Protein AF-0000000084928581 (afdb_homodimer)

Foldseek 3Di:
DLPFDDALPHGVVVVCVVFNDFAKEFRLCLLLVLLVLLCVLADVLEAEAEECQFPLQLQSLLSNVVNRHFHEYADPVSVVSNVVSPHQQQRYEYDDPDDDLVRLLVNVVRVHNEYADFDLVSLVSNLVSLVVVVAAHHYAFEEQECDAFPAAPFFQHNDDDSGTYYLVVLLVCLCSCVVRVSYQHAWYAYATHAQRQDLVRLQVLQLVQLVSGVVSCVSNVHHHQEGESEARQRDDFAPPGHHHDSNVSSVRNRVSVVVSCVVRVNHRHYYYDYLSSFQQRMKGKWFFAFWDDDPHAIEGEIADWQLFAQALVHAPDRDPGAGDKFWNDTSDDRFFPAFYFYAYDAPDPSRTRHHRDGGPDDGGGIMMIGGSSRTCGNSSGNQCHVHVFHGWYWYDDNNDIDTSDRTDDSCNSCVVDDDDVVNVVVVVVVVD/DLPFDDALPHGVVVVCVVFNDFAKEFRLCLLLVLLVLLCVLADVLEAEAEECQFPLQLQSLLSNVVNRHFHEYADPVSVVSNVVSPHQQQRYEYDDPDDDLVRLLVNVVRVHNEYADFDLVSLVSNLVSLVVVVAAHHYAFEEQECDAFPAAPFFQHNDDDSGTYYLVVLLVCLCSCVVRVSYQHAWYAYATHAQRQDLVRLQVLQLVQLVSGVVSCVSNVHHHQEGESEARQRDDFAPPGHHHDSNVSSVRNRVSVVVSCVVRVNHRHYYYDYLSSFQQRMKGKWFFAFWDDDPHAIEGEIADWQLFAQALVHAPDRDPGAGDKFWNDTSDDQFFPFFYFYAYDAPDPSRTRHHRDGGPDDGGGIMMIGGSSRTCGNSSGNNCHVHVFHGWYWYDDNNDIDTSDRTDDSCNSCVVDDDDVVNVVVVVVVVD

InterPro domains:
  IPR000183 Ornithine/DAP/Arg decarboxylase [PR01179] (50-68)
  IPR000183 Ornithine/DAP/Arg decarboxylase [PR01179] (182-195)
  IPR000183 Ornithine/DAP/Arg decarboxylase [PR01179] (269-288)
  IPR009006 Alanine racemase/group IV decarboxylase, C-terminal [G3DSA:2.40.37.10] (15-413)
  IPR009006 Alanine racemase/group IV decarboxylase, C-terminal [SSF50621] (263-420)
  IPR022643 Orn/DAP/Arg decarboxylase 2, C-terminal [PF00278] (23-374)
  IPR022644 Orn/DAP/Arg decarboxylase 2, N-terminal [PF02784] (31-279)
  IPR029066 PLP-binding barrel [G3DSA:3.20.20.10] (28-281)
  IPR029066 PLP-binding barrel [SSF51419] (20-281)

Nearest PDB structures (foldseek):
  3c5q-assembly1_A-2  TM=9.296E-01  e=1.636E-39  unclassified
  2p3e-assembly1_B  TM=9.348E-01  e=5.747E-39  Aquifex aeolicus VF5
  2qgh-assembly1_A-2  TM=9.288E-01  e=4.802E-39  unclassified
  4xg1-assembly2_D  TM=9.260E-01  e=5.123E-35  Psychromonas ingrahamii 37
  8d2y-assembly1_A-2  TM=8.662E-01  e=1.190E-30  Salmonella enterica subsp. enterica serovar Typhimurium

Radius of gyration: 27.94 Å; Cα contacts (8 Å, |Δi|>4): 2195; chains: 2; bounding box: 80×82×58 Å

Organism: Streptomyces venezuelae (strain ATCC 10712 / CBS 650.69 / DSM 40230 / JCM 4526 / NBRC 13096 / PD 04745) (NCBI:txid953739)

Sequence (864 aa):
MSTRHEVQGIPVAELAETYGTPFYLYDGDALEGRMRALREAFDPRLEFFFSLKSNPNIAVCALLHAHGARAEVCSMTELLTARQAGVAPEDIIFLGPGKSRDEIAACLDEGISALVCESTQELALIDELARERGVRAPVALRVNPAFSVKGSGLTMGGKPRQFGIDEAQLLADPDLAARHPHVRLMGVQVYMGTRILSEQSVVENSTRIFDLAERLSAALGFPLELVDIGGGLGVAYFDGENDLDLSVLATDLNPVLAGFADRHPSTRLVMELGRYLTAEAGTYVLRVRYVKTSLGENFAVTDGGTHHHMAAVGIGSFVKRNFPMRLLSGAGEETGTETWNVTGPLCTPNDTLAKKIQLPPLAPGDLLGVDRSGAYGPTASPVNFLSHGYPAEVLVVDGRAHLVREPDRPADLLSKQRLPQAVLHARATAANMSTRHEVQGIPVAELAETYGTPFYLYDGDALEGRMRALREAFDPRLEFFFSLKSNPNIAVCALLHAHGARAEVCSMTELLTARQAGVAPEDIIFLGPGKSRDEIAACLDEGISALVCESTQELALIDELARERGVRAPVALRVNPAFSVKGSGLTMGGKPRQFGIDEAQLLADPDLAARHPHVRLMGVQVYMGTRILSEQSVVENSTRIFDLAERLSAALGFPLELVDIGGGLGVAYFDGENDLDLSVLATDLNPVLAGFADRHPSTRLVMELGRYLTAEAGTYVLRVRYVKTSLGENFAVTDGGTHHHMAAVGIGSFVKRNFPMRLLSGAGEETGTETWNVTGPLCTPNDTLAKKIQLPPLAPGDLLGVDRSGAYGPTASPVNFLSHGYPAEVLVVDGRAHLVREPDRPADLLSKQRLPQAVLHARATAAN

Secondary structure (DSSP, 8-state):
-----EETTEEHHHHHHHH-SSEEEEEHHHHHHHHHHHHHHS-TTEEEEEEGGG---HHHHHHHHHTT-EEEE-SHHHHHHHHHTT--GGGEEE--SS--HHHHHHHHHHT-SEEEE--HHHHHHHHHHHHHHT--EEEEEEEE-S---SS-SEE-SSSS-SSSEEHHHHHT-TTTTTT-TTEEEEEEE---EESB--HHHHHHHHHHHHHHHHHHHHHHT----EEEEEE-B----STT-----HHHHHHHHHHHHHHHHHH-TTPEEEEEESHHHHGGGEEEEEEEEEEEEETTEEEEEES--HHHHS-TT-TT----SPPPEEE-SSSS-----EEEEEE-SSSSTT-EEEEEEEE----TT-EEEESS-SSSTGGGS-TTGGG--PPEEEEEETTEEEEEEPPPPHHHHHTTB---HHHHHHHHHH--/-----EETTEEHHHHHHHH-SSEEEEEHHHHHHHHHHHHHHS-TTEEEEEEGGG---HHHHHHHHHTT-EEEE-SHHHHHHHHHTT--GGGEEE--SS--HHHHHHHHHHT-SEEEE--HHHHHHHHHHHHHHT--EEEEEEEE-S---SS-SEE-SSSS-SSSEEHHHHHT-TTTTTT-TTEEEEEEE---EESB--HHHHHHHHHHHHHHHHHHHHHHT----EEEEEE-B----STT-----HHHHHHHHHHHHHHHHHH-TTPEEEEEESHHHHGGGEEEEEEEEEEEEETTEEEEEES--HHHHSSTT-TT----SPPPEEE-SSSS-----EEEEEE-SSSSTT-EEEEEEEE----TT-EEEESS-SSSTGGGS-TTGGG--PPEEEEEETTEEEEEEPPPPHHHHHTTB---HHHHHHHHHHH-

Solvent-accessible surface area (backbone atoms only — not comparable to full-atom values): 42572 Å² total; per-residue (Å²): 122,55,70,65,44,53,58,70,82,42,46,47,68,58,50,38,70,73,71,42,70,31,27,37,40,33,37,40,64,48,36,49,48,46,42,49,51,48,59,70,55,38,56,82,70,57,40,48,22,36,31,34,64,24,48,67,49,42,38,60,49,20,41,43,34,31,58,65,34,35,36,32,26,55,33,64,33,38,46,51,37,42,46,75,37,64,51,51,39,71,44,27,37,41,43,39,34,49,70,47,72,66,45,53,50,49,43,63,72,62,48,40,47,28,40,39,35,33,38,72,66,52,46,51,50,49,22,52,56,18,50,77,67,73,42,64,39,45,29,22,38,24,40,18,43,87,60,69,80,77,71,43,75,43,70,51,30,39,56,68,43,84,49,26,37,39,44,68,60,53,71,71,36,46,56,55,54,73,75,30,80,23,41,40,59,27,31,34,32,39,49,56,30,32,49,32,50,46,52,64,48,54,39,52,52,39,53,52,45,55,53,48,46,55,52,48,27,65,57,42,68,38,62,64,42,33,42,30,54,22,54,22,50,22,68,52,60,42,91,93,53,54,59,55,56,63,67,61,32,27,66,63,33,32,60,58,51,50,55,50,40,68,77,37,74,75,35,45,34,37,34,38,38,29,48,54,53,27,13,77,24,11,30,38,35,27,33,28,60,39,63,49,71,23,88,86,40,38,31,37,27,13,63,40,32,28,38,39,50,35,9,49,85,35,71,79,43,67,64,89,60,48,56,48,64,47,75,43,51,66,56,67,77,81,57,50,79,36,63,30,28,35,24,16,30,54,82,48,83,65,25,51,62,30,70,69,36,65,33,44,90,79,50,60,68,38,31,37,31,36,48,55,35,29,13,20,24,48,39,36,6,17,22,42,38,52,45,64,40,48,58,28,31,34,39,32,51,94,65,38,80,38,76,32,23,61,48,49,47,55,64,65,71,50,64,49,48,35,69,56,65,71,44,56,50,50,32,60,62,61,78,98,124,57,70,66,45,55,59,70,82,42,46,46,67,58,50,39,70,74,72,42,70,31,28,38,41,33,38,41,64,48,37,51,49,46,42,47,52,50,60,71,56,37,55,82,70,55,41,48,21,36,31,32,64,24,49,68,49,42,38,59,48,20,41,41,34,32,57,65,34,36,36,31,27,57,32,64,32,39,46,53,34,43,47,73,37,65,49,52,40,69,44,27,36,40,43,40,33,49,71,47,73,67,45,54,49,48,43,63,74,62,47,40,48,27,40,39,36,34,39,73,65,53,45,52,49,49,22,52,56,17,52,76,68,74,44,64,39,45,29,22,40,25,40,19,43,89,60,68,79,78,71,45,75,42,70,50,29,40,56,72,44,84,50,26,36,40,44,67,60,53,70,72,36,46,56,56,54,74,75,31,80,23,42,39,60,26,32,36,32,39,48,56,31,32,48,32,49,45,51,66,49,53,39,52,51,40,53,52,46,54,52,49,46,53,53,48,26,64,58,42,69,37,62,65,42,33,43,30,54,21,55,24,51,22,67,52,60,42,91,92,52,54,58,56,56,62,69,60,32,26,66,63,33,32,59,57,50,50,55,50,39,70,77,38,75,76,35,46,34,36,34,39,38,28,49,54,51,28,14,76,25,10,31,39,35,26,33,27,58,38,64,49,70,23,89,86,40,40,31,38,27,13,63,40,33,27,37,40,50,38,10,51,84,35,73,77,44,69,65,90,61,47,57,49,63,48,76,44,51,67,56,66,75,80,56,48,79,35,63,30,30,35,23,16,31,54,82,46,82,64,26,52,61,29,69,69,36,65,33,44,90,78,50,60,68,39,31,36,29,35,47,55,36,30,13,21,22,50,40,37,6,19,24,43,39,52,46,64,40,46,58,28,31,34,39,32,52,96,65,38,80,38,77,32,24,60,48,50,49,56,63,65,70,50,65,48,46,34,71,58,64,73,45,56,52,51,32,60,62,61,77,100

pLDDT: mean 93.09, std 11.84, range [30.38, 98.94]

Structure (mmCIF, N/CA/C/O backbone):
data_AF-0000000084928581-model_v1
#
loop_
_entity.id
_entity.type
_entity.pdbx_description
1 polymer 'Diaminopimelate decarboxylase'
#
loop_
_atom_site.group_PDB
_atom_site.id
_atom_site.type_symbol
_atom_site.label_atom_id
_atom_site.label_alt_id
_atom_site.label_comp_id
_atom_site.label_asym_id
_atom_site.label_entity_id
_atom_site.label_seq_id
_atom_site.pdbx_PDB_ins_code
_atom_site.Cartn_x
_atom_site.Cartn_y
_atom_site.Cartn_z
_atom_site.occupancy
_atom_site.B_iso_or_equiv
_atom_site.auth_seq_id
_atom_site.auth_comp_id
_atom_site.auth_asym_id
_atom_site.auth_atom_id
_atom_site.pdbx_PDB_model_num
ATOM 1 N N . MET A 1 1 ? -40.562 -3.699 -0.534 1 30.66 1 MET A N 1
ATOM 2 C CA . MET A 1 1 ? -39.781 -4.395 0.48 1 30.66 1 MET A CA 1
ATOM 3 C C . MET A 1 1 ? -38.406 -3.783 0.602 1 30.66 1 MET A C 1
ATOM 5 O O . MET A 1 1 ? -37.688 -3.611 -0.4 1 30.66 1 MET A O 1
ATOM 9 N N . SER A 1 2 ? -38.156 -2.902 1.396 1 40 2 SER A N 1
ATOM 10 C CA . SER A 1 2 ? -36.906 -2.182 1.58 1 40 2 SER A CA 1
ATOM 11 C C . SER A 1 2 ? -35.688 -3.111 1.422 1 40 2 SER A C 1
ATOM 13 O O . SER A 1 2 ? -35.594 -4.137 2.1 1 40 2 SER A O 1
ATOM 15 N N . THR A 1 3 ? -35.219 -3.414 0.175 1 51 3 THR A N 1
ATOM 16 C CA . THR A 1 3 ? -34.25 -4.457 -0.131 1 51 3 THR A CA 1
ATOM 17 C C . THR A 1 3 ? -32.969 -4.281 0.705 1 51 3 THR A C 1
ATOM 19 O O . THR A 1 3 ? -32.219 -3.344 0.484 1 51 3 THR A O 1
ATOM 22 N N . ARG A 1 4 ? -32.969 -4.699 2.045 1 66.5 4 ARG A N 1
ATOM 23 C CA . ARG A 1 4 ? -31.828 -4.73 2.943 1 66.5 4 ARG A CA 1
ATOM 24 C C . ARG A 1 4 ? -30.672 -5.512 2.328 1 66.5 4 ARG A C 1
ATOM 26 O O . ARG A 1 4 ? -30.875 -6.621 1.822 1 66.5 4 ARG A O 1
ATOM 33 N N . HIS A 1 5 ? -29.516 -4.836 2.068 1 88.75 5 HIS A N 1
ATOM 34 C CA . HIS A 1 5 ? -28.328 -5.547 1.605 1 88.75 5 HIS A CA 1
ATOM 35 C C . HIS A 1 5 ? -27.859 -6.566 2.637 1 88.75 5 HIS A C 1
ATOM 37 O O . HIS A 1 5 ? -27.641 -6.223 3.801 1 88.75 5 HIS A O 1
ATOM 43 N N . GLU A 1 6 ? -28.031 -7.828 2.289 1 94.69 6 GLU A N 1
ATOM 44 C CA . GLU A 1 6 ? -27.672 -8.906 3.207 1 94.69 6 GLU A CA 1
ATOM 45 C C . GLU A 1 6 ? -26.703 -9.898 2.549 1 94.69 6 GLU A C 1
ATOM 47 O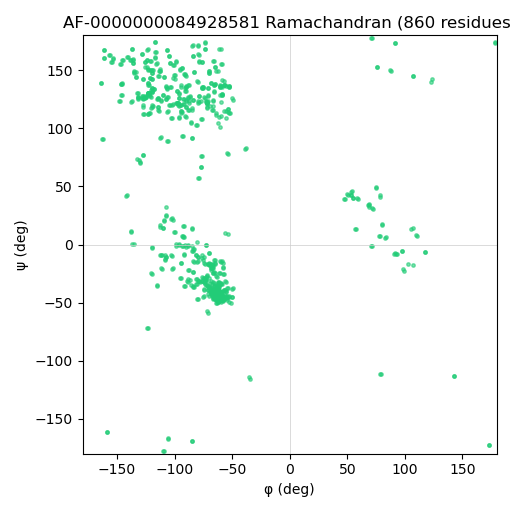 O . GLU A 1 6 ? -26.625 -9.961 1.32 1 94.69 6 GLU A O 1
ATOM 52 N N . VAL A 1 7 ? -25.969 -10.609 3.346 1 96.62 7 VAL A N 1
ATOM 53 C CA . VAL A 1 7 ? -25.172 -11.766 2.955 1 96.62 7 VAL A CA 1
ATOM 54 C C . VAL A 1 7 ? -25.594 -12.984 3.77 1 96.62 7 VAL A C 1
ATOM 56 O O . VAL A 1 7 ? -25.484 -12.992 4.996 1 96.62 7 VAL A O 1
ATOM 59 N N . GLN A 1 8 ? -26.172 -13.953 3.068 1 96.69 8 GLN A N 1
ATOM 60 C CA . GLN A 1 8 ? -26.656 -15.203 3.66 1 96.69 8 GLN A CA 1
ATOM 61 C C . GLN A 1 8 ? -27.625 -14.93 4.801 1 96.69 8 GLN A C 1
ATOM 63 O O . GLN A 1 8 ? -27.516 -15.539 5.871 1 96.69 8 GLN A O 1
ATOM 68 N N . GLY A 1 9 ? -28.422 -13.961 4.555 1 95.94 9 GLY A N 1
ATOM 69 C CA . GLY A 1 9 ? -29.516 -13.672 5.484 1 95.94 9 GLY A CA 1
ATOM 70 C C . GLY A 1 9 ? -29.125 -12.664 6.555 1 95.94 9 GLY A C 1
ATOM 71 O O . GLY A 1 9 ? -29.969 -12.234 7.34 1 95.94 9 GLY A O 1
ATOM 72 N N . ILE A 1 10 ? -27.891 -12.266 6.672 1 97.25 10 ILE A N 1
ATOM 73 C CA . ILE A 1 10 ? -27.453 -11.305 7.684 1 97.25 10 ILE A CA 1
ATOM 74 C C . ILE A 1 10 ? -27.406 -9.906 7.082 1 97.25 10 ILE A C 1
ATOM 76 O O . ILE A 1 10 ? -26.688 -9.656 6.121 1 97.25 10 ILE A O 1
ATOM 80 N N . PRO A 1 11 ? -28.203 -8.992 7.641 1 95.81 11 PRO A N 1
ATOM 81 C CA . PRO A 1 11 ? -28.109 -7.617 7.145 1 95.81 11 PRO A CA 1
ATOM 82 C C . PRO A 1 11 ? -26.734 -7.004 7.328 1 95.81 11 PRO A C 1
ATOM 84 O O . PRO A 1 11 ? -26.125 -7.141 8.398 1 95.81 11 PRO A O 1
ATOM 87 N N . VAL A 1 12 ? -26.219 -6.312 6.277 1 97.12 12 VAL A N 1
ATOM 88 C CA . VAL A 1 12 ? -24.891 -5.715 6.336 1 97.12 12 VAL A CA 1
ATOM 89 C C . VAL A 1 12 ? -24.828 -4.676 7.453 1 97.12 12 VAL A C 1
ATOM 91 O O . VAL A 1 12 ? -23.812 -4.527 8.125 1 97.12 12 VAL A O 1
ATOM 94 N N . ALA A 1 13 ? -25.922 -3.947 7.684 1 95.88 13 ALA A N 1
ATOM 95 C CA . ALA A 1 13 ? -25.984 -2.959 8.758 1 95.88 13 ALA A CA 1
ATOM 96 C C . ALA A 1 13 ? -25.672 -3.6 10.109 1 95.88 13 ALA A C 1
ATOM 98 O O . ALA A 1 13 ? -25.016 -2.99 10.961 1 95.88 13 ALA A O 1
ATOM 99 N N . GLU A 1 14 ? -26.172 -4.812 10.32 1 96.81 14 GLU A N 1
ATOM 100 C CA . GLU A 1 14 ? -25.906 -5.531 11.562 1 96.81 14 GLU A CA 1
ATOM 101 C C . GLU A 1 14 ? -24.422 -5.902 11.68 1 96.81 14 GLU A C 1
ATOM 103 O O . GLU A 1 14 ? -23.844 -5.82 12.758 1 96.81 14 GLU A O 1
ATOM 108 N N . LEU A 1 15 ? -23.844 -6.336 10.578 1 98.12 15 LEU A N 1
ATOM 109 C CA . LEU A 1 15 ? -22.422 -6.652 10.555 1 98.12 15 LEU A CA 1
ATOM 110 C C . LEU A 1 15 ? -21.594 -5.41 10.852 1 98.12 15 LEU A C 1
ATOM 112 O O . LEU A 1 15 ? -20.594 -5.484 11.586 1 98.12 15 LEU A O 1
ATOM 116 N N . ALA A 1 16 ? -21.984 -4.273 10.289 1 97.94 16 ALA A N 1
ATOM 117 C CA . ALA A 1 16 ? -21.281 -3.018 10.523 1 97.94 16 ALA A CA 1
ATOM 118 C C . ALA A 1 16 ? -21.328 -2.625 12 1 97.94 16 ALA A C 1
ATOM 120 O O . ALA A 1 16 ? -20.375 -2.072 12.539 1 97.94 16 ALA A O 1
ATOM 121 N N . GLU A 1 17 ? -22.438 -2.844 12.641 1 97.19 17 GLU A N 1
ATOM 122 C CA . GLU A 1 17 ? -22.578 -2.551 14.062 1 97.19 17 GLU A CA 1
ATOM 123 C C . GLU A 1 17 ? -21.703 -3.48 14.898 1 97.19 17 GLU A C 1
ATOM 125 O O . GLU A 1 17 ? -21.125 -3.057 15.898 1 97.19 17 GLU A O 1
ATOM 130 N N . THR A 1 18 ? -21.625 -4.727 14.508 1 97.94 18 THR A N 1
ATOM 131 C CA . THR A 1 18 ? -20.906 -5.746 15.266 1 97.94 18 THR A CA 1
ATOM 132 C C . THR A 1 18 ? -19.391 -5.57 15.117 1 97.94 18 THR A C 1
ATOM 134 O O . THR A 1 18 ? -18.656 -5.621 16.109 1 97.94 18 THR A O 1
ATOM 137 N N . TYR A 1 19 ? -18.891 -5.336 13.922 1 98.12 19 TYR A N 1
ATOM 138 C CA . TYR A 1 19 ? -17.453 -5.418 13.641 1 98.12 19 TYR A CA 1
ATOM 139 C C . TYR A 1 19 ? -16.859 -4.031 13.438 1 98.12 19 TYR A C 1
ATOM 141 O O . TYR A 1 19 ? -15.633 -3.867 13.445 1 98.12 19 TYR A O 1
ATOM 149 N N . GLY A 1 20 ? -17.766 -2.975 13.32 1 97.69 20 GLY A N 1
ATOM 150 C CA . GLY A 1 20 ? -17.281 -1.637 13.016 1 97.69 20 GLY A CA 1
ATOM 151 C C . GLY A 1 20 ? -16.891 -1.462 11.562 1 97.69 20 GLY A C 1
ATOM 152 O O . GLY A 1 20 ? -16.578 -2.439 10.875 1 97.69 20 GLY A O 1
ATOM 153 N N . THR A 1 21 ? -16.953 -0.314 11.031 1 98.31 21 THR A N 1
ATOM 154 C CA . THR A 1 21 ? -16.469 0.035 9.703 1 98.31 21 THR A CA 1
ATOM 155 C C . THR A 1 21 ? -15.148 0.81 9.797 1 98.31 21 THR A C 1
ATOM 157 O O . THR A 1 21 ? -14.859 1.44 10.812 1 98.31 21 THR A O 1
ATOM 160 N N . PRO A 1 22 ? -14.375 0.748 8.695 1 98.31 22 PRO A N 1
ATOM 161 C CA . PRO A 1 22 ? -14.578 -0.034 7.477 1 98.31 22 PRO A CA 1
ATOM 162 C C . PRO A 1 22 ? -14.18 -1.5 7.641 1 98.31 22 PRO A C 1
ATOM 164 O O . PRO A 1 22 ? -13.453 -1.846 8.578 1 98.31 22 PRO A O 1
ATOM 167 N N . PHE A 1 23 ? -14.695 -2.381 6.848 1 98.69 23 PHE A N 1
ATOM 168 C CA . PHE A 1 23 ? -14.281 -3.779 6.84 1 98.69 23 PHE A CA 1
ATOM 169 C C . PHE A 1 23 ? -14.547 -4.41 5.477 1 98.69 23 PHE A C 1
ATOM 171 O O . PHE A 1 23 ? -15.305 -3.869 4.672 1 98.69 23 PHE A O 1
ATOM 178 N N . TYR A 1 24 ? -13.859 -5.473 5.121 1 98.62 24 TYR A N 1
ATOM 179 C CA . TYR A 1 24 ? -14.156 -6.328 3.977 1 98.62 24 TYR A CA 1
ATOM 180 C C . TYR A 1 24 ? -15.078 -7.469 4.375 1 98.62 24 TYR A C 1
ATOM 182 O O . TYR A 1 24 ? -14.867 -8.125 5.398 1 98.62 24 TYR A O 1
ATOM 190 N N . LEU A 1 25 ? -16.078 -7.641 3.596 1 98.75 25 LEU A N 1
ATOM 191 C CA . LEU A 1 25 ? -17.078 -8.68 3.816 1 98.75 25 LEU A CA 1
ATOM 192 C C . LEU A 1 25 ? -17.047 -9.719 2.705 1 98.75 25 LEU A C 1
ATOM 194 O O . LEU A 1 25 ? -17.266 -9.398 1.537 1 98.75 25 LEU A O 1
ATOM 198 N N . TYR A 1 26 ? -16.75 -10.992 3.072 1 98.69 26 TYR A N 1
ATOM 199 C CA . TYR A 1 26 ? -16.672 -12.078 2.104 1 98.69 26 TYR A CA 1
ATOM 200 C C . TYR A 1 26 ? -17.875 -13.016 2.25 1 98.69 26 TYR A C 1
ATOM 202 O O . TYR A 1 26 ? -18.25 -13.375 3.367 1 98.69 26 TYR A O 1
ATOM 210 N N . ASP A 1 27 ? -18.406 -13.367 1.149 1 98.56 27 ASP A N 1
ATOM 211 C CA . ASP A 1 27 ? -19.516 -14.32 1.089 1 98.56 27 ASP A CA 1
ATOM 212 C C . ASP A 1 27 ? -19.016 -15.727 0.8 1 98.56 27 ASP A C 1
ATOM 214 O O . ASP A 1 27 ? -18.672 -16.047 -0.341 1 98.56 27 ASP A O 1
ATOM 218 N N . GLY A 1 28 ? -19.094 -16.562 1.816 1 98 28 GLY A N 1
ATOM 219 C CA . GLY A 1 28 ? -18.609 -17.922 1.658 1 98 28 GLY A CA 1
ATOM 220 C C . GLY A 1 28 ? -19.375 -18.703 0.604 1 98 28 GLY A C 1
ATOM 221 O O . GLY A 1 28 ? -18.812 -19.562 -0.077 1 98 28 GLY A O 1
ATOM 222 N N . ASP A 1 29 ? -20.656 -18.438 0.437 1 97.69 29 ASP A N 1
ATOM 223 C CA . ASP A 1 29 ? -21.438 -19.094 -0.597 1 97.69 29 ASP A CA 1
ATOM 224 C C . ASP A 1 29 ? -20.922 -18.75 -1.99 1 97.69 29 ASP A C 1
ATOM 226 O O . ASP A 1 29 ? -20.891 -19.609 -2.879 1 97.69 29 ASP A O 1
ATOM 230 N N . ALA A 1 30 ? -20.562 -17.531 -2.127 1 98.12 30 ALA A N 1
ATOM 231 C CA . ALA A 1 30 ? -20.031 -17.094 -3.418 1 98.12 30 ALA A CA 1
ATOM 232 C C . ALA A 1 30 ? -18.719 -17.797 -3.727 1 98.12 30 ALA A C 1
ATOM 234 O O . ALA A 1 30 ? -18.484 -18.234 -4.855 1 98.12 30 ALA A O 1
ATOM 235 N N . LEU A 1 31 ? -17.828 -17.938 -2.789 1 98.25 31 LEU A N 1
ATOM 236 C CA . LEU A 1 31 ? -16.547 -18.609 -2.953 1 98.25 31 LEU A CA 1
ATOM 237 C C . LEU A 1 31 ? -16.766 -20.078 -3.307 1 98.25 31 LEU A C 1
ATOM 239 O O . LEU A 1 31 ? -16.188 -20.578 -4.281 1 98.25 31 LEU A O 1
ATOM 243 N N . GLU A 1 32 ? -17.594 -20.703 -2.535 1 96.88 32 GLU A N 1
ATOM 244 C CA . GLU A 1 32 ? -17.906 -22.109 -2.76 1 96.88 32 GLU A CA 1
ATOM 245 C C . GLU A 1 32 ? -18.562 -22.328 -4.125 1 96.88 32 GLU A C 1
ATOM 247 O O . GLU A 1 32 ? -18.203 -23.25 -4.848 1 96.88 32 GLU A O 1
ATOM 252 N N . GLY A 1 33 ? -19.5 -21.453 -4.398 1 97.5 33 GLY A N 1
ATOM 253 C CA . GLY A 1 33 ? -20.203 -21.562 -5.66 1 97.5 33 GLY A CA 1
ATOM 254 C C . GLY A 1 33 ? -19.312 -21.422 -6.871 1 97.5 33 GLY A C 1
ATOM 255 O O . GLY A 1 33 ? -19.484 -22.125 -7.867 1 97.5 33 GLY A O 1
ATOM 256 N N . ARG A 1 34 ? -18.375 -20.531 -6.793 1 97.88 34 ARG A N 1
ATOM 257 C CA . ARG A 1 34 ? -17.438 -20.328 -7.887 1 97.88 34 ARG A CA 1
ATOM 258 C C . ARG A 1 34 ? -16.594 -21.578 -8.125 1 97.88 34 ARG A C 1
ATOM 260 O O . ARG A 1 34 ? -16.391 -21.984 -9.273 1 97.88 34 ARG A O 1
ATOM 267 N N . MET A 1 35 ? -16.109 -22.203 -7.082 1 97.56 35 MET A N 1
ATOM 268 C CA . MET A 1 35 ? -15.32 -23.422 -7.191 1 97.56 35 MET A CA 1
ATOM 269 C C . MET A 1 35 ? -16.156 -24.562 -7.758 1 97.56 35 MET A C 1
ATOM 271 O O . MET A 1 35 ? -15.688 -25.312 -8.625 1 97.56 35 MET A O 1
ATOM 275 N N . ARG A 1 36 ? -17.328 -24.672 -7.281 1 97.5 36 ARG A N 1
ATOM 276 C CA . ARG A 1 36 ? -18.219 -25.719 -7.77 1 97.5 36 ARG A CA 1
ATOM 277 C C . ARG A 1 36 ? -18.484 -25.547 -9.258 1 97.5 36 ARG A C 1
ATOM 279 O O . ARG A 1 36 ? -18.438 -26.531 -10.016 1 97.5 36 ARG A O 1
ATOM 286 N N . ALA A 1 37 ? -18.75 -24.344 -9.648 1 98.25 37 ALA A N 1
ATOM 287 C CA . ALA A 1 37 ? -19.031 -24.078 -11.055 1 98.25 37 ALA A CA 1
ATOM 288 C C . ALA A 1 37 ? -17.844 -24.469 -11.938 1 98.25 37 ALA A C 1
ATOM 290 O O . ALA A 1 37 ? -18.031 -25.047 -13.016 1 98.25 37 ALA A O 1
ATOM 291 N N . LEU A 1 38 ? -16.688 -24.188 -11.508 1 98.44 38 LEU A N 1
ATOM 292 C CA . LEU A 1 38 ? -15.477 -24.531 -12.258 1 98.44 38 LEU A CA 1
ATOM 293 C C . LEU A 1 38 ? -15.32 -26.031 -12.367 1 98.44 38 LEU A C 1
ATOM 295 O O . LEU A 1 38 ? -15.078 -26.562 -13.453 1 98.44 38 LEU A O 1
ATOM 299 N N . ARG A 1 39 ? -15.5 -26.719 -11.289 1 97.44 39 ARG A N 1
ATOM 300 C CA . ARG A 1 39 ? -15.32 -28.172 -11.242 1 97.44 39 ARG A CA 1
ATOM 301 C C . ARG A 1 39 ? -16.344 -28.875 -12.125 1 97.44 39 ARG A C 1
ATOM 303 O O . ARG A 1 39 ? -16.031 -29.891 -12.758 1 97.44 39 ARG A O 1
ATOM 310 N N . GLU A 1 40 ? -17.469 -28.328 -12.141 1 97.88 40 GLU A N 1
ATOM 311 C CA . GLU A 1 40 ? -18.547 -28.938 -12.93 1 97.88 40 GLU A CA 1
ATOM 312 C C . GLU A 1 40 ? -18.359 -28.656 -14.414 1 97.88 40 GLU A C 1
ATOM 314 O O . GLU A 1 40 ? -18.75 -29.469 -15.258 1 97.88 40 GLU A O 1
ATOM 319 N N . ALA A 1 41 ? -17.797 -27.547 -14.688 1 98.38 41 ALA A N 1
ATOM 320 C CA . ALA A 1 41 ? -17.766 -27.078 -16.078 1 98.38 41 ALA A CA 1
ATOM 321 C C . ALA A 1 41 ? -16.562 -27.688 -16.812 1 98.38 41 ALA A C 1
ATOM 323 O O . ALA A 1 41 ? -16.656 -28 -18 1 98.38 41 ALA A O 1
ATOM 324 N N . PHE A 1 42 ? -15.445 -27.891 -16.172 1 98.5 42 PHE A N 1
ATOM 325 C CA . PHE A 1 42 ? -14.219 -28.188 -16.891 1 98.5 42 PHE A CA 1
ATOM 326 C C . PHE A 1 42 ? -13.859 -29.672 -16.766 1 98.5 42 PHE A C 1
ATOM 328 O O . PHE A 1 42 ? -14.367 -30.359 -15.875 1 98.5 42 PHE A O 1
ATOM 335 N N . ASP A 1 43 ? -12.945 -30.141 -17.703 1 97.94 43 ASP A N 1
ATOM 336 C CA . ASP A 1 43 ? -12.367 -31.484 -17.625 1 97.94 43 ASP A CA 1
ATOM 337 C C . ASP A 1 43 ? -11.82 -31.75 -16.219 1 97.94 43 ASP A C 1
ATOM 339 O O . ASP A 1 43 ? -11.07 -30.953 -15.672 1 97.94 43 ASP A O 1
ATOM 343 N N . PRO A 1 44 ? -12.242 -32.844 -15.555 1 97.25 44 PRO A N 1
ATOM 344 C CA . PRO A 1 44 ? -11.852 -33.125 -14.172 1 97.25 44 PRO A CA 1
ATOM 345 C C . PRO A 1 44 ? -10.336 -33.281 -14.008 1 97.25 44 PRO A C 1
ATOM 347 O O . PRO A 1 44 ? -9.828 -33.219 -12.883 1 97.25 44 PRO A O 1
ATOM 350 N N . ARG A 1 45 ? -9.641 -33.438 -15.078 1 97.75 45 ARG A N 1
ATOM 351 C CA . ARG A 1 45 ? -8.188 -33.594 -15.008 1 97.75 45 ARG A CA 1
ATOM 352 C C . ARG A 1 45 ? -7.512 -32.219 -14.844 1 97.75 45 ARG A C 1
ATOM 354 O O . ARG A 1 45 ? -6.328 -32.156 -14.508 1 97.75 45 ARG A O 1
ATOM 361 N N . LEU A 1 46 ? -8.25 -31.172 -15.102 1 98.56 46 LEU A N 1
ATOM 362 C CA . LEU A 1 46 ? -7.719 -29.844 -14.844 1 98.56 46 LEU A CA 1
ATOM 363 C C . LEU A 1 46 ? -7.766 -29.516 -13.359 1 98.56 46 LEU A C 1
ATOM 365 O O . LEU A 1 46 ? -8.82 -29.609 -12.727 1 98.56 46 LEU A O 1
ATOM 369 N N . GLU A 1 47 ? -6.605 -29.188 -12.797 1 98.62 47 GLU A N 1
ATOM 370 C CA . GLU A 1 47 ? -6.508 -28.797 -11.391 1 98.62 47 GLU A CA 1
ATOM 371 C C . GLU A 1 47 ? -6.473 -27.281 -11.234 1 98.62 47 GLU A C 1
ATOM 373 O O . GLU A 1 47 ? -5.746 -26.594 -11.953 1 98.62 47 GLU A O 1
ATOM 378 N N . PHE A 1 48 ? -7.305 -26.781 -10.32 1 98.69 48 PHE A N 1
ATOM 379 C CA . PHE A 1 48 ? -7.336 -25.344 -10.047 1 98.69 48 PHE A CA 1
ATOM 380 C C . PHE A 1 48 ? -6.48 -25.016 -8.836 1 98.69 48 PHE A C 1
ATOM 382 O O . PHE A 1 48 ? -6.68 -25.562 -7.75 1 98.69 48 PHE A O 1
ATOM 389 N N . PHE A 1 49 ? -5.547 -24.188 -9.031 1 98.88 49 PHE A N 1
ATOM 390 C CA . PHE A 1 49 ? -4.695 -23.688 -7.961 1 98.88 49 PHE A CA 1
ATOM 391 C C . PHE A 1 49 ? -5.074 -22.25 -7.59 1 98.88 49 PHE A C 1
ATOM 393 O O . PHE A 1 49 ? -5.031 -21.359 -8.43 1 98.88 49 PHE A O 1
ATOM 400 N N . PHE A 1 50 ? -5.453 -22.109 -6.344 1 98.75 50 PHE A N 1
ATOM 401 C CA . PHE A 1 50 ? -5.773 -20.766 -5.848 1 98.75 50 PHE A CA 1
ATOM 402 C C . PHE A 1 50 ? -4.508 -19.938 -5.684 1 98.75 50 PHE A C 1
ATOM 404 O O . PHE A 1 50 ? -3.613 -20.297 -4.914 1 98.75 50 PHE A O 1
ATOM 411 N N . SER A 1 51 ? -4.438 -18.797 -6.465 1 97.88 51 SER A N 1
ATOM 412 C CA . SER A 1 51 ? -3.342 -17.844 -6.293 1 97.88 51 SER A CA 1
ATOM 413 C C . SER A 1 51 ? -3.547 -16.984 -5.055 1 97.88 51 SER A C 1
ATOM 415 O O . SER A 1 51 ? -4.316 -16.016 -5.082 1 97.88 51 SER A O 1
ATOM 417 N N . LEU A 1 52 ? -2.793 -17.203 -4.027 1 98.06 52 LEU A N 1
ATOM 418 C CA . LEU A 1 52 ? -3.037 -16.578 -2.732 1 98.06 52 LEU A CA 1
ATOM 419 C C . LEU A 1 52 ? -2.824 -15.07 -2.812 1 98.06 52 LEU A C 1
ATOM 421 O O . LEU A 1 52 ? -3.406 -14.312 -2.031 1 98.06 52 LEU A O 1
ATOM 425 N N . LYS A 1 53 ? -2.014 -14.562 -3.756 1 94.75 53 LYS A N 1
ATOM 426 C CA . LYS A 1 53 ? -1.696 -13.141 -3.826 1 94.75 53 LYS A CA 1
ATOM 427 C C . LYS A 1 53 ? -2.963 -12.305 -3.961 1 94.75 53 LYS A C 1
ATOM 429 O O . LYS A 1 53 ? -2.986 -11.133 -3.566 1 94.75 53 LYS A O 1
ATOM 434 N N . SER A 1 54 ? -4.051 -12.883 -4.508 1 95.19 54 SER A N 1
ATOM 435 C CA . SER A 1 54 ? -5.289 -12.141 -4.715 1 95.19 54 SER A CA 1
ATOM 436 C C . SER A 1 54 ? -6.012 -11.898 -3.395 1 95.19 54 SER A C 1
ATOM 438 O O . SER A 1 54 ? -6.711 -10.891 -3.242 1 95.19 54 SER A O 1
ATOM 440 N N . ASN A 1 55 ? -5.957 -12.758 -2.496 1 97.25 55 ASN A N 1
ATOM 441 C CA . ASN A 1 55 ? -6.551 -12.703 -1.167 1 97.25 55 ASN A CA 1
ATOM 442 C C . ASN A 1 55 ? -5.922 -13.727 -0.229 1 97.25 55 ASN A C 1
ATOM 444 O O . ASN A 1 55 ? -6.414 -14.852 -0.11 1 97.25 55 ASN A O 1
ATOM 448 N N . PRO A 1 56 ? -4.879 -13.391 0.502 1 97.81 56 PRO A N 1
ATOM 449 C CA . PRO A 1 56 ? -4.098 -14.367 1.27 1 97.81 56 PRO A CA 1
ATOM 450 C C . PRO A 1 56 ? -4.695 -14.641 2.646 1 97.81 56 PRO A C 1
ATOM 452 O O . PRO A 1 56 ? -4.012 -15.188 3.521 1 97.81 56 PRO A O 1
ATOM 455 N N . ASN A 1 57 ? -5.961 -14.219 2.904 1 98.44 57 ASN A N 1
ATOM 456 C CA . ASN A 1 57 ? -6.605 -14.547 4.172 1 98.44 57 ASN A CA 1
ATOM 457 C C . ASN A 1 57 ? -6.695 -16.062 4.375 1 98.44 57 ASN A C 1
ATOM 459 O O . ASN A 1 57 ? -7.164 -16.781 3.494 1 98.44 57 ASN A O 1
ATOM 463 N N . ILE A 1 58 ? -6.277 -16.547 5.5 1 98.38 58 ILE A N 1
ATOM 464 C CA . ILE A 1 58 ? -6.137 -17.969 5.77 1 98.38 58 ILE A CA 1
ATOM 465 C C . ILE A 1 58 ? -7.5 -18.641 5.691 1 98.38 58 ILE A C 1
ATOM 467 O O . ILE A 1 58 ? -7.609 -19.781 5.23 1 98.38 58 ILE A O 1
ATOM 471 N N . ALA A 1 59 ? -8.578 -17.984 6.113 1 98.56 59 ALA A N 1
ATOM 472 C CA . ALA A 1 59 ? -9.914 -18.562 6.098 1 98.56 59 ALA A CA 1
ATOM 473 C C . ALA A 1 59 ? -10.438 -18.688 4.668 1 98.56 59 ALA A C 1
ATOM 475 O O . ALA A 1 59 ? -11.125 -19.656 4.332 1 98.56 59 ALA A O 1
ATOM 476 N N . VAL A 1 60 ? -10.172 -17.703 3.83 1 98.5 60 VAL A N 1
ATOM 477 C CA . VAL A 1 60 ? -10.555 -17.766 2.422 1 98.5 60 VAL A CA 1
ATOM 478 C C . VAL A 1 60 ? -9.828 -18.906 1.732 1 98.5 60 VAL A C 1
ATOM 480 O O . VAL A 1 60 ? -10.445 -19.688 1.003 1 98.5 60 VAL A O 1
ATOM 483 N N . CYS A 1 61 ? -8.5 -19.016 2.004 1 98.5 61 CYS A N 1
ATOM 484 C CA . CYS A 1 61 ? -7.707 -20.109 1.45 1 98.5 61 CYS A CA 1
ATOM 485 C C . CYS A 1 61 ? -8.266 -21.469 1.878 1 98.5 61 CYS A C 1
ATOM 487 O O . CYS A 1 61 ? -8.453 -22.344 1.046 1 98.5 61 CYS A O 1
ATOM 489 N N . ALA A 1 62 ? -8.578 -21.562 3.145 1 98.31 62 ALA A N 1
ATOM 490 C CA . ALA A 1 62 ? -9.078 -22.828 3.691 1 98.31 62 ALA A CA 1
ATOM 491 C C . ALA A 1 62 ? -10.422 -23.203 3.066 1 98.31 62 ALA A C 1
ATOM 493 O O . ALA A 1 62 ? -10.648 -24.359 2.727 1 98.31 62 ALA A O 1
ATOM 494 N N . LEU A 1 63 ? -11.273 -22.234 2.939 1 97.88 63 LEU A N 1
ATOM 495 C CA . LEU A 1 63 ? -12.602 -22.484 2.389 1 97.88 63 LEU A CA 1
ATOM 496 C C . LEU A 1 63 ? -12.508 -22.922 0.93 1 97.88 63 LEU A C 1
ATOM 498 O O . LEU A 1 63 ? -13.148 -23.906 0.526 1 97.88 63 LEU A O 1
ATOM 502 N N . LEU A 1 64 ? -11.727 -22.219 0.123 1 98.19 64 LEU A N 1
ATOM 503 C CA . LEU A 1 64 ? -11.531 -22.609 -1.272 1 98.19 64 LEU A CA 1
ATOM 504 C C . LEU A 1 64 ? -10.914 -24 -1.377 1 98.19 64 LEU A C 1
ATOM 506 O O . LEU A 1 64 ? -11.312 -24.797 -2.227 1 98.19 64 LEU A O 1
ATOM 510 N N . HIS A 1 65 ? -9.945 -24.266 -0.504 1 97.75 65 HIS A N 1
ATOM 511 C CA . HIS A 1 65 ? -9.297 -25.578 -0.498 1 97.75 65 HIS A CA 1
ATOM 512 C C . HIS A 1 65 ? -10.297 -26.672 -0.16 1 97.75 65 HIS A C 1
ATOM 514 O O . HIS A 1 65 ? -10.281 -27.75 -0.778 1 97.75 65 HIS A O 1
ATOM 520 N N . ALA A 1 66 ? -11.125 -26.406 0.79 1 96.19 66 ALA A N 1
ATOM 521 C CA . ALA A 1 66 ? -12.141 -27.359 1.185 1 96.19 66 ALA A CA 1
ATOM 522 C C . ALA A 1 66 ? -13.047 -27.719 0.008 1 96.19 66 ALA A C 1
ATOM 524 O O . ALA A 1 66 ? -13.664 -28.781 -0.014 1 96.19 66 ALA A O 1
ATOM 525 N N . HIS A 1 67 ? -13.047 -26.891 -0.956 1 95.75 67 HIS A N 1
ATOM 526 C CA . HIS A 1 67 ? -13.93 -27.125 -2.096 1 95.75 67 HIS A CA 1
ATOM 527 C C . HIS A 1 67 ? -13.125 -27.438 -3.355 1 95.75 67 HIS A C 1
ATOM 529 O O . HIS A 1 67 ? -13.641 -27.297 -4.469 1 95.75 67 HIS A O 1
ATOM 535 N N . GLY A 1 68 ? -11.875 -27.781 -3.139 1 96.31 68 GLY A N 1
ATOM 536 C CA . GLY A 1 68 ? -11.172 -28.438 -4.23 1 96.31 68 GLY A CA 1
ATOM 537 C C . GLY A 1 68 ? -9.984 -27.641 -4.738 1 96.31 68 GLY A C 1
ATOM 538 O O . GLY A 1 68 ? -9.195 -28.141 -5.547 1 96.31 68 GLY A O 1
ATOM 539 N N . ALA A 1 69 ? -9.82 -26.438 -4.25 1 98.31 69 ALA A N 1
ATOM 540 C CA . ALA A 1 69 ? -8.703 -25.641 -4.75 1 98.31 69 ALA A CA 1
ATOM 541 C C . ALA A 1 69 ? -7.379 -26.109 -4.156 1 98.31 69 ALA A C 1
ATOM 543 O O . ALA A 1 69 ? -7.309 -26.453 -2.971 1 98.31 69 ALA A O 1
ATOM 544 N N . ARG A 1 70 ? -6.375 -26.234 -4.938 1 98.62 70 ARG A N 1
ATOM 545 C CA . ARG A 1 70 ? -4.992 -26.312 -4.484 1 98.62 70 ARG A CA 1
ATOM 546 C C . ARG A 1 70 ? -4.398 -24.922 -4.27 1 98.62 70 ARG A C 1
ATOM 548 O O . ARG A 1 70 ? -5.129 -23.938 -4.227 1 98.62 70 ARG A O 1
ATOM 555 N N . ALA A 1 71 ? -3.021 -24.812 -4.066 1 98.88 71 ALA A N 1
ATOM 556 C CA . ALA A 1 71 ? -2.508 -23.484 -3.693 1 98.88 71 ALA A CA 1
ATOM 557 C C . ALA A 1 71 ? -1.3 -23.109 -4.543 1 98.88 71 ALA A C 1
ATOM 559 O O . ALA A 1 71 ? -0.389 -23.922 -4.734 1 98.88 71 ALA A O 1
ATOM 560 N N . GLU A 1 72 ? -1.35 -22.031 -5.117 1 98.75 72 GLU A N 1
ATOM 561 C CA . GLU A 1 72 ? -0.204 -21.344 -5.711 1 98.75 72 GLU A CA 1
ATOM 562 C C . GLU A 1 72 ? 0.289 -20.219 -4.816 1 98.75 72 GLU A C 1
ATOM 564 O O . GLU A 1 72 ? -0.469 -19.297 -4.492 1 98.75 72 GLU A O 1
ATOM 569 N N . VAL A 1 73 ? 1.538 -20.234 -4.359 1 98.75 73 VAL A N 1
ATOM 570 C CA . VAL A 1 73 ? 2.064 -19.266 -3.4 1 98.75 73 VAL A CA 1
ATOM 571 C C . VAL A 1 73 ? 3.305 -18.594 -3.98 1 98.75 73 VAL A C 1
ATOM 573 O O . VAL A 1 73 ? 3.941 -19.125 -4.895 1 98.75 73 VAL A O 1
ATOM 576 N N . CYS A 1 74 ? 3.643 -17.375 -3.416 1 97.62 74 CYS A N 1
ATOM 577 C CA . CYS A 1 74 ? 4.738 -16.594 -3.982 1 97.62 74 CYS A CA 1
ATOM 578 C C . CYS A 1 74 ? 5.609 -16 -2.883 1 97.62 74 CYS A C 1
ATOM 580 O O . CYS A 1 74 ? 6.398 -15.094 -3.135 1 97.62 74 CYS A O 1
ATOM 582 N N . SER A 1 75 ? 5.453 -16.406 -1.685 1 98.19 75 SER A N 1
ATOM 583 C CA . SER A 1 75 ? 6.27 -15.945 -0.562 1 98.19 75 SER A CA 1
ATOM 584 C C . SER A 1 75 ? 6.254 -16.969 0.576 1 98.19 75 SER A C 1
ATOM 586 O O . SER A 1 75 ? 5.422 -17.875 0.592 1 98.19 75 SER A O 1
ATOM 588 N N . MET A 1 76 ? 7.238 -16.812 1.479 1 98.38 76 MET A N 1
ATOM 589 C CA . MET A 1 76 ? 7.305 -17.672 2.656 1 98.38 76 MET A CA 1
ATOM 590 C C . MET A 1 76 ? 6 -17.609 3.445 1 98.38 76 MET A C 1
ATOM 592 O O . MET A 1 76 ? 5.473 -18.641 3.855 1 98.38 76 MET A O 1
ATOM 596 N N . THR A 1 77 ? 5.43 -16.422 3.639 1 98.5 77 THR A N 1
ATOM 597 C CA . THR A 1 77 ? 4.203 -16.266 4.414 1 98.5 77 THR A CA 1
ATOM 598 C C . THR A 1 77 ? 3.031 -16.953 3.73 1 98.5 77 THR A C 1
ATOM 600 O O . THR A 1 77 ? 2.205 -17.594 4.395 1 98.5 77 THR A O 1
ATOM 603 N N . GLU A 1 78 ? 2.975 -16.859 2.459 1 98.62 78 GLU A N 1
ATOM 604 C CA . GLU A 1 78 ? 1.896 -17.531 1.74 1 98.62 78 GLU A CA 1
ATOM 605 C C . GLU A 1 78 ? 2.039 -19.062 1.829 1 98.62 78 GLU A C 1
ATOM 607 O O . GLU A 1 78 ? 1.042 -19.781 1.922 1 98.62 78 GLU A O 1
ATOM 612 N N . LEU A 1 79 ? 3.293 -19.531 1.729 1 98.81 79 LEU A N 1
ATOM 613 C CA . LEU A 1 79 ? 3.523 -20.953 1.908 1 98.81 79 LEU A CA 1
ATOM 614 C C . LEU A 1 79 ? 3.004 -21.422 3.264 1 98.81 79 LEU A C 1
ATOM 616 O O . LEU A 1 79 ? 2.248 -22.391 3.342 1 98.81 79 LEU A O 1
ATOM 620 N N . LEU A 1 80 ? 3.314 -20.688 4.27 1 98.5 80 LEU A N 1
ATOM 621 C CA . LEU A 1 80 ? 2.879 -21.031 5.621 1 98.5 80 LEU A CA 1
ATOM 622 C C . LEU A 1 80 ? 1.363 -20.922 5.75 1 98.5 80 LEU A C 1
ATOM 624 O O . LEU A 1 80 ? 0.727 -21.734 6.406 1 98.5 80 LEU A O 1
ATOM 628 N N . THR A 1 81 ? 0.813 -19.922 5.125 1 98.5 81 THR A N 1
ATOM 629 C CA . THR A 1 81 ? -0.633 -19.734 5.133 1 98.5 81 THR A CA 1
ATOM 630 C C . THR A 1 81 ? -1.342 -20.938 4.523 1 98.5 81 THR A C 1
ATOM 632 O O . THR A 1 81 ? -2.279 -21.469 5.113 1 98.5 81 THR A O 1
ATOM 635 N N . ALA A 1 82 ? -0.852 -21.328 3.354 1 98.69 82 ALA A N 1
ATOM 636 C CA . ALA A 1 82 ? -1.454 -22.484 2.678 1 98.69 82 ALA A CA 1
ATOM 637 C C . ALA A 1 82 ? -1.364 -23.734 3.541 1 98.69 82 ALA A C 1
ATOM 639 O O . ALA A 1 82 ? -2.35 -24.453 3.699 1 98.69 82 ALA A O 1
ATOM 640 N N . ARG A 1 83 ? -0.212 -23.953 4.121 1 98.44 83 ARG A N 1
ATOM 641 C CA . ARG A 1 83 ? -0.009 -25.141 4.957 1 98.44 83 ARG A CA 1
ATOM 642 C C . ARG A 1 83 ? -0.931 -25.109 6.172 1 98.44 83 ARG A C 1
ATOM 644 O O . ARG A 1 83 ? -1.579 -26.109 6.488 1 98.44 83 ARG A O 1
ATOM 651 N N . GLN A 1 84 ? -1.057 -23.984 6.77 1 97.25 84 GLN A N 1
ATOM 652 C CA . GLN A 1 84 ? -1.899 -23.844 7.949 1 97.25 84 GLN A CA 1
ATOM 653 C C . GLN A 1 84 ? -3.379 -23.922 7.582 1 97.25 84 GLN A C 1
ATOM 655 O O . GLN A 1 84 ? -4.207 -24.328 8.406 1 97.25 84 GLN A O 1
ATOM 660 N N . ALA A 1 85 ? -3.678 -23.562 6.371 1 97.44 85 ALA A N 1
ATOM 661 C CA . ALA A 1 85 ? -5.051 -23.625 5.879 1 97.44 85 ALA A CA 1
ATOM 662 C C . ALA A 1 85 ? -5.438 -25.078 5.559 1 97.44 85 ALA A C 1
ATOM 664 O O . ALA A 1 85 ? -6.594 -25.359 5.234 1 97.44 85 ALA A O 1
ATOM 665 N N . GLY A 1 86 ? -4.457 -25.969 5.531 1 96.75 86 GLY A N 1
ATOM 666 C CA . GLY A 1 86 ? -4.754 -27.391 5.371 1 96.75 86 GLY A CA 1
ATOM 667 C C . GLY A 1 86 ? -4.34 -27.922 4.016 1 96.75 86 GLY A C 1
ATOM 668 O O . GLY A 1 86 ? -4.594 -29.094 3.705 1 96.75 86 GLY A O 1
ATOM 669 N N . VAL A 1 87 ? -3.668 -27.188 3.24 1 98.19 87 VAL A N 1
ATOM 670 C CA . VAL A 1 87 ? -3.252 -27.656 1.92 1 98.19 87 VAL A CA 1
ATOM 671 C C . VAL A 1 87 ? -2.045 -28.578 2.055 1 98.19 87 VAL A C 1
ATOM 673 O O . VAL A 1 87 ? -1.046 -28.219 2.682 1 98.19 87 VAL A O 1
ATOM 676 N N . ALA A 1 88 ? -2.117 -29.688 1.506 1 98.44 88 ALA A N 1
ATOM 677 C CA . ALA A 1 88 ? -0.999 -30.625 1.541 1 98.44 88 ALA A CA 1
ATOM 678 C C . ALA A 1 88 ? 0.157 -30.125 0.675 1 98.44 88 ALA A C 1
ATOM 680 O O . ALA A 1 88 ? -0.06 -29.484 -0.356 1 98.44 88 ALA A O 1
ATOM 681 N N . PRO A 1 89 ? 1.396 -30.422 1.074 1 98.5 89 PRO A N 1
ATOM 682 C CA . PRO A 1 89 ? 2.555 -29.953 0.309 1 98.5 89 PRO A CA 1
ATOM 683 C C . PRO A 1 89 ? 2.486 -30.359 -1.164 1 98.5 89 PRO A C 1
ATOM 685 O O . PRO A 1 89 ? 2.84 -29.562 -2.039 1 98.5 89 PRO A O 1
ATOM 688 N N . GLU A 1 90 ? 1.99 -31.531 -1.471 1 98.19 90 GLU A N 1
ATOM 689 C CA . GLU A 1 90 ? 1.947 -32.031 -2.84 1 98.19 90 GLU A CA 1
ATOM 690 C C . GLU A 1 90 ? 0.929 -31.266 -3.68 1 98.19 90 GLU A C 1
ATOM 692 O O . GLU A 1 90 ? 0.856 -31.438 -4.895 1 98.19 90 GLU A O 1
ATOM 697 N N . ASP A 1 91 ? 0.137 -30.391 -3.01 1 98.56 91 ASP A N 1
ATOM 698 C CA . ASP A 1 91 ? -0.861 -29.562 -3.695 1 98.56 91 ASP A CA 1
ATOM 699 C C . ASP A 1 91 ? -0.448 -28.094 -3.719 1 98.56 91 ASP A C 1
ATOM 701 O O . ASP A 1 91 ? -1.29 -27.219 -3.893 1 98.56 91 ASP A O 1
ATOM 705 N N . ILE A 1 92 ? 0.845 -27.828 -3.545 1 98.94 92 ILE A N 1
ATOM 706 C CA . ILE A 1 92 ? 1.337 -26.453 -3.508 1 98.94 92 ILE A CA 1
ATOM 707 C C . ILE A 1 92 ? 2.406 -26.266 -4.582 1 98.94 92 ILE A C 1
ATOM 709 O O . ILE A 1 92 ? 3.291 -27.109 -4.746 1 98.94 92 ILE A O 1
ATOM 713 N N . ILE A 1 93 ? 2.27 -25.234 -5.363 1 98.88 93 ILE A N 1
ATOM 714 C CA . ILE A 1 93 ? 3.369 -24.781 -6.207 1 98.88 93 ILE A CA 1
ATOM 715 C C . ILE A 1 93 ? 3.832 -23.406 -5.754 1 98.88 93 ILE A C 1
ATOM 717 O O . ILE A 1 93 ? 3.031 -22.609 -5.266 1 98.88 93 ILE A O 1
ATOM 721 N N . PHE A 1 94 ? 5.141 -23.094 -5.836 1 98.88 94 PHE A N 1
ATOM 722 C CA . PHE A 1 94 ? 5.734 -21.828 -5.418 1 98.88 94 PHE A CA 1
ATOM 723 C C . PHE A 1 94 ? 6.289 -21.062 -6.617 1 98.88 94 PHE A C 1
ATOM 725 O O . PHE A 1 94 ? 7.219 -21.531 -7.277 1 98.88 94 PHE A O 1
ATOM 732 N N . LEU A 1 95 ? 5.676 -19.922 -6.871 1 97.31 95 LEU A N 1
ATOM 733 C CA . LEU A 1 95 ? 6.047 -19.078 -8.016 1 97.31 95 LEU A CA 1
ATOM 734 C C . LEU A 1 95 ? 6.75 -17.812 -7.551 1 97.31 95 LEU A C 1
ATOM 736 O O . LEU A 1 95 ? 6.98 -17.625 -6.355 1 97.31 95 LEU A O 1
ATOM 740 N N . GLY A 1 96 ? 7.066 -17 -8.547 1 95.62 96 GLY A N 1
ATOM 741 C CA . GLY A 1 96 ? 7.551 -15.648 -8.273 1 95.62 96 GLY A CA 1
ATOM 742 C C . GLY A 1 96 ? 9.039 -15.492 -8.547 1 95.62 96 GLY A C 1
ATOM 743 O O . GLY A 1 96 ? 9.82 -16.406 -8.281 1 95.62 96 GLY A O 1
ATOM 744 N N . PRO A 1 97 ? 9.406 -14.32 -9.016 1 97.44 97 PRO A N 1
ATOM 745 C CA . PRO A 1 97 ? 10.828 -14.031 -9.211 1 97.44 97 PRO A CA 1
ATOM 746 C C . PRO A 1 97 ? 11.555 -13.742 -7.895 1 97.44 97 PRO A C 1
ATOM 748 O O . PRO A 1 97 ? 10.914 -13.406 -6.895 1 97.44 97 PRO A O 1
ATOM 751 N N . GLY A 1 98 ? 12.828 -13.938 -7.934 1 97.56 98 GLY A N 1
ATOM 752 C CA . GLY A 1 98 ? 13.656 -13.492 -6.824 1 97.56 98 GLY A CA 1
ATOM 753 C C . GLY A 1 98 ? 13.406 -14.266 -5.547 1 97.56 98 GLY A C 1
ATOM 754 O O . GLY A 1 98 ? 13.438 -13.695 -4.453 1 97.56 98 GLY A O 1
ATOM 755 N N . LYS A 1 99 ? 13.086 -15.562 -5.652 1 98.44 99 LYS A N 1
ATOM 756 C CA . LYS A 1 99 ? 12.953 -16.375 -4.449 1 98.44 99 LYS A CA 1
ATOM 757 C C . LYS A 1 99 ? 14.234 -16.359 -3.621 1 98.44 99 LYS A C 1
ATOM 759 O O . LYS A 1 99 ? 15.328 -16.453 -4.168 1 98.44 99 LYS A O 1
ATOM 764 N N . SER A 1 100 ? 14.062 -16.234 -2.334 1 97.75 100 SER A N 1
ATOM 765 C CA . SER A 1 100 ? 15.219 -16.234 -1.445 1 97.75 100 SER A CA 1
ATOM 766 C C . SER A 1 100 ? 15.727 -17.641 -1.205 1 97.75 100 SER A C 1
ATOM 768 O O . SER A 1 100 ? 15.016 -18.625 -1.449 1 97.75 100 SER A O 1
ATOM 770 N N . ARG A 1 101 ? 16.969 -17.734 -0.706 1 98 101 ARG A N 1
ATOM 771 C CA . ARG A 1 101 ? 17.531 -19.016 -0.273 1 98 101 ARG A CA 1
ATOM 772 C C . ARG A 1 101 ? 16.641 -19.688 0.754 1 98 101 ARG A C 1
ATOM 774 O O . ARG A 1 101 ? 16.406 -20.891 0.683 1 98 101 ARG A O 1
ATOM 781 N N . ASP A 1 102 ? 16.094 -18.891 1.673 1 97.94 102 ASP A N 1
ATOM 782 C CA . ASP A 1 102 ? 15.234 -19.422 2.727 1 97.94 102 ASP A CA 1
ATOM 783 C C . ASP A 1 102 ? 13.922 -19.969 2.152 1 97.94 102 ASP A C 1
ATOM 785 O O . ASP A 1 102 ? 13.414 -20.984 2.611 1 97.94 102 ASP A O 1
ATOM 789 N N . GLU A 1 103 ? 13.375 -19.281 1.228 1 98.56 103 GLU A N 1
ATOM 790 C CA . GLU A 1 103 ? 12.141 -19.734 0.59 1 98.56 103 GLU A CA 1
ATOM 791 C C . GLU A 1 103 ? 12.359 -21.047 -0.153 1 98.56 103 GLU A C 1
ATOM 793 O O . GLU A 1 103 ? 11.562 -21.984 -0.015 1 98.56 103 GLU A O 1
ATOM 798 N N . ILE A 1 104 ? 13.414 -21.109 -0.927 1 98.81 104 ILE A N 1
ATOM 799 C CA . ILE A 1 104 ? 13.727 -22.328 -1.67 1 98.81 104 ILE A CA 1
ATOM 800 C C . ILE A 1 104 ? 13.969 -23.484 -0.697 1 98.81 104 ILE A C 1
ATOM 802 O O . ILE A 1 104 ? 13.445 -24.578 -0.881 1 98.81 104 ILE A O 1
ATOM 806 N N . ALA A 1 105 ? 14.703 -23.188 0.349 1 98.75 105 ALA A N 1
ATOM 807 C CA . ALA A 1 105 ? 14.969 -24.203 1.365 1 98.75 105 ALA A CA 1
ATOM 808 C C . ALA A 1 105 ? 13.672 -24.719 1.989 1 98.75 105 ALA A C 1
ATOM 810 O O . ALA A 1 105 ? 13.492 -25.922 2.154 1 98.75 105 ALA A O 1
ATOM 811 N N . ALA A 1 106 ? 12.773 -23.797 2.293 1 98.62 106 ALA A N 1
ATOM 812 C CA . ALA A 1 106 ? 11.5 -24.172 2.895 1 98.62 106 ALA A CA 1
ATOM 813 C C . ALA A 1 106 ? 10.688 -25.062 1.951 1 98.62 106 ALA A C 1
ATOM 815 O O . ALA A 1 106 ? 10.047 -26.016 2.389 1 98.62 106 ALA A O 1
ATOM 816 N N . CYS A 1 107 ? 10.719 -24.734 0.72 1 98.69 107 CYS A N 1
ATOM 817 C CA . CYS A 1 107 ? 10 -25.531 -0.274 1 98.69 107 CYS A CA 1
ATOM 818 C C . CYS A 1 107 ? 10.547 -26.953 -0.33 1 98.69 107 CYS A C 1
ATOM 820 O O . CYS A 1 107 ? 9.781 -27.906 -0.389 1 98.69 107 CYS A O 1
ATOM 822 N N . LEU A 1 108 ? 11.875 -27.062 -0.321 1 98.75 108 LEU A N 1
ATOM 823 C CA . LEU A 1 108 ? 12.516 -28.375 -0.372 1 98.75 108 LEU A CA 1
ATOM 824 C C . LEU A 1 108 ? 12.234 -29.172 0.897 1 98.75 108 LEU A C 1
ATOM 826 O O . LEU A 1 108 ? 11.938 -30.359 0.832 1 98.75 108 LEU A O 1
ATOM 830 N N . ASP A 1 109 ? 12.242 -28.469 2.016 1 98.5 109 ASP A N 1
ATOM 831 C CA . ASP A 1 109 ? 12 -29.125 3.299 1 98.5 109 ASP A CA 1
ATOM 832 C C . ASP A 1 109 ? 10.555 -29.594 3.418 1 98.5 109 ASP A C 1
ATOM 834 O O . ASP A 1 109 ? 10.281 -30.656 3.988 1 98.5 109 ASP A O 1
ATOM 838 N N . GLU A 1 110 ? 9.617 -28.844 2.912 1 97.38 110 GLU A N 1
ATOM 839 C CA . GLU A 1 110 ? 8.195 -29.172 2.963 1 97.38 110 GLU A CA 1
ATOM 840 C C . GLU A 1 110 ? 7.84 -30.266 1.955 1 97.38 110 GLU A C 1
ATOM 842 O O . GLU A 1 110 ? 6.871 -31 2.148 1 97.38 110 GLU A O 1
ATOM 847 N N . GLY A 1 111 ? 8.562 -30.312 0.93 1 98.19 111 GLY A N 1
ATOM 848 C CA . GLY A 1 111 ? 8.273 -31.266 -0.125 1 98.19 111 GLY A CA 1
ATOM 849 C C . GLY A 1 111 ? 7.07 -30.875 -0.966 1 98.19 111 GLY A C 1
ATOM 850 O O . GLY A 1 111 ? 6.172 -31.688 -1.194 1 98.19 111 GLY A O 1
ATOM 851 N N . ILE A 1 112 ? 7.027 -29.609 -1.446 1 98.69 112 ILE A N 1
ATOM 852 C CA . ILE A 1 112 ? 5.883 -29.141 -2.219 1 98.69 112 ILE A CA 1
ATOM 853 C C . ILE A 1 112 ? 5.914 -29.75 -3.615 1 98.69 112 ILE A C 1
ATOM 855 O O . ILE A 1 112 ? 6.859 -30.469 -3.967 1 98.69 112 ILE A O 1
ATOM 859 N N . SER A 1 113 ? 4.871 -29.516 -4.363 1 98.62 113 SER A N 1
ATOM 860 C CA . SER A 1 113 ? 4.68 -30.141 -5.664 1 98.62 113 SER A CA 1
ATOM 861 C C . SER A 1 113 ? 5.727 -29.672 -6.668 1 98.62 113 SER A C 1
ATOM 863 O O . SER A 1 113 ? 6.258 -30.469 -7.445 1 98.62 113 SER A O 1
ATOM 865 N N . ALA A 1 114 ? 5.965 -28.375 -6.656 1 98.75 114 ALA A N 1
ATOM 866 C CA . ALA A 1 114 ? 6.91 -27.859 -7.645 1 98.75 114 ALA A CA 1
ATOM 867 C C . ALA A 1 114 ? 7.391 -26.453 -7.273 1 98.75 114 ALA A C 1
ATOM 869 O O . ALA A 1 114 ? 6.602 -25.625 -6.812 1 98.75 114 ALA A O 1
ATOM 870 N N . LEU A 1 115 ? 8.672 -26.219 -7.457 1 98.81 115 LEU A N 1
ATOM 871 C CA . LEU A 1 115 ? 9.242 -24.875 -7.57 1 98.81 115 LEU A CA 1
ATOM 872 C C . LEU A 1 115 ? 9.195 -24.391 -9.016 1 98.81 115 LEU A C 1
ATOM 874 O O . LEU A 1 115 ? 9.734 -25.047 -9.914 1 98.81 115 LEU A O 1
ATOM 878 N N . VAL A 1 116 ? 8.562 -23.297 -9.242 1 98.81 116 VAL A N 1
ATOM 879 C CA . VAL A 1 116 ? 8.539 -22.719 -10.586 1 98.81 116 VAL A CA 1
ATOM 880 C C . VAL A 1 116 ? 9.719 -21.766 -10.766 1 98.81 116 VAL A C 1
ATOM 882 O O . VAL A 1 116 ? 9.734 -20.688 -10.18 1 98.81 116 VAL A O 1
ATOM 885 N N . CYS A 1 117 ? 10.625 -22.156 -11.547 1 98.56 117 CYS A N 1
ATOM 886 C CA . CYS A 1 117 ? 11.922 -21.5 -11.656 1 98.56 117 CYS A CA 1
ATOM 887 C C . CYS A 1 117 ? 11.875 -20.359 -12.68 1 98.56 117 CYS A C 1
ATOM 889 O O . CYS A 1 117 ? 11.383 -20.562 -13.797 1 98.56 117 CYS A O 1
ATOM 891 N N . GLU A 1 118 ? 12.477 -19.234 -12.344 1 97.5 118 GLU A N 1
ATOM 892 C CA . GLU A 1 118 ? 12.312 -18 -13.109 1 97.5 118 GLU A CA 1
ATOM 893 C C . GLU A 1 118 ? 13.578 -17.656 -13.883 1 97.5 118 GLU A C 1
ATOM 895 O O . GLU A 1 118 ? 13.594 -16.734 -14.695 1 97.5 118 GLU A O 1
ATOM 900 N N . SER A 1 119 ? 14.727 -18.297 -13.609 1 97.62 119 SER A N 1
ATOM 901 C CA . SER A 1 119 ? 16 -17.953 -14.234 1 97.62 119 SER A CA 1
ATOM 902 C C . SER A 1 119 ? 17 -19.094 -14.094 1 97.62 119 SER A C 1
ATOM 904 O O . SER A 1 119 ? 16.844 -19.969 -13.242 1 97.62 119 SER A O 1
ATOM 906 N N . THR A 1 120 ? 18.031 -19.031 -14.992 1 97.38 120 THR A N 1
ATOM 907 C CA . THR A 1 120 ? 19.078 -20.047 -14.906 1 97.38 120 THR A CA 1
ATOM 908 C C . THR A 1 120 ? 19.875 -19.891 -13.602 1 97.38 120 THR A C 1
ATOM 910 O O . THR A 1 120 ? 20.312 -20.891 -13.031 1 97.38 120 THR A O 1
ATOM 913 N N . GLN A 1 121 ? 20.016 -18.688 -13.141 1 98 121 GLN A N 1
ATOM 914 C CA . GLN A 1 121 ? 20.734 -18.484 -11.891 1 98 121 GLN A CA 1
ATOM 915 C C . GLN A 1 121 ? 19.922 -19 -10.703 1 98 121 GLN A C 1
ATOM 917 O O . GLN A 1 121 ? 20.484 -19.531 -9.742 1 98 121 GLN A O 1
ATOM 922 N N . GLU A 1 122 ? 18.625 -18.844 -10.75 1 98.25 122 GLU A N 1
ATOM 923 C CA . GLU A 1 122 ? 17.781 -19.438 -9.719 1 98.25 122 GLU A CA 1
ATOM 924 C C . GLU A 1 122 ? 17.859 -20.953 -9.758 1 98.25 122 GLU A C 1
ATOM 926 O O . GLU A 1 122 ? 17.891 -21.609 -8.711 1 98.25 122 GLU A O 1
ATOM 931 N N . LEU A 1 123 ? 17.891 -21.531 -10.961 1 98.62 123 LEU A N 1
ATOM 932 C CA . LEU A 1 123 ? 18 -22.969 -11.117 1 98.62 123 LEU A CA 1
ATOM 933 C C . LEU A 1 123 ? 19.281 -23.5 -10.453 1 98.62 123 LEU A C 1
ATOM 935 O O . LEU A 1 123 ? 19.25 -24.531 -9.789 1 98.62 123 LEU A O 1
ATOM 939 N N . ALA A 1 124 ? 20.328 -22.766 -10.703 1 98.44 124 ALA A N 1
ATOM 940 C CA . ALA A 1 124 ? 21.594 -23.125 -10.086 1 98.44 124 ALA A CA 1
ATOM 941 C C . ALA A 1 124 ? 21.484 -23.109 -8.562 1 98.44 124 ALA A C 1
ATOM 943 O O . ALA A 1 124 ? 22.031 -23.984 -7.887 1 98.44 124 ALA A O 1
ATOM 944 N N . LEU A 1 125 ? 20.812 -22.141 -8.039 1 98.5 125 LEU A N 1
ATOM 945 C CA . LEU A 1 125 ? 20.625 -22.047 -6.598 1 98.5 125 LEU A CA 1
ATOM 946 C C . LEU A 1 125 ? 19.781 -23.203 -6.082 1 98.5 125 LEU A C 1
ATOM 948 O O . LEU A 1 125 ? 20.078 -23.781 -5.031 1 98.5 125 LEU A O 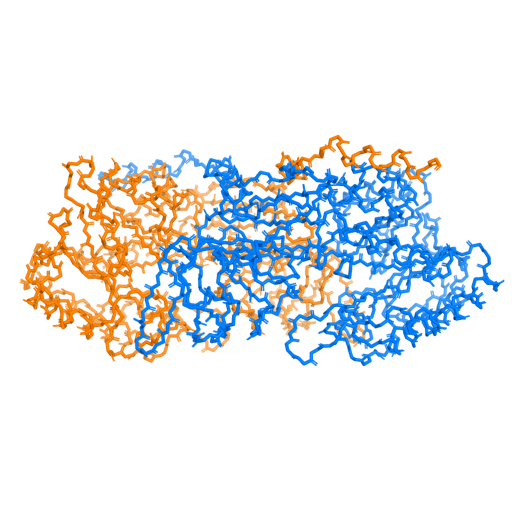1
ATOM 952 N N . ILE A 1 126 ? 18.75 -23.531 -6.758 1 98.88 126 ILE A N 1
ATOM 953 C CA . ILE A 1 126 ? 17.891 -24.656 -6.398 1 98.88 126 ILE A CA 1
ATOM 954 C C . ILE A 1 126 ? 18.719 -25.938 -6.379 1 98.88 126 ILE A C 1
ATOM 956 O O . ILE A 1 126 ? 18.625 -26.734 -5.438 1 98.88 126 ILE A O 1
ATOM 960 N N . ASP A 1 127 ? 19.5 -26.125 -7.422 1 98.81 127 ASP A N 1
ATOM 961 C CA . ASP A 1 127 ? 20.359 -27.297 -7.516 1 98.81 127 ASP A CA 1
ATOM 962 C C . ASP A 1 127 ? 21.297 -27.3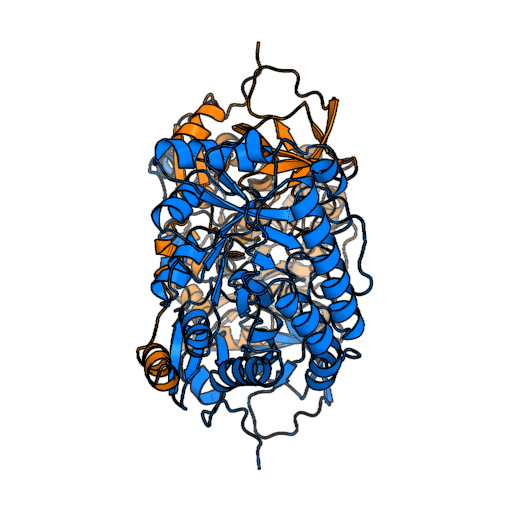91 -6.32 1 98.81 127 ASP A C 1
ATOM 964 O O . ASP A 1 127 ? 21.469 -28.469 -5.734 1 98.81 127 ASP A O 1
ATOM 968 N N . GLU A 1 128 ? 21.875 -26.281 -6.012 1 98.69 128 GLU A N 1
ATOM 969 C CA . GLU A 1 128 ? 22.797 -26.203 -4.875 1 98.69 128 GLU A CA 1
ATOM 970 C C . GLU A 1 128 ? 22.094 -26.609 -3.578 1 98.69 128 GLU A C 1
ATOM 972 O O . GLU A 1 128 ? 22.609 -27.469 -2.842 1 98.69 128 GLU A O 1
ATOM 977 N N . LEU A 1 129 ? 20.953 -26.094 -3.322 1 98.75 129 LEU A N 1
ATOM 978 C CA . LEU A 1 129 ? 20.25 -26.328 -2.07 1 98.75 129 LEU A CA 1
ATOM 979 C C . LEU A 1 129 ? 19.703 -27.75 -2.014 1 98.75 129 LEU A C 1
ATOM 981 O O . LEU A 1 129 ? 19.656 -28.359 -0.941 1 98.75 129 LEU A O 1
ATOM 985 N N . ALA A 1 130 ? 19.312 -28.219 -3.129 1 98.81 130 ALA A N 1
ATOM 986 C CA . ALA A 1 130 ? 18.859 -29.609 -3.203 1 98.81 130 ALA A CA 1
ATOM 987 C C . ALA A 1 130 ? 20 -30.578 -2.906 1 98.81 130 ALA A C 1
ATOM 989 O O . ALA A 1 130 ? 19.828 -31.547 -2.17 1 98.81 130 ALA A O 1
ATOM 990 N N . ARG A 1 131 ? 21.141 -30.312 -3.484 1 98.62 131 ARG A N 1
ATOM 991 C CA . ARG A 1 131 ? 22.344 -31.109 -3.223 1 98.62 131 ARG A CA 1
ATOM 992 C C . ARG A 1 131 ? 22.656 -31.156 -1.73 1 98.62 131 ARG A C 1
ATOM 994 O O . ARG A 1 131 ? 22.891 -32.219 -1.172 1 98.62 131 ARG A O 1
ATOM 1001 N N . GLU A 1 132 ? 22.594 -30.031 -1.134 1 98.38 132 GLU A N 1
ATOM 1002 C CA . GLU A 1 132 ? 22.891 -29.922 0.291 1 98.38 132 GLU A CA 1
ATOM 1003 C C . GLU A 1 132 ? 21.938 -30.766 1.123 1 98.38 132 GLU A C 1
ATOM 1005 O O . GLU A 1 132 ? 22.297 -31.266 2.191 1 98.38 132 GLU A O 1
ATOM 1010 N N . ARG A 1 133 ? 20.781 -31.047 0.621 1 97.81 133 ARG A N 1
ATOM 1011 C CA . ARG A 1 133 ? 19.734 -31.75 1.354 1 97.81 133 ARG A CA 1
ATOM 1012 C C . ARG A 1 133 ? 19.656 -33.219 0.916 1 97.81 133 ARG A C 1
ATOM 1014 O O . ARG A 1 133 ? 18.906 -34 1.497 1 97.81 133 ARG A O 1
ATOM 1021 N N . GLY A 1 134 ? 20.297 -33.562 -0.065 1 98 134 GLY A N 1
ATOM 1022 C CA . GLY A 1 134 ? 20.281 -34.906 -0.591 1 98 134 GLY A CA 1
ATOM 1023 C C . GLY A 1 134 ? 18.969 -35.281 -1.271 1 98 134 GLY A C 1
ATOM 1024 O O . GLY A 1 134 ? 18.516 -36.406 -1.169 1 98 134 GLY A O 1
ATOM 1025 N N . VAL A 1 135 ? 18.359 -34.281 -1.844 1 98.19 135 VAL A N 1
ATOM 1026 C CA . VAL A 1 135 ? 17.109 -34.531 -2.533 1 98.19 135 VAL A CA 1
ATOM 1027 C C . VAL A 1 135 ? 17.203 -34.062 -3.986 1 98.19 135 VAL A C 1
ATOM 1029 O O . VAL A 1 135 ? 18.219 -33.469 -4.387 1 98.19 135 VAL A O 1
ATOM 1032 N N . ARG A 1 136 ? 16.25 -34.469 -4.762 1 98.25 136 ARG A N 1
ATOM 1033 C CA . ARG A 1 136 ? 16.062 -33.906 -6.102 1 98.25 136 ARG A CA 1
ATOM 1034 C C . ARG A 1 136 ? 14.867 -32.969 -6.148 1 98.25 136 ARG A C 1
ATOM 1036 O O . ARG A 1 136 ? 13.734 -33.375 -5.922 1 98.25 136 ARG A O 1
ATOM 1043 N N . ALA A 1 137 ? 15.117 -31.75 -6.379 1 98.75 137 ALA A N 1
ATOM 1044 C CA . ALA A 1 137 ? 14.094 -30.703 -6.309 1 98.75 137 ALA A CA 1
ATOM 1045 C C . ALA A 1 137 ? 13.117 -30.812 -7.48 1 98.75 137 ALA A C 1
ATOM 1047 O O . ALA A 1 137 ? 13.539 -30.859 -8.641 1 98.75 137 ALA A O 1
ATOM 1048 N N . PRO A 1 138 ? 11.828 -30.969 -7.207 1 98.81 138 PRO A N 1
ATOM 1049 C CA . PRO A 1 138 ? 10.859 -30.859 -8.305 1 98.81 138 PRO A CA 1
ATOM 1050 C C . PRO A 1 138 ? 10.766 -29.453 -8.883 1 98.81 138 PRO A C 1
ATOM 1052 O O . PRO A 1 138 ? 10.398 -28.516 -8.172 1 98.81 138 PRO A O 1
ATOM 1055 N N . VAL A 1 139 ? 11.086 -29.297 -10.195 1 98.81 139 VAL A N 1
ATOM 1056 C CA . VAL A 1 139 ? 11.164 -27.953 -10.766 1 98.81 139 VAL A CA 1
ATOM 1057 C C . VAL A 1 139 ? 10.383 -27.906 -12.078 1 98.81 139 VAL A C 1
ATOM 1059 O O . VAL A 1 139 ? 10.531 -28.781 -12.93 1 98.81 139 VAL A O 1
ATOM 1062 N N . ALA A 1 140 ? 9.461 -26.984 -12.188 1 98.81 140 ALA A N 1
ATOM 1063 C CA . ALA A 1 140 ? 8.914 -26.547 -13.469 1 98.81 140 ALA A CA 1
ATOM 1064 C C . ALA A 1 140 ? 9.555 -25.234 -13.914 1 98.81 140 ALA A C 1
ATOM 1066 O O . ALA A 1 140 ? 9.898 -24.391 -13.086 1 98.81 140 ALA A O 1
ATOM 1067 N N . LEU A 1 141 ? 9.734 -25.062 -15.219 1 98.69 141 LEU A N 1
ATOM 1068 C CA . LEU A 1 141 ? 10.312 -23.844 -15.75 1 98.69 141 LEU A CA 1
ATOM 1069 C C . LEU A 1 141 ? 9.227 -22.828 -16.109 1 98.69 141 LEU A C 1
ATOM 1071 O O . LEU A 1 141 ? 8.281 -23.172 -16.828 1 98.69 141 LEU A O 1
ATOM 1075 N N . ARG A 1 142 ? 9.289 -21.672 -15.492 1 98.44 142 ARG A N 1
ATOM 1076 C CA . ARG A 1 142 ? 8.484 -20.609 -16.078 1 98.44 142 ARG A CA 1
ATOM 1077 C C . ARG A 1 142 ? 9.078 -20.156 -17.406 1 98.44 142 ARG A C 1
ATOM 1079 O O . ARG A 1 142 ? 10.273 -19.859 -17.5 1 98.44 142 ARG A O 1
ATOM 1086 N N . VAL A 1 143 ? 8.258 -20.125 -18.438 1 98.06 143 VAL A N 1
ATOM 1087 C CA . VAL A 1 143 ? 8.75 -19.812 -19.781 1 98.06 143 VAL A CA 1
ATOM 1088 C C . VAL A 1 143 ? 8.141 -18.484 -20.25 1 98.06 143 VAL A C 1
ATOM 1090 O O . VAL A 1 143 ? 6.945 -18.25 -20.062 1 98.06 143 VAL A O 1
ATOM 1093 N N . ASN A 1 144 ? 8.984 -17.562 -20.656 1 96.75 144 ASN A N 1
ATOM 1094 C CA . ASN A 1 144 ? 8.539 -16.422 -21.469 1 96.75 144 ASN A CA 1
ATOM 1095 C C . ASN A 1 144 ? 8.422 -16.797 -22.938 1 96.75 144 ASN A C 1
ATOM 1097 O O . ASN A 1 144 ? 9.422 -16.875 -23.641 1 96.75 144 ASN A O 1
ATOM 1101 N N . PRO A 1 145 ? 7.23 -17 -23.359 1 95.25 145 PRO A N 1
ATOM 1102 C CA . PRO A 1 145 ? 7.055 -17.562 -24.703 1 95.25 145 PRO A CA 1
ATOM 1103 C C . PRO A 1 145 ? 7.348 -16.562 -25.812 1 95.25 145 PRO A C 1
ATOM 1105 O O . PRO A 1 145 ? 7.426 -15.359 -25.547 1 95.25 145 PRO A O 1
ATOM 1108 N N . ALA A 1 146 ? 7.438 -17.062 -27 1 91 146 ALA A N 1
ATOM 1109 C CA . ALA A 1 146 ? 7.703 -16.219 -28.156 1 91 146 ALA A CA 1
ATOM 1110 C C . ALA A 1 146 ? 6.418 -15.586 -28.672 1 91 146 ALA A C 1
ATOM 1112 O O . ALA A 1 146 ? 6.465 -14.617 -29.438 1 91 146 ALA A O 1
ATOM 1113 N N . PHE A 1 147 ? 5.328 -16.062 -28.266 1 87.06 147 PHE A N 1
ATOM 1114 C CA . PHE A 1 147 ? 4.059 -15.516 -28.734 1 87.06 147 PHE A CA 1
ATOM 1115 C C . PHE A 1 147 ? 3.465 -14.57 -27.688 1 87.06 147 PHE A C 1
ATOM 1117 O O . PHE A 1 147 ? 3.834 -14.625 -26.516 1 87.06 147 PHE A O 1
ATOM 1124 N N . SER A 1 148 ? 2.652 -13.656 -28.172 1 79.94 148 SER A N 1
ATOM 1125 C CA . SER A 1 148 ? 1.985 -12.711 -27.281 1 79.94 148 SER A CA 1
ATOM 1126 C C . SER A 1 148 ? 0.469 -12.836 -27.375 1 79.94 148 SER A C 1
ATOM 1128 O O . SER A 1 148 ? -0.054 -13.383 -28.344 1 79.94 148 SER A O 1
ATOM 1130 N N . VAL A 1 149 ? -0.083 -12.578 -26.25 1 72 149 VAL A N 1
ATOM 1131 C CA . VAL A 1 149 ? -1.543 -12.586 -26.25 1 72 149 VAL A CA 1
ATOM 1132 C C . VAL A 1 149 ? -2.066 -11.148 -26.328 1 72 149 VAL A C 1
ATOM 1134 O O . VAL A 1 149 ? -1.464 -10.234 -25.766 1 72 149 VAL A O 1
ATOM 1137 N N . LYS A 1 150 ? -3.193 -11.133 -27.141 1 64 150 LYS A N 1
ATOM 1138 C CA . LYS A 1 150 ? -3.945 -9.883 -27.156 1 64 150 LYS A CA 1
ATOM 1139 C C . LYS A 1 150 ? -5.086 -9.914 -26.156 1 64 150 LYS A C 1
ATOM 1141 O O . LYS A 1 150 ? -5.605 -10.984 -25.828 1 64 150 LYS A O 1
ATOM 1146 N N . GLY A 1 151 ? -5.277 -8.836 -25.391 1 64.5 151 GLY A N 1
ATOM 1147 C CA . GLY A 1 151 ? -6.52 -8.625 -24.672 1 64.5 151 GLY A CA 1
ATOM 1148 C C . GLY A 1 151 ? -6.387 -8.852 -23.172 1 64.5 151 GLY A C 1
ATOM 1149 O O . GLY A 1 151 ? -7.383 -9.07 -22.484 1 64.5 151 GLY A O 1
ATOM 1150 N N . SER A 1 152 ? -5.285 -8.898 -22.781 1 71.75 152 SER A N 1
ATOM 1151 C CA . SER A 1 152 ? -5.109 -9.016 -21.344 1 71.75 152 SER A CA 1
ATOM 1152 C C . SER A 1 152 ? -5 -7.641 -20.688 1 71.75 152 SER A C 1
ATOM 1154 O O . SER A 1 152 ? -4.551 -6.68 -21.328 1 71.75 152 SER A O 1
ATOM 1156 N N . GLY A 1 153 ? -5.551 -7.57 -19.438 1 65.31 153 GLY A N 1
ATOM 1157 C CA . GLY A 1 153 ? -5.41 -6.332 -18.688 1 65.31 153 GLY A CA 1
ATOM 1158 C C . GLY A 1 153 ? -3.967 -5.992 -18.359 1 65.31 153 GLY A C 1
ATOM 1159 O O . GLY A 1 153 ? -3.594 -4.82 -18.328 1 65.31 153 GLY A O 1
ATOM 1160 N N . LEU A 1 154 ? -3.234 -7.016 -18.031 1 72.62 154 LEU A N 1
ATOM 1161 C CA . LEU A 1 154 ? -1.805 -6.91 -17.75 1 72.62 154 LEU A CA 1
ATOM 1162 C C . LEU A 1 154 ? -1.044 -8.062 -18.391 1 72.62 154 LEU A C 1
ATOM 1164 O O . LEU A 1 154 ? -1.35 -9.234 -18.141 1 72.62 154 LEU A O 1
ATOM 1168 N N . THR A 1 155 ? -0.057 -7.742 -19.25 1 75.75 155 THR A N 1
ATOM 1169 C CA . THR A 1 155 ? 0.708 -8.758 -19.969 1 75.75 155 THR A CA 1
ATOM 1170 C C . THR A 1 155 ? 1.895 -9.227 -19.125 1 75.75 155 THR A C 1
ATOM 1172 O O . THR A 1 155 ? 2.676 -8.406 -18.641 1 75.75 155 THR A O 1
ATOM 1175 N N . MET A 1 156 ? 2.004 -10.461 -18.969 1 79.62 156 MET A N 1
ATOM 1176 C CA . MET A 1 156 ? 3.047 -11.031 -18.109 1 79.62 156 MET A CA 1
ATOM 1177 C C . MET A 1 156 ? 3.971 -11.938 -18.922 1 79.62 156 MET A C 1
ATOM 1179 O O . MET A 1 156 ? 4.973 -12.43 -18.391 1 79.62 156 MET A O 1
ATOM 1183 N N . GLY A 1 157 ? 3.736 -12.148 -20.156 1 80.69 157 GLY A N 1
ATOM 1184 C CA . GLY A 1 157 ? 4.555 -12.992 -21.016 1 80.69 157 GLY A CA 1
ATOM 1185 C C . GLY A 1 157 ? 4.645 -12.477 -22.453 1 80.69 157 GLY A C 1
ATOM 1186 O O . GLY A 1 157 ? 3.805 -11.688 -22.891 1 80.69 157 GLY A O 1
ATOM 1187 N N . GLY A 1 158 ? 5.676 -12.914 -23.172 1 82.12 158 GLY A N 1
ATOM 1188 C CA . GLY A 1 158 ? 5.836 -12.586 -24.578 1 82.12 158 GLY A CA 1
ATOM 1189 C C . GLY A 1 158 ? 6.48 -11.234 -24.797 1 82.12 158 GLY A C 1
ATOM 1190 O O . GLY A 1 158 ? 6.523 -10.742 -25.938 1 82.12 158 GLY A O 1
ATOM 1191 N N . LYS A 1 159 ? 6.898 -10.617 -23.719 1 89.06 159 LYS A N 1
ATOM 1192 C CA . LYS A 1 159 ? 7.605 -9.336 -23.703 1 89.06 159 LYS A CA 1
ATOM 1193 C C . LYS A 1 159 ? 8.781 -9.375 -22.734 1 89.06 159 LYS A C 1
ATOM 1195 O O . LYS A 1 159 ? 8.883 -10.281 -21.891 1 89.06 159 LYS A O 1
ATOM 1200 N N . PRO A 1 160 ? 9.727 -8.5 -23.016 1 90.12 160 PRO A N 1
ATOM 1201 C CA . PRO A 1 160 ? 10.766 -8.453 -21.984 1 90.12 160 PRO A CA 1
ATOM 1202 C C . PRO A 1 160 ? 10.203 -8.258 -20.578 1 90.12 160 PRO A C 1
ATOM 1204 O O . PRO A 1 160 ? 9.516 -7.27 -20.312 1 90.12 160 PRO A O 1
ATOM 1207 N N . ARG A 1 161 ? 10.352 -9.234 -19.812 1 90.62 161 ARG A N 1
ATOM 1208 C CA . ARG A 1 161 ? 9.828 -9.234 -18.453 1 90.62 161 ARG A CA 1
ATOM 1209 C C . ARG A 1 161 ? 10.836 -9.844 -17.469 1 90.62 161 ARG A C 1
ATOM 1211 O O . ARG A 1 161 ? 11.719 -10.602 -17.875 1 90.62 161 ARG A O 1
ATOM 1218 N N . GLN A 1 162 ? 10.602 -9.469 -16.266 1 94.19 162 GLN A N 1
ATOM 1219 C CA . GLN A 1 162 ? 11.398 -10.062 -15.195 1 94.19 162 GLN A CA 1
ATOM 1220 C C . GLN A 1 162 ? 10.992 -11.508 -14.945 1 94.19 162 GLN A C 1
ATOM 1222 O O . GLN A 1 162 ? 11.648 -12.219 -14.172 1 94.19 162 GLN A O 1
ATOM 1227 N N . PHE A 1 163 ? 10.008 -12.023 -15.695 1 95.88 163 PHE A N 1
ATOM 1228 C CA . PHE A 1 163 ? 9.438 -13.344 -15.422 1 95.88 163 PHE A CA 1
ATOM 1229 C C . PHE A 1 163 ? 9.961 -14.367 -16.422 1 95.88 163 PHE A C 1
ATOM 1231 O O . PHE A 1 163 ? 10.031 -14.102 -17.625 1 95.88 163 PHE A O 1
ATOM 1238 N N . GLY A 1 164 ? 10.32 -15.508 -15.906 1 97.19 164 GLY A N 1
ATOM 1239 C CA . GLY A 1 164 ? 10.562 -16.703 -16.703 1 97.19 164 GLY A CA 1
ATOM 1240 C C . GLY A 1 164 ? 11.828 -16.609 -17.547 1 97.19 164 GLY A C 1
ATOM 1241 O O . GLY A 1 164 ? 12.562 -15.625 -17.469 1 97.19 164 GLY A O 1
ATOM 1242 N N . ILE A 1 165 ? 12.141 -17.641 -18.25 1 98.12 165 ILE A N 1
ATOM 1243 C CA . ILE A 1 165 ? 13.242 -17.781 -19.203 1 98.12 165 ILE A CA 1
ATOM 1244 C C . ILE A 1 165 ? 12.695 -17.781 -20.625 1 98.12 165 ILE A C 1
ATOM 1246 O O . ILE A 1 165 ? 11.711 -18.469 -20.922 1 98.12 165 ILE A O 1
ATOM 1250 N N . ASP A 1 166 ? 13.352 -17.016 -21.469 1 97.75 166 ASP A N 1
ATOM 1251 C CA . ASP A 1 166 ? 12.875 -16.938 -22.859 1 97.75 166 ASP A CA 1
ATOM 1252 C C . ASP A 1 166 ? 12.898 -18.312 -23.516 1 97.75 166 ASP A C 1
ATOM 1254 O O . ASP A 1 166 ? 13.859 -19.062 -23.375 1 97.75 166 ASP A O 1
ATOM 1258 N N . GLU A 1 167 ? 11.82 -18.562 -24.25 1 97.38 167 GLU A N 1
ATOM 1259 C CA . GLU A 1 167 ? 11.711 -19.812 -24.984 1 97.38 167 GLU A CA 1
ATOM 1260 C C . GLU A 1 167 ? 12.961 -20.078 -25.812 1 97.38 167 GLU A C 1
ATOM 1262 O O . GLU A 1 167 ? 13.5 -21.188 -25.797 1 97.38 167 GLU A O 1
ATOM 1267 N N . ALA A 1 168 ? 13.406 -19.094 -26.469 1 96.81 168 ALA A N 1
ATOM 1268 C CA . ALA A 1 168 ? 14.562 -19.234 -27.344 1 96.81 168 ALA A CA 1
ATOM 1269 C C . ALA A 1 168 ? 15.812 -19.625 -26.562 1 96.81 168 ALA A C 1
ATOM 1271 O O . ALA A 1 168 ? 16.656 -20.375 -27.062 1 96.81 168 ALA A O 1
ATOM 1272 N N . GLN A 1 169 ? 15.977 -19.078 -25.391 1 97.31 169 GLN A N 1
ATOM 1273 C CA . GLN A 1 169 ? 17.109 -19.391 -24.547 1 97.31 169 GLN A CA 1
ATOM 1274 C C . GLN A 1 169 ? 17.078 -20.859 -24.109 1 97.31 169 GLN A C 1
ATOM 1276 O O . GLN A 1 169 ? 18.125 -21.531 -24.078 1 97.31 169 GLN A O 1
ATOM 1281 N N . LEU A 1 170 ? 15.922 -21.344 -23.797 1 98 170 LEU A N 1
ATOM 1282 C CA . LEU A 1 170 ? 15.773 -22.719 -23.359 1 98 170 LEU A CA 1
ATOM 1283 C C . LEU A 1 170 ? 16.062 -23.688 -24.516 1 98 170 LEU A C 1
ATOM 1285 O O . LEU A 1 170 ? 16.766 -24.688 -24.328 1 98 170 LEU A O 1
ATOM 1289 N N . LEU A 1 171 ? 15.555 -23.375 -25.719 1 97.38 171 LEU A N 1
ATOM 1290 C CA . LEU A 1 171 ? 15.742 -24.234 -26.875 1 97.38 171 LEU A CA 1
ATOM 1291 C C . LEU A 1 171 ? 17.203 -24.25 -27.312 1 97.38 171 LEU A C 1
ATOM 1293 O O . LEU A 1 171 ? 17.672 -25.219 -27.906 1 97.38 171 LEU A O 1
ATOM 1297 N N . ALA A 1 172 ? 17.922 -23.25 -26.906 1 96.75 172 ALA A N 1
ATOM 1298 C CA . ALA A 1 172 ? 19.328 -23.141 -27.266 1 96.75 172 ALA A CA 1
ATOM 1299 C C . ALA A 1 172 ? 20.219 -23.828 -26.234 1 96.75 172 ALA A C 1
ATOM 1301 O O . ALA A 1 172 ? 21.438 -23.891 -26.391 1 96.75 172 ALA A O 1
ATOM 1302 N N . ASP A 1 173 ? 19.609 -24.344 -25.219 1 96.19 173 ASP A N 1
ATOM 1303 C CA . ASP A 1 173 ? 20.391 -24.938 -24.141 1 96.19 173 ASP A CA 1
ATOM 1304 C C . ASP A 1 173 ? 19.875 -26.344 -23.812 1 96.19 173 ASP A C 1
ATOM 1306 O O . ASP A 1 173 ? 19.438 -26.594 -22.688 1 96.19 173 ASP A O 1
ATOM 1310 N N . PRO A 1 174 ? 20.094 -27.281 -24.688 1 94.56 174 PRO A N 1
ATOM 1311 C CA . PRO A 1 174 ? 19.547 -28.625 -24.484 1 94.56 174 PRO A CA 1
ATOM 1312 C C . PRO A 1 174 ? 20.172 -29.344 -23.281 1 94.56 174 PRO A C 1
ATOM 1314 O O . PRO A 1 174 ? 19.609 -30.328 -22.781 1 94.56 174 PRO A O 1
ATOM 1317 N N . ASP A 1 175 ? 21.297 -28.906 -22.812 1 96.25 175 ASP A N 1
ATOM 1318 C CA . ASP A 1 175 ? 22 -29.578 -21.734 1 96.25 175 ASP A CA 1
ATOM 1319 C C . ASP A 1 175 ? 21.609 -28.984 -20.375 1 96.25 175 ASP A C 1
ATOM 1321 O O . ASP A 1 175 ? 22.203 -29.328 -19.344 1 96.25 175 ASP A O 1
ATOM 1325 N N . LEU A 1 176 ? 20.656 -28.141 -20.375 1 96.88 176 LEU A N 1
ATOM 1326 C CA . LEU A 1 176 ? 20.25 -27.438 -19.156 1 96.88 176 LEU A CA 1
ATOM 1327 C C . LEU A 1 176 ? 19.984 -28.422 -18.031 1 96.88 176 LEU A C 1
ATOM 1329 O O . LEU A 1 176 ? 20.5 -28.266 -16.922 1 96.88 176 LEU A O 1
ATOM 1333 N N . ALA A 1 177 ? 19.219 -29.438 -18.25 1 94.75 177 ALA A N 1
ATOM 1334 C CA . ALA A 1 177 ? 18.859 -30.422 -17.234 1 94.75 177 ALA A CA 1
ATOM 1335 C C . ALA A 1 177 ? 20.094 -31.188 -16.734 1 94.75 177 ALA A C 1
ATOM 1337 O O . ALA A 1 177 ? 20.266 -31.391 -15.539 1 94.75 177 ALA A O 1
ATOM 1338 N N . ALA A 1 178 ? 20.922 -31.578 -17.656 1 95.38 178 ALA A N 1
ATOM 1339 C CA . ALA A 1 178 ? 22.109 -32.344 -17.344 1 95.38 178 ALA A CA 1
ATOM 1340 C C . ALA A 1 178 ? 23.078 -31.562 -16.469 1 95.38 178 ALA A C 1
ATOM 1342 O O . ALA A 1 178 ? 23.781 -32.125 -15.633 1 95.38 178 ALA A O 1
ATOM 1343 N N . ARG A 1 179 ? 23.047 -30.297 -16.578 1 96.81 179 ARG A N 1
ATOM 1344 C CA . ARG A 1 179 ? 23.953 -29.438 -15.844 1 96.81 179 ARG A CA 1
ATOM 1345 C C . ARG A 1 179 ? 23.469 -29.219 -14.414 1 96.81 179 ARG A C 1
ATOM 1347 O O . ARG A 1 179 ? 24.203 -28.719 -13.57 1 96.81 179 ARG A O 1
ATOM 1354 N N . HIS A 1 180 ? 22.312 -29.625 -14.094 1 98.12 180 HIS A N 1
ATOM 1355 C CA . HIS A 1 180 ? 21.734 -29.5 -12.766 1 98.12 180 HIS A CA 1
ATOM 1356 C C . HIS A 1 180 ? 21.219 -30.828 -12.234 1 98.12 180 HIS A C 1
ATOM 1358 O O . HIS A 1 180 ? 20.016 -31.047 -12.148 1 98.12 180 HIS A O 1
ATOM 1364 N N . PRO A 1 181 ? 22.078 -31.672 -11.781 1 97.38 181 PRO A N 1
ATOM 1365 C CA . PRO A 1 181 ? 21.734 -33.062 -11.5 1 97.38 181 PRO A CA 1
ATOM 1366 C C . PRO A 1 181 ? 20.812 -33.25 -10.297 1 97.38 181 PRO A C 1
ATOM 1368 O O . PRO A 1 181 ? 20.219 -34.312 -10.109 1 97.38 181 PRO A O 1
ATOM 1371 N N . HIS A 1 182 ? 20.703 -32.219 -9.477 1 98.56 182 HIS A N 1
ATOM 1372 C CA . HIS A 1 182 ? 19.844 -32.344 -8.305 1 98.56 182 HIS A CA 1
ATOM 1373 C C . HIS A 1 182 ? 18.484 -31.672 -8.539 1 98.56 182 HIS A C 1
ATOM 1375 O O . HIS A 1 182 ? 17.719 -31.484 -7.598 1 98.56 182 HIS A O 1
ATOM 1381 N N . VAL A 1 183 ? 18.25 -31.328 -9.75 1 98.5 183 VAL A N 1
ATOM 1382 C CA . VAL A 1 183 ? 16.969 -30.797 -10.18 1 98.5 183 VAL A CA 1
ATOM 1383 C C . VAL A 1 183 ? 16.234 -31.828 -11.016 1 98.5 183 VAL A C 1
ATOM 1385 O O . VAL A 1 183 ? 16.812 -32.438 -11.922 1 98.5 183 VAL A O 1
ATOM 1388 N N . ARG A 1 184 ? 15.062 -32.125 -10.609 1 98.5 184 ARG A N 1
ATOM 1389 C CA . ARG A 1 184 ? 14.148 -32.875 -11.461 1 98.5 184 ARG A CA 1
ATOM 1390 C C . ARG A 1 184 ? 13.258 -31.938 -12.273 1 98.5 184 ARG A C 1
ATOM 1392 O O . ARG A 1 184 ? 12.195 -31.531 -11.805 1 98.5 184 ARG A O 1
ATOM 1399 N N . LEU A 1 185 ? 13.742 -31.641 -13.5 1 98.25 185 LEU A N 1
ATOM 1400 C CA . LEU A 1 185 ? 12.898 -30.859 -14.398 1 98.25 185 LEU A CA 1
ATOM 1401 C C . LEU A 1 185 ? 11.656 -31.641 -14.805 1 98.25 185 LEU A C 1
ATOM 1403 O O . LEU A 1 185 ? 11.766 -32.781 -15.289 1 98.25 185 LEU A O 1
ATOM 1407 N N . MET A 1 186 ? 10.484 -31.031 -14.547 1 98.06 186 MET A N 1
ATOM 1408 C CA . MET A 1 186 ? 9.32 -31.906 -14.68 1 98.06 186 MET A CA 1
ATOM 1409 C C . MET A 1 186 ? 8.188 -31.188 -15.414 1 98.06 186 MET A C 1
ATOM 1411 O O . MET A 1 186 ? 7.113 -31.75 -15.609 1 98.06 186 MET A O 1
ATOM 1415 N N . GLY A 1 187 ? 8.383 -29.953 -15.828 1 98.25 187 GLY A N 1
ATOM 1416 C CA . GLY A 1 187 ? 7.273 -29.297 -16.5 1 98.25 187 GLY A CA 1
ATOM 1417 C C . GLY A 1 187 ? 7.543 -27.828 -16.781 1 98.25 187 GLY A C 1
ATOM 1418 O O . GLY A 1 187 ? 8.688 -27.359 -16.672 1 98.25 187 GLY A O 1
ATOM 1419 N N . VAL A 1 188 ? 6.422 -27.141 -17.281 1 98.5 188 VAL A N 1
ATOM 1420 C CA . VAL A 1 188 ? 6.523 -25.734 -17.656 1 98.5 188 VAL A CA 1
ATOM 1421 C C . VAL A 1 188 ? 5.316 -24.969 -17.109 1 98.5 188 VAL A C 1
ATOM 1423 O O . VAL A 1 188 ? 4.258 -25.562 -16.875 1 98.5 188 VAL A O 1
ATOM 1426 N N . GLN A 1 189 ? 5.559 -23.766 -16.781 1 98.44 189 GLN A N 1
ATOM 1427 C CA . GLN A 1 189 ? 4.531 -22.781 -16.453 1 98.44 189 GLN A CA 1
ATOM 1428 C C . GLN A 1 189 ? 4.605 -21.578 -17.391 1 98.44 189 GLN A C 1
ATOM 1430 O O . GLN A 1 189 ? 5.684 -21.016 -17.609 1 98.44 189 GLN A O 1
ATOM 1435 N N . VAL A 1 190 ? 3.498 -21.25 -18 1 97 190 VAL A N 1
ATOM 1436 C CA . VAL A 1 190 ? 3.387 -20.031 -18.797 1 97 190 VAL A CA 1
ATOM 1437 C C . VAL A 1 190 ? 2.213 -19.188 -18.281 1 97 190 VAL A C 1
ATOM 1439 O O . VAL A 1 190 ? 1.11 -19.703 -18.094 1 97 190 VAL A O 1
ATOM 1442 N N . TYR A 1 191 ? 2.461 -18 -18 1 94.56 191 TYR A N 1
ATOM 1443 C CA . TYR A 1 191 ? 1.429 -17.062 -17.547 1 94.56 191 TYR A CA 1
ATOM 1444 C C . TYR A 1 191 ? 1.365 -15.844 -18.453 1 94.56 191 TYR A C 1
ATOM 1446 O O . TYR A 1 191 ? 2.25 -14.984 -18.406 1 94.56 191 TYR A O 1
ATOM 1454 N N . MET A 1 192 ? 0.336 -15.695 -19.156 1 89.69 192 MET A N 1
ATOM 1455 C CA . MET A 1 192 ? 0.29 -14.727 -20.234 1 89.69 192 MET A CA 1
ATOM 1456 C C . MET A 1 192 ? -0.239 -13.383 -19.75 1 89.69 192 MET A C 1
ATOM 1458 O O . MET A 1 192 ? 0.121 -12.336 -20.297 1 89.69 192 MET A O 1
ATOM 1462 N N . GLY A 1 193 ? -1.158 -13.43 -18.844 1 88.38 193 GLY A N 1
ATOM 1463 C CA . GLY A 1 193 ? -1.77 -12.18 -18.406 1 88.38 193 GLY A CA 1
ATOM 1464 C C . GLY A 1 193 ? -2.863 -12.391 -17.375 1 88.38 193 GLY A C 1
ATOM 1465 O O . GLY A 1 193 ? -3.219 -13.523 -17.062 1 88.38 193 GLY A O 1
ATOM 1466 N N . THR A 1 194 ? -3.314 -11.172 -16.891 1 89 194 THR A N 1
ATOM 1467 C CA . THR A 1 194 ? -4.352 -11.219 -15.859 1 89 194 THR A CA 1
ATOM 1468 C C . THR A 1 194 ? -5.633 -10.555 -16.359 1 89 194 THR A C 1
ATOM 1470 O O . THR A 1 194 ? -5.625 -9.859 -17.375 1 89 194 THR A O 1
ATOM 1473 N N . ARG A 1 195 ? -6.738 -10.867 -15.703 1 90.31 195 ARG A N 1
ATOM 1474 C CA . ARG A 1 195 ? -8.047 -10.281 -15.953 1 90.31 195 ARG A CA 1
ATOM 1475 C C . ARG A 1 195 ? -8.43 -10.406 -17.422 1 90.31 195 ARG A C 1
ATOM 1477 O O . ARG A 1 195 ? -8.789 -9.422 -18.062 1 90.31 195 ARG A O 1
ATOM 1484 N N . ILE A 1 196 ? -8.219 -11.578 -17.953 1 93.5 196 ILE A N 1
ATOM 1485 C CA . ILE A 1 196 ? -8.609 -11.875 -19.328 1 93.5 196 ILE A CA 1
ATOM 1486 C C . ILE A 1 196 ? -10.125 -12.008 -19.406 1 93.5 196 ILE A C 1
ATOM 1488 O O . ILE A 1 196 ? -10.719 -12.844 -18.719 1 93.5 196 ILE A O 1
ATOM 1492 N N . LEU A 1 197 ? -10.75 -11.203 -20.266 1 95.06 197 LEU A N 1
ATOM 1493 C CA . LEU A 1 197 ? -12.203 -11.172 -20.359 1 95.06 197 LEU A CA 1
ATOM 1494 C C . LEU A 1 197 ? -12.68 -11.781 -21.672 1 95.06 197 LEU A C 1
ATOM 1496 O O . LEU A 1 197 ? -13.844 -11.641 -22.047 1 95.06 197 LEU A O 1
ATOM 1500 N N . SER A 1 198 ? -11.789 -12.5 -22.406 1 95.5 198 SER A N 1
ATOM 1501 C CA . SER A 1 198 ? -12.102 -13.156 -23.672 1 95.5 198 SER A CA 1
ATOM 1502 C C . SER A 1 198 ? -11.898 -14.664 -23.578 1 95.5 198 SER A C 1
ATOM 1504 O O . SER A 1 198 ? -10.773 -15.133 -23.406 1 95.5 198 SER A O 1
ATOM 1506 N N . GLU A 1 199 ? -13.016 -15.406 -23.812 1 96.88 199 GLU A N 1
ATOM 1507 C CA . GLU A 1 199 ? -12.93 -16.859 -23.797 1 96.88 199 GLU A CA 1
ATOM 1508 C C . GLU A 1 199 ? -11.953 -17.375 -24.859 1 96.88 199 GLU A C 1
ATOM 1510 O O . GLU A 1 199 ? -11.156 -18.266 -24.594 1 96.88 199 GLU A O 1
ATOM 1515 N N . GLN A 1 200 ? -12.039 -16.75 -25.984 1 95.81 200 GLN A N 1
ATOM 1516 C CA . GLN A 1 200 ? -11.195 -17.156 -27.109 1 95.81 200 GLN A CA 1
ATOM 1517 C C . GLN A 1 200 ? -9.719 -16.984 -26.766 1 95.81 200 GLN A C 1
ATOM 1519 O O . GLN A 1 200 ? -8.898 -17.828 -27.125 1 95.81 200 GLN A O 1
ATOM 1524 N N . SER A 1 201 ? -9.406 -15.906 -26.094 1 95.12 201 SER A N 1
ATOM 1525 C CA . SER A 1 201 ? -8.016 -15.664 -25.703 1 95.12 201 SER A CA 1
ATOM 1526 C C . SER A 1 201 ? -7.512 -16.75 -24.766 1 95.12 201 SER A C 1
ATOM 1528 O O . SER A 1 201 ? -6.371 -17.203 -24.891 1 95.12 201 SER A O 1
ATOM 1530 N N . VAL A 1 202 ? -8.32 -17.188 -23.859 1 96.38 202 VAL A N 1
ATOM 1531 C CA . VAL A 1 202 ? -7.945 -18.234 -22.906 1 96.38 202 VAL A CA 1
ATOM 1532 C C . VAL A 1 202 ? -7.688 -19.531 -23.656 1 96.38 202 VAL A C 1
ATOM 1534 O O . VAL A 1 202 ? -6.691 -20.219 -23.406 1 96.38 202 VAL A O 1
ATOM 1537 N N . VAL A 1 203 ? -8.555 -19.844 -24.578 1 97 203 VAL A N 1
ATOM 1538 C CA . VAL A 1 203 ? -8.445 -21.078 -25.344 1 97 203 VAL A CA 1
ATOM 1539 C C . VAL A 1 203 ? -7.176 -21.062 -26.188 1 97 203 VAL A C 1
ATOM 1541 O O . VAL A 1 203 ? -6.406 -22.031 -26.203 1 97 203 VAL A O 1
ATOM 1544 N N . GLU A 1 204 ? -6.988 -19.969 -26.859 1 95.5 204 GLU A N 1
ATOM 1545 C CA . GLU A 1 204 ? -5.816 -19.828 -27.719 1 95.5 204 GLU A CA 1
ATOM 1546 C C . GLU A 1 204 ? -4.527 -19.906 -26.906 1 95.5 204 GLU A C 1
ATOM 1548 O O . GLU A 1 204 ? -3.584 -20.594 -27.297 1 95.5 204 GLU A O 1
ATOM 1553 N N . ASN A 1 205 ? -4.477 -19.203 -25.828 1 95.44 205 ASN A N 1
ATOM 1554 C CA . ASN A 1 205 ? -3.309 -19.25 -24.953 1 95.44 205 ASN A CA 1
ATOM 1555 C C . ASN A 1 205 ? -3.02 -20.672 -24.484 1 95.44 205 ASN A C 1
ATOM 1557 O O . ASN A 1 205 ? -1.88 -21.141 -24.547 1 95.44 205 ASN A O 1
ATOM 1561 N N . SER A 1 206 ? -4.055 -21.375 -24.047 1 97.25 206 SER A N 1
ATOM 1562 C CA . SER A 1 206 ? -3.889 -22.734 -23.516 1 97.25 206 SER A CA 1
ATOM 1563 C C . SER A 1 206 ? -3.367 -23.672 -24.594 1 97.25 206 SER A C 1
ATOM 1565 O O . SER A 1 206 ? -2.469 -24.484 -24.344 1 97.25 206 SER A O 1
ATOM 1567 N N . THR A 1 207 ? -3.887 -23.531 -25.766 1 97.44 207 THR A N 1
ATOM 1568 C CA . THR A 1 207 ? -3.473 -24.375 -26.891 1 97.44 207 THR A CA 1
ATOM 1569 C C . THR A 1 207 ? -1.993 -24.172 -27.203 1 97.44 207 THR A C 1
ATOM 1571 O O . THR A 1 207 ? -1.246 -25.141 -27.344 1 97.44 207 THR A O 1
ATOM 1574 N N . ARG A 1 208 ? -1.635 -22.984 -27.266 1 96.44 208 ARG A N 1
ATOM 1575 C CA . ARG A 1 208 ? -0.251 -22.656 -27.594 1 96.44 208 ARG A CA 1
ATOM 1576 C C . ARG A 1 208 ? 0.694 -23.094 -26.484 1 96.44 208 ARG A C 1
ATOM 1578 O O . ARG A 1 208 ? 1.83 -23.5 -26.734 1 96.44 208 ARG A O 1
ATOM 1585 N N . ILE A 1 209 ? 0.271 -23.031 -25.25 1 97.69 209 ILE A N 1
ATOM 1586 C CA . ILE A 1 209 ? 1.088 -23.406 -24.109 1 97.69 209 ILE A CA 1
ATOM 1587 C C . ILE A 1 209 ? 1.317 -24.922 -24.125 1 97.69 209 ILE A C 1
ATOM 1589 O O . ILE A 1 209 ? 2.426 -25.391 -23.859 1 97.69 209 ILE A O 1
ATOM 1593 N N . PHE A 1 210 ? 0.279 -25.688 -24.453 1 98.19 210 PHE A N 1
ATOM 1594 C CA . PHE A 1 210 ? 0.429 -27.141 -24.547 1 98.19 210 PHE A CA 1
ATOM 1595 C C . PHE A 1 210 ? 1.438 -27.516 -25.625 1 98.19 210 PHE A C 1
ATOM 1597 O O . PHE A 1 210 ? 2.293 -28.375 -25.422 1 98.19 210 PHE A O 1
ATOM 1604 N N . ASP A 1 211 ? 1.337 -26.781 -26.703 1 97.75 211 ASP A N 1
ATOM 1605 C CA . ASP A 1 211 ? 2.291 -27.016 -27.797 1 97.75 211 ASP A CA 1
ATOM 1606 C C . ASP A 1 211 ? 3.717 -26.703 -27.344 1 97.75 211 ASP A C 1
ATOM 1608 O O . ASP A 1 211 ? 4.637 -27.484 -27.594 1 97.75 211 ASP A O 1
ATOM 1612 N N . LEU A 1 212 ? 3.883 -25.625 -26.719 1 97.62 212 LEU A N 1
ATOM 1613 C CA . LEU A 1 212 ? 5.184 -25.203 -26.203 1 97.62 212 LEU A CA 1
ATOM 1614 C C . LEU A 1 212 ? 5.742 -26.203 -25.219 1 97.62 212 LEU A C 1
ATOM 1616 O O . LEU A 1 212 ? 6.934 -26.516 -25.25 1 97.62 212 LEU A O 1
ATOM 1620 N N . ALA A 1 213 ? 4.898 -26.688 -24.328 1 98.5 213 ALA A N 1
ATOM 1621 C CA . ALA A 1 213 ? 5.305 -27.656 -23.328 1 98.5 213 ALA A CA 1
ATOM 1622 C C . ALA A 1 213 ? 5.883 -28.906 -23.969 1 98.5 213 ALA A C 1
ATOM 1624 O O . ALA A 1 213 ? 6.922 -29.406 -23.547 1 98.5 213 ALA A O 1
ATOM 1625 N N . GLU A 1 214 ? 5.23 -29.422 -25 1 98.44 214 GLU A N 1
ATOM 1626 C CA . GLU A 1 214 ? 5.691 -30.609 -25.703 1 98.44 214 GLU A CA 1
ATOM 1627 C C . GLU A 1 214 ? 7.035 -30.359 -26.375 1 98.44 214 GLU A C 1
ATOM 1629 O O . GLU A 1 214 ? 7.934 -31.203 -26.312 1 98.44 214 GLU A O 1
ATOM 1634 N N . ARG A 1 215 ? 7.145 -29.219 -26.969 1 97.75 215 ARG A N 1
ATOM 1635 C CA . ARG A 1 215 ? 8.383 -28.891 -27.672 1 97.75 215 ARG A CA 1
ATOM 1636 C C . ARG A 1 215 ? 9.547 -28.781 -26.688 1 97.75 215 ARG A C 1
ATOM 1638 O O . ARG A 1 215 ? 10.633 -29.297 -26.953 1 97.75 215 ARG A O 1
ATOM 1645 N N . LEU A 1 216 ? 9.344 -28.156 -25.594 1 98.12 216 LEU A N 1
ATOM 1646 C CA . LEU A 1 216 ? 10.414 -27.969 -24.625 1 98.12 216 LEU A CA 1
ATOM 1647 C C . LEU A 1 216 ? 10.781 -29.281 -23.938 1 98.12 216 LEU A C 1
ATOM 1649 O O . LEU A 1 216 ? 11.953 -29.531 -23.672 1 98.12 216 LEU A O 1
ATOM 1653 N N . SER A 1 217 ? 9.75 -30.031 -23.594 1 98.12 217 SER A N 1
ATOM 1654 C CA . SER A 1 217 ? 10.008 -31.344 -23.031 1 98.12 217 SER A CA 1
ATOM 1655 C C . SER A 1 217 ? 10.906 -32.188 -23.938 1 98.12 217 SER A C 1
ATOM 1657 O O . SER A 1 217 ? 11.867 -32.812 -23.469 1 98.12 217 SER A O 1
ATOM 1659 N N . ALA A 1 218 ? 10.602 -32.188 -25.188 1 97.44 218 ALA A N 1
ATOM 1660 C CA . ALA A 1 218 ? 11.375 -32.938 -26.172 1 97.44 218 ALA A CA 1
ATOM 1661 C C . ALA A 1 218 ? 12.789 -32.375 -26.297 1 97.44 218 ALA A C 1
ATOM 1663 O O . ALA A 1 218 ? 13.766 -33.125 -26.312 1 97.44 218 ALA A O 1
ATOM 1664 N N . ALA A 1 219 ? 12.914 -31.125 -26.375 1 97.5 219 ALA A N 1
ATOM 1665 C CA . ALA A 1 219 ? 14.195 -30.453 -26.625 1 97.5 219 ALA A CA 1
ATOM 1666 C C . ALA A 1 219 ? 15.125 -30.594 -25.422 1 97.5 219 ALA A C 1
ATOM 1668 O O . ALA A 1 219 ? 16.344 -30.766 -25.594 1 97.5 219 ALA A O 1
ATOM 1669 N N . LEU A 1 220 ? 14.609 -30.484 -24.234 1 97.5 220 LEU A N 1
ATOM 1670 C CA . LEU A 1 220 ? 15.422 -30.469 -23.016 1 97.5 220 LEU A CA 1
ATOM 1671 C C . LEU A 1 220 ? 15.523 -31.859 -22.422 1 97.5 220 LEU A C 1
ATOM 1673 O O . LEU A 1 220 ? 16.344 -32.094 -21.516 1 97.5 220 LEU A O 1
ATOM 1677 N N . GLY A 1 221 ? 14.695 -32.781 -22.812 1 96.44 221 GLY A N 1
ATOM 1678 C CA . GLY A 1 221 ? 14.781 -34.156 -22.422 1 96.44 221 GLY A CA 1
ATOM 1679 C C . GLY A 1 221 ? 14.25 -34.438 -21.031 1 96.44 221 GLY A C 1
ATOM 1680 O O . GLY A 1 221 ? 14.859 -35.188 -20.25 1 96.44 221 GLY A O 1
ATOM 1681 N N . PHE A 1 222 ? 13.164 -33.844 -20.656 1 96.31 222 PHE A N 1
ATOM 1682 C CA . PHE A 1 222 ? 12.562 -34.125 -19.359 1 96.31 222 PHE A CA 1
ATOM 1683 C C . PHE A 1 222 ? 11.148 -34.656 -19.531 1 96.31 222 PHE A C 1
ATOM 1685 O O . PHE A 1 222 ? 10.484 -34.375 -20.531 1 96.31 222 PHE A O 1
ATOM 1692 N N . PRO A 1 223 ? 10.68 -35.531 -18.578 1 96.62 223 PRO A N 1
ATOM 1693 C CA . PRO A 1 223 ? 9.289 -35.969 -18.609 1 96.62 223 PRO A CA 1
ATOM 1694 C C . PRO A 1 223 ? 8.297 -34.844 -18.344 1 96.62 223 PRO A C 1
ATOM 1696 O O . PRO A 1 223 ? 8.555 -33.969 -17.5 1 96.62 223 PRO A O 1
ATOM 1699 N N . LEU A 1 224 ? 7.309 -34.844 -19.078 1 97.88 224 LEU A N 1
ATOM 1700 C CA . LEU A 1 224 ? 6.285 -33.812 -18.906 1 97.88 224 LEU A CA 1
ATOM 1701 C C . LEU A 1 224 ? 5.285 -34.219 -17.828 1 97.88 224 LEU A C 1
ATOM 1703 O O . LEU A 1 224 ? 4.238 -34.781 -18.141 1 97.88 224 LEU A O 1
ATOM 1707 N N . GLU A 1 225 ? 5.551 -33.812 -16.594 1 98.5 225 GLU A N 1
ATOM 1708 C CA . GLU A 1 225 ? 4.738 -34.219 -15.461 1 98.5 225 GLU A CA 1
ATOM 1709 C C . GLU A 1 225 ? 3.766 -33.125 -15.039 1 98.5 225 GLU A C 1
ATOM 1711 O O . GLU A 1 225 ? 2.77 -33.375 -14.367 1 98.5 225 GLU A O 1
ATOM 1716 N N . LEU A 1 226 ? 4.07 -31.906 -15.43 1 98.75 226 LEU A N 1
ATOM 1717 C CA . LEU A 1 226 ? 3.248 -30.766 -15.039 1 98.75 226 LEU A CA 1
ATOM 1718 C C . LEU A 1 226 ? 3.225 -29.703 -16.141 1 98.75 226 LEU A C 1
ATOM 1720 O O . LEU A 1 226 ? 4.273 -29.328 -16.672 1 98.75 226 LEU A O 1
ATOM 1724 N N . VAL A 1 227 ? 2.047 -29.281 -16.531 1 98.88 227 VAL A N 1
ATOM 1725 C CA . VAL A 1 227 ? 1.879 -28.125 -17.391 1 98.88 227 VAL A CA 1
ATOM 1726 C C . VAL A 1 227 ? 0.906 -27.141 -16.75 1 98.88 227 VAL A C 1
ATOM 1728 O O . VAL A 1 227 ? -0.261 -27.469 -16.516 1 98.88 227 VAL A O 1
ATOM 1731 N N . ASP A 1 228 ? 1.413 -26 -16.359 1 98.75 228 ASP A N 1
ATOM 1732 C CA . ASP A 1 228 ? 0.611 -24.891 -15.859 1 98.75 228 ASP A CA 1
ATOM 1733 C C . ASP A 1 228 ? 0.269 -23.906 -16.984 1 98.75 228 ASP A C 1
ATOM 1735 O O . ASP A 1 228 ? 1.144 -23.203 -17.484 1 98.75 228 ASP A O 1
ATOM 1739 N N . ILE A 1 229 ? -0.981 -23.859 -17.281 1 97.25 229 ILE A N 1
ATOM 1740 C CA . ILE A 1 229 ? -1.4 -23.062 -18.438 1 97.25 229 ILE A CA 1
ATOM 1741 C C . ILE A 1 229 ? -1.752 -21.656 -18 1 97.25 229 ILE A C 1
ATOM 1743 O O . ILE A 1 229 ? -2.428 -20.922 -18.719 1 97.25 229 ILE A O 1
ATOM 1747 N N . GLY A 1 230 ? -1.295 -21.406 -16.828 1 94.5 230 GLY A N 1
ATOM 1748 C CA . GLY A 1 230 ? -1.531 -20.078 -16.297 1 94.5 230 GLY A CA 1
ATOM 1749 C C . GLY A 1 230 ? -2.936 -19.891 -15.758 1 94.5 230 GLY A C 1
ATOM 1750 O O . GLY A 1 230 ? -3.361 -20.625 -14.867 1 94.5 230 GLY A O 1
ATOM 1751 N N . GLY A 1 231 ? -3.709 -19.109 -16.391 1 91.44 231 GLY A N 1
ATOM 1752 C CA . GLY A 1 231 ? -5.047 -18.703 -15.992 1 91.44 231 GLY A CA 1
ATOM 1753 C C . GLY A 1 231 ? -5.348 -17.25 -16.328 1 91.44 231 GLY A C 1
ATOM 1754 O O . GLY A 1 231 ? -5.254 -16.844 -17.484 1 91.44 231 GLY A O 1
ATOM 1755 N N . GLY A 1 232 ? -5.5 -16.469 -15.258 1 90.25 232 GLY A N 1
ATOM 1756 C CA . GLY A 1 232 ? -5.715 -15.047 -15.492 1 90.25 232 GLY A CA 1
ATOM 1757 C C . GLY A 1 232 ? -7.152 -14.719 -15.852 1 90.25 232 GLY A C 1
ATOM 1758 O O . GLY A 1 232 ? -7.434 -13.633 -16.359 1 90.25 232 GLY A O 1
ATOM 1759 N N . LEU A 1 233 ? -8.062 -15.688 -15.555 1 96.31 233 LEU A N 1
ATOM 1760 C CA . LEU A 1 233 ? -9.461 -15.375 -15.82 1 96.31 233 LEU A CA 1
ATOM 1761 C C . LEU A 1 233 ? -9.883 -14.094 -15.109 1 96.31 233 LEU A C 1
ATOM 1763 O O . LEU A 1 233 ? -9.5 -13.867 -13.961 1 96.31 233 LEU A O 1
ATOM 1767 N N . GLY A 1 234 ? -10.625 -13.281 -15.859 1 93.88 234 GLY A N 1
ATOM 1768 C CA . GLY A 1 234 ? -10.977 -11.977 -15.32 1 93.88 234 GLY A CA 1
ATOM 1769 C C . GLY A 1 234 ? -12.43 -11.875 -14.898 1 93.88 234 GLY A C 1
ATOM 1770 O O . GLY A 1 234 ? -13.203 -12.812 -15.094 1 93.88 234 GLY A O 1
ATOM 1771 N N . VAL A 1 235 ? -12.742 -10.859 -14.195 1 94.38 235 VAL A N 1
ATOM 1772 C CA . VAL A 1 235 ? -14.094 -10.398 -13.891 1 94.38 235 VAL A CA 1
ATOM 1773 C C . VAL A 1 235 ? -14.273 -8.961 -14.359 1 94.38 235 VAL A C 1
ATOM 1775 O O . VAL A 1 235 ? -13.305 -8.203 -14.453 1 94.38 235 VAL A O 1
ATOM 1778 N N . ALA A 1 236 ? -15.508 -8.672 -14.695 1 93.81 236 ALA A N 1
ATOM 1779 C CA . ALA A 1 236 ? -15.805 -7.297 -15.078 1 93.81 236 ALA A CA 1
ATOM 1780 C C . ALA A 1 236 ? -15.875 -6.387 -13.859 1 93.81 236 ALA A C 1
ATOM 1782 O O . ALA A 1 236 ? -16.469 -6.75 -12.844 1 93.81 236 ALA A O 1
ATOM 1783 N N . TYR A 1 237 ? -15.234 -5.223 -13.984 1 91.12 237 TYR A N 1
ATOM 1784 C CA . TYR A 1 237 ? -15.281 -4.246 -12.906 1 91.12 237 TYR A CA 1
ATOM 1785 C C . TYR A 1 237 ? -15.992 -2.977 -13.344 1 91.12 237 TYR A C 1
ATOM 1787 O O . TYR A 1 237 ? -16.672 -2.334 -12.547 1 91.12 237 TYR A O 1
ATOM 1795 N N . PHE A 1 238 ? -15.805 -2.652 -14.531 1 89.31 238 PHE A N 1
ATOM 1796 C CA . PHE A 1 238 ? -16.172 -1.308 -14.969 1 89.31 238 PHE A CA 1
ATOM 1797 C C . PHE A 1 238 ? -17.281 -1.357 -16 1 89.31 238 PHE A C 1
ATOM 1799 O O . PHE A 1 238 ? -17.5 -2.393 -16.641 1 89.31 238 PHE A O 1
ATOM 1806 N N . ASP A 1 239 ? -17.859 -0.185 -16.203 1 87.62 239 ASP A N 1
ATOM 1807 C CA . ASP A 1 239 ? -18.922 -0.071 -17.203 1 87.62 239 ASP A CA 1
ATOM 1808 C C . ASP A 1 239 ? -18.422 -0.482 -18.578 1 87.62 239 ASP A C 1
ATOM 1810 O O . ASP A 1 239 ? -17.297 -0.135 -18.969 1 87.62 239 ASP A O 1
ATOM 1814 N N . GLY A 1 240 ? -19.219 -1.244 -19.219 1 90.69 240 GLY A N 1
ATOM 1815 C CA . GLY A 1 240 ? -18.875 -1.637 -20.578 1 90.69 240 GLY A CA 1
ATOM 1816 C C . GLY A 1 240 ? -18.125 -2.959 -20.641 1 90.69 240 GLY A C 1
ATOM 1817 O O . GLY A 1 240 ? -17.875 -3.475 -21.734 1 90.69 240 GLY A O 1
ATOM 1818 N N . GLU A 1 241 ? -17.75 -3.49 -19.531 1 92.69 241 GLU A N 1
ATOM 1819 C CA . GLU A 1 241 ? -17.078 -4.785 -19.484 1 92.69 241 GLU A CA 1
ATOM 1820 C C . GLU A 1 241 ? -18.078 -5.914 -19.219 1 92.69 241 GLU A C 1
ATOM 1822 O O . GLU A 1 241 ? -19.109 -5.699 -18.578 1 92.69 241 GLU A O 1
ATOM 1827 N N . ASN A 1 242 ? -17.703 -7.062 -19.75 1 95.19 242 ASN A N 1
ATOM 1828 C CA . ASN A 1 242 ? -18.516 -8.25 -19.5 1 95.19 242 ASN A CA 1
ATOM 1829 C C . ASN A 1 242 ? -17.703 -9.352 -18.828 1 95.19 242 ASN A C 1
ATOM 1831 O O . ASN A 1 242 ? -16.516 -9.531 -19.141 1 95.19 242 ASN A O 1
ATOM 1835 N N . ASP A 1 243 ? -18.391 -9.992 -17.984 1 96.62 243 ASP A N 1
ATOM 1836 C CA . ASP A 1 243 ? -17.781 -11.18 -17.391 1 96.62 243 ASP A CA 1
ATOM 1837 C C . ASP A 1 243 ? -17.578 -12.273 -18.438 1 96.62 243 ASP A C 1
ATOM 1839 O O . ASP A 1 243 ? -18.266 -12.297 -19.469 1 96.62 243 ASP A O 1
ATOM 1843 N N . LEU A 1 244 ? -16.641 -13.203 -18.141 1 96.44 244 LEU A N 1
ATOM 1844 C CA . LEU A 1 244 ? -16.484 -14.406 -18.953 1 96.44 244 LEU A CA 1
ATOM 1845 C C . LEU A 1 244 ? -17.719 -15.289 -18.859 1 96.44 244 LEU A C 1
ATOM 1847 O O . LEU A 1 244 ? -18.312 -15.43 -17.781 1 96.44 244 LEU A O 1
ATOM 1851 N N . ASP A 1 245 ? -18.078 -15.805 -20.016 1 97.69 245 ASP A N 1
ATOM 1852 C CA . ASP A 1 245 ? -19.094 -16.859 -20.031 1 97.69 245 ASP A CA 1
ATOM 1853 C C . ASP A 1 245 ? -18.469 -18.234 -19.812 1 97.69 245 ASP A C 1
ATOM 1855 O O . ASP A 1 245 ? -17.875 -18.812 -20.719 1 97.69 245 ASP A O 1
ATOM 1859 N N . LEU A 1 246 ? -18.656 -18.75 -18.625 1 98 246 LEU A N 1
ATOM 1860 C CA . LEU A 1 246 ? -17.984 -19.984 -18.219 1 98 246 LEU A CA 1
ATOM 1861 C C . LEU A 1 246 ? -18.406 -21.141 -19.125 1 98 246 LEU A C 1
ATOM 1863 O O . LEU A 1 246 ? -17.594 -22 -19.438 1 98 246 LEU A O 1
ATOM 1867 N N . SER A 1 247 ? -19.625 -21.172 -19.438 1 98.06 247 SER A N 1
ATOM 1868 C CA . SER A 1 247 ? -20.109 -22.25 -20.297 1 98.06 247 SER A CA 1
ATOM 1869 C C . SER A 1 247 ? -19.438 -22.203 -21.672 1 98.06 247 SER A C 1
ATOM 1871 O O . SER A 1 247 ? -19.031 -23.25 -22.203 1 98.06 247 SER A O 1
ATOM 1873 N N . VAL A 1 248 ? -19.344 -21.031 -22.203 1 98.44 248 VAL A N 1
ATOM 1874 C CA . VAL A 1 248 ? -18.688 -20.875 -23.5 1 98.44 248 VAL A CA 1
ATOM 1875 C C . VAL A 1 248 ? -17.203 -21.266 -23.375 1 98.44 248 VAL A C 1
ATOM 1877 O O . VAL A 1 248 ? -16.672 -21.984 -24.203 1 98.44 248 VAL A O 1
ATOM 1880 N N . LEU A 1 249 ? -16.594 -20.797 -22.375 1 98.44 249 LEU A N 1
ATOM 1881 C CA . LEU A 1 249 ? -15.188 -21.094 -22.156 1 98.44 249 LEU A CA 1
ATOM 1882 C C . LEU A 1 249 ? -14.969 -22.609 -22.016 1 98.44 249 LEU A C 1
ATOM 1884 O O . LEU A 1 249 ? -14.07 -23.172 -22.641 1 98.44 249 LEU A O 1
ATOM 1888 N N . ALA A 1 250 ? -15.797 -23.234 -21.203 1 98.56 250 ALA A N 1
ATOM 1889 C CA . ALA A 1 250 ? -15.656 -24.672 -20.984 1 98.56 250 ALA A CA 1
ATOM 1890 C C . ALA A 1 250 ? -15.883 -25.453 -22.266 1 98.56 250 ALA A C 1
ATOM 1892 O O . ALA A 1 250 ? -15.156 -26.422 -22.547 1 98.56 250 ALA A O 1
ATOM 1893 N N . THR A 1 251 ? -16.875 -25.062 -22.984 1 98.5 251 THR A N 1
ATOM 1894 C CA . THR A 1 251 ? -17.188 -25.75 -24.234 1 98.5 251 THR A CA 1
ATOM 1895 C C . THR A 1 251 ? -15.984 -25.719 -25.188 1 98.5 251 THR A C 1
ATOM 1897 O O . THR A 1 251 ? -15.688 -26.719 -25.844 1 98.5 251 THR A O 1
ATOM 1900 N N . ASP A 1 252 ? -15.344 -24.625 -25.203 1 98.5 252 ASP A N 1
ATOM 1901 C CA . ASP A 1 252 ? -14.258 -24.453 -26.156 1 98.5 252 ASP A CA 1
ATOM 1902 C C . ASP A 1 252 ? -12.945 -24.984 -25.609 1 98.5 252 ASP A C 1
ATOM 1904 O O . ASP A 1 252 ? -12.094 -25.469 -26.375 1 98.5 252 ASP A O 1
ATOM 1908 N N . LEU A 1 253 ? -12.727 -24.953 -24.344 1 98.62 253 LEU A N 1
ATOM 1909 C CA . LEU A 1 253 ? -11.438 -25.297 -23.766 1 98.62 253 LEU A CA 1
ATOM 1910 C C . LEU A 1 253 ? -11.367 -26.797 -23.453 1 98.62 253 LEU A C 1
ATOM 1912 O O . LEU A 1 253 ? -10.289 -27.391 -23.516 1 98.62 253 LEU A O 1
ATOM 1916 N N . ASN A 1 254 ? -12.43 -27.438 -23.125 1 98.81 254 ASN A N 1
ATOM 1917 C CA . ASN A 1 254 ? -12.43 -28.828 -22.703 1 98.81 254 ASN A CA 1
ATOM 1918 C C . ASN A 1 254 ? -11.859 -29.75 -23.766 1 98.81 254 ASN A C 1
ATOM 1920 O O . ASN A 1 254 ? -11.078 -30.656 -23.469 1 98.81 254 ASN A O 1
ATOM 1924 N N . PRO A 1 255 ? -12.211 -29.516 -25.047 1 98.69 255 PRO A N 1
ATOM 1925 C CA . PRO A 1 255 ? -11.602 -30.375 -26.062 1 98.69 255 PRO A CA 1
ATOM 1926 C C . PRO A 1 255 ? -10.078 -30.234 -26.125 1 98.69 255 PRO A C 1
ATOM 1928 O O . PRO A 1 255 ? -9.375 -31.219 -26.391 1 98.69 255 PRO A O 1
ATOM 1931 N N . VAL A 1 256 ? -9.609 -29.062 -25.922 1 98.62 256 VAL A N 1
ATOM 1932 C CA . VAL A 1 256 ? -8.172 -28.812 -25.906 1 98.62 256 VAL A CA 1
ATOM 1933 C C . VAL A 1 256 ? -7.531 -29.547 -24.734 1 98.62 256 VAL A C 1
ATOM 1935 O O . VAL A 1 256 ? -6.512 -30.219 -24.906 1 98.62 256 VAL A O 1
ATOM 1938 N N . LEU A 1 257 ? -8.148 -29.5 -23.594 1 98.75 257 LEU A N 1
ATOM 1939 C CA . LEU A 1 257 ? -7.676 -30.172 -22.391 1 98.75 257 LEU A CA 1
ATOM 1940 C C . LEU A 1 257 ? -7.676 -31.672 -22.578 1 98.75 257 LEU A C 1
ATOM 1942 O O . LEU A 1 257 ? -6.676 -32.344 -22.281 1 98.75 257 LEU A O 1
ATOM 1946 N N . ALA A 1 258 ? -8.758 -32.156 -23.031 1 98.5 258 ALA A N 1
ATOM 1947 C CA . ALA A 1 258 ? -8.922 -33.594 -23.203 1 98.5 258 ALA A CA 1
ATOM 1948 C C . ALA A 1 258 ? -7.891 -34.156 -24.188 1 98.5 258 ALA A C 1
ATOM 1950 O O . ALA A 1 258 ? -7.289 -35.188 -23.953 1 98.5 258 ALA A O 1
ATOM 1951 N N . GLY A 1 259 ? -7.738 -33.438 -25.297 1 98.5 259 GLY A N 1
ATOM 1952 C CA . GLY A 1 259 ? -6.754 -33.875 -26.281 1 98.5 259 GLY A CA 1
ATOM 1953 C C . GLY A 1 259 ? -5.352 -34 -25.703 1 98.5 259 GLY A C 1
ATOM 1954 O O . GLY A 1 259 ? -4.656 -34.969 -25.953 1 98.5 259 GLY A O 1
ATOM 1955 N N . PHE A 1 260 ? -4.941 -33.031 -25 1 98.62 260 PHE A N 1
ATOM 1956 C CA . PHE A 1 260 ? -3.609 -33.031 -24.406 1 98.62 260 PHE A CA 1
ATOM 1957 C C . PHE A 1 260 ? -3.498 -34.125 -23.344 1 98.62 260 PHE A C 1
ATOM 1959 O O . PHE A 1 260 ? -2.514 -34.875 -23.312 1 98.62 260 PHE A O 1
ATOM 1966 N N . ALA A 1 261 ? -4.48 -34.219 -22.484 1 98.25 261 ALA A N 1
ATOM 1967 C CA . ALA A 1 261 ? -4.477 -35.188 -21.375 1 98.25 261 ALA A CA 1
ATOM 1968 C C . ALA A 1 261 ? -4.445 -36.594 -21.906 1 98.25 261 ALA A C 1
ATOM 1970 O O . ALA A 1 261 ? -3.836 -37.5 -21.297 1 98.25 261 ALA A O 1
ATOM 1971 N N . ASP A 1 262 ? -5.102 -36.875 -22.969 1 98.19 262 ASP A N 1
ATOM 1972 C CA . ASP A 1 262 ? -5.105 -38.188 -23.578 1 98.19 262 ASP A CA 1
ATOM 1973 C C . ASP A 1 262 ? -3.723 -38.562 -24.094 1 98.19 262 ASP A C 1
ATOM 1975 O O . ASP A 1 262 ? -3.301 -39.719 -24 1 98.19 262 ASP A O 1
ATOM 1979 N N . ARG A 1 263 ? -3.045 -37.594 -24.656 1 97.5 263 ARG A N 1
ATOM 1980 C CA . ARG A 1 263 ? -1.705 -37.812 -25.188 1 97.5 263 ARG A CA 1
ATOM 1981 C C . ARG A 1 263 ? -0.681 -37.938 -24.062 1 97.5 263 ARG A C 1
ATOM 1983 O O . ARG A 1 263 ? 0.34 -38.594 -24.203 1 97.5 263 ARG A O 1
ATOM 1990 N N . HIS A 1 264 ? -0.966 -37.281 -22.922 1 98.12 264 HIS A N 1
ATOM 1991 C CA . HIS A 1 264 ? -0.044 -37.25 -21.797 1 98.12 264 HIS A CA 1
ATOM 1992 C C . HIS A 1 264 ? -0.76 -37.594 -20.484 1 98.12 264 HIS A C 1
ATOM 1994 O O . HIS A 1 264 ? -0.872 -36.719 -19.609 1 98.12 264 HIS A O 1
ATOM 2000 N N . PRO A 1 265 ? -1.133 -38.781 -20.219 1 97.12 265 PRO A N 1
ATOM 2001 C CA . PRO A 1 265 ? -2.006 -39.156 -19.109 1 97.12 265 PRO A CA 1
ATOM 2002 C C . PRO A 1 265 ? -1.343 -38.969 -17.75 1 97.12 265 PRO A C 1
ATOM 2004 O O . PRO A 1 265 ? -2.029 -38.875 -16.719 1 97.12 265 PRO A O 1
ATOM 2007 N N . SER A 1 266 ? -0.065 -38.844 -17.719 1 96.81 266 SER A N 1
ATOM 2008 C CA . SER A 1 266 ? 0.634 -38.719 -16.438 1 96.81 266 SER A CA 1
ATOM 2009 C C . SER A 1 266 ? 0.898 -37.25 -16.109 1 96.81 266 SER A C 1
ATOM 2011 O O . SER A 1 266 ? 1.456 -36.938 -15.055 1 96.81 266 SER A O 1
ATOM 2013 N N . THR A 1 267 ? 0.496 -36.375 -16.969 1 98.5 267 THR A N 1
ATOM 2014 C CA . THR A 1 267 ? 0.783 -34.938 -16.797 1 98.5 267 THR A CA 1
ATOM 2015 C C . THR A 1 267 ? -0.307 -34.281 -15.969 1 98.5 267 THR A C 1
ATOM 2017 O O . THR A 1 267 ? -1.496 -34.406 -16.266 1 98.5 267 THR A O 1
ATOM 2020 N N . ARG A 1 268 ? 0.08 -33.594 -14.906 1 98.5 268 ARG A N 1
ATOM 2021 C CA . ARG A 1 268 ? -0.846 -32.719 -14.18 1 98.5 268 ARG A CA 1
ATOM 2022 C C . ARG A 1 268 ? -1.13 -31.438 -14.969 1 98.5 268 ARG A C 1
ATOM 2024 O O . ARG A 1 268 ? -0.203 -30.75 -15.406 1 98.5 268 ARG A O 1
ATOM 2031 N N . LEU A 1 269 ? -2.393 -31.141 -15.195 1 98.75 269 LEU A N 1
ATOM 2032 C CA . LEU A 1 269 ? -2.818 -29.891 -15.836 1 98.75 269 LEU A CA 1
ATOM 2033 C C . LEU A 1 269 ? -3.244 -28.859 -14.789 1 98.75 269 LEU A C 1
ATOM 2035 O O . LEU A 1 269 ? -4.18 -29.094 -14.023 1 98.75 269 LEU A O 1
ATOM 2039 N N . VAL A 1 270 ? -2.576 -27.734 -14.812 1 98.69 270 VAL A N 1
ATOM 2040 C CA . VAL A 1 270 ? -2.738 -26.75 -13.75 1 98.69 270 VAL A CA 1
ATOM 2041 C C . VAL A 1 270 ? -3.262 -25.438 -14.328 1 98.69 270 VAL A C 1
ATOM 2043 O O . VAL A 1 270 ? -2.799 -25 -15.383 1 98.69 270 VAL A O 1
ATOM 2046 N N . MET A 1 271 ? -4.246 -24.875 -13.734 1 98.56 271 MET A N 1
ATOM 2047 C CA . MET A 1 271 ? -4.695 -23.516 -13.969 1 98.56 271 MET A CA 1
ATOM 2048 C C . MET A 1 271 ? -4.68 -22.703 -12.68 1 98.56 271 MET A C 1
ATOM 2050 O O . MET A 1 271 ? -5.199 -23.156 -11.656 1 98.56 271 MET A O 1
ATOM 2054 N N . GLU A 1 272 ? -4.098 -21.562 -12.711 1 97.88 272 GLU A N 1
ATOM 2055 C CA . GLU A 1 272 ? -4.02 -20.672 -11.562 1 97.88 272 GLU A CA 1
ATOM 2056 C C . GLU A 1 272 ? -5.133 -19.625 -11.609 1 97.88 272 GLU A C 1
ATOM 2058 O O . GLU A 1 272 ? -5.25 -18.875 -12.578 1 97.88 272 GLU A O 1
ATOM 2063 N N . LEU A 1 273 ? -5.871 -19.547 -10.547 1 98.12 273 LEU A N 1
ATOM 2064 C CA . LEU A 1 273 ? -6.949 -18.562 -10.469 1 98.12 273 LEU A CA 1
ATOM 2065 C C . LEU A 1 273 ? -6.902 -17.797 -9.141 1 98.12 273 LEU A C 1
ATOM 2067 O O . LEU A 1 273 ? -6.715 -18.406 -8.086 1 98.12 273 LEU A O 1
ATOM 2071 N N . GLY A 1 274 ? -6.957 -16.484 -9.156 1 96.38 274 GLY A N 1
ATOM 2072 C CA . GLY A 1 274 ? -7.035 -15.633 -7.984 1 96.38 274 GLY A CA 1
ATOM 2073 C C . GLY A 1 274 ? -8.242 -14.711 -8 1 96.38 274 GLY A C 1
ATOM 2074 O O . GLY A 1 274 ? -9.297 -15.055 -7.457 1 96.38 274 GLY A O 1
ATOM 2075 N N . ARG A 1 275 ? -8.141 -13.727 -8.891 1 95.62 275 ARG A N 1
ATOM 2076 C CA . ARG A 1 275 ? -9.203 -12.727 -9.039 1 95.62 275 ARG A CA 1
ATOM 2077 C C . ARG A 1 275 ? -10.531 -13.391 -9.375 1 95.62 275 ARG A C 1
ATOM 2079 O O . ARG A 1 275 ? -11.57 -13.055 -8.797 1 95.62 275 ARG A O 1
ATOM 2086 N N . TYR A 1 276 ? -10.516 -14.312 -10.281 1 97.12 276 TYR A N 1
ATOM 2087 C CA . TYR A 1 276 ? -11.742 -14.953 -10.742 1 97.12 276 TYR A CA 1
ATOM 2088 C C . TYR A 1 276 ? -12.438 -15.68 -9.594 1 97.12 276 TYR A C 1
ATOM 2090 O O . TYR A 1 276 ? -13.664 -15.719 -9.539 1 97.12 276 TYR A O 1
ATOM 2098 N N . LEU A 1 277 ? -11.664 -16.188 -8.68 1 98.19 277 LEU A N 1
ATOM 2099 C CA . LEU A 1 277 ? -12.234 -16.984 -7.598 1 98.19 277 LEU A CA 1
ATOM 2100 C C . LEU A 1 277 ? -12.797 -16.078 -6.504 1 98.19 277 LEU A C 1
ATOM 2102 O O . LEU A 1 277 ? -13.758 -16.453 -5.828 1 98.19 277 LEU A O 1
ATOM 2106 N N . THR A 1 278 ? -12.211 -14.867 -6.332 1 97.81 278 THR A N 1
ATOM 2107 C CA . THR A 1 278 ? -12.484 -14.203 -5.059 1 97.81 278 THR A CA 1
ATOM 2108 C C . THR A 1 278 ? -13.156 -12.859 -5.285 1 97.81 278 THR A C 1
ATOM 2110 O O . THR A 1 278 ? -13.852 -12.352 -4.402 1 97.81 278 THR A O 1
ATOM 2113 N N . ALA A 1 279 ? -13.008 -12.219 -6.383 1 96.62 279 ALA A N 1
ATOM 2114 C CA . ALA A 1 279 ? -13.383 -10.82 -6.578 1 96.62 279 ALA A CA 1
ATOM 2115 C C . ALA A 1 279 ? -14.867 -10.609 -6.273 1 96.62 279 ALA A C 1
ATOM 2117 O O . ALA A 1 279 ? -15.219 -9.719 -5.496 1 96.62 279 ALA A O 1
ATOM 2118 N N . GLU A 1 280 ? -15.695 -11.438 -6.797 1 96.81 280 GLU A N 1
ATOM 2119 C CA . GLU A 1 280 ? -17.141 -11.242 -6.703 1 96.81 280 GLU A CA 1
ATOM 2120 C C . GLU A 1 280 ? -17.656 -11.555 -5.301 1 96.81 280 GLU A C 1
ATOM 2122 O O . GLU A 1 280 ? -18.781 -11.188 -4.945 1 96.81 280 GLU A O 1
ATOM 2127 N N . ALA A 1 281 ? -16.828 -12.227 -4.547 1 98.12 281 ALA A N 1
ATOM 2128 C CA . ALA A 1 281 ? -17.266 -12.688 -3.23 1 98.12 281 ALA A CA 1
ATOM 2129 C C . ALA A 1 281 ? -17.078 -11.594 -2.18 1 98.12 281 ALA A C 1
ATOM 2131 O O . ALA A 1 281 ? -17.516 -11.742 -1.035 1 98.12 281 ALA A O 1
ATOM 2132 N N . GLY A 1 282 ? -16.484 -10.516 -2.557 1 97.69 282 GLY A N 1
ATOM 2133 C CA . GLY A 1 282 ? -16.109 -9.547 -1.538 1 97.69 282 GLY A CA 1
ATOM 2134 C C . GLY A 1 282 ? -16.766 -8.195 -1.728 1 97.69 282 GLY A C 1
ATOM 2135 O O . GLY A 1 282 ? -16.938 -7.734 -2.857 1 97.69 282 GLY A O 1
ATOM 2136 N N . THR A 1 283 ? -17.141 -7.547 -0.623 1 97.69 283 THR A N 1
ATOM 2137 C CA . THR A 1 283 ? -17.625 -6.172 -0.558 1 97.69 283 THR A CA 1
ATOM 2138 C C . THR A 1 283 ? -16.828 -5.367 0.465 1 97.69 283 THR A C 1
ATOM 2140 O O . THR A 1 283 ? -16.641 -5.812 1.597 1 97.69 283 THR A O 1
ATOM 2143 N N . TYR A 1 284 ? -16.281 -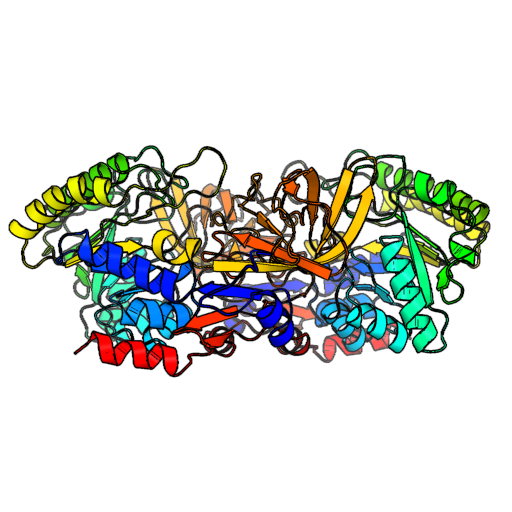4.266 0.046 1 98.06 284 TYR A N 1
ATOM 2144 C CA . TYR A 1 284 ? -15.672 -3.318 0.969 1 98.06 284 TYR A CA 1
ATOM 2145 C C . TYR A 1 284 ? -16.719 -2.361 1.539 1 98.06 284 TYR A C 1
ATOM 2147 O O . TYR A 1 284 ? -17.312 -1.571 0.803 1 98.06 284 TYR A O 1
ATOM 2155 N N . VAL A 1 285 ? -16.938 -2.389 2.852 1 98.5 285 VAL A N 1
ATOM 2156 C CA . VAL A 1 285 ? -18.016 -1.647 3.508 1 98.5 285 VAL A CA 1
ATOM 2157 C C . VAL A 1 285 ? -17.438 -0.456 4.262 1 98.5 285 VAL A C 1
ATOM 2159 O O . VAL A 1 285 ? -16.484 -0.607 5.035 1 98.5 285 VAL A O 1
ATOM 2162 N N . LEU A 1 286 ? -17.953 0.65 3.994 1 98.06 286 LEU A N 1
ATOM 2163 C CA . LEU A 1 286 ? -17.484 1.855 4.676 1 98.06 286 LEU A CA 1
ATOM 2164 C C . LEU A 1 286 ? -18.672 2.734 5.082 1 98.06 286 LEU A C 1
ATOM 2166 O O . LEU A 1 286 ? -19.797 2.502 4.648 1 98.06 286 LEU A O 1
ATOM 2170 N N . ARG A 1 287 ? -18.422 3.719 5.898 1 98.44 287 ARG A N 1
ATOM 2171 C CA . ARG A 1 287 ? -19.453 4.602 6.43 1 98.44 287 ARG A CA 1
ATOM 2172 C C . ARG A 1 287 ? -19.156 6.059 6.09 1 98.44 287 ARG A C 1
ATOM 2174 O O . ARG A 1 287 ? -18.016 6.5 6.168 1 98.44 287 ARG A O 1
ATOM 2181 N N . VAL A 1 288 ? -20.203 6.762 5.688 1 98.38 288 VAL A N 1
ATOM 2182 C CA . VAL A 1 288 ? -20.094 8.195 5.422 1 98.38 288 VAL A CA 1
ATOM 2183 C C . VAL A 1 288 ? -19.938 8.953 6.738 1 98.38 288 VAL A C 1
ATOM 2185 O O . VAL A 1 288 ? -20.781 8.836 7.633 1 98.38 288 VAL A O 1
ATOM 2188 N N . ARG A 1 289 ? -18.812 9.703 6.871 1 98.38 289 ARG A N 1
ATOM 2189 C CA . ARG A 1 289 ? -18.594 10.547 8.039 1 98.38 289 ARG A CA 1
ATOM 2190 C C . ARG A 1 289 ? -19.359 11.859 7.918 1 98.38 289 ARG A C 1
ATOM 2192 O O . ARG A 1 289 ? -19.969 12.312 8.883 1 98.38 289 ARG A O 1
ATOM 2199 N N . TYR A 1 290 ? -19.281 12.484 6.824 1 98.5 290 TYR A N 1
ATOM 2200 C CA . TYR A 1 290 ? -20.062 13.68 6.496 1 98.5 290 TYR A CA 1
ATOM 2201 C C . TYR A 1 290 ? -20.078 13.914 4.992 1 98.5 290 TYR A C 1
ATOM 2203 O O . TYR A 1 290 ? -19.391 13.234 4.238 1 98.5 290 TYR A O 1
ATOM 2211 N N . VAL A 1 291 ? -20.938 14.797 4.531 1 98.38 291 VAL A N 1
ATOM 2212 C CA . VAL A 1 291 ? -21.016 15.219 3.139 1 98.38 291 VAL A CA 1
ATOM 2213 C C . VAL A 1 291 ? -20.75 16.719 3.043 1 98.38 291 VAL A C 1
ATOM 2215 O O . VAL A 1 291 ? -20.938 17.453 4.016 1 98.38 291 VAL A O 1
ATOM 2218 N N . LYS A 1 292 ? -20.203 17.141 1.952 1 98.06 292 LYS A N 1
ATOM 2219 C CA . LYS A 1 292 ? -19.984 18.562 1.72 1 98.06 292 LYS A CA 1
ATOM 2220 C C . LYS A 1 292 ? -19.969 18.875 0.228 1 98.06 292 LYS A C 1
ATOM 2222 O O . LYS A 1 292 ? -19.844 17.984 -0.604 1 98.06 292 LYS A O 1
ATOM 2227 N N . THR A 1 293 ? -20.188 20.141 -0.085 1 97.38 293 THR A N 1
ATOM 2228 C CA . THR A 1 293 ? -20 20.672 -1.436 1 97.38 293 THR A CA 1
ATOM 2229 C C . THR A 1 293 ? -18.797 21.594 -1.5 1 97.38 293 THR A C 1
ATOM 2231 O O . THR A 1 293 ? -18.578 22.406 -0.592 1 97.38 293 THR A O 1
ATOM 2234 N N . SER A 1 294 ? -17.969 21.406 -2.361 1 97.12 294 SER A N 1
ATOM 2235 C CA . SER A 1 294 ? -16.828 22.281 -2.619 1 97.12 294 SER A CA 1
ATOM 2236 C C . SER A 1 294 ? -16.766 22.688 -4.086 1 97.12 294 SER A C 1
ATOM 2238 O O . SER A 1 294 ? -16.719 21.828 -4.973 1 97.12 294 SER A O 1
ATOM 2240 N N . LEU A 1 295 ? -16.875 24.031 -4.285 1 95.44 295 LEU A N 1
ATOM 2241 C CA . LEU A 1 295 ? -16.812 24.625 -5.617 1 95.44 295 LEU A CA 1
ATOM 2242 C C . LEU A 1 295 ? -17.719 23.891 -6.586 1 95.44 295 LEU A C 1
ATOM 2244 O O . LEU A 1 295 ? -17.297 23.516 -7.68 1 95.44 295 LEU A O 1
ATOM 2248 N N . GLY A 1 296 ? -18.859 23.5 -6.125 1 95.44 296 GLY A N 1
ATOM 2249 C CA . GLY A 1 296 ? -19.938 23 -6.973 1 95.44 296 GLY A CA 1
ATOM 2250 C C . GLY A 1 296 ? -19.984 21.484 -7.035 1 95.44 296 GLY A C 1
ATOM 2251 O O . GLY A 1 296 ? -20.922 20.906 -7.594 1 95.44 296 GLY A O 1
ATOM 2252 N N . GLU A 1 297 ? -19.062 20.781 -6.461 1 97.38 297 GLU A N 1
ATOM 2253 C CA . GLU A 1 297 ? -19.078 19.312 -6.48 1 97.38 297 GLU A CA 1
ATOM 2254 C C . GLU A 1 297 ? -19.406 18.75 -5.105 1 97.38 297 GLU A C 1
ATOM 2256 O O . GLU A 1 297 ? -19 19.297 -4.082 1 97.38 297 GLU A O 1
ATOM 2261 N N . ASN A 1 298 ? -20.156 17.641 -5.152 1 98.19 298 ASN A N 1
ATOM 2262 C CA . ASN A 1 298 ? -20.516 16.984 -3.908 1 98.19 298 ASN A CA 1
ATOM 2263 C C . ASN A 1 298 ? -19.469 15.938 -3.508 1 98.19 298 ASN A C 1
ATOM 2265 O O . ASN A 1 298 ? -19 15.164 -4.352 1 98.19 298 ASN A O 1
ATOM 2269 N N . PHE A 1 299 ? -19.172 15.984 -2.248 1 98.5 299 PHE A N 1
ATOM 2270 C CA . PHE A 1 299 ? -18.234 15.008 -1.683 1 98.5 299 PHE A CA 1
ATOM 2271 C C . PHE A 1 299 ? -18.891 14.242 -0.539 1 98.5 299 PHE A C 1
ATOM 2273 O O . PHE A 1 299 ? -19.547 14.836 0.324 1 98.5 299 PHE A O 1
ATOM 2280 N N . ALA A 1 300 ? -18.812 12.961 -0.58 1 98.56 300 ALA A N 1
ATOM 2281 C CA . ALA A 1 300 ? -19.062 12.109 0.579 1 98.56 300 ALA A CA 1
ATOM 2282 C C . ALA A 1 300 ? -17.75 11.602 1.181 1 98.56 300 ALA A C 1
ATOM 2284 O O . ALA A 1 300 ? -17.062 10.781 0.578 1 98.56 300 ALA A O 1
ATOM 2285 N N . VAL A 1 301 ? -17.391 12.102 2.334 1 98.75 301 VAL A N 1
ATOM 2286 C CA . VAL A 1 301 ? -16.156 11.719 3.014 1 98.75 301 VAL A CA 1
ATOM 2287 C C . VAL A 1 301 ? -16.422 10.531 3.934 1 98.75 301 VAL A C 1
ATOM 2289 O O . VAL A 1 301 ? -17.297 10.586 4.801 1 98.75 301 VAL A O 1
ATOM 2292 N N . THR A 1 302 ? -15.641 9.461 3.703 1 98.62 302 THR A N 1
ATOM 2293 C CA . THR A 1 302 ? -15.93 8.211 4.402 1 98.62 302 THR A CA 1
ATOM 2294 C C . THR A 1 302 ? -14.766 7.82 5.309 1 98.62 302 THR A C 1
ATOM 2296 O O . THR A 1 302 ? -13.742 8.492 5.336 1 98.62 302 THR A O 1
ATOM 2299 N N . ASP A 1 303 ? -14.992 6.734 6.098 1 98.5 303 ASP A N 1
ATOM 2300 C CA . ASP A 1 303 ? -13.969 6.262 7.023 1 98.5 303 ASP A CA 1
ATOM 2301 C C . ASP A 1 303 ? -13.031 5.262 6.352 1 98.5 303 ASP A C 1
ATOM 2303 O O . ASP A 1 303 ? -12.125 4.723 6.988 1 98.5 303 ASP A O 1
ATOM 2307 N N . GLY A 1 304 ? -13.234 4.961 5.137 1 97.06 304 GLY A N 1
ATOM 2308 C CA . GLY A 1 304 ? -12.352 4.16 4.305 1 97.06 304 GLY A CA 1
ATOM 2309 C C . GLY A 1 304 ? -11.875 4.895 3.062 1 97.06 304 GLY A C 1
ATOM 2310 O O . GLY A 1 304 ? -12.547 5.805 2.578 1 97.06 304 GLY A O 1
ATOM 2311 N N . GLY A 1 305 ? -10.82 4.492 2.523 1 95.19 305 GLY A N 1
ATOM 2312 C CA . GLY A 1 305 ? -10.203 5.184 1.399 1 95.19 305 GLY A CA 1
ATOM 2313 C C . GLY A 1 305 ? -9.273 4.297 0.591 1 95.19 305 GLY A C 1
ATOM 2314 O O . GLY A 1 305 ? -9.352 3.07 0.677 1 95.19 305 GLY A O 1
ATOM 2315 N N . THR A 1 306 ? -8.414 4.91 -0.174 1 92.75 306 THR A N 1
ATOM 2316 C CA . THR A 1 306 ? -7.531 4.199 -1.093 1 92.75 306 THR A CA 1
ATOM 2317 C C . THR A 1 306 ? -6.457 3.438 -0.327 1 92.75 306 THR A C 1
ATOM 2319 O O . THR A 1 306 ? -5.84 2.518 -0.865 1 92.75 306 THR A O 1
ATOM 2322 N N . HIS A 1 307 ? -6.211 3.736 0.945 1 93.69 307 HIS A N 1
ATOM 2323 C CA . HIS A 1 307 ? -5.285 2.947 1.749 1 93.69 307 HIS A CA 1
ATOM 2324 C C . HIS A 1 307 ? -5.805 1.528 1.954 1 93.69 307 HIS A C 1
ATOM 2326 O O . HIS A 1 307 ? -5.039 0.625 2.297 1 93.69 307 HIS A O 1
ATOM 2332 N N . HIS A 1 308 ? -7.07 1.367 1.704 1 95.12 308 HIS A N 1
ATOM 2333 C CA . HIS A 1 308 ? -7.652 0.034 1.803 1 95.12 308 HIS A CA 1
ATOM 2334 C C . HIS A 1 308 ? -8.039 -0.503 0.428 1 95.12 308 HIS A C 1
ATOM 2336 O O . HIS A 1 308 ? -8.18 -1.715 0.249 1 95.12 308 HIS A O 1
ATOM 2342 N N . HIS A 1 309 ? -8.219 0.342 -0.549 1 93.12 309 HIS A N 1
ATOM 2343 C CA . HIS A 1 309 ? -8.82 -0.103 -1.803 1 93.12 309 HIS A CA 1
ATOM 2344 C C . HIS A 1 309 ? -8.148 0.568 -3 1 93.12 309 HIS A C 1
ATOM 2346 O O . HIS A 1 309 ? -8.836 1.101 -3.879 1 93.12 309 HIS A O 1
ATOM 2352 N N . MET A 1 310 ? -6.875 0.715 -3.088 1 82.06 310 MET A N 1
ATOM 2353 C CA . MET A 1 310 ? -6.129 1.338 -4.176 1 82.06 310 MET A CA 1
ATOM 2354 C C . MET A 1 310 ? -6.145 0.458 -5.422 1 82.06 310 MET A C 1
ATOM 2356 O O . MET A 1 310 ? -6.434 0.935 -6.52 1 82.06 310 MET A O 1
ATOM 2360 N N . ALA A 1 311 ? -5.625 -0.775 -5.258 1 62.75 311 ALA A N 1
ATOM 2361 C CA . ALA A 1 311 ? -5.246 -1.637 -6.371 1 62.75 311 ALA A CA 1
ATOM 2362 C C . ALA A 1 311 ? -6.23 -2.789 -6.539 1 62.75 311 ALA A C 1
ATOM 2364 O O . ALA A 1 311 ? -5.844 -3.895 -6.926 1 62.75 311 ALA A O 1
ATOM 2365 N N . ALA A 1 312 ? -7.633 -2.416 -6.164 1 52.28 312 ALA A N 1
ATOM 2366 C CA . ALA A 1 312 ? -8.469 -3.605 -6.293 1 52.28 312 ALA A CA 1
ATOM 2367 C C . ALA A 1 312 ? -8.438 -4.152 -7.719 1 52.28 312 ALA A C 1
ATOM 2369 O O . ALA A 1 312 ? -8.688 -5.336 -7.941 1 52.28 312 ALA A O 1
ATOM 2370 N N . VAL A 1 313 ? -7.922 -3.297 -8.57 1 46.38 313 VAL A N 1
ATOM 2371 C CA . VAL A 1 313 ? -7.863 -3.787 -9.938 1 46.38 313 VAL A CA 1
ATOM 2372 C C . VAL A 1 313 ? -6.461 -4.309 -10.25 1 46.38 313 VAL A C 1
ATOM 2374 O O . VAL A 1 313 ? -6.238 -4.938 -11.281 1 46.38 313 VAL A O 1
ATOM 2377 N N . GLY A 1 314 ? -5.574 -4.246 -9.398 1 51.97 314 GLY A N 1
ATOM 2378 C CA . GLY A 1 314 ? -4.215 -4.707 -9.609 1 51.97 314 GLY A CA 1
ATOM 2379 C C . GLY A 1 314 ? -3.172 -3.635 -9.359 1 51.97 314 GLY A C 1
ATOM 2380 O O . GLY A 1 314 ? -3.451 -2.443 -9.508 1 51.97 314 GLY A O 1
ATOM 2381 N N . ILE A 1 315 ? -2.027 -4.031 -8.781 1 48.78 315 ILE A N 1
ATOM 2382 C CA . ILE A 1 315 ? -0.935 -3.17 -8.344 1 48.78 315 ILE A CA 1
ATOM 2383 C C . ILE A 1 315 ? -0.375 -2.395 -9.531 1 48.78 315 ILE A C 1
ATOM 2385 O O . ILE A 1 315 ? -0.154 -2.965 -10.602 1 48.78 315 ILE A O 1
ATOM 2389 N N . GLY A 1 316 ? -0.225 -1.048 -9.469 1 50.56 316 GLY A N 1
ATOM 2390 C CA . GLY A 1 316 ? 0.402 -0.143 -10.422 1 50.56 316 GLY A CA 1
ATOM 2391 C C . GLY A 1 316 ? -0.6 0.62 -11.266 1 50.56 316 GLY A C 1
ATOM 2392 O O . GLY A 1 316 ? -0.225 1.521 -12.023 1 50.56 316 GLY A O 1
ATOM 2393 N N . SER A 1 317 ? -1.824 0.06 -11.234 1 52.44 317 SER A N 1
ATOM 2394 C CA . SER A 1 317 ? -2.826 0.847 -11.945 1 52.44 317 SER A CA 1
ATOM 2395 C C . SER A 1 317 ? -3.775 1.542 -10.969 1 52.44 317 SER A C 1
ATOM 2397 O O . SER A 1 317 ? -4.516 0.881 -10.242 1 52.44 317 SER A O 1
ATOM 2399 N N . PHE A 1 318 ? -3.369 2.715 -10.602 1 55.41 318 PHE A N 1
ATOM 2400 C CA . PHE A 1 318 ? -4.387 3.467 -9.875 1 55.41 318 PHE A CA 1
ATOM 2401 C C . PHE A 1 318 ? -5.648 3.617 -10.711 1 55.41 318 PHE A C 1
ATOM 2403 O O . PHE A 1 318 ? -5.582 3.953 -11.898 1 55.41 318 PHE A O 1
ATOM 2410 N N . VAL A 1 319 ? -6.766 2.971 -10.188 1 56.94 319 VAL A N 1
ATOM 2411 C CA . VAL A 1 319 ? -8.023 2.9 -10.922 1 56.94 319 VAL A CA 1
ATOM 2412 C C . VAL A 1 319 ? -8.594 4.305 -11.109 1 56.94 319 VAL A C 1
ATOM 2414 O O . VAL A 1 319 ? -8.773 5.043 -10.141 1 56.94 319 VAL A O 1
ATOM 2417 N N . LYS A 1 320 ? -8.539 4.652 -12.352 1 67.88 320 LYS A N 1
ATOM 2418 C CA . LYS A 1 320 ? -9.211 5.906 -12.695 1 67.88 320 LYS A CA 1
ATOM 2419 C C . LYS A 1 320 ? -10.695 5.684 -12.953 1 67.88 320 LYS A C 1
ATOM 2421 O O . LYS A 1 320 ? -11.453 6.645 -13.109 1 67.88 320 LYS A O 1
ATOM 2426 N N . ARG A 1 321 ? -11.07 4.398 -12.844 1 85.38 321 ARG A N 1
ATOM 2427 C CA . ARG A 1 321 ? -12.477 4.094 -13.086 1 85.38 321 ARG A CA 1
ATOM 2428 C C . ARG A 1 321 ? -13.148 3.572 -11.82 1 85.38 321 ARG A C 1
ATOM 2430 O O . ARG A 1 321 ? -12.5 2.961 -10.977 1 85.38 321 ARG A O 1
ATOM 2437 N N . ASN A 1 322 ? -14.43 3.766 -11.844 1 91.94 322 ASN A N 1
ATOM 2438 C CA . ASN A 1 322 ? -15.188 3.461 -10.625 1 91.94 322 ASN A CA 1
ATOM 2439 C C . ASN A 1 322 ? -15.547 1.982 -10.555 1 91.94 322 ASN A C 1
ATOM 2441 O O . ASN A 1 322 ? -16.125 1.433 -11.484 1 91.94 322 ASN A O 1
ATOM 2445 N N . PHE A 1 323 ? -15.164 1.301 -9.477 1 92.88 323 PHE A N 1
ATOM 2446 C CA . PHE A 1 323 ? -15.789 0.025 -9.148 1 92.88 323 PHE A CA 1
ATOM 2447 C C . PHE A 1 323 ? -17.281 0.197 -8.945 1 92.88 323 PHE A C 1
ATOM 2449 O O . PHE A 1 323 ? -17.75 1.295 -8.633 1 92.88 323 PHE A O 1
ATOM 2456 N N . PRO A 1 324 ? -18.047 -0.935 -9.156 1 93.31 324 PRO A N 1
ATOM 2457 C CA . PRO A 1 324 ? -19.453 -0.829 -8.75 1 93.31 324 PRO A CA 1
ATOM 2458 C C . PRO A 1 324 ? -19.609 -0.509 -7.266 1 93.31 324 PRO A C 1
ATOM 2460 O O . PRO A 1 324 ? -18.938 -1.109 -6.422 1 93.31 324 PRO A O 1
ATOM 2463 N N . MET A 1 325 ? -20.391 0.502 -7.008 1 94.5 325 MET A N 1
ATOM 2464 C CA . MET A 1 325 ? -20.625 0.966 -5.645 1 94.5 325 MET A CA 1
ATOM 2465 C C . MET A 1 325 ? -22.109 1.19 -5.391 1 94.5 325 MET A C 1
ATOM 2467 O O . MET A 1 325 ? -22.828 1.631 -6.285 1 94.5 325 MET A O 1
ATOM 2471 N N . ARG A 1 326 ? -22.578 0.909 -4.191 1 93.81 326 ARG A N 1
ATOM 2472 C CA . ARG A 1 326 ? -24 1.092 -3.887 1 93.81 326 ARG A CA 1
ATOM 2473 C C . ARG A 1 326 ? -24.188 1.504 -2.432 1 93.81 326 ARG A C 1
ATOM 2475 O O . ARG A 1 326 ? -23.328 1.27 -1.59 1 93.81 326 ARG A O 1
ATOM 2482 N N . LEU A 1 327 ? -25.312 2.172 -2.16 1 95.69 327 LEU A N 1
ATOM 2483 C CA . LEU A 1 327 ? -25.766 2.438 -0.799 1 95.69 327 LEU A CA 1
ATOM 2484 C C . LEU A 1 327 ? -26.297 1.167 -0.142 1 95.69 327 LEU A C 1
ATOM 2486 O O . LEU A 1 327 ? -27.141 0.478 -0.708 1 95.69 327 LEU A O 1
ATOM 2490 N N . LEU A 1 328 ? -25.703 0.815 0.99 1 94.75 328 LEU A N 1
ATOM 2491 C CA . LEU A 1 328 ? -26.062 -0.43 1.662 1 94.75 328 LEU A CA 1
ATOM 2492 C C . LEU A 1 328 ? -27.125 -0.187 2.73 1 94.75 328 LEU A C 1
ATOM 2494 O O . LEU A 1 328 ? -27.797 -1.122 3.162 1 94.75 328 LEU A O 1
ATOM 2498 N N . SER A 1 329 ? -27.047 1.059 3.236 1 87.5 329 SER A N 1
ATOM 2499 C CA . SER A 1 329 ? -27.984 1.384 4.305 1 87.5 329 SER A CA 1
ATOM 2500 C C . SER A 1 329 ? -29.25 2.037 3.75 1 87.5 329 SER A C 1
ATOM 2502 O O . SER A 1 329 ? -29.203 2.705 2.715 1 87.5 329 SER A O 1
ATOM 2504 N N . GLY A 1 330 ? -30.438 1.879 4.438 1 73.12 330 GLY A N 1
ATOM 2505 C CA . GLY A 1 330 ? -31.703 2.525 4.133 1 73.12 330 GLY A CA 1
ATOM 2506 C C . GLY A 1 330 ? -32.531 1.75 3.135 1 73.12 330 GLY A C 1
ATOM 2507 O O . GLY A 1 330 ? -32.062 0.777 2.541 1 73.12 330 GLY A O 1
ATOM 2508 N N . ALA A 1 331 ? -33.812 1.832 3.207 1 58.22 331 ALA A N 1
ATOM 2509 C CA . ALA A 1 331 ? -34.844 1.102 2.447 1 58.22 331 ALA A CA 1
ATOM 2510 C C . ALA A 1 331 ? -34.938 1.645 1.025 1 58.22 331 ALA A C 1
ATOM 2512 O O . ALA A 1 331 ? -35.688 1.095 0.202 1 58.22 331 ALA A O 1
ATOM 2513 N N . GLY A 1 332 ? -34.281 2.771 0.781 1 54.66 332 GLY A N 1
ATOM 2514 C CA . GLY A 1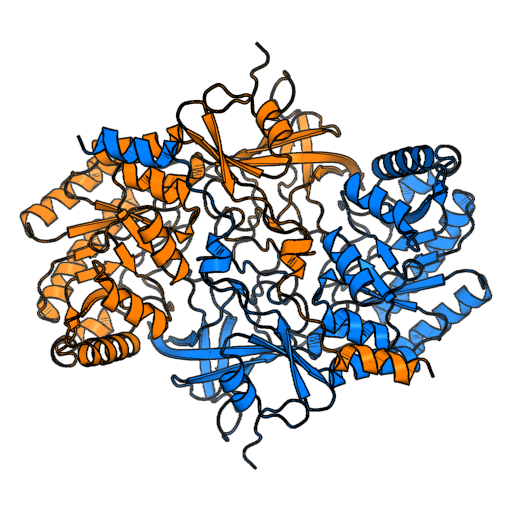 332 ? -34.781 3.486 -0.386 1 54.66 332 GLY A CA 1
ATOM 2515 C C . GLY A 1 332 ? -34.188 2.975 -1.688 1 54.66 332 GLY A C 1
ATOM 2516 O O . GLY A 1 332 ? -33.375 2.049 -1.688 1 54.66 332 GLY A O 1
ATOM 2517 N N . GLU A 1 333 ? -34.75 3.494 -2.814 1 56.47 333 GLU A N 1
ATOM 2518 C CA . GLU A 1 333 ? -34.406 3.207 -4.203 1 56.47 333 GLU A CA 1
ATOM 2519 C C . GLU A 1 333 ? -32.906 3.457 -4.453 1 56.47 333 GLU A C 1
ATOM 2521 O O . GLU A 1 333 ? -32.375 4.465 -4.008 1 56.47 333 GLU A O 1
ATOM 2526 N N . GLU A 1 334 ? -32.062 2.4 -4.781 1 62.16 334 GLU A N 1
ATOM 2527 C CA . GLU A 1 334 ? -30.672 2.418 -5.195 1 62.16 334 GLU A CA 1
ATOM 2528 C C . GLU A 1 334 ? -30.469 3.291 -6.43 1 62.16 334 GLU A C 1
ATOM 2530 O O . GLU A 1 334 ? -29.344 3.426 -6.926 1 62.16 334 GLU A O 1
ATOM 2535 N N . THR A 1 335 ? -31.5 4.027 -6.777 1 66.69 335 THR A N 1
ATOM 2536 C CA . THR A 1 335 ? -31.312 4.746 -8.031 1 66.69 335 THR A CA 1
ATOM 2537 C C . THR A 1 335 ? -30.469 6 -7.82 1 66.69 335 THR A C 1
ATOM 2539 O O . THR A 1 335 ? -30.688 6.746 -6.863 1 66.69 335 THR A O 1
ATOM 2542 N N . GLY A 1 336 ? -29.406 6.078 -8.547 1 74.44 336 GLY A N 1
ATOM 2543 C CA . GLY A 1 336 ? -28.5 7.211 -8.539 1 74.44 336 GLY A CA 1
ATOM 2544 C C . GLY A 1 336 ? -29.156 8.508 -8.992 1 74.44 336 GLY A C 1
ATOM 2545 O O . GLY A 1 336 ? -29.453 8.664 -10.18 1 74.44 336 GLY A O 1
ATOM 2546 N N . THR A 1 337 ? -29.453 9.398 -8.102 1 83.44 337 THR A N 1
ATOM 2547 C CA . THR A 1 337 ? -30.125 10.656 -8.438 1 83.44 337 THR A CA 1
ATOM 2548 C C . THR A 1 337 ? -29.172 11.836 -8.25 1 83.44 337 THR A C 1
ATOM 2550 O O . THR A 1 337 ? -29.484 12.961 -8.656 1 83.44 337 THR A O 1
ATOM 2553 N N . GLU A 1 338 ? -28.016 11.547 -7.656 1 94.31 338 GLU A N 1
ATOM 2554 C CA . GLU A 1 338 ? -27.047 12.609 -7.398 1 94.31 338 GLU A CA 1
ATOM 2555 C C . GLU A 1 338 ? -25.641 12.164 -7.785 1 94.31 338 GLU A C 1
ATOM 2557 O O . GLU A 1 338 ? -25.312 10.977 -7.703 1 94.31 338 GLU A O 1
ATOM 2562 N N . THR A 1 339 ? -24.844 13.133 -8.195 1 97.25 339 THR A N 1
ATOM 2563 C CA . THR A 1 339 ? -23.438 12.891 -8.531 1 97.25 339 THR A CA 1
ATOM 2564 C C . THR A 1 339 ? -22.547 13.125 -7.32 1 97.25 339 THR A C 1
ATOM 2566 O O . THR A 1 339 ? -22.594 14.188 -6.695 1 97.25 339 THR A O 1
ATOM 2569 N N . TRP A 1 340 ? -21.766 12.133 -6.988 1 97.56 340 TRP A N 1
ATOM 2570 C CA . TRP A 1 340 ? -20.938 12.211 -5.793 1 97.56 340 TRP A CA 1
ATOM 2571 C C . TRP A 1 340 ? -19.469 11.898 -6.121 1 97.56 340 TRP A C 1
ATOM 2573 O O . TRP A 1 340 ? -19.188 11.062 -6.98 1 97.56 340 TRP A O 1
ATOM 2583 N N . ASN A 1 341 ? -18.562 12.602 -5.488 1 97.69 341 ASN A N 1
ATOM 2584 C CA . ASN A 1 341 ? -17.203 12.117 -5.262 1 97.69 341 ASN A CA 1
ATOM 2585 C C . ASN A 1 341 ? -17.062 11.445 -3.896 1 97.69 341 ASN A C 1
ATOM 2587 O O . ASN A 1 341 ? -17.219 12.102 -2.863 1 97.69 341 ASN A O 1
ATOM 2591 N N . VAL A 1 342 ? -16.781 10.133 -3.898 1 97.56 342 VAL A N 1
ATOM 2592 C CA . VAL A 1 342 ? -16.625 9.406 -2.641 1 97.56 342 VAL A CA 1
ATOM 2593 C C . VAL A 1 342 ? -15.148 9.344 -2.258 1 97.56 342 VAL A C 1
ATOM 2595 O O . VAL A 1 342 ? -14.328 8.805 -3.004 1 97.56 342 VAL A O 1
ATOM 2598 N N . THR A 1 343 ? -14.828 9.898 -1.102 1 96.94 343 THR A N 1
ATOM 2599 C CA . THR A 1 343 ? -13.438 10.055 -0.696 1 96.94 343 THR A CA 1
ATOM 2600 C C . THR A 1 343 ? -13.219 9.477 0.699 1 96.94 343 THR A C 1
ATOM 2602 O O . THR A 1 343 ? -14.172 9.125 1.394 1 96.94 343 THR A O 1
ATOM 2605 N N . GLY A 1 344 ? -11.906 9.266 0.994 1 96.94 344 GLY A N 1
ATOM 2606 C CA . GLY A 1 344 ? -11.562 8.695 2.287 1 96.94 344 GLY A CA 1
ATOM 2607 C C . GLY A 1 344 ? -10.977 9.711 3.25 1 96.94 344 GLY A C 1
ATOM 2608 O O . GLY A 1 344 ? -11.125 10.922 3.057 1 96.94 344 GLY A O 1
ATOM 2609 N N . PRO A 1 345 ? -10.406 9.242 4.309 1 97.19 345 PRO A N 1
ATOM 2610 C CA . PRO A 1 345 ? -9.938 10.102 5.391 1 97.19 345 PRO A CA 1
ATOM 2611 C C . PRO A 1 345 ? -8.469 10.508 5.227 1 97.19 345 PRO A C 1
ATOM 2613 O O . PRO A 1 345 ? -7.895 11.125 6.125 1 97.19 345 PRO A O 1
ATOM 2616 N N . LEU A 1 346 ? -7.828 10.172 4.098 1 95.25 346 LEU A N 1
ATOM 2617 C CA . LEU A 1 346 ? -6.41 10.477 3.922 1 95.25 346 LEU A CA 1
ATOM 2618 C C . LEU A 1 346 ? -6.223 11.93 3.502 1 95.25 346 LEU A C 1
ATOM 2620 O O . LEU A 1 346 ? -6.996 12.461 2.699 1 95.25 346 LEU A O 1
ATOM 2624 N N . CYS A 1 347 ? -5.215 12.516 4.055 1 93.25 347 CYS A N 1
ATOM 2625 C CA . CYS A 1 347 ? -4.902 13.898 3.729 1 93.25 347 CYS A CA 1
ATOM 2626 C C . CYS A 1 347 ? -4.164 13.992 2.4 1 93.25 347 CYS A C 1
ATOM 2628 O O . CYS A 1 347 ? -3.053 14.531 2.338 1 93.25 347 CYS A O 1
ATOM 2630 N N . THR A 1 348 ? -4.707 13.508 1.359 1 91.06 348 THR A N 1
ATOM 2631 C CA . THR A 1 348 ? -4.25 13.594 -0.023 1 91.06 348 THR A CA 1
ATOM 2632 C C . THR A 1 348 ? -5.438 13.648 -0.982 1 91.06 348 THR A C 1
ATOM 2634 O O . THR A 1 348 ? -6.434 12.953 -0.784 1 91.06 348 THR A O 1
ATOM 2637 N N . PRO A 1 349 ? -5.363 14.492 -1.989 1 88.94 349 PRO A N 1
ATOM 2638 C CA . PRO A 1 349 ? -6.48 14.602 -2.932 1 88.94 349 PRO A CA 1
ATOM 2639 C C . PRO A 1 349 ? -6.707 13.32 -3.73 1 88.94 349 PRO A C 1
ATOM 2641 O O . PRO A 1 349 ? -7.762 13.148 -4.344 1 88.94 349 PRO A O 1
ATOM 2644 N N . ASN A 1 350 ? -5.73 12.43 -3.664 1 87.5 350 ASN A N 1
ATOM 2645 C CA . ASN A 1 350 ? -5.84 11.18 -4.41 1 87.5 350 ASN A CA 1
ATOM 2646 C C . ASN A 1 350 ? -6.656 10.141 -3.645 1 87.5 350 ASN A C 1
ATOM 2648 O O . ASN A 1 350 ? -6.949 9.062 -4.168 1 87.5 350 ASN A O 1
ATOM 2652 N N . ASP A 1 351 ? -7.039 10.445 -2.496 1 92.19 351 ASP A N 1
ATOM 2653 C CA . ASP A 1 351 ? -7.871 9.523 -1.729 1 92.19 351 ASP A CA 1
ATOM 2654 C C . ASP A 1 351 ? -9.32 9.555 -2.217 1 92.19 351 ASP A C 1
ATOM 2656 O O . ASP A 1 351 ? -10.219 9.938 -1.469 1 92.19 351 ASP A O 1
ATOM 2660 N N . THR A 1 352 ? -9.539 9.094 -3.436 1 93.62 352 THR A N 1
ATOM 2661 C CA . THR A 1 352 ? -10.852 9.047 -4.07 1 93.62 352 THR A CA 1
ATOM 2662 C C . THR A 1 352 ? -11.227 7.609 -4.434 1 93.62 352 THR A C 1
ATOM 2664 O O . THR A 1 352 ? -10.547 6.969 -5.238 1 93.62 352 THR A O 1
ATOM 2667 N N . LEU A 1 353 ? -12.266 7.109 -3.861 1 94.25 353 LEU A N 1
ATOM 2668 C CA . LEU A 1 353 ? -12.742 5.762 -4.137 1 94.25 353 LEU A CA 1
ATOM 2669 C C . LEU A 1 353 ? -13.602 5.738 -5.395 1 94.25 353 LEU A C 1
ATOM 2671 O O . LEU A 1 353 ? -13.625 4.742 -6.121 1 94.25 353 LEU A O 1
ATOM 2675 N N . ALA A 1 354 ? -14.359 6.766 -5.586 1 94.69 354 ALA A N 1
ATOM 2676 C CA . ALA A 1 354 ? -15.211 6.91 -6.762 1 94.69 354 ALA A CA 1
ATOM 2677 C C . ALA A 1 354 ? -15.312 8.375 -7.184 1 94.69 354 ALA A C 1
ATOM 2679 O O . ALA A 1 354 ? -15.438 9.258 -6.34 1 94.69 354 ALA A O 1
ATOM 2680 N N . LYS A 1 355 ? -15.258 8.594 -8.43 1 94.44 355 LYS A N 1
ATOM 2681 C CA . LYS A 1 355 ? -15.32 9.93 -9.008 1 94.44 355 LYS A CA 1
ATOM 2682 C C . LYS A 1 355 ? -16.625 10.133 -9.781 1 94.44 355 LYS A C 1
ATOM 2684 O O . LYS A 1 355 ? -16.953 9.336 -10.664 1 94.44 355 LYS A O 1
ATOM 2689 N N . LYS A 1 356 ? -17.375 11.156 -9.406 1 95.62 356 LYS A N 1
ATOM 2690 C CA . LYS A 1 356 ? -18.594 11.562 -10.102 1 95.62 356 LYS A CA 1
ATOM 2691 C C . LYS A 1 356 ? -19.531 10.367 -10.312 1 95.62 356 LYS A C 1
ATOM 2693 O O . LYS A 1 356 ? -20.031 10.156 -11.422 1 95.62 356 LYS A O 1
ATOM 2698 N N . ILE A 1 357 ? -19.641 9.625 -9.352 1 95 357 ILE A N 1
ATOM 2699 C CA . ILE A 1 357 ? -20.5 8.445 -9.414 1 95 357 ILE A CA 1
ATOM 2700 C C . ILE A 1 357 ? -21.953 8.852 -9.125 1 95 357 ILE A C 1
ATOM 2702 O O . ILE A 1 357 ? -22.203 9.789 -8.367 1 95 357 ILE A O 1
ATOM 2706 N N . GLN A 1 358 ? -22.859 8.133 -9.734 1 95.31 358 GLN A N 1
ATOM 2707 C CA . GLN A 1 358 ? -24.281 8.352 -9.453 1 95.31 358 GLN A CA 1
ATOM 2708 C C . GLN A 1 358 ? -24.734 7.504 -8.266 1 95.31 358 GLN A C 1
ATOM 2710 O O . GLN A 1 358 ? -24.672 6.273 -8.312 1 95.31 358 GLN A O 1
ATOM 2715 N N . LEU A 1 359 ? -25.141 8.141 -7.176 1 95.19 359 LEU A N 1
ATOM 2716 C CA . LEU A 1 359 ? -25.688 7.52 -5.977 1 95.19 359 LEU A CA 1
ATOM 2717 C C . LEU A 1 359 ? -26.906 8.289 -5.473 1 95.19 359 LEU A C 1
ATOM 2719 O O . LEU A 1 359 ? -27.141 9.414 -5.898 1 95.19 359 LEU A O 1
ATOM 2723 N N . PRO A 1 360 ? -27.781 7.629 -4.641 1 94.19 360 PRO A N 1
ATOM 2724 C CA . PRO A 1 360 ? -28.828 8.414 -3.967 1 94.19 360 PRO A CA 1
ATOM 2725 C C . PRO A 1 360 ? -28.25 9.484 -3.045 1 94.19 360 PRO A C 1
ATOM 2727 O O . PRO A 1 360 ? -27.031 9.523 -2.816 1 94.19 360 PRO A O 1
ATOM 2730 N N . PRO A 1 361 ? -29.141 10.391 -2.596 1 94.88 361 PRO A N 1
ATOM 2731 C CA . PRO A 1 361 ? -28.641 11.336 -1.593 1 94.88 361 PRO A CA 1
ATOM 2732 C C . PRO A 1 361 ? -27.984 10.633 -0.406 1 94.88 361 PRO A C 1
ATOM 2734 O O . PRO A 1 361 ? -28.469 9.594 0.046 1 94.88 361 PRO A O 1
ATOM 2737 N N . LEU A 1 362 ? -26.859 11.164 0 1 96.31 362 LEU A N 1
ATOM 2738 C CA . LEU A 1 362 ? -26.094 10.562 1.087 1 96.31 362 LEU A CA 1
ATOM 2739 C C . LEU A 1 362 ? -26.094 11.477 2.312 1 96.31 362 LEU A C 1
ATOM 2741 O O . LEU A 1 362 ? -26.203 12.695 2.186 1 96.31 362 LEU A O 1
ATOM 2745 N N . ALA A 1 363 ? -26 10.891 3.43 1 96.06 363 ALA A N 1
ATOM 2746 C CA . ALA A 1 363 ? -25.938 11.594 4.707 1 96.06 363 ALA A CA 1
ATOM 2747 C C . ALA A 1 363 ? -24.953 10.898 5.66 1 96.06 363 ALA A C 1
ATOM 2749 O O . ALA A 1 363 ? -24.609 9.734 5.457 1 96.06 363 ALA A O 1
ATOM 2750 N N . PRO A 1 364 ? -24.5 11.641 6.707 1 97.25 364 PRO A N 1
ATOM 2751 C CA . PRO A 1 364 ? -23.641 11 7.711 1 97.25 364 PRO A CA 1
ATOM 2752 C C . PRO A 1 364 ? -24.25 9.719 8.273 1 97.25 364 PRO A C 1
ATOM 2754 O O . PRO A 1 364 ? -25.453 9.68 8.562 1 97.25 364 PRO A O 1
ATOM 2757 N N . GLY A 1 365 ? -23.406 8.68 8.375 1 96.62 365 GLY A N 1
ATOM 2758 C CA . GLY A 1 365 ? -23.875 7.422 8.945 1 96.62 365 GLY A CA 1
ATOM 2759 C C . GLY A 1 365 ? -24.25 6.398 7.887 1 96.62 365 GLY A C 1
ATOM 2760 O O . GLY A 1 365 ? -24.312 5.199 8.172 1 96.62 365 GLY A O 1
ATOM 2761 N N . ASP A 1 366 ? -24.531 6.852 6.66 1 96.62 366 ASP A N 1
ATOM 2762 C CA . ASP A 1 366 ? -24.875 5.93 5.578 1 96.62 366 ASP A CA 1
ATOM 2763 C C . ASP A 1 366 ? -23.734 4.934 5.336 1 96.62 366 ASP A C 1
ATOM 2765 O O . ASP A 1 366 ? -22.562 5.277 5.445 1 96.62 366 ASP A O 1
ATOM 2769 N N . LEU A 1 367 ? -24.141 3.688 5.051 1 97.88 367 LEU A N 1
ATOM 2770 C CA . LEU A 1 367 ? -23.188 2.646 4.684 1 97.88 367 LEU A CA 1
ATOM 2771 C C . LEU A 1 367 ? -23.078 2.51 3.168 1 97.88 367 LEU A C 1
ATOM 2773 O O . LEU A 1 367 ? -24.094 2.453 2.477 1 97.88 367 LEU A O 1
ATOM 2777 N N . LEU A 1 368 ? -21.875 2.518 2.646 1 97.12 368 LEU A N 1
ATOM 2778 C CA . LEU A 1 368 ? -21.594 2.262 1.237 1 97.12 368 LEU A CA 1
ATOM 2779 C C . LEU A 1 368 ? -20.828 0.956 1.062 1 97.12 368 LEU A C 1
ATOM 2781 O O . LEU A 1 368 ? -20.094 0.532 1.961 1 97.12 368 LEU A O 1
ATOM 2785 N N . GLY A 1 369 ? -21.062 0.321 -0.051 1 96.88 369 GLY A N 1
ATOM 2786 C CA . GLY A 1 369 ? -20.344 -0.887 -0.409 1 96.88 369 GLY A CA 1
ATOM 2787 C C . GLY A 1 369 ? -19.672 -0.804 -1.771 1 96.88 369 GLY A C 1
ATOM 2788 O O . GLY A 1 369 ? -20.297 -0.379 -2.746 1 96.88 369 GLY A O 1
ATOM 2789 N N . VAL A 1 370 ? -18.406 -1.081 -1.827 1 96.12 370 VAL A N 1
ATOM 2790 C CA . VAL A 1 370 ? -17.734 -1.311 -3.102 1 96.12 370 VAL A CA 1
ATOM 2791 C C . VAL A 1 370 ? -17.797 -2.795 -3.455 1 96.12 370 VAL A C 1
ATOM 2793 O O . VAL A 1 370 ? -17.172 -3.623 -2.781 1 96.12 370 VAL A O 1
ATOM 2796 N N . ASP A 1 371 ? -18.422 -3.092 -4.551 1 95.38 371 ASP A N 1
ATOM 2797 C CA . ASP A 1 371 ? -18.625 -4.484 -4.938 1 95.38 371 ASP A CA 1
ATOM 2798 C C . ASP A 1 371 ? -17.406 -5.039 -5.66 1 95.38 371 ASP A C 1
ATOM 2800 O O . ASP A 1 371 ? -16.516 -4.285 -6.043 1 95.38 371 ASP A O 1
ATOM 2804 N N . ARG A 1 372 ? -17.328 -6.414 -5.738 1 95.38 372 ARG A N 1
ATOM 2805 C CA . ARG A 1 372 ? -16.297 -7.152 -6.449 1 95.38 372 ARG A CA 1
ATOM 2806 C C . ARG A 1 372 ? -14.906 -6.82 -5.898 1 95.38 372 ARG A C 1
ATOM 2808 O O . ARG A 1 372 ? -13.969 -6.586 -6.66 1 95.38 372 ARG A O 1
ATOM 2815 N N . SER A 1 373 ? -14.898 -6.695 -4.566 1 95.88 373 SER A N 1
ATOM 2816 C CA . SER A 1 373 ? -13.688 -6.277 -3.871 1 95.88 373 SER A CA 1
ATOM 2817 C C . SER A 1 373 ? -13.055 -7.445 -3.121 1 95.88 373 SER A C 1
ATOM 2819 O O . SER A 1 373 ? -12.305 -7.242 -2.166 1 95.88 373 SER A O 1
ATOM 2821 N N . GLY A 1 374 ? -13.328 -8.648 -3.588 1 97 374 GLY A N 1
ATOM 2822 C CA . GLY A 1 374 ? -12.797 -9.805 -2.889 1 97 374 GLY A CA 1
ATOM 2823 C C . GLY A 1 374 ? -11.344 -10.086 -3.215 1 97 374 GLY A C 1
ATOM 2824 O O . GLY A 1 374 ? -10.688 -10.883 -2.539 1 97 374 GLY A O 1
ATOM 2825 N N . ALA A 1 375 ? -10.805 -9.43 -4.207 1 95.56 375 ALA A N 1
ATOM 2826 C CA . ALA A 1 375 ? -9.43 -9.641 -4.637 1 95.56 375 ALA A CA 1
ATOM 2827 C C . ALA A 1 375 ? -8.602 -8.367 -4.484 1 95.56 375 ALA A C 1
ATOM 2829 O O . ALA A 1 375 ? -9.055 -7.281 -4.855 1 95.56 375 ALA A O 1
ATOM 2830 N N . TYR A 1 376 ? -7.387 -8.523 -3.906 1 92.81 376 TYR A N 1
ATOM 2831 C CA . TYR A 1 376 ? -6.309 -7.543 -3.871 1 92.81 376 TYR A CA 1
ATOM 2832 C C . TYR A 1 376 ? -6.656 -6.387 -2.938 1 92.81 376 TYR A C 1
ATOM 2834 O O . TYR A 1 376 ? -5.859 -5.465 -2.764 1 92.81 376 TYR A O 1
ATOM 2842 N N . GLY A 1 377 ? -7.773 -6.277 -2.285 1 91.5 377 GLY A N 1
ATOM 2843 C CA . GLY A 1 377 ? -8.234 -5.25 -1.365 1 91.5 377 GLY A CA 1
ATOM 2844 C C . GLY A 1 377 ? -7.121 -4.66 -0.522 1 91.5 377 GLY A C 1
ATOM 2845 O O . GLY A 1 377 ? -6.176 -4.074 -1.056 1 91.5 377 GLY A O 1
ATOM 2846 N N . PRO A 1 378 ? -7.156 -4.836 0.747 1 91 378 PRO A N 1
ATOM 2847 C CA . PRO A 1 378 ? -6.16 -4.176 1.595 1 91 378 PRO A CA 1
ATOM 2848 C C . PRO A 1 378 ? -4.75 -4.723 1.387 1 91 378 PRO A C 1
ATOM 2850 O O . PRO A 1 378 ? -3.768 -4.023 1.641 1 91 378 PRO A O 1
ATOM 2853 N N . THR A 1 379 ? -4.555 -5.902 0.856 1 92.06 379 THR A N 1
ATOM 2854 C CA . THR A 1 379 ? -3.225 -6.488 0.734 1 92.06 379 THR A CA 1
ATOM 2855 C C . THR A 1 379 ? -2.426 -5.793 -0.365 1 92.06 379 THR A C 1
ATOM 2857 O O . THR A 1 379 ? -1.196 -5.73 -0.3 1 92.06 379 THR A O 1
ATOM 2860 N N . ALA A 1 380 ? -3.117 -5.293 -1.386 1 92.19 380 ALA A N 1
ATOM 2861 C CA . ALA A 1 380 ? -2.465 -4.562 -2.469 1 92.19 380 ALA A CA 1
ATOM 2862 C C . ALA A 1 380 ? -2.656 -3.057 -2.309 1 92.19 380 ALA A C 1
ATOM 2864 O O . ALA A 1 380 ? -2.65 -2.314 -3.293 1 92.19 380 ALA A O 1
ATOM 2865 N N . SER A 1 381 ? -2.908 -2.611 -1.124 1 92.75 381 SER A N 1
ATOM 2866 C CA . SER A 1 381 ? -3.117 -1.204 -0.803 1 92.75 381 SER A CA 1
ATOM 2867 C C . SER A 1 381 ? -2.178 -0.745 0.307 1 92.75 381 SER A C 1
ATOM 2869 O O . SER A 1 381 ? -1.69 -1.561 1.093 1 92.75 381 SER A O 1
ATOM 2871 N N . PRO A 1 382 ? -1.861 0.555 0.313 1 92.75 382 PRO A N 1
ATOM 2872 C CA . PRO A 1 382 ? -0.963 1.073 1.347 1 92.75 382 PRO A CA 1
ATOM 2873 C C . PRO A 1 382 ? -1.655 1.247 2.697 1 92.75 382 PRO A C 1
ATOM 2875 O O . PRO A 1 382 ? -1.846 2.375 3.156 1 92.75 382 PRO A O 1
ATOM 2878 N N . VAL A 1 383 ? -1.895 0.209 3.414 1 94.94 383 VAL A N 1
ATOM 2879 C CA . VAL A 1 383 ? -2.73 0.175 4.609 1 94.94 383 VAL A CA 1
ATOM 2880 C C . VAL A 1 383 ? -2.072 0.982 5.723 1 94.94 383 VAL A C 1
ATOM 2882 O O . VAL A 1 383 ? -2.736 1.392 6.68 1 94.94 383 VAL A O 1
ATOM 2885 N N . ASN A 1 384 ? -0.767 1.207 5.621 1 94.88 384 ASN A N 1
ATOM 2886 C CA . ASN A 1 384 ? -0.055 1.913 6.68 1 94.88 384 ASN A CA 1
ATOM 2887 C C . ASN A 1 384 ? 0.019 3.412 6.406 1 94.88 384 ASN A C 1
ATOM 2889 O O . ASN A 1 384 ? 0.546 4.172 7.219 1 94.88 384 ASN A O 1
ATOM 2893 N N . PHE A 1 385 ? -0.516 3.85 5.297 1 94.56 385 PHE A N 1
ATOM 2894 C CA . PHE A 1 385 ? -0.47 5.27 4.965 1 94.56 385 PHE A CA 1
ATOM 2895 C C . PHE A 1 385 ? -1.295 6.082 5.957 1 94.56 385 PHE A C 1
ATOM 2897 O O . PHE A 1 385 ? -2.412 5.699 6.305 1 94.56 385 PHE A O 1
ATOM 2904 N N . LEU A 1 386 ? -0.673 7.145 6.449 1 96.44 386 LEU A N 1
ATOM 2905 C CA . LEU A 1 386 ? -1.176 8.031 7.492 1 96.44 386 LEU A CA 1
ATOM 2906 C C . LEU A 1 386 ? -1.493 7.254 8.766 1 96.44 386 LEU A C 1
ATOM 2908 O O . LEU A 1 386 ? -2.281 7.707 9.594 1 96.44 386 LEU A O 1
ATOM 2912 N N . SER A 1 387 ? -1.029 5.996 8.859 1 97.12 387 SER A N 1
ATOM 2913 C CA . SER A 1 387 ? -1.043 5.164 10.055 1 97.12 387 SER A CA 1
ATOM 2914 C C . SER A 1 387 ? -2.465 4.77 10.438 1 97.12 387 SER A C 1
ATOM 2916 O O . SER A 1 387 ? -2.801 4.719 11.625 1 97.12 387 SER A O 1
ATOM 2918 N N . HIS A 1 388 ? -3.338 4.555 9.508 1 96.31 388 HIS A N 1
ATOM 2919 C CA . HIS A 1 388 ? -4.707 4.145 9.805 1 96.31 388 HIS A CA 1
ATOM 2920 C C . HIS A 1 388 ? -4.785 2.648 10.086 1 96.31 388 HIS A C 1
ATOM 2922 O O . HIS A 1 388 ? -5.613 2.207 10.883 1 96.31 388 HIS A O 1
ATOM 2928 N N . GLY A 1 389 ? -3.92 1.85 9.383 1 96.12 389 GLY A N 1
ATOM 2929 C CA . GLY A 1 389 ? -3.838 0.426 9.664 1 96.12 389 GLY A CA 1
ATOM 2930 C C . GLY A 1 389 ? -4.77 -0.409 8.805 1 96.12 389 GLY A C 1
ATOM 2931 O O . GLY A 1 389 ? -5.582 0.133 8.055 1 96.12 389 GLY A O 1
ATOM 2932 N N . TYR A 1 390 ? -4.684 -1.708 8.883 1 97.5 390 TYR A N 1
ATOM 2933 C CA . TYR A 1 390 ? -5.438 -2.717 8.148 1 97.5 390 TYR A CA 1
ATOM 2934 C C . TYR A 1 390 ? -6.852 -2.844 8.695 1 97.5 390 TYR A C 1
ATOM 2936 O O . TYR A 1 390 ? -7.059 -2.818 9.914 1 97.5 390 TYR A O 1
ATOM 2944 N N . PRO A 1 391 ? -7.91 -2.916 7.855 1 98 391 PRO A N 1
ATOM 2945 C CA . PRO A 1 391 ? -9.289 -3.047 8.336 1 98 391 PRO A CA 1
ATOM 2946 C C . PRO A 1 391 ? -9.641 -4.48 8.727 1 98 391 PRO A C 1
ATOM 2948 O O . PRO A 1 391 ? -8.875 -5.406 8.461 1 98 391 PRO A O 1
ATOM 2951 N N . ALA A 1 392 ? -10.789 -4.648 9.336 1 98.62 392 ALA A N 1
ATOM 2952 C CA . ALA A 1 392 ? -11.305 -5.98 9.656 1 98.62 392 ALA A CA 1
ATOM 2953 C C . ALA A 1 392 ? -11.727 -6.719 8.391 1 98.62 392 ALA A C 1
ATOM 2955 O O . ALA A 1 392 ? -12.07 -6.094 7.383 1 98.62 392 ALA A O 1
ATOM 2956 N N . GLU A 1 393 ? -11.617 -8.016 8.383 1 98.75 393 GLU A N 1
ATOM 2957 C CA . GLU A 1 393 ? -12.211 -8.898 7.379 1 98.75 393 GLU A CA 1
ATOM 2958 C C . GLU A 1 393 ? -13.18 -9.883 8.016 1 98.75 393 GLU A C 1
ATOM 2960 O O . GLU A 1 393 ? -12.883 -10.484 9.055 1 98.75 393 GLU A O 1
ATOM 2965 N N . VAL A 1 394 ? -14.328 -9.953 7.434 1 98.88 394 VAL A N 1
ATOM 2966 C CA . VAL A 1 394 ? -15.398 -10.805 7.938 1 98.88 394 VAL A CA 1
ATOM 2967 C C . VAL A 1 394 ? -15.828 -11.789 6.855 1 98.88 394 VAL A C 1
ATOM 2969 O O . VAL A 1 394 ? -16.016 -11.406 5.695 1 98.88 394 VAL A O 1
ATOM 2972 N N . LEU A 1 395 ? -15.914 -13.039 7.172 1 98.69 395 LEU A N 1
ATOM 2973 C CA . LEU A 1 395 ? -16.375 -14.094 6.273 1 98.69 395 LEU A CA 1
ATOM 2974 C C . LEU A 1 395 ? -17.672 -14.719 6.773 1 98.69 395 LEU A C 1
ATOM 2976 O O . LEU A 1 395 ? -17.766 -15.086 7.945 1 98.69 395 LEU A O 1
ATOM 2980 N N . VAL A 1 396 ? -18.656 -14.727 5.941 1 98.31 396 VAL A N 1
ATOM 2981 C CA . VAL A 1 396 ? -19.906 -15.375 6.301 1 98.31 396 VAL A CA 1
ATOM 2982 C C . VAL A 1 396 ? -19.938 -16.797 5.723 1 98.31 396 VAL A C 1
ATOM 2984 O O . VAL A 1 396 ? -19.766 -16.984 4.52 1 98.31 396 VAL A O 1
ATOM 2987 N N . VAL A 1 397 ? -20.078 -17.781 6.551 1 96.88 397 VAL A N 1
ATOM 2988 C CA . VAL A 1 397 ? -20.188 -19.188 6.176 1 96.88 397 VAL A CA 1
ATOM 2989 C C . VAL A 1 397 ? -21.438 -19.797 6.824 1 96.88 397 VAL A C 1
ATOM 2991 O O . VAL A 1 397 ? -21.625 -19.688 8.039 1 96.88 397 VAL A O 1
ATOM 2994 N N . ASP A 1 398 ? -22.297 -20.406 6.062 1 94.88 398 ASP A N 1
ATOM 2995 C CA . ASP A 1 398 ? -23.484 -21.078 6.543 1 94.88 398 ASP A CA 1
ATOM 2996 C C . ASP A 1 398 ? -24.328 -20.156 7.418 1 94.88 398 ASP A C 1
ATOM 2998 O O . ASP A 1 398 ? -24.75 -20.531 8.508 1 94.88 398 ASP A O 1
ATOM 3002 N N . GLY A 1 399 ? -24.469 -18.969 7.012 1 95.88 399 GLY A N 1
ATOM 3003 C CA . GLY A 1 399 ? -25.328 -18.016 7.664 1 95.88 399 GLY A CA 1
ATOM 3004 C C . GLY A 1 399 ? -24.734 -17.422 8.93 1 95.88 399 GLY A C 1
ATOM 3005 O O . GLY A 1 399 ? -25.438 -16.766 9.711 1 95.88 399 GLY A O 1
ATOM 3006 N N . ARG A 1 400 ? -23.5 -17.719 9.18 1 97.12 400 ARG A N 1
ATOM 3007 C CA . ARG A 1 400 ? -22.828 -17.188 10.359 1 97.12 400 ARG A CA 1
ATOM 3008 C C . ARG A 1 400 ? -21.625 -16.344 9.969 1 97.12 400 ARG A C 1
ATOM 3010 O O . ARG A 1 400 ? -20.844 -16.734 9.102 1 97.12 400 ARG A O 1
ATOM 3017 N N . ALA A 1 401 ? -21.5 -15.156 10.625 1 98.06 401 ALA A N 1
ATOM 3018 C CA . ALA A 1 401 ? -20.391 -14.25 10.359 1 98.06 401 ALA A CA 1
ATOM 3019 C C . ALA A 1 401 ? -19.219 -14.547 11.281 1 98.06 401 ALA A C 1
ATOM 3021 O O . ALA A 1 401 ? -19.406 -14.797 12.477 1 98.06 401 ALA A O 1
ATOM 3022 N N . HIS A 1 402 ? -18.062 -14.57 10.719 1 98.38 402 HIS A N 1
ATOM 3023 C CA . HIS A 1 402 ? -16.828 -14.812 11.461 1 98.38 402 HIS A CA 1
ATOM 3024 C C . HIS A 1 402 ? -15.781 -13.734 11.172 1 98.38 402 HIS A C 1
ATOM 3026 O O . HIS A 1 402 ? -15.523 -13.414 10.016 1 98.38 402 HIS A O 1
ATOM 3032 N N . LEU A 1 403 ? -15.234 -13.141 12.266 1 98.5 403 LEU A N 1
ATOM 3033 C CA . LEU A 1 403 ? -14.055 -12.289 12.102 1 98.5 403 LEU A CA 1
ATOM 3034 C C . LEU A 1 403 ? -12.844 -13.117 11.672 1 98.5 403 LEU A C 1
ATOM 3036 O O . LEU A 1 403 ? -12.383 -13.977 12.422 1 98.5 403 LEU A O 1
ATOM 3040 N N . VAL A 1 404 ? -12.344 -12.859 10.492 1 98.69 404 VAL A N 1
ATOM 3041 C CA . VAL A 1 404 ? -11.273 -13.719 9.992 1 98.69 404 VAL A CA 1
ATOM 3042 C C . VAL A 1 404 ? -9.969 -12.93 9.914 1 98.69 404 VAL A C 1
ATOM 3044 O O . VAL A 1 404 ? -8.906 -13.508 9.672 1 98.69 404 VAL A O 1
ATOM 3047 N N . ARG A 1 405 ? -10 -11.695 10.094 1 98.56 405 ARG A N 1
ATOM 3048 C CA . ARG A 1 405 ? -8.828 -10.859 10.352 1 98.56 405 ARG A CA 1
ATOM 3049 C C . ARG A 1 405 ? -9.18 -9.688 11.258 1 98.56 405 ARG A C 1
ATOM 3051 O O . ARG A 1 405 ? -10.07 -8.898 10.938 1 98.56 405 ARG A O 1
ATOM 3058 N N . GLU A 1 406 ? -8.539 -9.523 12.359 1 98.12 406 GLU A N 1
ATOM 3059 C CA . GLU A 1 406 ? -8.727 -8.391 13.266 1 98.12 406 GLU A CA 1
ATOM 3060 C C . GLU A 1 406 ? -8.219 -7.094 12.648 1 98.12 406 GLU A C 1
ATOM 3062 O O . GLU A 1 406 ? -7.191 -7.086 11.961 1 98.12 406 GLU A O 1
ATOM 3067 N N . PRO A 1 407 ? -8.945 -6.004 12.828 1 98.06 407 PRO A N 1
ATOM 3068 C CA . PRO A 1 407 ? -8.383 -4.719 12.406 1 98.06 407 PRO A CA 1
ATOM 3069 C C . PRO A 1 407 ? -7.145 -4.324 13.211 1 98.06 407 PRO A C 1
ATOM 3071 O O . PRO A 1 407 ? -6.977 -4.762 14.352 1 98.06 407 PRO A O 1
ATOM 3074 N N . ASP A 1 408 ? -6.281 -3.531 12.57 1 97.44 408 ASP A N 1
ATOM 3075 C CA . ASP A 1 408 ? -5.141 -3.002 13.312 1 97.44 408 ASP A CA 1
ATOM 3076 C C . ASP A 1 408 ? -5.582 -1.94 14.32 1 97.44 408 ASP A C 1
ATOM 3078 O O . ASP A 1 408 ? -6.441 -1.11 14.016 1 97.44 408 ASP A O 1
ATOM 3082 N N . ARG A 1 409 ? -5.055 -2.035 15.523 1 96.31 409 ARG A N 1
ATOM 3083 C CA . ARG A 1 409 ? -5.148 -0.973 16.516 1 96.31 409 ARG A CA 1
ATOM 3084 C C . ARG A 1 409 ? -3.871 -0.141 16.547 1 96.31 409 ARG A C 1
ATOM 3086 O O . ARG A 1 409 ? -2.816 -0.594 16.109 1 96.31 409 ARG A O 1
ATOM 3093 N N . PRO A 1 410 ? -3.98 1.133 17.062 1 96.81 410 PRO A N 1
ATOM 3094 C CA . PRO A 1 410 ? -2.779 1.968 17.141 1 96.81 410 PRO A CA 1
ATOM 3095 C C . PRO A 1 410 ? -1.606 1.251 17.797 1 96.81 410 PRO A C 1
ATOM 3097 O O . PRO A 1 410 ? -0.471 1.352 17.328 1 96.81 410 PRO A O 1
ATOM 3100 N N . ALA A 1 411 ? -1.86 0.475 18.812 1 96.44 411 ALA A N 1
ATOM 3101 C CA . ALA A 1 411 ? -0.813 -0.247 19.531 1 96.44 411 ALA A CA 1
ATOM 3102 C C . ALA A 1 411 ? -0.116 -1.252 18.625 1 96.44 411 ALA A C 1
ATOM 3104 O O . ALA A 1 411 ? 1.086 -1.493 18.75 1 96.44 411 ALA A O 1
ATOM 3105 N N . ASP A 1 412 ? -0.834 -1.883 17.703 1 96.06 412 ASP A N 1
ATOM 3106 C CA . ASP A 1 412 ? -0.25 -2.834 16.766 1 96.06 412 ASP A CA 1
ATOM 3107 C C . ASP A 1 412 ? 0.756 -2.148 15.844 1 96.06 412 ASP A C 1
ATOM 3109 O O . ASP A 1 412 ? 1.827 -2.693 15.57 1 96.06 412 ASP A O 1
ATOM 3113 N N . LEU A 1 413 ? 0.418 -0.917 15.398 1 95.81 413 LEU A N 1
ATOM 3114 C CA . LEU A 1 413 ? 1.273 -0.176 14.484 1 95.81 413 LEU A CA 1
ATOM 3115 C C . LEU A 1 413 ? 2.52 0.34 15.195 1 95.81 413 LEU A C 1
ATOM 3117 O O . LEU A 1 413 ? 3.59 0.44 14.586 1 95.81 413 LEU A O 1
ATOM 3121 N N . LEU A 1 414 ? 2.387 0.634 16.5 1 96.88 414 LEU A N 1
ATOM 3122 C CA . LEU A 1 414 ? 3.492 1.216 17.25 1 96.88 414 LEU A CA 1
ATOM 3123 C C . LEU A 1 414 ? 4.387 0.125 17.828 1 96.88 414 LEU A C 1
ATOM 3125 O O . LEU A 1 414 ? 5.566 0.363 18.094 1 96.88 414 LEU A O 1
ATOM 3129 N N . SER A 1 415 ? 3.844 -1.082 17.969 1 95.38 415 SER A N 1
ATOM 3130 C CA . SER A 1 415 ? 4.512 -2.129 18.734 1 95.38 415 SER A CA 1
ATOM 3131 C C . SER A 1 415 ? 5.816 -2.555 18.078 1 95.38 415 SER A C 1
ATOM 3133 O O . SER A 1 415 ? 6.727 -3.051 18.734 1 95.38 415 SER A O 1
ATOM 3135 N N . LYS A 1 416 ? 5.992 -2.377 16.797 1 95.88 416 LYS A N 1
ATOM 3136 C CA . LYS A 1 416 ? 7.184 -2.818 16.078 1 95.88 416 LYS A CA 1
ATOM 3137 C C . LYS A 1 416 ? 8.242 -1.717 16.031 1 95.88 416 LYS A C 1
ATOM 3139 O O . LYS A 1 416 ? 9.367 -1.946 15.586 1 95.88 416 LYS A O 1
ATOM 3144 N N . GLN A 1 417 ? 7.883 -0.503 16.469 1 97.69 417 GLN A N 1
ATOM 3145 C CA . GLN A 1 417 ? 8.797 0.634 16.438 1 97.69 417 GLN A CA 1
ATOM 3146 C C . GLN A 1 417 ? 9.57 0.748 17.75 1 97.69 417 GLN A C 1
ATOM 3148 O O . GLN A 1 417 ? 9.086 0.321 18.797 1 97.69 417 GLN A O 1
ATOM 3153 N N . ARG A 1 418 ? 10.812 1.215 17.609 1 97.19 418 ARG A N 1
ATOM 3154 C CA . ARG A 1 418 ? 11.703 1.382 18.75 1 97.19 418 ARG A CA 1
ATOM 3155 C C . ARG A 1 418 ? 12.188 2.822 18.859 1 97.19 418 ARG A C 1
ATOM 3157 O O . ARG A 1 418 ? 12.477 3.465 17.844 1 97.19 418 ARG A O 1
ATOM 3164 N N . LEU A 1 419 ? 12.219 3.279 20.031 1 96.5 419 LEU A N 1
ATOM 3165 C CA . LEU A 1 419 ? 12.781 4.59 20.344 1 96.5 419 LEU A CA 1
ATOM 3166 C C . LEU A 1 419 ? 14.062 4.457 21.156 1 96.5 419 LEU A C 1
ATOM 3168 O O . LEU A 1 419 ? 14.016 4.449 22.391 1 96.5 419 LEU A O 1
ATOM 3172 N N . PRO A 1 420 ? 15.164 4.434 20.453 1 93.44 420 PRO A N 1
ATOM 3173 C CA . PRO A 1 420 ? 16.422 4.273 21.188 1 93.44 420 PRO A CA 1
ATOM 3174 C C . PRO A 1 420 ? 16.719 5.438 22.125 1 93.44 420 PRO A C 1
ATOM 3176 O O . PRO A 1 420 ? 16.406 6.59 21.812 1 93.44 420 PRO A O 1
ATOM 3179 N N . GLN A 1 421 ? 17.406 5.168 23.234 1 88.19 421 GLN A N 1
ATOM 3180 C CA . GLN A 1 421 ? 17.75 6.168 24.234 1 88.19 421 GLN A CA 1
ATOM 3181 C C . GLN A 1 421 ? 18.594 7.281 23.641 1 88.19 421 GLN A C 1
ATOM 3183 O O . GLN A 1 421 ? 18.469 8.445 24.016 1 88.19 421 GLN A O 1
ATOM 3188 N N . ALA A 1 422 ? 19.391 6.891 22.719 1 83 422 ALA A N 1
ATOM 3189 C CA . ALA A 1 422 ? 20.266 7.855 22.062 1 83 422 ALA A CA 1
ATOM 3190 C C . ALA A 1 422 ? 19.469 8.969 21.391 1 83 422 ALA A C 1
ATOM 3192 O O . ALA A 1 422 ? 19.938 10.102 21.281 1 83 422 ALA A O 1
ATOM 3193 N N . VAL A 1 423 ? 18.328 8.656 20.891 1 83.94 423 VAL A N 1
ATOM 3194 C CA . VAL A 1 423 ? 17.453 9.617 20.219 1 83.94 423 VAL A CA 1
ATOM 3195 C C . VAL A 1 423 ? 16.797 10.531 21.25 1 83.94 423 VAL A C 1
ATOM 3197 O O . VAL A 1 423 ? 16.641 11.734 21.016 1 83.94 423 VAL A O 1
ATOM 3200 N N . LEU A 1 424 ? 16.578 9.945 22.406 1 77.62 424 LEU A N 1
ATOM 3201 C CA . LEU A 1 424 ? 15.938 10.695 23.484 1 77.62 424 LEU A CA 1
ATOM 3202 C C . LEU A 1 424 ? 16.906 11.688 24.094 1 77.62 424 LEU A C 1
ATOM 3204 O O . LEU A 1 424 ? 16.516 12.781 24.5 1 77.62 424 LEU A O 1
ATOM 3208 N N . HIS A 1 425 ? 18.172 11.266 24.234 1 69.75 425 HIS A N 1
ATOM 3209 C CA . HIS A 1 425 ? 19.188 12.125 24.844 1 69.75 425 HIS A CA 1
ATOM 3210 C C . HIS A 1 425 ? 19.516 13.312 23.953 1 69.75 425 HIS A C 1
ATOM 3212 O O . HIS A 1 425 ? 19.906 14.375 24.438 1 69.75 425 HIS A O 1
ATOM 3218 N N . ALA A 1 426 ? 19.438 13.172 22.719 1 55.88 426 ALA A N 1
ATOM 3219 C CA . ALA A 1 426 ? 19.594 14.336 21.859 1 55.88 426 ALA A CA 1
ATOM 3220 C C . ALA A 1 426 ? 18.609 15.438 22.234 1 55.88 426 ALA A C 1
ATOM 3222 O O . ALA A 1 426 ? 18.906 16.625 22.062 1 55.88 426 ALA A O 1
ATOM 3223 N N . ARG A 1 427 ? 17.484 15.148 22.688 1 53.5 427 ARG A N 1
ATOM 3224 C CA . ARG A 1 427 ? 16.453 16.031 23.219 1 53.5 427 ARG A CA 1
ATOM 3225 C C . ARG A 1 427 ? 17.016 16.938 24.312 1 53.5 427 ARG A C 1
ATOM 3227 O O . ARG A 1 427 ? 16.688 18.125 24.359 1 53.5 427 ARG A O 1
ATOM 3234 N N . ALA A 1 428 ? 17.828 16.375 25.281 1 47.94 428 ALA A N 1
ATOM 3235 C CA . ALA A 1 428 ? 18.25 17 26.531 1 47.94 428 ALA A CA 1
ATOM 3236 C C . ALA A 1 428 ? 19.391 17.984 26.281 1 47.94 428 ALA A C 1
ATOM 3238 O O . ALA A 1 428 ? 19.484 19.016 26.938 1 47.94 428 ALA A O 1
ATOM 3239 N N . THR A 1 429 ? 20.188 17.703 25.328 1 44.34 429 THR A N 1
ATOM 3240 C CA . THR A 1 429 ? 21.281 18.641 25.219 1 44.34 429 THR A CA 1
ATOM 3241 C C . THR A 1 429 ? 20.859 19.875 24.406 1 44.34 429 THR A C 1
ATOM 3243 O O . THR A 1 429 ? 21.484 20.938 24.5 1 44.34 429 THR A O 1
ATOM 3246 N N . ALA A 1 430 ? 19.891 19.781 23.578 1 43.88 430 ALA A N 1
ATOM 3247 C CA . ALA A 1 430 ? 19.484 20.953 22.812 1 43.88 430 ALA A CA 1
ATOM 3248 C C . ALA A 1 430 ? 18.609 21.875 23.656 1 43.88 430 ALA A C 1
ATOM 3250 O O . ALA A 1 430 ? 18.375 23.031 23.281 1 43.88 430 ALA A O 1
ATOM 3251 N N . ALA A 1 431 ? 17.734 21.5 24.672 1 39.62 431 ALA A N 1
ATOM 3252 C CA . ALA A 1 431 ? 16.891 22.297 25.578 1 39.62 431 ALA A CA 1
ATOM 3253 C C . ALA A 1 431 ? 17.75 23.062 26.578 1 39.62 431 ALA A C 1
ATOM 3255 O O . ALA A 1 431 ? 17.234 23.906 27.312 1 39.62 431 ALA A O 1
ATOM 3256 N N . ASN A 1 432 ? 19 22.719 26.781 1 33.28 432 ASN A N 1
ATOM 3257 C CA . ASN A 1 432 ? 19.797 23.609 27.625 1 33.28 432 ASN A CA 1
ATOM 3258 C C . ASN A 1 432 ? 20.531 24.641 26.781 1 33.28 432 ASN A C 1
ATOM 3260 O O . ASN A 1 432 ? 21.172 24.312 25.781 1 33.28 432 ASN A O 1
ATOM 3264 N N . MET B 1 1 ? 40.656 5.355 -3.686 1 30.38 1 MET B N 1
ATOM 3265 C CA . MET B 1 1 ? 40.062 4.965 -2.412 1 30.38 1 MET B CA 1
ATOM 3266 C C . MET B 1 1 ? 38.656 4.395 -2.621 1 30.38 1 MET B C 1
ATOM 3268 O O . MET B 1 1 ? 37.812 5.02 -3.277 1 30.38 1 MET B O 1
ATOM 3272 N N . SER B 1 2 ? 38.469 3.207 -2.781 1 40.16 2 SER B N 1
ATOM 3273 C CA . SER B 1 2 ? 37.188 2.531 -3.062 1 40.16 2 SER B CA 1
ATOM 3274 C C . SER B 1 2 ? 36.031 3.162 -2.287 1 40.16 2 SER B C 1
ATOM 3276 O O . SER B 1 2 ? 36.094 3.275 -1.061 1 40.16 2 SER B O 1
ATOM 3278 N N . THR B 1 3 ? 35.406 4.281 -2.76 1 50.84 3 THR B N 1
ATOM 3279 C CA . THR B 1 3 ? 34.469 5.125 -2.021 1 50.84 3 THR B CA 1
ATOM 3280 C C . THR B 1 3 ? 33.344 4.289 -1.454 1 50.84 3 THR B C 1
ATOM 3282 O O . THR B 1 3 ? 32.469 3.814 -2.201 1 50.84 3 THR B O 1
ATOM 3285 N N . ARG B 1 4 ? 33.562 3.521 -0.304 1 65.94 4 ARG B N 1
ATOM 3286 C CA . ARG B 1 4 ? 32.562 2.773 0.444 1 65.94 4 ARG B CA 1
ATOM 3287 C C . ARG B 1 4 ? 31.375 3.67 0.835 1 65.94 4 ARG B C 1
ATOM 3289 O O . ARG B 1 4 ? 31.578 4.77 1.358 1 65.94 4 ARG B O 1
ATOM 3296 N N . HIS B 1 5 ? 30.141 3.375 0.314 1 88.69 5 HIS B N 1
ATOM 3297 C CA . HIS B 1 5 ? 28.953 4.102 0.751 1 88.69 5 HIS B CA 1
ATOM 3298 C C . HIS B 1 5 ? 28.734 3.932 2.25 1 88.69 5 HIS B C 1
ATOM 3300 O O . HIS B 1 5 ? 28.672 2.807 2.752 1 88.69 5 HIS B O 1
ATOM 3306 N N . GLU B 1 6 ? 28.938 5.02 2.984 1 94.56 6 GLU B N 1
ATOM 3307 C CA . GLU B 1 6 ? 28.797 4.977 4.438 1 94.56 6 GLU B CA 1
ATOM 3308 C C . GLU B 1 6 ? 27.828 6.047 4.934 1 94.56 6 GLU B C 1
ATOM 3310 O O . GLU B 1 6 ? 27.562 7.027 4.234 1 94.56 6 GLU B O 1
ATOM 3315 N N . VAL B 1 7 ? 27.266 5.84 6.078 1 96.5 7 VAL B N 1
ATOM 3316 C CA . VAL B 1 7 ? 26.5 6.816 6.844 1 96.5 7 VAL B CA 1
ATOM 3317 C C . VAL B 1 7 ? 27.141 7 8.227 1 96.5 7 VAL B C 1
ATOM 3319 O O . VAL B 1 7 ? 27.219 6.055 9.008 1 96.5 7 VAL B O 1
ATOM 3322 N N . GLN B 1 8 ? 27.672 8.195 8.445 1 96.75 8 GLN B N 1
ATOM 3323 C CA . GLN B 1 8 ? 28.312 8.57 9.695 1 96.75 8 GLN B CA 1
ATOM 3324 C C . GLN B 1 8 ? 29.422 7.594 10.055 1 96.75 8 GLN B C 1
ATOM 3326 O O . GLN B 1 8 ? 29.531 7.148 11.203 1 96.75 8 GLN B O 1
ATOM 3331 N N . GLY B 1 9 ? 30.109 7.227 9.031 1 96 9 GLY B N 1
ATOM 3332 C CA . GLY B 1 9 ? 31.297 6.406 9.227 1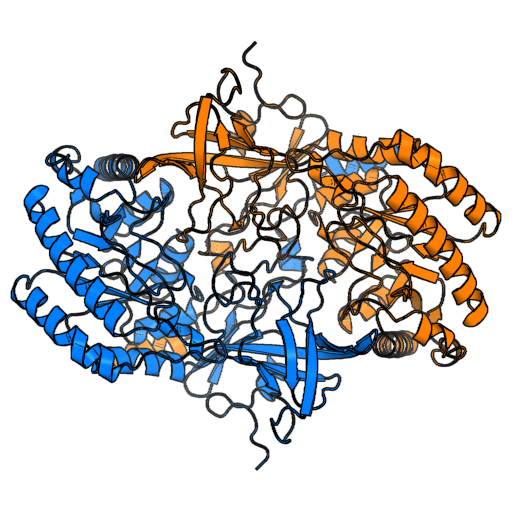 96 9 GLY B CA 1
ATOM 3333 C C . GLY B 1 9 ? 31.016 4.918 9.18 1 96 9 GLY B C 1
ATOM 3334 O O . GLY B 1 9 ? 31.938 4.102 9.211 1 96 9 GLY B O 1
ATOM 3335 N N . ILE B 1 10 ? 29.781 4.488 9.133 1 97.25 10 ILE B N 1
ATOM 3336 C CA . ILE B 1 10 ? 29.453 3.07 9.094 1 97.25 10 ILE B CA 1
ATOM 3337 C C . ILE B 1 10 ? 29.203 2.633 7.648 1 97.25 10 ILE B C 1
ATOM 3339 O O . ILE B 1 10 ? 28.312 3.156 6.973 1 97.25 10 ILE B O 1
ATOM 3343 N N . PRO B 1 11 ? 30 1.682 7.18 1 95.81 11 PRO B N 1
ATOM 3344 C CA . PRO B 1 11 ? 29.75 1.177 5.828 1 95.81 11 PRO B CA 1
ATOM 3345 C C . PRO B 1 11 ? 28.359 0.546 5.691 1 95.81 11 PRO B C 1
ATOM 3347 O O . PRO B 1 11 ? 27.938 -0.228 6.555 1 95.81 11 PRO B O 1
ATOM 3350 N N . VAL B 1 12 ? 27.641 0.876 4.582 1 97.12 12 VAL B N 1
ATOM 3351 C CA . VAL B 1 12 ? 26.297 0.351 4.363 1 97.12 12 VAL B CA 1
ATOM 3352 C C . VAL B 1 12 ? 26.344 -1.173 4.277 1 97.12 12 VAL B C 1
ATOM 3354 O O . VAL B 1 12 ? 25.422 -1.856 4.734 1 97.12 12 VAL B O 1
ATOM 3357 N N . ALA B 1 13 ? 27.391 -1.736 3.693 1 95.88 13 ALA B N 1
ATOM 3358 C CA . ALA B 1 13 ? 27.547 -3.186 3.598 1 95.88 13 ALA B CA 1
ATOM 3359 C C . ALA B 1 13 ? 27.5 -3.834 4.98 1 95.88 13 ALA B C 1
ATOM 3361 O O . ALA B 1 13 ? 26.938 -4.918 5.145 1 95.88 13 ALA B O 1
ATOM 3362 N N . GLU B 1 14 ? 28.109 -3.186 5.953 1 96.75 14 GLU B N 1
ATOM 3363 C CA . GLU B 1 14 ? 28.094 -3.697 7.324 1 96.75 14 GLU B CA 1
ATOM 3364 C C . GLU B 1 14 ? 26.688 -3.654 7.906 1 96.75 14 GLU B C 1
ATOM 3366 O O . GLU B 1 14 ? 26.266 -4.578 8.609 1 96.75 14 GLU B O 1
ATOM 3371 N N . LEU B 1 15 ? 25.984 -2.572 7.645 1 98.06 15 LEU B N 1
ATOM 3372 C CA . LEU B 1 15 ? 24.594 -2.457 8.094 1 98.06 15 LEU B CA 1
ATOM 3373 C C . LEU B 1 15 ? 23.719 -3.539 7.465 1 98.06 15 LEU B C 1
ATOM 3375 O O . LEU B 1 15 ? 22.875 -4.121 8.133 1 98.06 15 LEU B O 1
ATOM 3379 N N . ALA B 1 16 ? 23.938 -3.805 6.18 1 97.88 16 ALA B N 1
ATOM 3380 C CA . ALA B 1 16 ? 23.188 -4.84 5.48 1 97.88 16 ALA B CA 1
ATOM 3381 C C . ALA B 1 16 ? 23.438 -6.215 6.086 1 97.88 16 ALA B C 1
ATOM 3383 O O . ALA B 1 16 ? 22.547 -7.055 6.148 1 97.88 16 ALA B O 1
ATOM 3384 N N . GLU B 1 17 ? 24.656 -6.484 6.477 1 97.19 17 GLU B N 1
ATOM 3385 C CA . GLU B 1 17 ? 24.984 -7.754 7.121 1 97.19 17 GLU B CA 1
ATOM 3386 C C . GLU B 1 17 ? 24.328 -7.867 8.492 1 97.19 17 GLU B C 1
ATOM 3388 O O . GLU B 1 17 ? 23.875 -8.945 8.883 1 97.19 17 GLU B O 1
ATOM 3393 N N . THR B 1 18 ? 24.266 -6.773 9.219 1 97.94 18 THR B N 1
ATOM 3394 C CA . THR B 1 18 ? 23.75 -6.754 10.586 1 97.94 18 THR B CA 1
ATOM 3395 C C . THR B 1 18 ? 22.234 -6.863 10.586 1 97.94 18 THR B C 1
ATOM 3397 O O . THR B 1 18 ? 21.656 -7.637 11.359 1 97.94 18 THR B O 1
ATOM 3400 N N . TYR B 1 19 ? 21.531 -6.133 9.734 1 98.12 19 TYR B N 1
ATOM 3401 C CA . TYR B 1 19 ? 20.078 -5.969 9.836 1 98.12 19 TYR B CA 1
ATOM 3402 C C . TYR B 1 19 ? 19.359 -6.738 8.742 1 98.12 19 TYR B C 1
ATOM 3404 O O . TYR B 1 19 ? 18.141 -6.926 8.797 1 98.12 19 TYR B O 1
ATOM 3412 N N . GLY B 1 20 ? 20.156 -7.262 7.723 1 97.69 20 GLY B N 1
ATOM 3413 C CA . GLY B 1 20 ? 19.531 -7.918 6.582 1 97.69 20 GLY B CA 1
ATOM 3414 C C . GLY B 1 20 ? 18.906 -6.945 5.602 1 97.69 20 GLY B C 1
ATOM 3415 O O . GLY B 1 20 ? 18.594 -5.809 5.965 1 97.69 20 GLY B O 1
ATOM 3416 N N . THR B 1 21 ? 18.797 -7.27 4.379 1 98.31 21 THR B N 1
ATOM 3417 C CA . THR B 1 21 ? 18.094 -6.512 3.357 1 98.31 21 THR B CA 1
ATOM 3418 C C . THR B 1 21 ? 16.75 -7.164 3.025 1 98.31 21 THR B C 1
ATOM 3420 O O . THR B 1 21 ? 16.578 -8.367 3.223 1 98.31 21 THR B O 1
ATOM 3423 N N . PRO B 1 22 ? 15.828 -6.348 2.504 1 98.25 22 PRO B N 1
ATOM 3424 C CA . PRO B 1 22 ? 15.898 -4.898 2.307 1 98.25 22 PRO B CA 1
ATOM 3425 C C . PRO B 1 22 ? 15.641 -4.113 3.592 1 98.25 22 PRO B C 1
ATOM 3427 O O . PRO B 1 22 ? 15.094 -4.664 4.555 1 98.25 22 PRO B O 1
ATOM 3430 N N . PHE B 1 23 ? 16.078 -2.902 3.691 1 98.69 23 PHE B N 1
ATOM 3431 C CA . PHE B 1 23 ? 15.781 -2.029 4.82 1 98.69 23 PHE B CA 1
ATOM 3432 C C . PHE B 1 23 ? 15.875 -0.564 4.414 1 98.69 23 PHE B C 1
ATOM 3434 O O . PHE B 1 23 ? 16.469 -0.238 3.383 1 98.69 23 PHE B O 1
ATOM 3441 N N . TYR B 1 24 ? 15.219 0.333 5.113 1 98.56 24 TYR B N 1
ATOM 3442 C CA . TYR B 1 24 ? 15.398 1.777 5.012 1 98.56 24 TYR B CA 1
ATOM 3443 C C . TYR B 1 24 ? 16.453 2.264 5.988 1 98.56 24 TYR B C 1
ATOM 3445 O O . TYR B 1 24 ? 16.453 1.881 7.164 1 98.56 24 TYR B O 1
ATOM 3453 N N . LEU B 1 25 ? 17.328 3.041 5.488 1 98.75 25 LEU B N 1
ATOM 3454 C CA . LEU B 1 25 ? 18.438 3.604 6.266 1 98.75 25 LEU B CA 1
ATOM 3455 C C . LEU B 1 25 ? 18.297 5.117 6.383 1 98.75 25 LEU B C 1
ATOM 3457 O O . LEU B 1 25 ? 18.328 5.828 5.371 1 98.75 25 LEU B O 1
ATOM 3461 N N . TYR B 1 26 ? 18.156 5.625 7.629 1 98.69 26 TYR B N 1
ATOM 3462 C CA . TYR B 1 26 ? 18.016 7.059 7.871 1 98.69 26 TYR B CA 1
ATOM 3463 C C . TYR B 1 26 ? 19.281 7.629 8.492 1 98.69 26 TYR B C 1
ATOM 3465 O O . TYR B 1 26 ? 19.859 7.027 9.406 1 98.69 26 TYR B O 1
ATOM 3473 N N . ASP B 1 27 ? 19.672 8.727 7.988 1 98.56 27 ASP B N 1
ATOM 3474 C CA . ASP B 1 27 ? 20.828 9.461 8.516 1 98.56 27 ASP B CA 1
ATOM 3475 C C . ASP B 1 27 ? 20.375 10.547 9.492 1 98.56 27 ASP B C 1
ATOM 3477 O O . ASP B 1 27 ? 19.906 11.602 9.078 1 98.56 27 ASP B O 1
ATOM 3481 N N . GLY B 1 28 ? 20.672 10.312 10.758 1 98 28 GLY B N 1
ATOM 3482 C CA . GLY B 1 28 ? 20.281 11.266 11.773 1 98 28 GLY B CA 1
ATOM 3483 C C . GLY B 1 28 ? 20.922 12.633 11.594 1 98 28 GLY B C 1
ATOM 3484 O O . GLY B 1 28 ? 20.312 13.656 11.914 1 98 28 GLY B O 1
ATOM 3485 N N . ASP B 1 29 ? 22.125 12.672 11.086 1 97.69 29 ASP B N 1
ATOM 3486 C CA . ASP B 1 29 ? 22.797 13.945 10.828 1 97.69 29 ASP B CA 1
ATOM 3487 C C . ASP B 1 29 ? 22.047 14.758 9.773 1 97.69 29 ASP B C 1
ATOM 3489 O O . ASP B 1 29 ? 21.953 15.984 9.875 1 97.69 29 ASP B O 1
ATOM 3493 N N . ALA B 1 30 ? 21.578 14.055 8.805 1 98.12 30 ALA B N 1
ATOM 3494 C CA . ALA B 1 30 ? 20.828 14.727 7.754 1 98.12 30 ALA B CA 1
ATOM 3495 C C . ALA B 1 30 ? 19.531 15.312 8.297 1 98.12 30 ALA B C 1
ATOM 3497 O O . ALA B 1 30 ? 19.156 16.438 7.961 1 98.12 30 ALA B O 1
ATOM 3498 N N . LEU B 1 31 ? 18.812 14.625 9.125 1 98.25 31 LEU B N 1
ATOM 3499 C CA . LEU B 1 31 ? 17.578 15.094 9.742 1 98.25 31 LEU B CA 1
ATOM 3500 C C . LEU B 1 31 ? 17.844 16.312 10.617 1 98.25 31 LEU B C 1
ATOM 3502 O O . LEU B 1 31 ? 17.172 17.344 10.484 1 98.25 31 LEU B O 1
ATOM 3506 N N . GLU B 1 32 ? 18.828 16.172 11.445 1 96.88 32 GLU B N 1
ATOM 3507 C CA . GLU B 1 32 ? 19.203 17.266 12.344 1 96.88 32 GLU B CA 1
ATOM 3508 C C . GLU B 1 32 ? 19.656 18.5 11.555 1 96.88 32 GLU B C 1
ATOM 3510 O O . GLU B 1 32 ? 19.266 19.625 11.875 1 96.88 32 GLU B O 1
ATOM 3515 N N . GLY B 1 33 ? 20.469 18.219 10.57 1 97.5 33 GLY B N 1
ATOM 3516 C CA . GLY B 1 33 ? 21 19.297 9.758 1 97.5 33 GLY B CA 1
ATOM 3517 C C . GLY B 1 33 ? 19.906 20.078 9.039 1 97.5 33 GLY B C 1
ATOM 3518 O O . GLY B 1 33 ? 19.984 21.312 8.93 1 97.5 33 GLY B O 1
ATOM 3519 N N . ARG B 1 34 ? 18.938 19.391 8.547 1 97.81 34 ARG B N 1
ATOM 3520 C CA . ARG B 1 34 ? 17.828 20.031 7.855 1 97.81 34 ARG B CA 1
ATOM 3521 C C . ARG B 1 34 ? 17.047 20.953 8.797 1 97.81 34 ARG B C 1
ATOM 3523 O O . ARG B 1 34 ? 16.703 22.078 8.43 1 97.81 34 ARG B O 1
ATOM 3530 N N . MET B 1 35 ? 16.781 20.516 10 1 97.56 35 MET B N 1
ATOM 3531 C CA . MET B 1 35 ? 16.078 21.312 10.992 1 97.56 35 MET B CA 1
ATOM 3532 C C . MET B 1 35 ? 16.891 22.531 11.391 1 97.56 35 MET B C 1
ATOM 3534 O O . MET B 1 35 ? 16.359 23.641 11.5 1 97.56 35 MET B O 1
ATOM 3538 N N . ARG B 1 36 ? 18.125 22.328 11.586 1 97.5 36 ARG B N 1
ATOM 3539 C CA . ARG B 1 36 ? 19 23.438 11.945 1 97.5 36 ARG B CA 1
ATOM 3540 C C . ARG B 1 36 ? 19.031 24.5 10.852 1 97.5 36 ARG B C 1
ATOM 3542 O O . ARG B 1 36 ? 18.938 25.688 11.141 1 97.5 36 ARG B O 1
ATOM 3549 N N . ALA B 1 37 ? 19.141 24.047 9.648 1 98.25 37 ALA B N 1
ATOM 3550 C CA . ALA B 1 37 ? 19.188 24.969 8.523 1 98.25 37 ALA B CA 1
ATOM 3551 C C . ALA B 1 37 ? 17.906 25.812 8.453 1 98.25 37 ALA B C 1
ATOM 3553 O O . ALA B 1 37 ? 17.969 27.016 8.195 1 98.25 37 ALA B O 1
ATOM 3554 N N . LEU B 1 38 ? 16.797 25.219 8.68 1 98.38 38 LEU B N 1
ATOM 3555 C CA . LEU B 1 38 ? 15.523 25.922 8.656 1 98.38 38 LEU B CA 1
ATOM 3556 C C . LEU B 1 38 ? 15.461 26.953 9.773 1 98.38 38 LEU B C 1
ATOM 3558 O O . LEU B 1 38 ? 15.094 28.109 9.539 1 98.38 38 LEU B O 1
ATOM 3562 N N . ARG B 1 39 ? 15.859 26.578 10.938 1 97.44 39 ARG B N 1
ATOM 3563 C CA . ARG B 1 39 ? 15.789 27.453 12.109 1 97.44 39 ARG B CA 1
ATOM 3564 C C . ARG B 1 39 ? 16.719 28.656 11.945 1 97.44 39 ARG B C 1
ATOM 3566 O O . ARG B 1 39 ? 16.391 29.766 12.375 1 97.44 39 ARG B O 1
ATOM 3573 N N . GLU B 1 40 ? 17.781 28.406 11.352 1 97.88 40 GLU B N 1
ATOM 3574 C CA . GLU B 1 40 ? 18.766 29.469 11.164 1 97.88 40 GLU B CA 1
ATOM 3575 C C . GLU B 1 40 ? 18.344 30.422 10.039 1 97.88 40 GLU B C 1
ATOM 3577 O O . GLU B 1 40 ? 18.656 31.609 10.078 1 97.88 40 GLU B O 1
ATOM 3582 N N . ALA B 1 41 ? 17.672 29.875 9.109 1 98.31 41 ALA B N 1
ATOM 3583 C CA . ALA B 1 41 ? 17.375 30.641 7.898 1 98.31 41 ALA B CA 1
ATOM 3584 C C . ALA B 1 41 ? 16.141 31.516 8.078 1 98.31 41 ALA B C 1
ATOM 3586 O O . ALA B 1 41 ? 16.062 32.625 7.562 1 98.31 41 ALA B O 1
ATOM 3587 N N . PHE B 1 42 ? 15.148 31.062 8.812 1 98.5 42 PHE B N 1
ATOM 3588 C CA . PHE B 1 42 ? 13.844 31.719 8.781 1 98.5 42 PHE B CA 1
ATOM 3589 C C . PHE B 1 42 ? 13.617 32.531 10.047 1 98.5 42 PHE B C 1
ATOM 3591 O O . PHE B 1 42 ? 14.297 32.344 11.055 1 98.5 42 PHE B O 1
ATOM 3598 N N . ASP B 1 43 ? 12.609 33.5 9.961 1 97.94 43 ASP B N 1
ATOM 3599 C CA . ASP B 1 43 ? 12.141 34.25 11.125 1 97.94 43 ASP B CA 1
ATOM 3600 C C . ASP B 1 43 ? 11.828 33.312 12.289 1 97.94 43 ASP B C 1
ATOM 3602 O O . ASP B 1 43 ? 11.109 32.312 12.125 1 97.94 43 ASP B O 1
ATOM 3606 N N . PRO B 1 44 ? 12.422 33.5 13.484 1 97.25 44 PRO B N 1
ATOM 3607 C CA . PRO B 1 44 ? 12.266 32.594 14.617 1 97.25 44 PRO B CA 1
ATOM 3608 C C . PRO B 1 44 ? 10.812 32.469 15.062 1 97.25 44 PRO B C 1
ATOM 3610 O O . PRO B 1 44 ? 10.469 31.547 15.805 1 97.25 44 PRO B O 1
ATOM 3613 N N . ARG B 1 45 ? 9.969 33.344 14.625 1 97.75 45 ARG B N 1
ATOM 3614 C CA . ARG B 1 45 ? 8.562 33.281 14.992 1 97.75 45 ARG B CA 1
ATOM 3615 C C . ARG B 1 45 ? 7.82 32.25 14.156 1 97.75 45 ARG B C 1
ATOM 3617 O O . ARG B 1 45 ? 6.703 31.859 14.492 1 97.75 45 ARG B O 1
ATOM 3624 N N . LEU B 1 46 ? 8.438 31.812 13.086 1 98.5 46 LEU B N 1
ATOM 3625 C CA . LEU B 1 46 ? 7.859 30.734 12.305 1 98.5 46 LEU B CA 1
ATOM 3626 C C . LEU B 1 46 ? 8.109 29.391 12.969 1 98.5 46 LEU B C 1
ATOM 3628 O O . LEU B 1 46 ? 9.258 29.047 13.273 1 98.5 46 LEU B O 1
ATOM 3632 N N . GLU B 1 47 ? 7.027 28.672 13.25 1 98.62 47 GLU B N 1
ATOM 3633 C CA . GLU B 1 47 ? 7.121 27.344 13.852 1 98.62 47 GLU B CA 1
ATOM 3634 C C . GLU B 1 47 ? 7.008 26.25 12.789 1 98.62 47 GLU B C 1
ATOM 3636 O O . GLU B 1 47 ? 6.133 26.312 11.922 1 98.62 47 GLU B O 1
ATOM 3641 N N . PHE B 1 48 ? 7.934 25.281 12.852 1 98.69 48 PHE B N 1
ATOM 3642 C CA . PHE B 1 48 ? 7.91 24.172 11.914 1 98.69 48 PHE B CA 1
ATOM 3643 C C . PHE B 1 48 ? 7.227 22.953 12.539 1 98.69 48 PHE B C 1
ATOM 3645 O O . PHE B 1 48 ? 7.633 22.5 13.609 1 98.69 48 PHE B O 1
ATOM 3652 N N . PHE B 1 49 ? 6.215 22.516 11.922 1 98.88 49 PHE B N 1
ATOM 3653 C CA . PHE B 1 49 ? 5.504 21.312 12.336 1 98.88 49 PHE B CA 1
ATOM 3654 C C . PHE B 1 49 ? 5.836 20.141 11.414 1 98.88 49 PHE B C 1
ATOM 3656 O O . PHE B 1 49 ? 5.602 20.219 10.203 1 98.88 49 PHE B O 1
ATOM 3663 N N . PHE B 1 50 ? 6.387 19.125 12.016 1 98.75 50 PHE B N 1
ATOM 3664 C CA . PHE B 1 50 ? 6.684 17.906 11.25 1 98.75 50 PHE B CA 1
ATOM 3665 C C . PHE B 1 50 ? 5.402 17.156 10.906 1 98.75 50 PHE B C 1
ATOM 3667 O O . PHE B 1 50 ? 4.668 16.734 11.805 1 98.75 50 PHE B O 1
ATOM 3674 N N . SER B 1 51 ? 5.129 17.031 9.555 1 97.94 51 SER B N 1
ATOM 3675 C CA . SER B 1 51 ? 4.008 16.219 9.102 1 97.94 51 SER B CA 1
ATOM 3676 C C . SER B 1 51 ? 4.336 14.727 9.18 1 97.94 51 SER B C 1
ATOM 3678 O O . SER B 1 51 ? 5.023 14.188 8.305 1 97.94 51 SER B O 1
ATOM 3680 N N . LEU B 1 52 ? 3.768 14.023 10.102 1 98.06 52 LEU B N 1
ATOM 3681 C CA . LEU B 1 52 ? 4.16 12.648 10.391 1 98.06 52 LEU B CA 1
ATOM 3682 C C . LEU B 1 52 ? 3.83 11.734 9.219 1 98.06 52 LEU B C 1
ATOM 3684 O O . LEU B 1 52 ? 4.469 10.695 9.039 1 98.06 52 LEU B O 1
ATOM 3688 N N . LYS B 1 53 ? 2.852 12.078 8.367 1 94.88 53 LYS B N 1
ATOM 3689 C CA . LYS B 1 53 ? 2.428 11.203 7.281 1 94.88 53 LYS B CA 1
ATOM 3690 C C . LYS B 1 53 ? 3.596 10.859 6.359 1 94.88 53 LYS B C 1
ATOM 3692 O O . LYS B 1 53 ? 3.596 9.805 5.715 1 94.88 53 LYS B O 1
ATOM 3697 N N . SER B 1 54 ? 4.625 11.734 6.305 1 95.31 54 SER B N 1
ATOM 3698 C CA . SER B 1 54 ? 5.762 11.508 5.418 1 95.31 54 SER B CA 1
ATOM 3699 C C . SER B 1 54 ? 6.656 10.383 5.938 1 95.31 54 SER B C 1
ATOM 3701 O O . SER B 1 54 ? 7.289 9.672 5.156 1 95.31 54 SER B O 1
ATOM 3703 N N . ASN B 1 55 ? 6.801 10.242 7.164 1 97.31 55 ASN B N 1
ATOM 3704 C CA . ASN B 1 55 ? 7.582 9.227 7.859 1 97.31 55 ASN B CA 1
ATOM 3705 C C . ASN B 1 55 ? 7.18 9.117 9.328 1 97.31 55 ASN B C 1
ATOM 3707 O O . ASN B 1 55 ? 7.773 9.766 10.188 1 97.31 55 ASN B O 1
ATOM 3711 N N . PRO B 1 56 ? 6.23 8.266 9.688 1 97.94 56 PRO B N 1
ATOM 3712 C CA . PRO B 1 56 ? 5.652 8.242 11.031 1 97.94 56 PRO B CA 1
ATOM 3713 C C . PRO B 1 56 ? 6.469 7.402 12.016 1 97.94 56 PRO B C 1
ATOM 3715 O O . PRO B 1 56 ? 5.965 7.016 13.07 1 97.94 56 PRO B O 1
ATOM 3718 N N . ASN B 1 57 ? 7.727 7.031 11.656 1 98.44 57 ASN B N 1
ATOM 3719 C CA . ASN B 1 57 ? 8.578 6.32 12.602 1 98.44 57 ASN B CA 1
ATOM 3720 C C . ASN B 1 57 ? 8.812 7.129 13.875 1 98.44 57 ASN B C 1
ATOM 3722 O O . ASN B 1 57 ? 9.188 8.297 13.812 1 98.44 57 ASN B O 1
ATOM 3726 N N . ILE B 1 58 ? 8.609 6.539 15 1 98.38 58 ILE B N 1
ATOM 3727 C CA . ILE B 1 58 ? 8.609 7.227 16.297 1 98.38 58 ILE B CA 1
ATOM 3728 C C . ILE B 1 58 ? 9.992 7.82 16.547 1 98.38 58 ILE B C 1
ATOM 3730 O O . ILE B 1 58 ? 10.109 8.906 17.125 1 98.38 58 ILE B O 1
ATOM 3734 N N . ALA B 1 59 ? 11.07 7.16 16.141 1 98.56 59 ALA B N 1
ATOM 3735 C CA . ALA B 1 59 ? 12.43 7.645 16.375 1 98.56 59 ALA B CA 1
ATOM 3736 C C . ALA B 1 59 ? 12.734 8.859 15.5 1 98.56 59 ALA B C 1
ATOM 3738 O O . ALA B 1 59 ? 13.43 9.781 15.93 1 98.56 59 ALA B O 1
ATOM 3739 N N . VAL B 1 60 ? 12.266 8.852 14.266 1 98.5 60 VAL B N 1
ATOM 3740 C CA . VAL B 1 60 ? 12.438 9.992 13.367 1 98.5 60 VAL B CA 1
ATOM 3741 C C . VAL B 1 60 ? 11.695 11.203 13.938 1 98.5 60 VAL B C 1
ATOM 3743 O O . VAL B 1 60 ? 12.242 12.305 13.984 1 98.5 60 VAL B O 1
ATOM 3746 N N . CYS B 1 61 ? 10.445 10.961 14.391 1 98.5 61 CYS B N 1
ATOM 3747 C CA . CYS B 1 61 ? 9.656 12.023 15.008 1 98.5 61 CYS B CA 1
ATOM 3748 C C . CYS B 1 61 ? 10.367 12.602 16.219 1 98.5 61 CYS B C 1
ATOM 3750 O O . CYS B 1 61 ? 10.484 13.82 16.359 1 98.5 61 CYS B O 1
ATOM 3752 N N . ALA B 1 62 ? 10.875 11.711 17.047 1 98.31 62 ALA B N 1
ATOM 3753 C CA . ALA B 1 62 ? 11.547 12.133 18.281 1 98.31 62 ALA B CA 1
ATOM 3754 C C . ALA B 1 62 ? 12.797 12.953 17.969 1 98.31 62 ALA B C 1
ATOM 3756 O O . ALA B 1 62 ? 13.055 13.969 18.609 1 98.31 62 ALA B O 1
ATOM 3757 N N . LEU B 1 63 ? 13.547 12.492 17.016 1 97.88 63 LEU B N 1
ATOM 3758 C CA . LEU B 1 63 ? 14.789 13.18 16.672 1 97.88 63 LEU B CA 1
ATOM 3759 C C . LEU B 1 63 ? 14.5 14.57 16.109 1 97.88 63 LEU B C 1
ATOM 3761 O O . LEU B 1 63 ? 15.148 15.547 16.5 1 97.88 63 LEU B O 1
ATOM 3765 N N . LEU B 1 64 ? 13.555 14.68 15.188 1 98.19 64 LEU B N 1
ATOM 3766 C CA . LEU B 1 64 ? 13.18 15.977 14.633 1 98.19 64 LEU B CA 1
ATOM 3767 C C . LEU B 1 64 ? 12.656 16.906 15.727 1 98.19 64 LEU B C 1
ATOM 3769 O O . LEU B 1 64 ? 12.969 18.094 15.75 1 98.19 64 LEU B O 1
ATOM 3773 N N . HIS B 1 65 ? 11.859 16.344 16.625 1 97.75 65 HIS B N 1
ATOM 3774 C CA . HIS B 1 65 ? 11.32 17.125 17.734 1 97.75 65 HIS B CA 1
ATOM 3775 C C . HIS B 1 65 ? 12.438 17.641 18.641 1 97.75 65 HIS B C 1
ATOM 3777 O O . HIS B 1 65 ? 12.398 18.781 19.078 1 97.75 65 HIS B O 1
ATOM 3783 N N . ALA B 1 66 ? 13.367 16.797 18.891 1 96.19 66 ALA B N 1
ATOM 3784 C CA . ALA B 1 66 ? 14.508 17.188 19.719 1 96.19 66 ALA B CA 1
ATOM 3785 C C . ALA B 1 66 ? 15.242 18.375 19.125 1 96.19 66 ALA B C 1
ATOM 3787 O O . ALA B 1 66 ? 15.922 19.125 19.828 1 96.19 66 ALA B O 1
ATOM 3788 N N . HIS B 1 67 ? 15.031 18.594 17.891 1 95.81 67 HIS B N 1
ATOM 3789 C CA . HIS B 1 67 ? 15.742 19.672 17.219 1 95.81 67 HIS B CA 1
ATOM 3790 C C . HIS B 1 67 ? 14.781 20.781 16.812 1 95.81 67 HIS B C 1
ATOM 3792 O O . HIS B 1 67 ? 15.102 21.578 15.922 1 95.81 67 HIS B O 1
ATOM 3798 N N . GLY B 1 68 ? 13.609 20.734 17.391 1 96.38 68 GLY B N 1
ATOM 3799 C CA . GLY B 1 68 ? 12.797 21.938 17.328 1 96.38 68 GLY B CA 1
ATOM 3800 C C . GLY B 1 68 ? 11.492 21.75 16.578 1 96.38 68 GLY B C 1
ATOM 3801 O O . GLY B 1 68 ? 10.625 22.625 16.578 1 96.38 68 GLY B O 1
ATOM 3802 N N . ALA B 1 69 ? 11.312 20.594 15.984 1 98.31 69 ALA B N 1
ATOM 3803 C CA . ALA B 1 69 ? 10.086 20.375 15.234 1 98.31 69 ALA B CA 1
ATOM 3804 C C . ALA B 1 69 ? 8.898 20.125 16.172 1 98.31 69 ALA B C 1
ATOM 3806 O O . ALA B 1 69 ? 9.039 19.422 17.172 1 98.31 69 ALA B O 1
ATOM 3807 N N . ARG B 1 70 ? 7.805 20.734 15.922 1 98.62 70 ARG B N 1
ATOM 3808 C CA . ARG B 1 70 ? 6.512 20.344 16.484 1 98.62 70 ARG B CA 1
ATOM 3809 C C . ARG B 1 70 ? 5.863 19.25 15.641 1 98.62 70 ARG B C 1
ATOM 3811 O O . ARG B 1 70 ? 6.516 18.641 14.789 1 98.62 70 ARG B O 1
ATOM 3818 N N . ALA B 1 71 ? 4.527 18.906 15.891 1 98.88 71 ALA B N 1
ATOM 3819 C CA . ALA B 1 71 ? 3.984 17.75 15.188 1 98.88 71 ALA B CA 1
ATOM 3820 C C . ALA B 1 71 ? 2.637 18.078 14.555 1 98.88 71 ALA B C 1
ATOM 3822 O O . ALA B 1 71 ? 1.769 18.672 15.195 1 98.88 71 ALA B O 1
ATOM 3823 N N . GLU B 1 72 ? 2.525 17.828 13.359 1 98.75 72 GLU B N 1
ATOM 3824 C CA . GLU B 1 72 ? 1.257 17.766 12.633 1 98.75 72 GLU B CA 1
ATOM 3825 C C . GLU B 1 72 ? 0.827 16.328 12.398 1 98.75 72 GLU B C 1
ATOM 3827 O O . GLU B 1 72 ? 1.557 15.547 11.781 1 98.75 72 GLU B O 1
ATOM 3832 N N . VAL B 1 73 ? -0.335 15.891 12.898 1 98.75 73 VAL B N 1
ATOM 3833 C CA . VAL B 1 73 ? -0.777 14.5 12.836 1 98.75 73 VAL B CA 1
ATOM 3834 C C . VAL B 1 73 ? -2.137 14.422 12.148 1 98.75 73 VAL B C 1
ATOM 3836 O O . VAL B 1 73 ? -2.869 15.414 12.086 1 98.75 73 VAL B O 1
ATOM 3839 N N . CYS B 1 74 ? -2.465 13.195 11.617 1 97.56 74 CYS B N 1
ATOM 3840 C CA . CYS B 1 74 ? -3.686 13.055 10.828 1 97.56 74 CYS B CA 1
ATOM 3841 C C . CYS B 1 74 ? -4.422 11.766 11.188 1 97.56 74 CYS B C 1
ATOM 3843 O O . CYS B 1 74 ? -5.297 11.32 10.445 1 97.56 74 CYS B O 1
ATOM 3845 N N . SER B 1 75 ? -4.062 11.102 12.211 1 98.19 75 SER B N 1
ATOM 3846 C CA . SER B 1 75 ? -4.723 9.898 12.688 1 98.19 75 SER B CA 1
ATOM 3847 C C . SER B 1 75 ? -4.461 9.672 14.172 1 98.19 75 SER B C 1
ATOM 3849 O O . SER B 1 75 ? -3.576 10.297 14.758 1 98.19 75 SER B O 1
ATOM 3851 N N . MET B 1 76 ? -5.305 8.812 14.766 1 98.38 76 MET B N 1
ATOM 3852 C CA . MET B 1 76 ? -5.129 8.445 16.172 1 98.38 76 MET B CA 1
ATOM 3853 C C . MET B 1 76 ? -3.725 7.906 16.422 1 98.38 76 MET B C 1
ATOM 3855 O O . MET B 1 76 ? -3.072 8.289 17.391 1 98.38 76 MET B O 1
ATOM 3859 N N . THR B 1 77 ? -3.221 7.039 15.539 1 98.5 77 THR B N 1
ATOM 3860 C CA . THR B 1 77 ? -1.907 6.426 15.711 1 98.5 77 THR B CA 1
ATOM 3861 C C . THR B 1 77 ? -0.807 7.48 15.641 1 98.5 77 THR B C 1
ATOM 3863 O O . THR B 1 77 ? 0.156 7.434 16.406 1 98.5 77 THR B O 1
ATOM 3866 N N . GLU B 1 78 ? -0.948 8.406 14.766 1 98.62 78 GLU B N 1
ATOM 3867 C CA . GLU B 1 78 ? 0.051 9.461 14.672 1 98.62 78 GLU B CA 1
ATOM 3868 C C . GLU B 1 78 ? 0.032 10.352 15.914 1 98.62 78 GLU B C 1
ATOM 3870 O O . GLU B 1 78 ? 1.081 10.812 16.375 1 98.62 78 GLU B O 1
ATOM 3875 N N . LEU B 1 79 ? -1.185 10.641 16.406 1 98.81 79 LEU B N 1
ATOM 3876 C CA . LEU B 1 79 ? -1.281 11.398 17.656 1 98.81 79 LEU B CA 1
ATOM 3877 C C . LEU B 1 79 ? -0.527 10.688 18.781 1 98.81 79 LEU B C 1
ATOM 3879 O O . LEU B 1 79 ? 0.297 11.305 19.453 1 98.81 79 LEU B O 1
ATOM 3883 N N . LEU B 1 80 ? -0.733 9.43 18.891 1 98.5 80 LEU B N 1
ATOM 3884 C CA . LEU B 1 80 ? -0.072 8.641 19.922 1 98.5 80 LEU B CA 1
ATOM 3885 C C . LEU B 1 80 ? 1.433 8.578 19.688 1 98.5 80 LEU B C 1
ATOM 3887 O O . LEU B 1 80 ? 2.219 8.648 20.625 1 98.5 80 LEU B O 1
ATOM 3891 N N . THR B 1 81 ? 1.807 8.469 18.438 1 98.5 81 THR B N 1
ATOM 3892 C CA . THR B 1 81 ? 3.221 8.445 18.078 1 98.5 81 THR B CA 1
ATOM 3893 C C . THR B 1 81 ? 3.912 9.727 18.516 1 98.5 81 THR B C 1
ATOM 3895 O O . THR B 1 81 ? 4.969 9.688 19.156 1 98.5 81 THR B O 1
ATOM 3898 N N . ALA B 1 82 ? 3.283 10.844 18.172 1 98.69 82 ALA B N 1
ATOM 3899 C CA . ALA B 1 82 ? 3.855 12.133 18.531 1 98.69 82 ALA B CA 1
ATOM 3900 C C . ALA B 1 82 ? 3.988 12.266 20.047 1 98.69 82 ALA B C 1
ATOM 3902 O O . ALA B 1 82 ? 5.035 12.68 20.562 1 98.69 82 ALA B O 1
ATOM 3903 N N . ARG B 1 83 ? 2.955 11.883 20.766 1 98.44 83 ARG B N 1
ATOM 3904 C CA . ARG B 1 83 ? 2.969 11.977 22.219 1 98.44 83 ARG B CA 1
ATOM 3905 C C . ARG B 1 83 ? 4.062 11.094 22.812 1 98.44 83 ARG B C 1
ATOM 3907 O O . ARG B 1 83 ? 4.82 11.531 23.672 1 98.44 83 ARG B O 1
ATOM 3914 N N . GLN B 1 84 ? 4.191 9.93 22.297 1 97.25 84 GLN B N 1
ATOM 3915 C CA . GLN B 1 84 ? 5.195 8.992 22.797 1 97.25 84 GLN B CA 1
ATOM 3916 C C . GLN B 1 84 ? 6.602 9.438 22.406 1 97.25 84 GLN B C 1
ATOM 3918 O O . GLN B 1 84 ? 7.574 9.125 23.109 1 97.25 84 GLN B O 1
ATOM 3923 N N . ALA B 1 85 ? 6.688 10.156 21.328 1 97.5 85 ALA B N 1
ATOM 3924 C CA . ALA B 1 85 ? 7.969 10.688 20.859 1 97.5 85 ALA B CA 1
ATOM 3925 C C . ALA B 1 85 ? 8.406 11.875 21.719 1 97.5 85 ALA B C 1
ATOM 3927 O O . ALA B 1 85 ? 9.516 12.391 21.547 1 97.5 85 ALA B O 1
ATOM 3928 N N . GLY B 1 86 ? 7.492 12.406 22.531 1 96.75 86 GLY B N 1
ATOM 3929 C CA . GLY B 1 86 ? 7.859 13.453 23.469 1 96.75 86 GLY B CA 1
ATOM 3930 C C . GLY B 1 86 ? 7.281 14.805 23.109 1 96.75 86 GLY B C 1
ATOM 3931 O O . GLY B 1 86 ? 7.57 15.805 23.766 1 96.75 86 GLY B O 1
ATOM 3932 N N . VAL B 1 87 ? 6.445 14.875 22.156 1 98.19 87 VAL B N 1
ATOM 3933 C CA . VAL B 1 87 ? 5.867 16.156 21.766 1 98.19 87 VAL B CA 1
ATOM 3934 C C . VAL B 1 87 ? 4.762 16.547 22.734 1 98.19 87 VAL B C 1
ATOM 3936 O O . VAL B 1 87 ? 3.852 15.766 23 1 98.19 87 VAL B O 1
ATOM 3939 N N . ALA B 1 88 ? 4.836 17.688 23.234 1 98.44 88 ALA B N 1
ATOM 3940 C CA . ALA B 1 88 ? 3.805 18.172 24.141 1 98.44 88 ALA B CA 1
ATOM 3941 C C . ALA B 1 88 ? 2.498 18.438 23.406 1 98.44 88 ALA B C 1
ATOM 3943 O O . ALA B 1 88 ? 2.51 18.844 22.234 1 98.44 88 ALA B O 1
ATOM 3944 N N . PRO B 1 89 ? 1.355 18.234 24.062 1 98.5 89 PRO B N 1
ATOM 3945 C CA . PRO B 1 89 ? 0.062 18.438 23.406 1 98.5 89 PRO B CA 1
ATOM 3946 C C . PRO B 1 89 ? -0.07 19.812 22.781 1 98.5 89 PRO B C 1
ATOM 3948 O O . PRO B 1 89 ? -0.61 19.953 21.688 1 98.5 89 PRO B O 1
ATOM 3951 N N . GLU B 1 90 ? 0.459 20.828 23.422 1 98.19 90 GLU B N 1
ATOM 3952 C CA . GLU B 1 90 ? 0.325 22.203 22.938 1 98.19 90 GLU B CA 1
ATOM 3953 C C . GLU B 1 90 ? 1.148 22.438 21.672 1 98.19 90 GLU B C 1
ATOM 3955 O O . GLU B 1 90 ? 1.044 23.5 21.047 1 98.19 90 GLU B O 1
ATOM 3960 N N . ASP B 1 91 ? 1.967 21.422 21.297 1 98.56 91 ASP B N 1
ATOM 3961 C CA . ASP B 1 91 ? 2.787 21.5 20.094 1 98.56 91 ASP B CA 1
ATOM 3962 C C . ASP B 1 91 ? 2.271 20.562 19.016 1 98.56 91 ASP B C 1
ATOM 3964 O O . ASP B 1 91 ? 3.012 20.188 18.094 1 98.56 91 ASP B O 1
ATOM 3968 N N . ILE B 1 92 ? 1.008 20.141 19.109 1 98.94 92 ILE B N 1
ATOM 3969 C CA . ILE B 1 92 ? 0.43 19.203 18.156 1 98.94 92 ILE B CA 1
ATOM 3970 C C . ILE B 1 92 ? -0.802 19.828 17.5 1 98.94 92 ILE B C 1
ATOM 3972 O O . ILE B 1 92 ? -1.638 20.438 18.188 1 98.94 92 ILE B O 1
ATOM 3976 N N . ILE B 1 93 ? -0.862 19.797 16.219 1 98.88 93 ILE B N 1
ATOM 3977 C CA . ILE B 1 93 ? -2.107 20.078 15.508 1 98.88 93 ILE B CA 1
ATOM 3978 C C . ILE B 1 93 ? -2.592 18.812 14.797 1 98.88 93 ILE B C 1
ATOM 3980 O O . ILE B 1 93 ? -1.785 17.984 14.367 1 98.88 93 ILE B O 1
ATOM 3984 N N . PHE B 1 94 ? -3.916 18.594 14.703 1 98.88 94 PHE B N 1
ATOM 3985 C CA . PHE B 1 94 ? -4.527 17.422 14.086 1 98.88 94 PHE B CA 1
ATOM 3986 C C . PHE B 1 94 ? -5.309 17.812 12.844 1 98.88 94 PHE B C 1
ATOM 3988 O O . PHE B 1 94 ? -6.297 18.547 12.93 1 98.88 94 PHE B O 1
ATOM 3995 N N . LEU B 1 95 ? -4.836 17.312 11.711 1 97.31 95 LEU B N 1
ATOM 3996 C CA . LEU B 1 95 ? -5.434 17.625 10.414 1 97.31 95 LEU B CA 1
ATOM 3997 C C . LEU B 1 95 ? -6.145 16.406 9.836 1 97.31 95 LEU B C 1
ATOM 3999 O O . LEU B 1 95 ? -6.207 15.359 10.477 1 97.31 95 LEU B O 1
ATOM 4003 N N . GLY B 1 96 ? -6.672 16.625 8.633 1 95.75 96 GLY B N 1
ATOM 4004 C CA . GLY B 1 96 ? -7.203 15.523 7.844 1 95.75 96 GLY B CA 1
ATOM 4005 C C . GLY B 1 96 ? -8.719 15.516 7.773 1 95.75 96 GLY B C 1
ATOM 4006 O O . GLY B 1 96 ? -9.391 15.836 8.758 1 95.75 96 GLY B O 1
ATOM 4007 N N . PRO B 1 97 ? -9.234 15.109 6.645 1 97.56 97 PRO B N 1
ATOM 4008 C CA . PRO B 1 97 ? -10.688 14.969 6.52 1 97.56 97 PRO B CA 1
ATOM 4009 C C . PRO B 1 97 ? -11.219 13.719 7.219 1 97.56 97 PRO B C 1
ATOM 4011 O O . PRO B 1 97 ? -10.453 12.789 7.492 1 97.56 97 PRO B O 1
ATOM 4014 N N . GLY B 1 98 ? -12.461 13.781 7.543 1 97.56 98 GLY B N 1
ATOM 4015 C CA . GLY B 1 98 ? -13.133 12.578 8.016 1 97.56 98 GLY B CA 1
ATOM 4016 C C . GLY B 1 98 ? -12.648 12.117 9.375 1 97.56 98 GLY B C 1
ATOM 4017 O O . GLY B 1 98 ? -12.555 10.914 9.625 1 97.56 98 GLY B O 1
ATOM 4018 N N . LYS B 1 99 ? -12.25 13.047 10.242 1 98.44 99 LYS B N 1
ATOM 4019 C CA . LYS B 1 99 ? -11.875 12.656 11.602 1 98.44 99 LYS B CA 1
ATOM 4020 C C . LYS B 1 99 ? -13.016 11.914 12.289 1 98.44 99 LYS B C 1
ATOM 4022 O O . LYS B 1 99 ? -14.18 12.312 12.188 1 98.44 99 LYS B O 1
ATOM 4027 N N . SER B 1 100 ? -12.656 10.859 12.984 1 97.75 100 SER B N 1
ATOM 4028 C CA . SER B 1 100 ? -13.664 10.094 13.711 1 97.75 100 SER B CA 1
ATOM 4029 C C . SER B 1 100 ? -14.031 10.781 15.023 1 97.75 100 SER B C 1
ATOM 4031 O O . SER B 1 100 ? -13.297 11.641 15.508 1 97.75 100 SER B O 1
ATOM 4033 N N . ARG B 1 101 ? -15.164 10.352 15.586 1 98 101 ARG B N 1
ATOM 4034 C CA . ARG B 1 101 ? -15.57 10.797 16.922 1 98 101 ARG B CA 1
ATOM 4035 C C . ARG B 1 101 ? -14.477 10.508 17.938 1 98 101 ARG B C 1
ATOM 4037 O O . ARG B 1 101 ? -14.172 11.344 18.797 1 98 101 ARG B O 1
ATOM 4044 N N . ASP B 1 102 ? -13.852 9.344 17.828 1 98 102 ASP B N 1
ATOM 4045 C CA . ASP B 1 102 ? -12.812 8.938 18.766 1 98 102 ASP B CA 1
ATOM 4046 C C . ASP B 1 102 ? -11.57 9.812 18.625 1 98 102 ASP B C 1
ATOM 4048 O O . ASP B 1 102 ? -10.922 10.148 19.609 1 98 102 ASP B O 1
ATOM 4052 N N . GLU B 1 103 ? -11.219 10.125 17.438 1 98.56 103 GLU B N 1
ATOM 4053 C CA . GLU B 1 103 ? -10.07 10.992 17.188 1 98.56 103 GLU B CA 1
ATOM 4054 C C . GLU B 1 103 ? -10.297 12.383 17.766 1 98.56 103 GLU B C 1
ATOM 4056 O O . GLU B 1 103 ? -9.43 12.93 18.453 1 98.56 103 GLU B O 1
ATOM 4061 N N . ILE B 1 104 ? -11.453 12.938 17.5 1 98.81 104 ILE B N 1
ATOM 4062 C CA . ILE B 1 104 ? -11.781 14.266 18.016 1 98.81 104 ILE B CA 1
ATOM 4063 C C . ILE B 1 104 ? -11.797 14.234 19.547 1 98.81 104 ILE B C 1
ATOM 4065 O O . ILE B 1 104 ? -11.227 15.109 20.203 1 98.81 104 ILE B O 1
ATOM 4069 N N . ALA B 1 105 ? -12.375 13.195 20.094 1 98.75 105 ALA B N 1
ATOM 4070 C CA . ALA B 1 105 ? -12.414 13.047 21.547 1 98.75 105 ALA B CA 1
ATOM 4071 C C . ALA B 1 105 ? -11.008 12.984 22.125 1 98.75 105 ALA B C 1
ATOM 4073 O O . ALA B 1 105 ? -10.719 13.641 23.125 1 98.75 105 ALA B O 1
ATOM 4074 N N . ALA B 1 106 ? -10.141 12.242 21.469 1 98.62 106 ALA B N 1
ATOM 4075 C CA . ALA B 1 106 ? -8.766 12.117 21.953 1 98.62 106 ALA B CA 1
ATOM 4076 C C . ALA B 1 106 ? -8.047 13.461 21.922 1 98.62 106 ALA B C 1
ATOM 4078 O O . ALA B 1 106 ? -7.281 13.789 22.828 1 98.62 106 ALA B O 1
ATOM 4079 N N . CYS B 1 107 ? -8.289 14.195 20.891 1 98.69 107 CYS B N 1
ATOM 4080 C CA . CYS B 1 107 ? -7.684 15.516 20.781 1 98.69 107 CYS B CA 1
ATOM 4081 C C . CYS B 1 107 ? -8.125 16.422 21.922 1 98.69 107 CYS B C 1
ATOM 4083 O O . CYS B 1 107 ? -7.312 17.141 22.5 1 98.69 107 CYS B O 1
ATOM 4085 N N . LEU B 1 108 ? -9.414 16.391 22.219 1 98.75 108 LEU B N 1
ATOM 4086 C CA . LEU B 1 108 ? -9.969 17.219 23.281 1 98.75 108 LEU B CA 1
ATOM 4087 C C . LEU B 1 108 ? -9.445 16.766 24.641 1 98.75 108 LEU B C 1
ATOM 4089 O O . LEU B 1 108 ? -9.086 17.609 25.484 1 98.75 108 LEU B O 1
ATOM 4093 N N . ASP B 1 109 ? -9.336 15.469 24.812 1 98.5 109 ASP B N 1
ATOM 4094 C CA . ASP B 1 109 ? -8.859 14.914 26.078 1 98.5 109 ASP B CA 1
ATOM 4095 C C . ASP B 1 109 ? -7.383 15.227 26.281 1 98.5 109 ASP B C 1
ATOM 4097 O O . ASP B 1 109 ? -6.953 15.484 27.422 1 98.5 109 ASP B O 1
ATOM 4101 N N . GLU B 1 110 ? -6.582 15.219 25.25 1 97.38 110 GLU B N 1
ATOM 4102 C CA . GLU B 1 110 ? -5.148 15.492 25.328 1 97.38 110 GLU B CA 1
ATOM 4103 C C . GLU B 1 110 ? -4.879 16.984 25.484 1 97.38 110 GLU B C 1
ATOM 4105 O O . GLU B 1 110 ? -3.844 17.375 26.016 1 97.38 110 GLU B O 1
ATOM 4110 N N . GLY B 1 111 ? -5.75 17.75 24.984 1 98.19 111 GLY B N 1
ATOM 4111 C CA . GLY B 1 111 ? -5.551 19.188 25.016 1 98.19 111 GLY B CA 1
ATOM 4112 C C . GLY B 1 111 ? -4.52 19.672 24 1 98.19 111 GLY B C 1
ATOM 4113 O O . GLY B 1 111 ? -3.611 20.422 24.359 1 98.19 111 GLY B O 1
ATOM 4114 N N . ILE B 1 112 ? -4.641 19.234 22.734 1 98.69 112 ILE B N 1
ATOM 4115 C CA . ILE B 1 112 ? -3.664 19.609 21.719 1 98.69 112 ILE B CA 1
ATOM 4116 C C . ILE B 1 112 ? -3.863 21.078 21.312 1 98.69 112 ILE B C 1
ATOM 4118 O O . ILE B 1 112 ? -4.797 21.734 21.781 1 98.69 112 ILE B O 1
ATOM 4122 N N . SER B 1 113 ? -2.969 21.562 20.5 1 98.56 113 SER B N 1
ATOM 4123 C CA . SER B 1 113 ? -2.932 22.969 20.141 1 98.56 113 SER B CA 1
ATOM 4124 C C . SER B 1 113 ? -4.148 23.359 19.312 1 98.56 113 SER B C 1
ATOM 4126 O O . SER B 1 113 ? -4.719 24.438 19.5 1 98.56 113 SER B O 1
ATOM 4128 N N . ALA B 1 114 ? -4.477 22.516 18.359 1 98.75 114 ALA B N 1
ATOM 4129 C CA . ALA B 1 114 ? -5.594 22.875 17.5 1 98.75 114 ALA B CA 1
ATOM 4130 C C . ALA B 1 114 ? -6.109 21.656 16.719 1 98.75 114 ALA B C 1
ATOM 4132 O O . ALA B 1 114 ? -5.32 20.828 16.25 1 98.75 114 ALA B O 1
ATOM 4133 N N . LEU B 1 115 ? -7.418 21.562 16.625 1 98.81 115 LEU B N 1
ATOM 4134 C CA . LEU B 1 115 ? -8.086 20.75 15.609 1 98.81 115 LEU B CA 1
ATOM 4135 C C . LEU B 1 115 ? -8.297 21.562 14.328 1 98.81 115 LEU B C 1
ATOM 4137 O O . LEU B 1 115 ? -8.906 22.625 14.359 1 98.81 115 LEU B O 1
ATOM 4141 N N . VAL B 1 116 ? -7.793 21.078 13.242 1 98.81 116 VAL B N 1
ATOM 4142 C CA . VAL B 1 116 ? -8.016 21.75 11.961 1 98.81 116 VAL B CA 1
ATOM 4143 C C . VAL B 1 116 ? -9.273 21.188 11.297 1 98.81 116 VAL B C 1
ATOM 4145 O O . VAL B 1 116 ? -9.273 20.047 10.82 1 98.81 116 VAL B O 1
ATOM 4148 N N . CYS B 1 117 ? -10.25 21.969 11.25 1 98.56 117 CYS B N 1
ATOM 4149 C CA . CYS B 1 117 ? -11.594 21.531 10.867 1 98.56 117 CYS B CA 1
ATOM 4150 C C . CYS B 1 117 ? -11.781 21.609 9.359 1 98.56 117 CYS B C 1
ATOM 4152 O O . CYS B 1 117 ? -11.461 22.625 8.734 1 98.56 117 CYS B O 1
ATOM 4154 N N . GLU B 1 118 ? -12.406 20.578 8.789 1 97.5 118 GLU B N 1
ATOM 4155 C CA . GLU B 1 118 ? -12.453 20.391 7.344 1 97.5 118 GLU B CA 1
ATOM 4156 C C . GLU B 1 118 ? -13.844 20.672 6.797 1 97.5 118 GLU B C 1
ATOM 4158 O O . GLU B 1 118 ? -14.047 20.703 5.582 1 97.5 118 GLU B O 1
ATOM 4163 N N . SER B 1 119 ? -14.875 20.781 7.629 1 97.62 119 SER B N 1
ATOM 4164 C CA . SER B 1 119 ? -16.25 20.953 7.18 1 97.62 119 SER B CA 1
ATOM 4165 C C . SER B 1 119 ? -17.141 21.5 8.297 1 97.62 119 SER B C 1
ATOM 4167 O O . SER B 1 119 ? -16.781 21.422 9.469 1 97.62 119 SER B O 1
ATOM 4169 N N . THR B 1 120 ? -18.297 22.078 7.844 1 97.44 120 THR B N 1
ATOM 4170 C CA . THR B 1 120 ? -19.25 22.578 8.828 1 97.44 120 THR B CA 1
ATOM 4171 C C . THR B 1 120 ? -19.844 21.438 9.648 1 97.44 120 THR B C 1
ATOM 4173 O O . THR B 1 120 ? -20.125 21.594 10.836 1 97.44 120 THR B O 1
ATOM 4176 N N . GLN B 1 121 ? -20 20.297 9.031 1 97.94 121 GLN B N 1
ATOM 4177 C CA . GLN B 1 121 ? -20.531 19.141 9.766 1 97.94 121 GLN B CA 1
ATOM 4178 C C . GLN B 1 121 ? -19.516 18.625 10.773 1 97.94 121 GLN B C 1
ATOM 4180 O O . GLN B 1 121 ? -19.875 18.188 11.867 1 97.94 121 GLN B O 1
ATOM 4185 N N . GLU B 1 122 ? -18.266 18.656 10.422 1 98.25 122 GLU B N 1
ATOM 4186 C CA . GLU B 1 122 ? -17.234 18.312 11.398 1 98.25 122 GLU B CA 1
ATOM 4187 C C . GLU B 1 122 ? -17.203 19.297 12.555 1 98.25 122 GLU B C 1
ATOM 4189 O O . GLU B 1 122 ? -17.016 18.906 13.711 1 98.25 122 GLU B O 1
ATOM 4194 N N . LEU B 1 123 ? -17.375 20.594 12.25 1 98.62 123 LEU B N 1
ATOM 4195 C CA . LEU B 1 123 ? -17.406 21.625 13.273 1 98.62 123 LEU B CA 1
ATOM 4196 C C . LEU B 1 123 ? -18.516 21.359 14.281 1 98.62 123 LEU B C 1
ATOM 4198 O O . LEU B 1 123 ? -18.328 21.516 15.492 1 98.62 123 LEU B O 1
ATOM 4202 N N . ALA B 1 124 ? -19.641 21 13.727 1 98.44 124 ALA B N 1
ATOM 4203 C CA . ALA B 1 124 ? -20.766 20.672 14.586 1 98.44 124 ALA B CA 1
ATOM 4204 C C . ALA B 1 124 ? -20.438 19.5 15.508 1 98.44 124 ALA B C 1
ATOM 4206 O O . ALA B 1 124 ? -20.812 19.5 16.688 1 98.44 124 ALA B O 1
ATOM 4207 N N . LEU B 1 125 ? -19.766 18.531 14.984 1 98.5 125 LEU B N 1
ATOM 4208 C CA . LEU B 1 125 ? -19.359 17.375 15.781 1 98.5 125 LEU B CA 1
ATOM 4209 C C . LEU B 1 125 ? -18.375 17.781 16.859 1 98.5 125 LEU B C 1
ATOM 4211 O O . LEU B 1 125 ? -18.469 17.312 18 1 98.5 125 LEU B O 1
ATOM 4215 N N . ILE B 1 126 ? -17.422 18.578 16.531 1 98.88 126 ILE B N 1
ATOM 4216 C CA . ILE B 1 126 ? -16.453 19.078 17.5 1 98.88 126 ILE B CA 1
ATOM 4217 C C . ILE B 1 126 ? -17.172 19.828 18.609 1 98.88 126 ILE B C 1
ATOM 4219 O O . ILE B 1 126 ? -16.891 19.609 19.797 1 98.88 126 ILE B O 1
ATOM 4223 N N . ASP B 1 127 ? -18.078 20.688 18.219 1 98.81 127 ASP B N 1
ATOM 4224 C CA . ASP B 1 127 ? -18.859 21.438 19.203 1 98.81 127 ASP B CA 1
ATOM 4225 C C . ASP B 1 127 ? -19.609 20.516 20.156 1 98.81 127 ASP B C 1
ATOM 4227 O O . ASP B 1 127 ? -19.609 20.734 21.375 1 98.81 127 ASP B O 1
ATOM 4231 N N . GLU B 1 128 ? -20.219 19.531 19.578 1 98.69 128 GLU B N 1
ATOM 4232 C CA . GLU B 1 128 ? -20.953 18.531 20.375 1 98.69 128 GLU B CA 1
ATOM 4233 C C . GLU B 1 128 ? -20.031 17.859 21.391 1 98.69 128 GLU B C 1
ATOM 4235 O O . GLU B 1 128 ? -20.359 17.797 22.578 1 98.69 128 GLU B O 1
ATOM 4240 N N . LEU B 1 129 ? -18.906 17.406 20.984 1 98.75 129 LEU B N 1
ATOM 4241 C CA . LEU B 1 129 ? -18 16.656 21.828 1 98.75 129 LEU B CA 1
ATOM 4242 C C . LEU B 1 129 ? -17.359 17.562 22.875 1 98.75 129 LEU B C 1
ATOM 4244 O O . LEU B 1 129 ? -17.094 17.125 24 1 98.75 129 LEU B O 1
ATOM 4248 N N . ALA B 1 130 ? -17.094 18.75 22.484 1 98.81 130 ALA B N 1
ATOM 4249 C CA . ALA B 1 130 ? -16.562 19.734 23.438 1 98.81 130 ALA B CA 1
ATOM 4250 C C . ALA B 1 130 ? -17.578 20.031 24.531 1 98.81 130 ALA B C 1
ATOM 4252 O O . ALA B 1 130 ? -17.219 20.094 25.719 1 98.81 130 ALA B O 1
ATOM 4253 N N . ARG B 1 131 ? -18.812 20.219 24.141 1 98.62 131 ARG B N 1
ATOM 4254 C CA . ARG B 1 131 ? -19.891 20.438 25.109 1 98.62 131 ARG B CA 1
ATOM 4255 C C . ARG B 1 131 ? -19.969 19.297 26.109 1 98.62 131 ARG B C 1
ATOM 4257 O O . ARG B 1 131 ? -20.047 19.547 27.328 1 98.62 131 ARG B O 1
ATOM 4264 N N . GLU B 1 132 ? -19.891 18.125 25.609 1 98.44 132 GLU B N 1
ATOM 4265 C CA . GLU B 1 132 ? -19.984 16.938 26.453 1 98.44 132 GLU B CA 1
ATOM 4266 C C . GLU B 1 132 ? -18.844 16.922 27.484 1 98.44 132 GLU B C 1
ATOM 4268 O O . GLU B 1 132 ? -19.016 16.375 28.578 1 98.44 132 GLU B O 1
ATOM 4273 N N . ARG B 1 133 ? -17.781 17.562 27.203 1 97.81 133 ARG B N 1
ATOM 4274 C CA . ARG B 1 133 ? -16.594 17.531 28.047 1 97.81 133 ARG B CA 1
ATOM 4275 C C . ARG B 1 133 ? -16.469 18.812 28.875 1 97.81 133 ARG B C 1
ATOM 4277 O O . ARG B 1 133 ? -15.586 18.922 29.734 1 97.81 133 ARG B O 1
ATOM 4284 N N . GLY B 1 134 ? -17.219 19.734 28.625 1 98 134 GLY B N 1
ATOM 4285 C CA . GLY B 1 134 ? -17.188 21 29.344 1 98 134 GLY B CA 1
ATOM 4286 C C . GLY B 1 134 ? -15.977 21.859 29 1 98 134 GLY B C 1
ATOM 4287 O O . GLY B 1 134 ? -15.422 22.531 29.859 1 98 134 GLY B O 1
ATOM 4288 N N . VAL B 1 135 ? -15.531 21.703 27.766 1 98.19 135 VAL B N 1
ATOM 4289 C CA . VAL B 1 135 ? -14.375 22.484 27.344 1 98.19 135 VAL B CA 1
ATOM 4290 C C . VAL B 1 135 ? -14.734 23.297 26.109 1 98.19 135 VAL B C 1
ATOM 4292 O O . VAL B 1 135 ? -15.828 23.156 25.547 1 98.19 135 VAL B O 1
ATOM 4295 N N . ARG B 1 136 ? -13.883 24.203 25.766 1 98.25 136 ARG B N 1
ATOM 4296 C CA . ARG B 1 136 ? -13.938 24.891 24.484 1 98.25 136 ARG B CA 1
ATOM 4297 C C . ARG B 1 136 ? -12.836 24.406 23.547 1 98.25 136 ARG B C 1
ATOM 4299 O O . ARG B 1 136 ? -11.648 24.578 23.844 1 98.25 136 ARG B O 1
ATOM 4306 N N . ALA B 1 137 ? -13.211 23.797 22.516 1 98.75 137 ALA B N 1
ATOM 4307 C CA . ALA B 1 137 ? -12.273 23.156 21.594 1 98.75 137 ALA B CA 1
ATOM 4308 C C . ALA B 1 137 ? -11.477 24.188 20.812 1 98.75 137 ALA B C 1
ATOM 4310 O O . ALA B 1 137 ? -12.062 25.078 20.172 1 98.75 137 ALA B O 1
ATOM 4311 N N . PRO B 1 138 ? -10.148 24.156 20.875 1 98.81 138 PRO B N 1
ATOM 4312 C CA . PRO B 1 138 ? -9.367 25.016 19.969 1 98.81 138 PRO B CA 1
ATOM 4313 C C . PRO B 1 138 ? -9.461 24.562 18.516 1 98.81 138 PRO B C 1
ATOM 4315 O O . PRO B 1 138 ? -9.055 23.453 18.188 1 98.81 138 PRO B O 1
ATOM 4318 N N . VAL B 1 139 ? -9.992 25.438 17.625 1 98.81 139 VAL B N 1
ATOM 4319 C CA . VAL B 1 139 ? -10.25 25.016 16.25 1 98.81 139 VAL B CA 1
ATOM 4320 C C . VAL B 1 139 ? -9.695 26.047 15.281 1 98.81 139 VAL B C 1
ATOM 4322 O O . VAL B 1 139 ? -9.906 27.25 15.453 1 98.81 139 VAL B O 1
ATOM 4325 N N . ALA B 1 140 ? -8.867 25.625 14.375 1 98.81 140 ALA B N 1
ATOM 4326 C CA . ALA B 1 140 ? -8.555 26.375 13.156 1 98.81 140 ALA B CA 1
ATOM 4327 C C . ALA B 1 140 ? -9.344 25.828 11.969 1 98.81 140 ALA B C 1
ATOM 4329 O O . ALA B 1 140 ? -9.609 24.625 11.891 1 98.81 140 ALA B O 1
ATOM 4330 N N . LEU B 1 141 ? -9.734 26.688 11.055 1 98.69 141 LEU B N 1
ATOM 4331 C CA . LEU B 1 141 ? -10.477 26.281 9.867 1 98.69 141 LEU B CA 1
ATOM 4332 C C . LEU B 1 141 ? -9.523 25.984 8.711 1 98.69 141 LEU B C 1
ATOM 4334 O O . LEU B 1 141 ? -8.68 26.828 8.367 1 98.69 141 LEU B O 1
ATOM 4338 N N . ARG B 1 142 ? -9.57 24.781 8.211 1 98.5 142 ARG B N 1
ATOM 4339 C CA . ARG B 1 142 ? -8.945 24.609 6.902 1 98.5 142 ARG B CA 1
ATOM 4340 C C . ARG B 1 142 ? -9.773 25.297 5.812 1 98.5 142 ARG B C 1
ATOM 4342 O O . ARG B 1 142 ? -10.984 25.078 5.715 1 98.5 142 ARG B O 1
ATOM 4349 N N . VAL B 1 143 ? -9.117 26.141 5.027 1 98.12 143 VAL B N 1
ATOM 4350 C CA . VAL B 1 143 ? -9.828 26.922 4.027 1 98.12 143 VAL B CA 1
ATOM 4351 C C . VAL B 1 143 ? -9.398 26.5 2.629 1 98.12 143 VAL B C 1
ATOM 4353 O O . VAL B 1 143 ? -8.211 26.281 2.375 1 98.12 143 VAL B O 1
ATOM 4356 N N . ASN B 1 144 ? -10.367 26.141 1.78 1 96.81 144 ASN B N 1
ATOM 4357 C CA . ASN B 1 144 ? -10.133 26.062 0.342 1 96.81 144 ASN B CA 1
ATOM 4358 C C . ASN B 1 144 ? -10.211 27.453 -0.305 1 96.81 144 ASN B C 1
ATOM 4360 O O . ASN B 1 144 ? -11.305 27.969 -0.537 1 96.81 144 ASN B O 1
ATOM 4364 N N . PRO B 1 145 ? -9.094 27.984 -0.592 1 95.31 145 PRO B N 1
ATOM 4365 C CA . PRO B 1 145 ? -9.078 29.391 -1.015 1 95.31 145 PRO B CA 1
ATOM 4366 C C . PRO B 1 145 ? -9.617 29.578 -2.43 1 95.31 145 PRO B C 1
ATOM 4368 O O . PRO B 1 145 ? -9.75 28.609 -3.182 1 95.31 145 PRO B O 1
ATOM 4371 N N . ALA B 1 146 ? -9.844 30.812 -2.771 1 91.19 146 ALA B N 1
ATOM 4372 C CA . ALA B 1 146 ? -10.352 31.156 -4.102 1 91.19 146 ALA B CA 1
ATOM 4373 C C . ALA B 1 146 ? -9.211 31.25 -5.113 1 91.19 146 ALA B C 1
ATOM 4375 O O . ALA B 1 146 ? -9.445 31.234 -6.324 1 91.19 146 ALA B O 1
ATOM 4376 N N . PHE B 1 147 ? -8.039 31.297 -4.664 1 87.06 147 PHE B N 1
ATOM 4377 C CA . PHE B 1 147 ? -6.891 31.391 -5.566 1 87.06 147 PHE B CA 1
ATOM 4378 C C . PHE B 1 147 ? -6.219 30.031 -5.727 1 87.06 147 PHE B C 1
ATOM 4380 O O . PHE B 1 147 ? -6.398 29.141 -4.898 1 87.06 147 PHE B O 1
ATOM 4387 N N . SER B 1 148 ? -5.559 29.891 -6.863 1 80.06 148 SER B N 1
ATOM 4388 C CA . SER B 1 148 ? -4.832 28.641 -7.133 1 80.06 148 SER B CA 1
ATOM 4389 C C . SER B 1 148 ? -3.344 28.922 -7.332 1 80.06 148 SER B C 1
ATOM 4391 O O . SER B 1 148 ? -2.939 30.047 -7.59 1 80.06 148 SER B O 1
ATOM 4393 N N . VAL B 1 149 ? -2.637 27.938 -6.906 1 71.62 149 VAL B N 1
ATOM 4394 C CA . VAL B 1 149 ? -1.2 28.062 -7.129 1 71.62 149 VAL B CA 1
ATOM 4395 C C . VAL B 1 149 ? -0.792 27.219 -8.336 1 71.62 149 VAL B C 1
ATOM 4397 O O . VAL B 1 149 ? -1.362 26.156 -8.586 1 71.62 149 VAL B O 1
ATOM 4400 N N . LYS B 1 150 ? 0.188 27.891 -9.031 1 64.38 150 LYS B N 1
ATOM 4401 C CA . LYS B 1 150 ? 0.836 27.156 -10.109 1 64.38 150 LYS B CA 1
ATOM 4402 C C . LYS B 1 150 ? 2.119 26.484 -9.625 1 64.38 150 LYS B C 1
ATOM 4404 O O . LYS B 1 150 ? 2.744 26.953 -8.672 1 64.38 150 LYS B O 1
ATOM 4409 N N . GLY B 1 151 ? 2.357 25.234 -10.023 1 64.81 151 GLY B N 1
ATOM 4410 C CA . GLY B 1 151 ? 3.68 24.641 -9.906 1 64.81 151 GLY B CA 1
ATOM 4411 C C . GLY B 1 151 ? 3.785 23.625 -8.781 1 64.81 151 GLY B C 1
ATOM 4412 O O . GLY B 1 151 ? 4.887 23.312 -8.32 1 64.81 151 GLY B O 1
ATOM 4413 N N . SER B 1 152 ? 2.752 23.297 -8.344 1 71.81 152 SER B N 1
ATOM 4414 C CA . SER B 1 152 ? 2.803 22.25 -7.324 1 71.81 152 SER B CA 1
ATOM 4415 C C . SER B 1 152 ? 2.699 20.859 -7.949 1 71.81 152 SER B C 1
ATOM 4417 O O . SER B 1 152 ? 2.1 20.703 -9.016 1 71.81 152 SER B O 1
ATOM 4419 N N . GLY B 1 153 ? 3.436 19.891 -7.316 1 65.31 153 GLY B N 1
ATOM 4420 C CA . GLY B 1 153 ? 3.326 18.516 -7.766 1 65.31 153 GLY B CA 1
ATOM 4421 C C . GLY B 1 153 ? 1.93 17.938 -7.605 1 65.31 153 GLY B C 1
ATOM 4422 O O . GLY B 1 153 ? 1.483 17.141 -8.43 1 65.31 153 GLY B O 1
ATOM 4423 N N . LEU B 1 154 ? 1.322 18.297 -6.5 1 73 154 LEU B N 1
ATOM 4424 C CA . LEU B 1 154 ? -0.054 17.922 -6.195 1 73 154 LEU B CA 1
ATOM 4425 C C . LEU B 1 154 ? -0.824 19.094 -5.613 1 73 154 LEU B C 1
ATOM 4427 O O . LEU B 1 154 ? -0.407 19.688 -4.609 1 73 154 LEU B O 1
ATOM 4431 N N . THR B 1 155 ? -1.948 19.469 -6.246 1 77.19 155 THR B N 1
ATOM 4432 C CA . THR B 1 155 ? -2.742 20.609 -5.801 1 77.19 155 THR B CA 1
ATOM 4433 C C . THR B 1 155 ? -3.75 20.188 -4.738 1 77.19 155 THR B C 1
ATOM 4435 O O . THR B 1 155 ? -4.508 19.234 -4.938 1 77.19 155 THR B O 1
ATOM 4438 N N . MET B 1 156 ? -3.736 20.844 -3.682 1 80.62 156 MET B N 1
ATOM 4439 C CA . MET B 1 156 ? -4.586 20.469 -2.551 1 80.62 156 MET B CA 1
ATOM 4440 C C . MET B 1 156 ? -5.551 21.594 -2.205 1 80.62 156 MET B C 1
ATOM 4442 O O . MET B 1 156 ? -6.414 21.438 -1.34 1 80.62 156 MET B O 1
ATOM 4446 N N . GLY B 1 157 ? -5.508 22.703 -2.854 1 81.12 157 GLY B N 1
ATOM 4447 C CA . GLY B 1 157 ? -6.383 23.844 -2.615 1 81.12 157 GLY B CA 1
ATOM 4448 C C . GLY B 1 157 ? -6.727 24.609 -3.879 1 81.12 157 GLY B C 1
ATOM 4449 O O . GLY B 1 157 ? -6.02 24.5 -4.883 1 81.12 157 GLY B O 1
ATOM 4450 N N . GLY B 1 158 ? -7.828 25.359 -3.844 1 82.31 158 GLY B N 1
ATOM 4451 C CA . GLY B 1 158 ? -8.227 26.219 -4.945 1 82.31 158 GLY B CA 1
ATOM 4452 C C . GLY B 1 158 ? -8.984 25.484 -6.031 1 82.31 158 GLY B C 1
ATOM 4453 O O . GLY B 1 158 ? -9.219 26.016 -7.113 1 82.31 158 GLY B O 1
ATOM 4454 N N . LYS B 1 159 ? -9.281 24.219 -5.75 1 89.19 159 LYS B N 1
ATOM 4455 C CA . LYS B 1 159 ? -10.062 23.328 -6.613 1 89.19 159 LYS B CA 1
ATOM 4456 C C . LYS B 1 159 ? -11.078 22.531 -5.809 1 89.19 159 LYS B C 1
ATOM 4458 O O . LYS B 1 159 ? -10.992 22.469 -4.578 1 89.19 159 LYS B O 1
ATOM 4463 N N . PRO B 1 160 ? -12.109 22.109 -6.523 1 90.75 160 PRO B N 1
ATOM 4464 C CA . PRO B 1 160 ? -12.984 21.219 -5.766 1 90.75 160 PRO B CA 1
ATOM 4465 C C . PRO B 1 160 ? -12.227 20.062 -5.121 1 90.75 160 PRO B C 1
ATOM 4467 O O . PRO B 1 160 ? -11.578 19.266 -5.816 1 90.75 160 PRO B O 1
ATOM 4470 N N . ARG B 1 161 ? -12.188 20.078 -3.867 1 90.88 161 ARG B N 1
ATOM 4471 C CA . ARG B 1 161 ? -11.461 19.078 -3.098 1 90.88 161 ARG B CA 1
ATOM 4472 C C . ARG B 1 161 ? -12.25 18.641 -1.872 1 90.88 161 ARG B C 1
ATOM 4474 O O . ARG B 1 161 ? -13.133 19.359 -1.406 1 90.88 161 ARG B O 1
ATOM 4481 N N . GLN B 1 162 ? -11.867 17.5 -1.433 1 94.38 162 GLN B N 1
ATOM 4482 C CA . GLN B 1 162 ? -12.445 17 -0.189 1 94.38 162 GLN B CA 1
ATOM 4483 C C . GLN B 1 162 ? -11.898 17.766 1.016 1 94.38 162 GLN B C 1
ATOM 4485 O O . GLN B 1 162 ? -12.367 17.578 2.139 1 94.38 162 GLN B O 1
ATOM 4490 N N . PHE B 1 163 ? -11 18.734 0.787 1 95.94 163 PHE B N 1
ATOM 4491 C CA . PHE B 1 163 ? -10.305 19.406 1.875 1 95.94 163 PHE B CA 1
ATOM 4492 C C . PHE B 1 163 ? -10.898 20.781 2.127 1 95.94 163 PHE B C 1
ATOM 4494 O O . PHE B 1 163 ? -11.156 21.547 1.184 1 95.94 163 PHE B O 1
ATOM 4501 N N . GLY B 1 164 ? -11.102 21.094 3.373 1 97.25 164 GLY B N 1
ATOM 4502 C CA . GLY B 1 164 ? -11.375 22.438 3.828 1 97.25 164 GLY B CA 1
ATOM 4503 C C . GLY B 1 164 ? -12.758 22.938 3.432 1 97.25 164 GLY B C 1
ATOM 4504 O O . GLY B 1 164 ? -13.539 22.188 2.834 1 97.25 164 GLY B O 1
ATOM 4505 N N . ILE B 1 165 ? -13.102 24.109 3.836 1 98.12 165 ILE B N 1
ATOM 4506 C CA . ILE B 1 165 ? -14.32 24.844 3.52 1 98.12 165 ILE B CA 1
ATOM 4507 C C . ILE B 1 165 ? -14 25.984 2.545 1 98.12 165 ILE B C 1
ATOM 4509 O O . ILE B 1 165 ? -13.023 26.719 2.73 1 98.12 165 ILE B O 1
ATOM 4513 N N . ASP B 1 166 ? -14.828 26.094 1.526 1 97.75 166 ASP B N 1
ATOM 4514 C CA . ASP B 1 166 ? -14.578 27.141 0.529 1 97.75 166 ASP B CA 1
ATOM 4515 C C . ASP B 1 166 ? -14.609 28.531 1.163 1 97.75 166 ASP B C 1
ATOM 4517 O O . ASP B 1 166 ? -15.484 28.828 1.977 1 97.75 166 ASP B O 1
ATOM 4521 N N . GLU B 1 167 ? -13.641 29.312 0.743 1 97.44 167 GLU B N 1
ATOM 4522 C CA . GLU B 1 167 ? -13.547 30.688 1.229 1 97.44 167 GLU B CA 1
ATOM 4523 C C . GLU B 1 167 ? -14.891 31.406 1.103 1 97.44 167 GLU B C 1
ATOM 4525 O O . GLU B 1 167 ? -15.336 32.062 2.045 1 97.44 167 GLU B O 1
ATOM 4530 N N . ALA B 1 168 ? -15.5 31.25 0.016 1 96.88 168 ALA B N 1
ATOM 4531 C CA . ALA B 1 168 ? -16.766 31.922 -0.255 1 96.88 168 ALA B CA 1
ATOM 4532 C C . ALA B 1 168 ? -17.844 31.484 0.729 1 96.88 168 ALA B C 1
ATOM 4534 O O . ALA B 1 168 ? -18.688 32.281 1.131 1 96.88 168 ALA B O 1
ATOM 4535 N N . GLN B 1 169 ? -17.859 30.234 1.058 1 97.38 169 GLN B N 1
ATOM 4536 C CA . GLN B 1 169 ? -18.844 29.703 2.006 1 97.38 169 GLN B CA 1
ATOM 4537 C C . GLN B 1 169 ? -18.625 30.297 3.395 1 97.38 169 GLN B C 1
ATOM 4539 O O . GLN B 1 169 ? -19.594 30.625 4.086 1 97.38 169 GLN B O 1
ATOM 4544 N N . LEU B 1 170 ? -17.406 30.453 3.787 1 98 170 LEU B N 1
ATOM 4545 C CA . LEU B 1 170 ? -17.094 31.016 5.098 1 98 170 LEU B CA 1
ATOM 4546 C C . LEU B 1 170 ? -17.484 32.5 5.16 1 98 170 LEU B C 1
ATOM 4548 O O . LEU B 1 170 ? -18.078 32.938 6.145 1 98 170 LEU B O 1
ATOM 4552 N N . LEU B 1 171 ? -17.203 33.25 4.09 1 97.31 171 LEU B N 1
ATOM 4553 C CA . LEU B 1 171 ? -17.5 34.688 4.051 1 97.31 171 LEU B CA 1
ATOM 4554 C C . LEU B 1 171 ? -19.016 34.906 4.027 1 97.31 171 LEU B C 1
ATOM 4556 O O . LEU B 1 171 ? -19.484 35.938 4.477 1 97.31 171 LEU B O 1
ATOM 4560 N N . ALA B 1 172 ? -19.719 33.906 3.615 1 96.81 172 ALA B N 1
ATOM 4561 C CA . ALA B 1 172 ? -21.172 34.031 3.523 1 96.81 172 ALA B CA 1
ATOM 4562 C C . ALA B 1 172 ? -21.844 33.594 4.828 1 96.81 172 ALA B C 1
ATOM 4564 O O . ALA B 1 172 ? -23.062 33.656 4.965 1 96.81 172 ALA B O 1
ATOM 4565 N N . ASP B 1 173 ? -21.047 33.188 5.758 1 96.19 173 ASP B N 1
ATOM 4566 C CA . ASP B 1 173 ? -21.609 32.688 7.008 1 96.19 173 ASP B CA 1
ATOM 4567 C C . ASP B 1 173 ? -20.953 33.344 8.211 1 96.19 173 ASP B C 1
ATOM 4569 O O . ASP B 1 173 ? -20.328 32.688 9.047 1 96.19 173 ASP B O 1
ATOM 4573 N N . PRO B 1 174 ? -21.234 34.625 8.422 1 94.56 174 PRO B N 1
ATOM 4574 C CA . PRO B 1 174 ? -20.562 35.344 9.5 1 94.56 174 PRO B CA 1
ATOM 4575 C C . PRO B 1 174 ? -20.953 34.844 10.883 1 94.56 174 PRO B C 1
ATOM 4577 O O . PRO B 1 174 ? -20.25 35.125 11.867 1 94.56 174 PRO B O 1
ATOM 4580 N N . ASP B 1 175 ? -22.016 34.125 11.016 1 96.25 175 ASP B N 1
ATOM 4581 C CA . ASP B 1 175 ? -22.5 33.688 12.312 1 96.25 175 ASP B CA 1
ATOM 4582 C C . ASP B 1 175 ? -21.938 32.281 12.648 1 96.25 175 ASP B C 1
ATOM 4584 O O . ASP B 1 175 ? -22.344 31.672 13.641 1 96.25 175 ASP B O 1
ATOM 4588 N N . LEU B 1 176 ? -21.062 31.812 11.844 1 96.88 176 LEU B N 1
ATOM 4589 C CA . LEU B 1 176 ? -20.516 30.469 12.008 1 96.88 176 LEU B CA 1
ATOM 4590 C C . LEU B 1 176 ? -20.016 30.25 13.43 1 96.88 176 LEU B C 1
ATOM 4592 O O . LEU B 1 176 ? -20.359 29.25 14.07 1 96.88 176 LEU B O 1
ATOM 4596 N N . ALA B 1 177 ? -19.219 31.109 13.961 1 94.69 177 ALA B N 1
ATOM 4597 C CA . ALA B 1 177 ? -18.641 30.984 15.297 1 94.69 177 ALA B CA 1
ATOM 4598 C C . ALA B 1 177 ? -19.734 31 16.359 1 94.69 177 ALA B C 1
ATOM 4600 O O . ALA B 1 177 ? -19.703 30.203 17.297 1 94.69 177 ALA B O 1
ATOM 4601 N N . ALA B 1 178 ? -20.672 31.906 16.219 1 95.25 178 ALA B N 1
ATOM 4602 C CA . ALA B 1 178 ? -21.734 32.062 17.203 1 95.25 178 ALA B CA 1
ATOM 4603 C C . ALA B 1 178 ? -22.609 30.828 17.281 1 95.25 178 ALA B C 1
ATOM 4605 O O . ALA B 1 178 ? -23.125 30.5 18.359 1 95.25 178 ALA B O 1
ATOM 4606 N N . ARG B 1 179 ? -22.688 30.109 16.25 1 96.69 179 ARG B N 1
ATOM 4607 C CA . ARG B 1 179 ? -23.531 28.922 16.188 1 96.69 179 ARG B CA 1
ATOM 4608 C C . ARG B 1 179 ? -22.844 27.734 16.828 1 96.69 179 ARG B C 1
ATOM 4610 O O . ARG B 1 179 ? -23.484 26.703 17.094 1 96.69 179 ARG B O 1
ATOM 4617 N N . HIS B 1 180 ? -21.625 27.828 17.172 1 98.12 180 HIS B N 1
ATOM 4618 C CA . HIS B 1 180 ? -20.859 26.766 17.797 1 98.12 180 HIS B CA 1
ATOM 4619 C C . HIS B 1 180 ? -20.188 27.25 19.078 1 98.12 180 HIS B C 1
ATOM 4621 O O . HIS B 1 180 ? -18.969 27.406 19.125 1 98.12 180 HIS B O 1
ATOM 4627 N N . PRO B 1 181 ? -20.891 27.375 20.141 1 97.38 181 PRO B N 1
ATOM 4628 C CA . PRO B 1 181 ? -20.422 28.094 21.344 1 97.38 181 PRO B CA 1
ATOM 4629 C C . PRO B 1 181 ? -19.312 27.344 22.062 1 97.38 181 PRO B C 1
ATOM 4631 O O . PRO B 1 181 ? -18.625 27.922 22.906 1 97.38 181 PRO B O 1
ATOM 4634 N N . HIS B 1 182 ? -19.156 26.062 21.781 1 98.5 182 HIS B N 1
ATOM 4635 C CA . HIS B 1 182 ? -18.109 25.312 22.484 1 98.5 182 HIS B CA 1
ATOM 4636 C C . HIS B 1 182 ? -16.859 25.156 21.625 1 98.5 182 HIS B C 1
ATOM 4638 O O . HIS B 1 182 ? -15.977 24.359 21.938 1 98.5 182 HIS B O 1
ATOM 4644 N N . VAL B 1 183 ? -16.844 25.875 20.562 1 98.5 183 VAL B N 1
ATOM 4645 C CA . VAL B 1 183 ? -15.68 25.953 19.688 1 98.5 183 VAL B CA 1
ATOM 4646 C C . VAL B 1 183 ? -15.008 27.328 19.844 1 98.5 183 VAL B C 1
ATOM 4648 O O . VAL B 1 183 ? -15.68 28.359 19.828 1 98.5 183 VAL B O 1
ATOM 4651 N N . ARG B 1 184 ? -13.773 27.281 20.141 1 98.5 184 ARG B N 1
ATOM 4652 C CA . ARG B 1 184 ? -12.945 28.484 20.047 1 98.5 184 ARG B CA 1
ATOM 4653 C C . ARG B 1 184 ? -12.266 28.562 18.688 1 98.5 184 ARG B C 1
ATOM 4655 O O . ARG B 1 184 ? -11.164 28.031 18.5 1 98.5 184 ARG B O 1
ATOM 4662 N N . LEU B 1 185 ? -12.961 29.281 17.766 1 98.25 185 LEU B N 1
ATOM 4663 C CA . LEU B 1 185 ? -12.32 29.531 16.484 1 98.25 185 LEU B CA 1
ATOM 4664 C C . LEU B 1 185 ? -11.102 30.438 16.641 1 98.25 185 LEU B C 1
ATOM 4666 O O . LEU B 1 185 ? -11.203 31.516 17.219 1 98.25 185 LEU B O 1
ATOM 4670 N N . MET B 1 186 ? -9.953 29.922 16.172 1 98.06 186 MET B N 1
ATOM 4671 C CA . MET B 1 186 ? -8.758 30.672 16.578 1 98.06 186 MET B CA 1
ATOM 4672 C C . MET B 1 186 ? -7.812 30.859 15.391 1 98.06 186 MET B C 1
ATOM 4674 O O . MET B 1 186 ? -6.742 31.453 15.547 1 98.06 186 MET B O 1
ATOM 4678 N N . GLY B 1 187 ? -8.148 30.375 14.219 1 98.19 187 GLY B N 1
ATOM 4679 C CA . GLY B 1 187 ? -7.203 30.547 13.125 1 98.19 187 GLY B CA 1
ATOM 4680 C C . GLY B 1 187 ? -7.617 29.812 11.859 1 98.19 187 GLY B C 1
ATOM 4681 O O . GLY B 1 187 ? -8.758 29.359 11.75 1 98.19 187 GLY B O 1
ATOM 4682 N N . VAL B 1 188 ? -6.637 29.844 10.859 1 98.5 188 VAL B N 1
ATOM 4683 C CA . VAL B 1 188 ? -6.895 29.219 9.562 1 98.5 188 VAL B CA 1
ATOM 4684 C C . VAL B 1 188 ? -5.672 28.406 9.133 1 98.5 188 VAL B C 1
ATOM 4686 O O . VAL B 1 188 ? -4.551 28.688 9.57 1 98.5 188 VAL B O 1
ATOM 4689 N N . GLN B 1 189 ? -5.945 27.375 8.43 1 98.44 189 GLN B N 1
ATOM 4690 C CA . GLN B 1 189 ? -4.949 26.578 7.723 1 98.44 189 GLN B CA 1
ATOM 4691 C C . GLN B 1 189 ? -5.254 26.531 6.227 1 98.44 189 GLN B C 1
ATOM 4693 O O . GLN B 1 189 ? -6.391 26.266 5.832 1 98.44 189 GLN B O 1
ATOM 4698 N N . VAL B 1 190 ? -4.273 26.859 5.441 1 97 190 VAL B N 1
ATOM 4699 C CA . VAL B 1 190 ? -4.375 26.703 3.996 1 97 190 VAL B CA 1
ATOM 4700 C C . VAL B 1 190 ? -3.203 25.859 3.488 1 97 190 VAL B C 1
ATOM 4702 O O . VAL B 1 190 ? -2.047 26.141 3.82 1 97 190 VAL B O 1
ATOM 4705 N N . TYR B 1 191 ? -3.498 24.844 2.791 1 94.56 191 TYR B N 1
ATOM 4706 C CA . TYR B 1 191 ? -2.479 23.984 2.205 1 94.56 191 TYR B CA 1
ATOM 4707 C C . TYR B 1 191 ? -2.643 23.891 0.692 1 94.56 191 TYR B C 1
ATOM 4709 O O . TYR B 1 191 ? -3.566 23.25 0.198 1 94.56 191 TYR B O 1
ATOM 4717 N N . MET B 1 192 ? -1.746 24.422 -0.01 1 89.69 192 MET B N 1
ATOM 4718 C CA . MET B 1 192 ? -1.937 24.641 -1.44 1 89.69 192 MET B CA 1
ATOM 4719 C C . MET B 1 192 ? -1.442 23.453 -2.248 1 89.69 192 MET B C 1
ATOM 4721 O O . MET B 1 192 ? -1.965 23.172 -3.328 1 89.69 192 MET B O 1
ATOM 4725 N N . GLY B 1 193 ? -0.392 22.859 -1.797 1 88.38 193 GLY B N 1
ATOM 4726 C CA . GLY B 1 193 ? 0.188 21.766 -2.57 1 88.38 193 GLY B CA 1
ATOM 4727 C C . GLY B 1 193 ? 1.438 21.188 -1.938 1 88.38 193 GLY B C 1
ATOM 4728 O O . GLY B 1 193 ? 1.92 21.703 -0.923 1 88.38 193 GLY B O 1
ATOM 4729 N N . THR B 1 194 ? 1.867 20.078 -2.635 1 88.88 194 THR B N 1
ATOM 4730 C CA . THR B 1 194 ? 3.049 19.391 -2.115 1 88.88 194 THR B CA 1
ATOM 4731 C C . THR B 1 194 ? 4.188 19.438 -3.127 1 88.88 194 THR B C 1
ATOM 4733 O O . THR B 1 194 ? 3.977 19.766 -4.297 1 88.88 194 THR B O 1
ATOM 4736 N N . ARG B 1 195 ? 5.406 19.219 -2.639 1 90.12 195 ARG B N 1
ATOM 4737 C CA . ARG B 1 195 ? 6.621 19.141 -3.441 1 90.12 195 ARG B CA 1
ATOM 4738 C C . ARG B 1 195 ? 6.781 20.375 -4.32 1 90.12 195 ARG B C 1
ATOM 4740 O O . ARG B 1 195 ? 6.969 20.266 -5.535 1 90.12 195 ARG B O 1
ATOM 4747 N N . ILE B 1 196 ? 6.562 21.516 -3.719 1 93.38 196 ILE B N 1
ATOM 4748 C CA . ILE B 1 196 ? 6.766 22.781 -4.402 1 93.38 196 ILE B CA 1
ATOM 4749 C C . ILE B 1 196 ? 8.258 23.047 -4.582 1 93.38 196 ILE B C 1
ATOM 4751 O O . ILE B 1 196 ? 9.008 23.094 -3.604 1 93.38 196 ILE B O 1
ATOM 4755 N N . LEU B 1 197 ? 8.688 23.234 -5.824 1 95.06 197 LEU B N 1
ATOM 4756 C CA . LEU B 1 197 ? 10.102 23.391 -6.133 1 95.06 197 LEU B CA 1
ATOM 4757 C C . LEU B 1 197 ? 10.414 24.812 -6.555 1 95.06 197 LEU B C 1
ATOM 4759 O O . LEU B 1 197 ? 11.5 25.094 -7.066 1 95.06 197 LEU B O 1
ATOM 4763 N N . SER B 1 198 ? 9.477 25.766 -6.32 1 95.44 198 SER B N 1
ATOM 4764 C CA . SER B 1 198 ? 9.641 27.172 -6.652 1 95.44 198 SER B CA 1
ATOM 4765 C C . SER B 1 198 ? 9.562 28.047 -5.406 1 95.44 198 SER B C 1
ATOM 4767 O O . SER B 1 198 ? 8.516 28.141 -4.773 1 95.44 198 SER B O 1
ATOM 4769 N N . GLU B 1 199 ? 10.688 28.781 -5.16 1 96.81 199 GLU B N 1
ATOM 4770 C CA . GLU B 1 199 ? 10.703 29.703 -4.023 1 96.81 199 GLU B CA 1
ATOM 4771 C C . GLU B 1 199 ? 9.617 30.766 -4.152 1 96.81 199 GLU B C 1
ATOM 4773 O O . GLU B 1 199 ? 8.938 31.078 -3.176 1 96.81 199 GLU B O 1
ATOM 4778 N N . GLN B 1 200 ? 9.492 31.234 -5.352 1 95.81 200 GLN B N 1
ATOM 4779 C CA . GLN B 1 200 ? 8.516 32.281 -5.609 1 95.81 200 GLN B CA 1
ATOM 4780 C C . GLN B 1 200 ? 7.098 31.828 -5.301 1 95.81 200 GLN B C 1
ATOM 4782 O O . GLN B 1 200 ? 6.297 32.594 -4.746 1 95.81 200 GLN B O 1
ATOM 4787 N N . SER B 1 201 ? 6.816 30.594 -5.656 1 95.12 201 SER B N 1
ATOM 4788 C CA . SER B 1 201 ? 5.492 30.031 -5.387 1 95.12 201 SER B CA 1
ATOM 4789 C C . SER B 1 201 ? 5.215 29.969 -3.891 1 95.12 201 SER B C 1
ATOM 4791 O O . SER B 1 201 ? 4.105 30.266 -3.447 1 95.12 201 SER B O 1
ATOM 4793 N N . VAL B 1 202 ? 6.188 29.609 -3.113 1 96.38 202 VAL B N 1
ATOM 4794 C CA . VAL B 1 202 ? 6.031 29.531 -1.666 1 96.38 202 VAL B CA 1
ATOM 4795 C C . VAL B 1 202 ? 5.754 30.922 -1.092 1 96.38 202 VAL B C 1
ATOM 4797 O O . VAL B 1 202 ? 4.863 31.078 -0.259 1 96.38 202 VAL B O 1
ATOM 4800 N N . VAL B 1 203 ? 6.488 31.891 -1.556 1 97 203 VAL B N 1
ATOM 4801 C CA . VAL B 1 203 ? 6.352 33.25 -1.063 1 97 203 VAL B CA 1
ATOM 4802 C C . VAL B 1 203 ? 4.973 33.812 -1.421 1 97 203 VAL B C 1
ATOM 4804 O O . VAL B 1 203 ? 4.285 34.375 -0.571 1 97 203 VAL B O 1
ATOM 4807 N N . GLU B 1 204 ? 4.605 33.594 -2.654 1 95.44 204 GLU B N 1
ATOM 4808 C CA . GLU B 1 204 ? 3.311 34.094 -3.119 1 95.44 204 GLU B CA 1
ATOM 4809 C C . GLU B 1 204 ? 2.166 33.406 -2.355 1 95.44 204 GLU B C 1
ATOM 4811 O O . GLU B 1 204 ? 1.225 34.094 -1.935 1 95.44 204 GLU B O 1
ATOM 4816 N N . ASN B 1 205 ? 2.236 32.125 -2.211 1 95.44 205 ASN B N 1
ATOM 4817 C CA . ASN B 1 205 ? 1.221 31.422 -1.45 1 95.44 205 ASN B CA 1
ATOM 4818 C C . ASN B 1 205 ? 1.11 31.938 -0.023 1 95.44 205 ASN B C 1
ATOM 4820 O O . ASN B 1 205 ? 0.009 32.219 0.463 1 95.44 205 ASN B O 1
ATOM 4824 N N . SER B 1 206 ? 2.242 32.125 0.636 1 97.25 206 SER B N 1
ATOM 4825 C CA . SER B 1 206 ? 2.258 32.594 2.023 1 97.25 206 SER B CA 1
ATOM 4826 C C . SER B 1 206 ? 1.646 33.969 2.162 1 97.25 206 SER B C 1
ATOM 4828 O O . SER B 1 206 ? 0.861 34.219 3.078 1 97.25 206 SER B O 1
ATOM 4830 N N . THR B 1 207 ? 1.968 34.812 1.236 1 97.44 207 THR B N 1
ATOM 4831 C CA . THR B 1 207 ? 1.449 36.188 1.25 1 97.44 207 THR B CA 1
ATOM 4832 C C . THR B 1 207 ? -0.072 36.188 1.126 1 97.44 207 THR B C 1
ATOM 4834 O O . THR B 1 207 ? -0.762 36.875 1.892 1 97.44 207 THR B O 1
ATOM 4837 N N . ARG B 1 208 ? -0.52 35.438 0.226 1 96.44 208 ARG B N 1
ATOM 4838 C CA . ARG B 1 208 ? -1.958 35.406 -0.019 1 96.44 208 ARG B CA 1
ATOM 4839 C C . ARG B 1 208 ? -2.688 34.75 1.152 1 96.44 208 ARG B C 1
ATOM 4841 O O . ARG B 1 208 ? -3.818 35.125 1.469 1 96.44 208 ARG B O 1
ATOM 4848 N N . ILE B 1 209 ? -2.088 33.781 1.802 1 97.75 209 ILE B N 1
ATOM 4849 C CA . ILE B 1 209 ? -2.691 33.094 2.936 1 97.75 209 ILE B CA 1
ATOM 4850 C C . ILE B 1 209 ? -2.811 34.062 4.121 1 97.75 209 ILE B C 1
ATOM 4852 O O . ILE B 1 209 ? -3.83 34.062 4.816 1 97.75 209 ILE B O 1
ATOM 4856 N N . PHE B 1 210 ? -1.782 34.875 4.348 1 98.25 210 PHE B N 1
ATOM 4857 C CA . PHE B 1 210 ? -1.841 35.875 5.418 1 98.25 210 PHE B CA 1
ATOM 4858 C C . PHE B 1 210 ? -2.977 36.875 5.18 1 98.25 210 PHE B C 1
ATOM 4860 O O . PHE B 1 210 ? -3.723 37.188 6.105 1 98.25 210 PHE B O 1
ATOM 4867 N N . ASP B 1 211 ? -3.096 37.219 3.938 1 97.75 211 ASP B N 1
ATOM 4868 C CA . ASP B 1 211 ? -4.188 38.125 3.584 1 97.75 211 ASP B CA 1
ATOM 4869 C C . ASP B 1 211 ? -5.543 37.469 3.84 1 97.75 211 ASP B C 1
ATOM 4871 O O . ASP B 1 211 ? -6.438 38.094 4.418 1 97.75 211 ASP B O 1
ATOM 4875 N N . LEU B 1 212 ? -5.691 36.312 3.428 1 97.56 212 LEU B N 1
ATOM 4876 C CA . LEU B 1 212 ? -6.926 35.562 3.611 1 97.56 212 LEU B CA 1
ATOM 4877 C C . LEU B 1 212 ? -7.25 35.406 5.094 1 97.56 212 LEU B C 1
ATOM 4879 O O . LEU B 1 212 ? -8.406 35.531 5.496 1 97.56 212 LEU B O 1
ATOM 4883 N N . ALA B 1 213 ? -6.25 35.094 5.887 1 98.5 213 ALA B N 1
ATOM 4884 C CA . ALA B 1 213 ? -6.426 34.906 7.324 1 98.5 213 ALA B CA 1
ATOM 4885 C C . ALA B 1 213 ? -7.004 36.156 7.973 1 98.5 213 ALA B C 1
ATOM 4887 O O . ALA B 1 213 ? -7.93 36.062 8.781 1 98.5 213 ALA B O 1
ATOM 4888 N N . GLU B 1 214 ? -6.488 37.312 7.617 1 98.44 214 GLU B N 1
ATOM 4889 C CA . GLU B 1 214 ? -6.969 38.562 8.164 1 98.44 214 GLU B CA 1
ATOM 4890 C C . GLU B 1 214 ? -8.414 38.844 7.758 1 98.44 214 GLU B C 1
ATOM 4892 O O . GLU B 1 214 ? -9.227 39.25 8.586 1 98.44 214 GLU B O 1
ATOM 4897 N N . ARG B 1 215 ? -8.688 38.562 6.52 1 97.69 215 ARG B N 1
ATOM 4898 C CA . ARG B 1 215 ? -10.039 38.781 6.016 1 97.69 215 ARG B CA 1
ATOM 4899 C C . ARG B 1 215 ? -11.047 37.875 6.727 1 97.69 215 ARG B C 1
ATOM 4901 O O . ARG B 1 215 ? -12.125 38.344 7.125 1 97.69 215 ARG B O 1
ATOM 4908 N N . LEU B 1 216 ? -10.719 36.656 6.906 1 98.12 216 LEU B N 1
ATOM 4909 C CA . LEU B 1 216 ? -11.633 35.688 7.52 1 98.12 216 LEU B CA 1
ATOM 4910 C C . LEU B 1 216 ? -11.797 36 9.008 1 98.12 216 LEU B C 1
ATOM 4912 O O . LEU B 1 216 ? -12.898 35.875 9.555 1 98.12 216 LEU B O 1
ATOM 4916 N N . SER B 1 217 ? -10.68 36.281 9.641 1 98.06 217 SER B N 1
ATOM 4917 C CA . SER B 1 217 ? -10.758 36.656 11.047 1 98.06 217 SER B CA 1
ATOM 4918 C C . SER B 1 217 ? -11.719 37.844 11.258 1 98.06 217 SER B C 1
ATOM 4920 O O . SER B 1 217 ? -12.555 37.812 12.164 1 98.06 217 SER B O 1
ATOM 4922 N N . ALA B 1 218 ? -11.609 38.812 10.438 1 97.44 218 ALA B N 1
ATOM 4923 C CA . ALA B 1 218 ? -12.477 40 10.523 1 97.44 218 ALA B CA 1
ATOM 4924 C C . ALA B 1 218 ? -13.93 39.625 10.227 1 97.44 218 ALA B C 1
ATOM 4926 O O . ALA B 1 218 ? -14.836 40.062 10.938 1 97.44 218 ALA B O 1
ATOM 4927 N N . ALA B 1 219 ? -14.164 38.875 9.227 1 97.44 219 ALA B N 1
ATOM 4928 C CA . ALA B 1 219 ? -15.508 38.562 8.758 1 97.44 219 ALA B CA 1
ATOM 4929 C C . ALA B 1 219 ? -16.234 37.656 9.758 1 97.44 219 ALA B C 1
ATOM 4931 O O . ALA B 1 219 ? -17.438 37.781 9.961 1 97.44 219 ALA B O 1
ATOM 4932 N N . LEU B 1 220 ? -15.539 36.688 10.344 1 97.44 220 LEU B N 1
ATOM 4933 C CA . LEU B 1 220 ? -16.156 35.688 11.203 1 97.44 220 LEU B CA 1
ATOM 4934 C C . LEU B 1 220 ? -16.062 36.125 12.672 1 97.44 220 LEU B C 1
ATOM 4936 O O . LEU B 1 220 ? -16.719 35.531 13.531 1 97.44 220 LEU B O 1
ATOM 4940 N N . GLY B 1 221 ? -15.25 37.062 12.992 1 96.38 221 GLY B N 1
ATOM 4941 C CA . GLY B 1 221 ? -15.18 37.656 14.32 1 96.38 221 GLY B CA 1
ATOM 4942 C C . GLY B 1 221 ? -14.422 36.781 15.312 1 96.38 221 GLY B C 1
ATOM 4943 O O . GLY B 1 221 ? -14.859 36.625 16.453 1 96.38 221 GLY B O 1
ATOM 4944 N N . PHE B 1 222 ? -13.328 36.219 14.922 1 96.25 222 PHE B N 1
ATOM 4945 C CA . PHE B 1 222 ? -12.516 35.438 15.852 1 96.25 222 PHE B CA 1
ATOM 4946 C C . PHE B 1 222 ? -11.109 36.031 15.945 1 96.25 222 PHE B C 1
ATOM 4948 O O . PHE B 1 222 ? -10.633 36.656 15.008 1 96.25 222 PHE B O 1
ATOM 4955 N N . PRO B 1 223 ? -10.438 35.875 17.141 1 96.62 223 PRO B N 1
ATOM 4956 C CA . PRO B 1 223 ? -9.039 36.281 17.25 1 96.62 223 PRO B CA 1
ATOM 4957 C C . PRO B 1 223 ? -8.109 35.438 16.391 1 96.62 223 PRO B C 1
ATOM 4959 O O . PRO B 1 223 ? -8.289 34.219 16.297 1 96.62 223 PRO B O 1
ATOM 4962 N N . LEU B 1 224 ? -7.246 36.062 15.781 1 97.94 224 LEU B N 1
ATOM 4963 C CA . LEU B 1 224 ? -6.285 35.375 14.945 1 97.94 224 LEU B CA 1
ATOM 4964 C C . LEU B 1 224 ? -5.105 34.875 15.773 1 97.94 224 LEU B C 1
ATOM 4966 O O . LEU B 1 224 ? -4.078 35.531 15.859 1 97.94 224 LEU B O 1
ATOM 4970 N N . GLU B 1 225 ? -5.203 33.625 16.266 1 98.5 225 GLU B N 1
ATOM 4971 C CA . GLU B 1 225 ? -4.195 33.094 17.172 1 98.5 225 GLU B CA 1
ATOM 4972 C C . GLU B 1 225 ? -3.254 32.156 16.438 1 98.5 225 GLU B C 1
ATOM 4974 O O . GLU B 1 225 ? -2.148 31.875 16.906 1 98.5 225 GLU B O 1
ATOM 4979 N N . LEU B 1 226 ? -3.703 31.641 15.305 1 98.75 226 LEU B N 1
ATOM 4980 C CA . LEU B 1 226 ? -2.912 30.672 14.547 1 98.75 226 LEU B CA 1
ATOM 4981 C C . LEU B 1 226 ? -3.133 30.844 13.047 1 98.75 226 LEU B C 1
ATOM 4983 O O . LEU B 1 226 ? -4.273 30.938 12.594 1 98.75 226 LEU B O 1
ATOM 4987 N N . VAL B 1 227 ? -2.061 30.953 12.312 1 98.88 227 VAL B N 1
ATOM 4988 C CA . VAL B 1 227 ? -2.109 30.891 10.859 1 98.88 227 VAL B CA 1
ATOM 4989 C C . VAL B 1 227 ? -1.122 29.844 10.352 1 98.88 227 VAL B C 1
ATOM 4991 O O . VAL B 1 227 ? 0.086 29.953 10.57 1 98.88 227 VAL B O 1
ATOM 4994 N N . ASP B 1 228 ? -1.646 28.781 9.805 1 98.75 228 ASP B N 1
ATOM 4995 C CA . ASP B 1 228 ? -0.856 27.75 9.141 1 98.75 228 ASP B CA 1
ATOM 4996 C C . ASP B 1 228 ? -0.758 28.016 7.641 1 98.75 228 ASP B C 1
ATOM 4998 O O . ASP B 1 228 ? -1.745 27.875 6.914 1 98.75 228 ASP B O 1
ATOM 5002 N N . ILE B 1 229 ? 0.429 28.297 7.211 1 97.25 229 ILE B N 1
ATOM 5003 C CA . ILE B 1 229 ? 0.612 28.719 5.824 1 97.25 229 ILE B CA 1
ATOM 5004 C C . ILE B 1 229 ? 0.926 27.5 4.961 1 97.25 229 ILE B C 1
ATOM 5006 O O . ILE B 1 229 ? 1.429 27.641 3.842 1 97.25 229 ILE B O 1
ATOM 5010 N N . GLY B 1 230 ? 0.635 26.406 5.57 1 94.44 230 GLY B N 1
ATOM 5011 C CA . GLY B 1 230 ? 0.851 25.172 4.84 1 94.44 230 GLY B CA 1
ATOM 5012 C C . GLY B 1 230 ? 2.303 24.734 4.828 1 94.44 230 GLY B C 1
ATOM 5013 O O . GLY B 1 230 ? 2.908 24.547 5.883 1 94.44 230 GLY B O 1
ATOM 5014 N N . GLY B 1 231 ? 2.916 24.781 3.725 1 91.44 231 GLY B N 1
ATOM 5015 C CA . GLY B 1 231 ? 4.262 24.312 3.451 1 91.44 231 GLY B CA 1
ATOM 5016 C C . GLY B 1 231 ? 4.402 23.672 2.084 1 91.44 231 GLY B C 1
ATOM 5017 O O . GLY B 1 231 ? 4.102 24.297 1.065 1 91.44 231 GLY B O 1
ATOM 5018 N N . GLY B 1 232 ? 4.656 22.359 2.123 1 90.12 232 GLY B N 1
ATOM 5019 C CA . GLY B 1 232 ? 4.727 21.656 0.852 1 90.12 232 GLY B CA 1
ATOM 5020 C C . GLY B 1 232 ? 6.062 21.828 0.153 1 90.12 232 GLY B C 1
ATOM 5021 O O . GLY B 1 232 ? 6.184 21.547 -1.042 1 90.12 232 GLY B O 1
ATOM 5022 N N . LEU B 1 233 ? 7.086 22.266 0.948 1 96.25 233 LEU B N 1
ATOM 5023 C CA . LEU B 1 233 ? 8.398 22.391 0.327 1 96.25 233 LEU B CA 1
ATOM 5024 C C . LEU B 1 233 ? 8.828 21.047 -0.275 1 96.25 233 LEU B C 1
ATOM 5026 O O . LEU B 1 233 ? 8.617 20 0.324 1 96.25 233 LEU B O 1
ATOM 5030 N N . GLY B 1 234 ? 9.391 21.156 -1.482 1 93.81 234 GLY B N 1
ATOM 5031 C CA . GLY B 1 234 ? 9.727 19.938 -2.199 1 93.81 234 GLY B CA 1
ATOM 5032 C C . GLY B 1 234 ? 11.211 19.656 -2.232 1 93.81 234 GLY B C 1
ATOM 5033 O O . GLY B 1 234 ? 12.016 20.469 -1.765 1 93.81 234 GLY B O 1
ATOM 5034 N N . VAL B 1 235 ? 11.562 18.5 -2.621 1 94.25 235 VAL B N 1
ATOM 5035 C CA . VAL B 1 235 ? 12.906 18.078 -2.986 1 94.25 235 VAL B CA 1
ATOM 5036 C C . VAL B 1 235 ? 12.914 17.531 -4.414 1 94.25 235 VAL B C 1
ATOM 5038 O O . VAL B 1 235 ? 11.883 17.047 -4.898 1 94.25 235 VAL B O 1
ATOM 5041 N N . ALA B 1 236 ? 14.047 17.703 -5.027 1 93.69 236 ALA B N 1
ATOM 5042 C CA . ALA B 1 236 ? 14.188 17.141 -6.371 1 93.69 236 ALA B CA 1
ATOM 5043 C C . ALA B 1 236 ? 14.391 15.633 -6.32 1 93.69 236 ALA B C 1
ATOM 5045 O O . ALA B 1 236 ? 15.156 15.125 -5.496 1 93.69 236 ALA B O 1
ATOM 5046 N N . TYR B 1 237 ? 13.648 14.945 -7.207 1 90.81 237 TYR B N 1
ATOM 5047 C CA . TYR B 1 237 ? 13.797 13.492 -7.293 1 90.81 237 TYR B CA 1
ATOM 5048 C C . TYR B 1 237 ? 14.344 13.078 -8.648 1 90.81 237 TYR B C 1
ATOM 5050 O O . TYR B 1 237 ? 15.086 12.094 -8.758 1 90.81 237 TYR B O 1
ATOM 5058 N N . PHE B 1 238 ? 13.961 13.773 -9.594 1 88.75 238 PHE B N 1
ATOM 5059 C CA . PHE B 1 238 ? 14.156 13.289 -10.953 1 88.75 238 PHE B CA 1
ATOM 5060 C C . PHE B 1 238 ? 15.094 14.211 -11.734 1 88.75 238 PHE B C 1
ATOM 5062 O O . PHE B 1 238 ? 15.281 15.367 -11.359 1 88.75 238 PHE B O 1
ATOM 5069 N N . ASP B 1 239 ? 15.539 13.664 -12.852 1 87.19 239 ASP B N 1
ATOM 5070 C CA . ASP B 1 239 ? 16.422 14.445 -13.719 1 87.19 239 ASP B CA 1
ATOM 5071 C C . ASP B 1 239 ? 15.727 15.727 -14.18 1 87.19 239 ASP B C 1
ATOM 5073 O O . ASP B 1 239 ? 14.539 15.711 -14.516 1 87.19 239 ASP B O 1
ATOM 5077 N N . GLY B 1 240 ? 16.469 16.766 -14.133 1 90.56 240 GLY B N 1
ATOM 5078 C CA . GLY B 1 240 ? 15.938 18.031 -14.609 1 90.56 240 GLY B CA 1
ATOM 5079 C C . GLY B 1 240 ? 15.289 18.859 -13.523 1 90.56 240 GLY B C 1
ATOM 5080 O O . GLY B 1 240 ? 14.898 20.016 -13.75 1 90.56 240 GLY B O 1
ATOM 5081 N N . GLU B 1 241 ? 15.133 18.297 -12.367 1 92.56 241 GLU B N 1
ATOM 5082 C CA . GLU B 1 241 ? 14.57 19.031 -11.234 1 92.56 241 GLU B CA 1
ATOM 5083 C C . GLU B 1 241 ? 15.672 19.609 -10.352 1 92.56 241 GLU B C 1
ATOM 5085 O O . GLU B 1 241 ? 16.766 19.062 -10.281 1 92.56 241 GLU B O 1
ATOM 5090 N N . ASN B 1 242 ? 15.32 20.734 -9.742 1 95.12 242 ASN B N 1
ATOM 5091 C CA . ASN B 1 242 ? 16.25 21.344 -8.797 1 95.12 242 ASN B CA 1
ATOM 5092 C C . ASN B 1 242 ? 15.625 21.469 -7.406 1 95.12 242 ASN B C 1
ATOM 5094 O O . ASN B 1 242 ? 14.43 21.734 -7.273 1 95.12 242 ASN B O 1
ATOM 5098 N N . ASP B 1 243 ? 16.484 21.266 -6.496 1 96.56 243 ASP B N 1
ATOM 5099 C CA . ASP B 1 243 ? 16.062 21.516 -5.125 1 96.56 243 ASP B CA 1
ATOM 5100 C C . ASP B 1 243 ? 15.773 23 -4.898 1 96.56 243 ASP B C 1
ATOM 5102 O O . ASP B 1 243 ? 16.297 23.859 -5.617 1 96.56 243 ASP B O 1
ATOM 5106 N N . LEU B 1 244 ? 14.969 23.297 -3.861 1 96.31 244 LEU B N 1
ATOM 5107 C CA . LEU B 1 244 ? 14.781 24.672 -3.418 1 96.31 244 LEU B CA 1
ATOM 5108 C C . LEU B 1 244 ? 16.078 25.2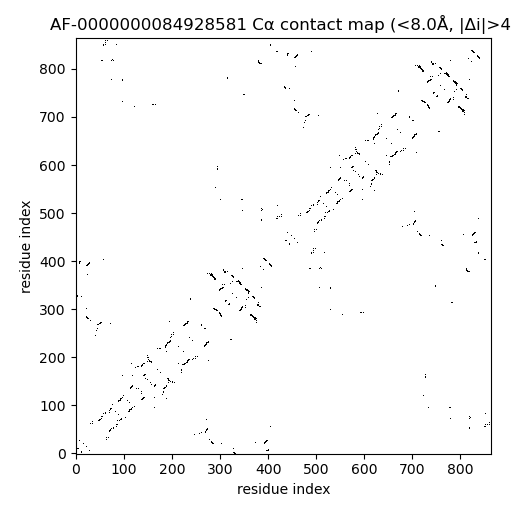66 -2.869 1 96.31 244 LEU B C 1
ATOM 5110 O O . LEU B 1 244 ? 16.828 24.562 -2.18 1 96.31 244 LEU B O 1
ATOM 5114 N N . ASP B 1 245 ? 16.297 26.5 -3.244 1 97.62 245 ASP B N 1
ATOM 5115 C CA . ASP B 1 245 ? 17.359 27.25 -2.602 1 97.62 245 ASP B CA 1
ATOM 5116 C C . ASP B 1 245 ? 16.875 27.922 -1.317 1 97.62 245 ASP B C 1
ATOM 5118 O O . ASP B 1 245 ? 16.203 28.953 -1.363 1 97.62 245 ASP B O 1
ATOM 5122 N N . LEU B 1 246 ? 17.281 27.344 -0.219 1 97.94 246 LEU B N 1
ATOM 5123 C CA . LEU B 1 246 ? 16.766 27.781 1.078 1 97.94 246 LEU B CA 1
ATOM 5124 C C . LEU B 1 246 ? 17.125 29.25 1.343 1 97.94 246 LEU B C 1
ATOM 5126 O O . LEU B 1 246 ? 16.344 29.984 1.941 1 97.94 246 LEU B O 1
ATOM 5130 N N . SER B 1 247 ? 18.297 29.594 0.983 1 98.06 247 SER B N 1
ATOM 5131 C CA . SER B 1 247 ? 18.719 30.984 1.19 1 98.06 247 SER B CA 1
ATOM 5132 C C . SER B 1 247 ? 17.844 31.953 0.414 1 98.06 247 SER B C 1
ATOM 5134 O O . SER B 1 247 ? 17.453 33 0.944 1 98.06 247 SER B O 1
ATOM 5136 N N . VAL B 1 248 ? 17.578 31.609 -0.808 1 98.44 248 VAL B N 1
ATOM 5137 C CA . VAL B 1 248 ? 16.719 32.438 -1.634 1 98.44 248 VAL B CA 1
ATOM 5138 C C . VAL B 1 248 ? 15.312 32.5 -1.036 1 98.44 248 VAL B C 1
ATOM 5140 O O . VAL B 1 248 ? 14.711 33.562 -0.917 1 98.44 248 VAL B O 1
ATOM 5143 N N . LEU B 1 249 ? 14.836 31.391 -0.669 1 98.44 249 LEU B N 1
ATOM 5144 C CA . LEU B 1 249 ? 13.5 31.312 -0.088 1 98.44 249 LEU B CA 1
ATOM 5145 C C . LEU B 1 249 ? 13.406 32.156 1.183 1 98.44 249 LEU B C 1
ATOM 5147 O O . LEU B 1 249 ? 12.461 32.938 1.357 1 98.44 249 LEU B O 1
ATOM 5151 N N . ALA B 1 250 ? 14.383 32 2.045 1 98.5 250 ALA B N 1
ATOM 5152 C CA . ALA B 1 250 ? 14.383 32.719 3.311 1 98.5 250 ALA B CA 1
ATOM 5153 C C . ALA B 1 250 ? 14.461 34.219 3.08 1 98.5 250 ALA B C 1
ATOM 5155 O O . ALA B 1 250 ? 13.781 35 3.752 1 98.5 250 ALA B O 1
ATOM 5156 N N . THR B 1 251 ? 15.305 34.594 2.184 1 98.5 251 THR B N 1
ATOM 5157 C CA . THR B 1 251 ? 15.477 36.031 1.874 1 98.5 251 THR B CA 1
ATOM 5158 C C . THR B 1 251 ? 14.148 36.656 1.448 1 98.5 251 THR B C 1
ATOM 5160 O O . THR B 1 251 ? 13.828 37.75 1.854 1 98.5 251 THR B O 1
ATOM 5163 N N . ASP B 1 252 ? 13.422 35.906 0.701 1 98.44 252 ASP B N 1
ATOM 5164 C CA . ASP B 1 252 ? 12.195 36.469 0.135 1 98.44 252 ASP B CA 1
ATOM 5165 C C . ASP B 1 252 ? 11.023 36.281 1.094 1 98.44 252 ASP B C 1
ATOM 5167 O O . ASP B 1 252 ? 10.109 37.125 1.122 1 98.44 252 ASP B O 1
ATOM 5171 N N . LEU B 1 253 ? 11 35.281 1.88 1 98.62 253 LEU B N 1
ATOM 5172 C CA . LEU B 1 253 ? 9.844 34.938 2.711 1 98.62 253 LEU B CA 1
ATOM 5173 C C . LEU B 1 253 ? 9.922 35.656 4.055 1 98.62 253 LEU B C 1
ATOM 5175 O O . LEU B 1 253 ? 8.898 36 4.641 1 98.62 253 LEU B O 1
ATOM 5179 N N . ASN B 1 254 ? 11.078 35.906 4.594 1 98.81 254 ASN B N 1
ATOM 5180 C CA . ASN B 1 254 ? 11.242 36.438 5.93 1 98.81 254 ASN B CA 1
ATOM 5181 C C . ASN B 1 254 ? 10.586 37.812 6.051 1 98.81 254 ASN B C 1
ATOM 5183 O O . ASN B 1 254 ? 9.922 38.125 7.051 1 98.81 254 ASN B O 1
ATOM 5187 N N . PRO B 1 255 ? 10.711 38.688 5.027 1 98.69 255 PRO B N 1
ATOM 5188 C CA . PRO B 1 255 ? 10.016 39.969 5.145 1 98.69 255 PRO B CA 1
ATOM 5189 C C . PRO B 1 255 ? 8.5 39.812 5.227 1 98.69 255 PRO B C 1
ATOM 5191 O O . PRO B 1 255 ? 7.836 40.594 5.918 1 98.69 255 PRO B O 1
ATOM 5194 N N . VAL B 1 256 ? 7.992 38.875 4.531 1 98.62 256 VAL B N 1
ATOM 5195 C CA . VAL B 1 256 ? 6.559 38.625 4.559 1 98.62 256 VAL B CA 1
ATOM 5196 C C . VAL B 1 256 ? 6.152 38.125 5.953 1 98.62 256 VAL B C 1
ATOM 5198 O O . VAL B 1 256 ? 5.164 38.625 6.516 1 98.62 256 VAL B O 1
ATOM 5201 N N . LEU B 1 257 ? 6.93 37.25 6.52 1 98.75 257 LEU B N 1
ATOM 5202 C CA . LEU B 1 257 ? 6.695 36.719 7.855 1 98.75 257 LEU B CA 1
ATOM 5203 C C . LEU B 1 257 ? 6.773 37.844 8.906 1 98.75 257 LEU B C 1
ATOM 5205 O O . LEU B 1 257 ? 5.879 37.969 9.742 1 98.75 257 LEU B O 1
ATOM 5209 N N . ALA B 1 258 ? 7.805 38.562 8.828 1 98.5 258 ALA B N 1
ATOM 5210 C CA . ALA B 1 258 ? 8.039 39.625 9.797 1 98.5 258 ALA B CA 1
ATOM 5211 C C . ALA B 1 258 ? 6.918 40.656 9.758 1 98.5 258 ALA B C 1
ATOM 5213 O O . ALA B 1 258 ? 6.438 41.125 10.805 1 98.5 258 ALA B O 1
ATOM 5214 N N . GLY B 1 259 ? 6.551 41.062 8.547 1 98.5 259 GLY B N 1
ATOM 5215 C CA . GLY B 1 259 ? 5.461 42 8.406 1 98.5 259 GLY B CA 1
ATOM 5216 C C . GLY B 1 259 ? 4.176 41.562 9.07 1 98.5 259 GLY B C 1
ATOM 5217 O O . GLY B 1 259 ? 3.521 42.312 9.773 1 98.5 259 GLY B O 1
ATOM 5218 N N . PHE B 1 260 ? 3.807 40.375 8.844 1 98.62 260 PHE B N 1
ATOM 5219 C CA . PHE B 1 260 ? 2.584 39.812 9.422 1 98.62 260 PHE B CA 1
ATOM 5220 C C . PHE B 1 260 ? 2.711 39.688 10.93 1 98.62 260 PHE B C 1
ATOM 5222 O O . PHE B 1 260 ? 1.8 40.062 11.672 1 98.62 260 PHE B O 1
ATOM 5229 N N . ALA B 1 261 ? 3.818 39.156 11.391 1 98.25 261 ALA B N 1
ATOM 5230 C CA . ALA B 1 261 ? 4.043 38.906 12.812 1 98.25 261 ALA B CA 1
ATOM 5231 C C . ALA B 1 261 ? 4.035 40.219 13.586 1 98.25 261 ALA B C 1
ATOM 5233 O O . ALA B 1 261 ? 3.592 40.281 14.734 1 98.25 261 ALA B O 1
ATOM 5234 N N . ASP B 1 262 ? 4.547 41.25 13.023 1 98.19 262 ASP B N 1
ATOM 5235 C CA . ASP B 1 262 ? 4.555 42.562 13.672 1 98.19 262 ASP B CA 1
ATOM 5236 C C . ASP B 1 262 ? 3.137 43.094 13.836 1 98.19 262 ASP B C 1
ATOM 5238 O O . ASP B 1 262 ? 2.82 43.75 14.844 1 98.19 262 ASP B O 1
ATOM 5242 N N . ARG B 1 263 ? 2.305 42.875 12.844 1 97.5 263 ARG B N 1
ATOM 5243 C CA . ARG B 1 263 ? 0.92 43.312 12.891 1 97.5 263 ARG B CA 1
ATOM 5244 C C . ARG B 1 263 ? 0.09 42.469 13.836 1 97.5 263 ARG B C 1
ATOM 5246 O O . ARG B 1 263 ? -0.888 42.938 14.414 1 97.5 263 ARG B O 1
ATOM 5253 N N . HIS B 1 264 ? 0.506 41.188 14.016 1 98.12 264 HIS B N 1
ATOM 5254 C CA . HIS B 1 264 ? -0.233 40.25 14.828 1 98.12 264 HIS B CA 1
ATOM 5255 C C . HIS B 1 264 ? 0.695 39.5 15.789 1 98.12 264 HIS B C 1
ATOM 5257 O O . HIS B 1 264 ? 0.878 38.281 15.664 1 98.12 264 HIS B O 1
ATOM 5263 N N . PRO B 1 265 ? 1.188 40.094 16.812 1 97.12 265 PRO B N 1
ATOM 5264 C CA . PRO B 1 265 ? 2.248 39.531 17.656 1 97.12 265 PRO B CA 1
ATOM 5265 C C . PRO B 1 265 ? 1.788 38.312 18.453 1 97.12 265 PRO B C 1
ATOM 5267 O O . PRO B 1 265 ? 2.617 37.531 18.922 1 97.12 265 PRO B O 1
ATOM 5270 N N . SER B 1 266 ? 0.517 38.125 18.578 1 96.75 266 SER B N 1
ATOM 5271 C CA . SER B 1 266 ? 0.015 37 19.375 1 96.75 266 SER B CA 1
ATOM 5272 C C . SER B 1 266 ? -0.299 35.812 18.5 1 96.75 266 SER B C 1
ATOM 5274 O O . SER B 1 266 ? -0.708 34.75 19 1 96.75 266 SER B O 1
ATOM 5276 N N . THR B 1 267 ? -0.099 35.906 17.219 1 98.56 267 THR B N 1
ATOM 5277 C CA . THR B 1 267 ? -0.455 34.875 16.281 1 98.56 267 THR B CA 1
ATOM 5278 C C . THR B 1 267 ? 0.699 33.875 16.125 1 98.56 267 THR B C 1
ATOM 5280 O O . THR B 1 267 ? 1.836 34.281 15.867 1 98.56 267 THR B O 1
ATOM 5283 N N . ARG B 1 268 ? 0.43 32.594 16.312 1 98.5 268 ARG B N 1
ATOM 5284 C CA . ARG B 1 268 ? 1.393 31.562 15.961 1 98.5 268 ARG B CA 1
ATOM 5285 C C . ARG B 1 268 ? 1.462 31.375 14.453 1 98.5 268 ARG B C 1
ATOM 5287 O O . ARG B 1 268 ? 0.433 31.203 13.797 1 98.5 268 ARG B O 1
ATOM 5294 N N . LEU B 1 269 ? 2.652 31.438 13.891 1 98.75 269 LEU B N 1
ATOM 5295 C CA . LEU B 1 269 ? 2.885 31.156 12.477 1 98.75 269 LEU B CA 1
ATOM 5296 C C . LEU B 1 269 ? 3.391 29.734 12.273 1 98.75 269 LEU B C 1
ATOM 5298 O O . LEU B 1 269 ? 4.445 29.375 12.797 1 98.75 269 LEU B O 1
ATOM 5302 N N . VAL B 1 270 ? 2.652 28.984 11.484 1 98.69 270 VAL B N 1
ATOM 5303 C CA . VAL B 1 270 ? 2.906 27.562 11.375 1 98.69 270 VAL B CA 1
ATOM 5304 C C . VAL B 1 270 ? 3.24 27.203 9.922 1 98.69 270 VAL B C 1
ATOM 5306 O O . VAL B 1 270 ? 2.592 27.688 8.992 1 98.69 270 VAL B O 1
ATOM 5309 N N . MET B 1 271 ? 4.258 26.453 9.719 1 98.56 271 MET B N 1
ATOM 5310 C CA . MET B 1 271 ? 4.566 25.797 8.453 1 98.56 271 MET B CA 1
ATOM 5311 C C . MET B 1 271 ? 4.691 24.281 8.641 1 98.56 271 MET B C 1
ATOM 5313 O O . MET B 1 271 ? 5.383 23.828 9.555 1 98.56 271 MET B O 1
ATOM 5317 N N . GLU B 1 272 ? 4.039 23.547 7.832 1 97.88 272 GLU B N 1
ATOM 5318 C CA . GLU B 1 272 ? 4.074 22.094 7.871 1 97.88 272 GLU B CA 1
ATOM 5319 C C . GLU B 1 272 ? 5.09 21.547 6.875 1 97.88 272 GLU B C 1
ATOM 5321 O O . GLU B 1 272 ? 5.012 21.828 5.68 1 97.88 272 GLU B O 1
ATOM 5326 N N . LEU B 1 273 ? 5.977 20.734 7.363 1 98.19 273 LEU B N 1
ATOM 5327 C CA . LEU B 1 273 ? 6.977 20.125 6.496 1 98.19 273 LEU B CA 1
ATOM 5328 C C . LEU B 1 273 ? 7.082 18.625 6.75 1 98.19 273 LEU B C 1
ATOM 5330 O O . LEU B 1 273 ? 7.102 18.188 7.902 1 98.19 273 LEU B O 1
ATOM 5334 N N . GLY B 1 274 ? 7.043 17.797 5.719 1 96.44 274 GLY B N 1
ATOM 5335 C CA . GLY B 1 274 ? 7.234 16.359 5.777 1 96.44 274 GLY B CA 1
ATOM 5336 C C . GLY B 1 274 ? 8.352 15.867 4.879 1 96.44 274 GLY B C 1
ATOM 5337 O O . GLY B 1 274 ? 9.5 15.742 5.312 1 96.44 274 GLY B O 1
ATOM 5338 N N . ARG B 1 275 ? 8.039 15.922 3.578 1 95.62 275 ARG B N 1
ATOM 5339 C CA . ARG B 1 275 ? 8.984 15.477 2.559 1 95.62 275 ARG B CA 1
ATOM 5340 C C . ARG B 1 275 ? 10.297 16.25 2.654 1 95.62 275 ARG B C 1
ATOM 5342 O O . ARG B 1 275 ? 11.375 15.672 2.592 1 95.62 275 ARG B O 1
ATOM 5349 N N . TYR B 1 276 ? 10.203 17.531 2.805 1 97.12 276 TYR B N 1
ATOM 5350 C CA . TYR B 1 276 ? 11.391 18.391 2.826 1 97.12 276 TYR B CA 1
ATOM 5351 C C . TYR B 1 276 ? 12.305 18.016 3.988 1 97.12 276 TYR B C 1
ATOM 5353 O O . TYR B 1 276 ? 13.531 18.094 3.867 1 97.12 276 TYR B O 1
ATOM 5361 N N . LEU B 1 277 ? 11.719 17.594 5.066 1 98.19 277 LEU B N 1
ATOM 5362 C CA . LEU B 1 277 ? 12.508 17.297 6.262 1 98.19 277 LEU B CA 1
ATOM 5363 C C . LEU B 1 277 ? 13.156 15.93 6.168 1 98.19 277 LEU B C 1
ATOM 5365 O O . LEU B 1 277 ? 14.234 15.703 6.723 1 98.19 277 LEU B O 1
ATOM 5369 N N . THR B 1 278 ? 12.516 14.984 5.438 1 97.81 278 THR B N 1
ATOM 5370 C CA . THR B 1 278 ? 12.922 13.602 5.676 1 97.81 278 THR B CA 1
ATOM 5371 C C . THR B 1 278 ? 13.461 12.969 4.402 1 97.81 278 THR B C 1
ATOM 5373 O O . THR B 1 278 ? 14.25 12.016 4.457 1 97.81 278 THR B O 1
ATOM 5376 N N . ALA B 1 279 ? 13.102 13.383 3.248 1 96.56 279 ALA B N 1
ATOM 5377 C CA . ALA B 1 279 ? 13.344 12.664 1.998 1 96.56 279 ALA B CA 1
ATOM 5378 C C . ALA B 1 279 ? 14.828 12.406 1.796 1 96.56 279 ALA B C 1
ATOM 5380 O O . ALA B 1 279 ? 15.234 11.266 1.546 1 96.56 279 ALA B O 1
ATOM 5381 N N . GLU B 1 280 ? 15.641 13.398 1.972 1 96.69 280 GLU B N 1
ATOM 5382 C CA . GLU B 1 280 ? 17.062 13.305 1.658 1 96.69 280 GLU B CA 1
ATOM 5383 C C . GLU B 1 280 ? 17.797 12.461 2.693 1 96.69 280 GLU B C 1
ATOM 5385 O O . GLU B 1 280 ? 18.938 12.023 2.457 1 96.69 280 GLU B O 1
ATOM 5390 N N . ALA B 1 281 ? 17.156 12.266 3.812 1 98.12 281 ALA B N 1
ATOM 5391 C CA . ALA B 1 281 ? 17.812 11.578 4.914 1 98.12 281 ALA B CA 1
ATOM 5392 C C . ALA B 1 281 ? 17.719 10.062 4.766 1 98.12 281 ALA B C 1
ATOM 5394 O O . ALA B 1 281 ? 18.328 9.312 5.52 1 98.12 281 ALA B O 1
ATOM 5395 N N . GLY B 1 282 ? 17 9.617 3.797 1 97.56 282 GLY B N 1
ATOM 5396 C CA . GLY B 1 282 ? 16.719 8.188 3.748 1 97.56 282 GLY B CA 1
ATOM 5397 C C . GLY B 1 282 ? 17.234 7.52 2.49 1 97.56 282 GLY B C 1
ATOM 5398 O O . GLY B 1 282 ? 17.188 8.102 1.404 1 97.56 282 GLY B O 1
ATOM 5399 N N . THR B 1 283 ? 17.734 6.289 2.625 1 97.62 283 THR B N 1
ATOM 5400 C CA . THR B 1 283 ? 18.109 5.398 1.536 1 97.62 283 THR B CA 1
ATOM 5401 C C . THR B 1 283 ? 17.422 4.043 1.679 1 97.62 283 THR B C 1
ATOM 5403 O O . THR B 1 283 ? 17.438 3.447 2.756 1 97.62 283 THR B O 1
ATOM 5406 N N . TYR B 1 284 ? 16.734 3.619 0.657 1 97.94 284 TYR B N 1
ATOM 5407 C CA . TYR B 1 284 ? 16.203 2.262 0.599 1 97.94 284 TYR B CA 1
ATOM 5408 C C . TYR B 1 284 ? 17.25 1.289 0.062 1 97.94 284 TYR B C 1
ATOM 5410 O O . TYR B 1 284 ? 17.672 1.395 -1.093 1 97.94 284 TYR B O 1
ATOM 5418 N N . VAL B 1 285 ? 17.688 0.325 0.867 1 98.44 285 VAL B N 1
ATOM 5419 C CA . VAL B 1 285 ? 18.781 -0.573 0.543 1 98.44 285 VAL B CA 1
ATOM 5420 C C . VAL B 1 285 ? 18.234 -1.956 0.191 1 98.44 285 VAL B C 1
ATOM 5422 O O . VAL B 1 285 ? 17.438 -2.52 0.935 1 98.44 285 VAL B O 1
ATOM 5425 N N . LEU B 1 286 ? 18.625 -2.422 -0.907 1 98.06 286 LEU B N 1
ATOM 5426 C CA . LEU B 1 286 ? 18.188 -3.746 -1.333 1 98.06 286 LEU B CA 1
ATOM 5427 C C . LEU B 1 286 ? 19.359 -4.531 -1.938 1 98.06 286 LEU B C 1
ATOM 5429 O O . LEU B 1 286 ? 20.422 -3.969 -2.201 1 98.06 286 LEU B O 1
ATOM 5433 N N . ARG B 1 287 ? 19.172 -5.801 -2.135 1 98.44 287 ARG B N 1
ATOM 5434 C CA . ARG B 1 287 ? 20.219 -6.699 -2.639 1 98.44 287 ARG B CA 1
ATOM 5435 C C . ARG B 1 287 ? 19.766 -7.391 -3.922 1 98.44 287 ARG B C 1
ATOM 5437 O O . ARG B 1 287 ? 18.609 -7.816 -4.031 1 98.44 287 ARG B O 1
ATOM 5444 N N . VAL B 1 288 ? 20.688 -7.465 -4.871 1 98.31 288 VAL B N 1
ATOM 5445 C CA . VAL B 1 288 ? 20.422 -8.188 -6.113 1 98.31 288 VAL B CA 1
ATOM 5446 C C . VAL B 1 288 ? 20.406 -9.688 -5.848 1 98.31 288 VAL B C 1
ATOM 5448 O O . VAL B 1 288 ? 21.391 -10.234 -5.328 1 98.31 288 VAL B O 1
ATOM 5451 N N . ARG B 1 289 ? 19.281 -10.344 -6.168 1 98.44 289 ARG B N 1
ATOM 5452 C CA . ARG B 1 289 ? 19.172 -11.797 -6.051 1 98.44 289 ARG B CA 1
ATOM 5453 C C . ARG B 1 289 ? 19.812 -12.492 -7.246 1 98.44 289 ARG B C 1
ATOM 5455 O O . ARG B 1 289 ? 20.547 -13.477 -7.086 1 98.44 289 ARG B O 1
ATOM 5462 N N . TYR B 1 290 ? 19.531 -12.062 -8.398 1 98.5 290 TYR B N 1
ATOM 5463 C CA . TYR B 1 290 ? 20.156 -12.516 -9.633 1 98.5 290 TYR B CA 1
ATOM 5464 C C . TYR B 1 290 ? 19.938 -11.516 -10.758 1 98.5 290 TYR B C 1
ATOM 5466 O O . TYR B 1 290 ? 19.188 -10.555 -10.602 1 98.5 290 TYR B O 1
ATOM 5474 N N . VAL B 1 291 ? 20.641 -11.656 -11.852 1 98.31 291 VAL B N 1
ATOM 5475 C CA . VAL B 1 291 ? 20.469 -10.859 -13.062 1 98.31 291 VAL B CA 1
ATOM 5476 C C . VAL B 1 291 ? 20.094 -11.766 -14.234 1 98.31 291 VAL B C 1
ATOM 5478 O O . VAL B 1 291 ? 20.375 -12.961 -14.211 1 98.31 291 VAL B O 1
ATOM 5481 N N . LYS B 1 292 ? 19.359 -11.227 -15.148 1 98.06 292 LYS B N 1
ATOM 5482 C CA . LYS B 1 292 ? 19 -11.977 -16.344 1 98.06 292 LYS B CA 1
ATOM 5483 C C . LYS B 1 292 ? 18.734 -11.031 -17.531 1 98.06 292 LYS B C 1
ATOM 5485 O O . LYS B 1 292 ? 18.547 -9.828 -17.328 1 98.06 292 LYS B O 1
ATOM 5490 N N . THR B 1 293 ? 18.812 -11.586 -18.719 1 97.31 293 THR B N 1
ATOM 5491 C CA . THR B 1 293 ? 18.406 -10.898 -19.938 1 97.31 293 THR B CA 1
ATOM 5492 C C . THR B 1 293 ? 17.141 -11.539 -20.5 1 97.31 293 THR B C 1
ATOM 5494 O O . THR B 1 293 ? 17.016 -12.766 -20.531 1 97.31 293 THR B O 1
ATOM 5497 N N . SER B 1 294 ? 16.203 -10.812 -20.766 1 97.06 294 SER B N 1
ATOM 5498 C CA . SER B 1 294 ? 14.984 -11.266 -21.422 1 97.06 294 SER B CA 1
ATOM 5499 C C . SER B 1 294 ? 14.664 -10.406 -22.641 1 97.06 294 SER B C 1
ATOM 5501 O O . SER B 1 294 ? 14.539 -9.188 -22.531 1 97.06 294 SER B O 1
ATOM 5503 N N . LEU B 1 295 ? 14.625 -11.109 -23.812 1 95.31 295 LEU B N 1
ATOM 5504 C CA . LEU B 1 295 ? 14.312 -10.477 -25.094 1 95.31 295 LEU B CA 1
ATOM 5505 C C . LEU B 1 295 ? 15.125 -9.195 -25.266 1 95.31 295 LEU B C 1
ATOM 5507 O O . LEU B 1 295 ? 14.562 -8.148 -25.609 1 95.31 295 LEU B O 1
ATOM 5511 N N . GLY B 1 296 ? 16.344 -9.211 -24.859 1 95.31 296 GLY B N 1
ATOM 5512 C CA . GLY B 1 296 ? 17.312 -8.164 -25.172 1 95.31 296 GLY B CA 1
ATOM 5513 C C . GLY B 1 296 ? 17.469 -7.148 -24.062 1 95.31 296 GLY B C 1
ATOM 5514 O O . GLY B 1 296 ? 18.344 -6.289 -24.109 1 95.31 296 GLY B O 1
ATOM 5515 N N . GLU B 1 297 ? 16.703 -7.199 -23.016 1 97.25 297 GLU B N 1
ATOM 5516 C CA . GLU B 1 297 ? 16.812 -6.25 -21.922 1 97.25 297 GLU B CA 1
ATOM 5517 C C . GLU B 1 297 ? 17.391 -6.918 -20.672 1 97.25 297 GLU B C 1
ATOM 5519 O O . GLU B 1 297 ? 17.094 -8.086 -20.391 1 97.25 297 GLU B O 1
ATOM 5524 N N . ASN B 1 298 ? 18.188 -6.121 -19.969 1 98.12 298 ASN B N 1
ATOM 5525 C CA . ASN B 1 298 ? 18.781 -6.621 -18.734 1 98.12 298 ASN B CA 1
ATOM 5526 C C . ASN B 1 298 ? 17.891 -6.336 -17.531 1 98.12 298 ASN B C 1
ATOM 5528 O O . ASN B 1 298 ? 17.359 -5.238 -17.391 1 98.12 298 ASN B O 1
ATOM 5532 N N . PHE B 1 299 ? 17.781 -7.359 -16.734 1 98.5 299 PHE B N 1
ATOM 5533 C CA . PHE B 1 299 ? 17.031 -7.242 -15.5 1 98.5 299 PHE B CA 1
ATOM 5534 C C . PHE B 1 299 ? 17.891 -7.578 -14.289 1 98.5 299 PHE B C 1
ATOM 5536 O O . PHE B 1 299 ? 18.625 -8.57 -14.305 1 98.5 299 PHE B O 1
ATOM 5543 N N . ALA B 1 300 ? 17.906 -6.734 -13.32 1 98.56 300 ALA B N 1
ATOM 5544 C CA . ALA B 1 300 ? 18.391 -7.059 -11.984 1 98.56 300 ALA B CA 1
ATOM 5545 C C . ALA B 1 300 ? 17.219 -7.293 -11.023 1 98.56 300 ALA B C 1
ATOM 5547 O O . ALA B 1 300 ? 16.516 -6.352 -10.664 1 98.56 300 ALA B O 1
ATOM 5548 N N . VAL B 1 301 ? 17 -8.516 -10.625 1 98.75 301 VAL B N 1
ATOM 5549 C CA . VAL B 1 301 ? 15.922 -8.883 -9.719 1 98.75 301 VAL B CA 1
ATOM 5550 C C . VAL B 1 301 ? 16.406 -8.805 -8.273 1 98.75 301 VAL B C 1
ATOM 5552 O O . VAL B 1 301 ? 17.391 -9.453 -7.91 1 98.75 301 VAL B O 1
ATOM 5555 N N . THR B 1 302 ? 15.688 -7.996 -7.484 1 98.69 302 THR B N 1
ATOM 5556 C CA . THR B 1 302 ? 16.172 -7.715 -6.133 1 98.69 302 THR B CA 1
ATOM 5557 C C . THR B 1 302 ? 15.188 -8.242 -5.09 1 98.69 302 THR B C 1
ATOM 5559 O O . THR B 1 302 ? 14.133 -8.766 -5.434 1 98.69 302 THR B O 1
ATOM 5562 N N . ASP B 1 303 ? 15.609 -8.133 -3.803 1 98.5 303 ASP B N 1
ATOM 5563 C CA . ASP B 1 303 ? 14.773 -8.617 -2.707 1 98.5 303 ASP B CA 1
ATOM 5564 C C . ASP B 1 303 ? 13.82 -7.527 -2.223 1 98.5 303 ASP B C 1
ATOM 5566 O O . ASP B 1 303 ? 13.055 -7.738 -1.279 1 98.5 303 ASP B O 1
ATOM 5570 N N . GLY B 1 304 ? 13.859 -6.387 -2.77 1 97.06 304 GLY B N 1
ATOM 5571 C CA . GLY B 1 304 ? 12.914 -5.301 -2.541 1 97.06 304 GLY B CA 1
ATOM 5572 C C . GLY B 1 304 ? 12.203 -4.855 -3.803 1 97.06 304 GLY B C 1
ATOM 5573 O O . GLY B 1 304 ? 12.727 -5.012 -4.906 1 97.06 304 GLY B O 1
ATOM 5574 N N . GLY B 1 305 ? 11.109 -4.266 -3.672 1 95.06 305 GLY B N 1
ATOM 5575 C CA . GLY B 1 305 ? 10.281 -3.895 -4.809 1 95.06 305 GLY B CA 1
ATOM 5576 C C . GLY B 1 305 ? 9.305 -2.773 -4.496 1 95.06 305 GLY B C 1
ATOM 5577 O O . GLY B 1 305 ? 9.484 -2.047 -3.516 1 95.06 305 GLY B O 1
ATOM 5578 N N . THR B 1 306 ? 8.297 -2.643 -5.316 1 92.62 306 THR B N 1
ATOM 5579 C CA . THR B 1 306 ? 7.336 -1.546 -5.215 1 92.62 306 THR B CA 1
ATOM 5580 C C . THR B 1 306 ? 6.449 -1.714 -3.984 1 92.62 306 THR B C 1
ATOM 5582 O O . THR B 1 306 ? 5.828 -0.753 -3.525 1 92.62 306 THR B O 1
ATOM 5585 N N . HIS B 1 307 ? 6.379 -2.896 -3.377 1 93.56 307 HIS B N 1
ATOM 5586 C CA . HIS B 1 307 ? 5.645 -3.072 -2.129 1 93.56 307 HIS B CA 1
ATOM 5587 C C . HIS B 1 307 ? 6.293 -2.283 -0.995 1 93.56 307 HIS B C 1
ATOM 5589 O O . HIS B 1 307 ? 5.66 -2.031 0.033 1 93.56 307 HIS B O 1
ATOM 5595 N N . HIS B 1 308 ? 7.516 -1.882 -1.225 1 95 308 HIS B N 1
ATOM 5596 C CA . HIS B 1 308 ? 8.203 -1.063 -0.233 1 95 308 HIS B CA 1
ATOM 5597 C C . HIS B 1 308 ? 8.422 0.356 -0.745 1 95 308 HIS B C 1
ATOM 5599 O O . HIS B 1 308 ? 8.641 1.278 0.045 1 95 308 HIS B O 1
ATOM 5605 N N . HIS B 1 309 ? 8.375 0.577 -2.031 1 92.81 309 HIS B N 1
ATOM 5606 C CA . HIS B 1 309 ? 8.812 1.86 -2.568 1 92.81 309 HIS B CA 1
ATOM 5607 C C . HIS B 1 309 ? 7.926 2.305 -3.727 1 92.81 309 HIS B C 1
ATOM 5609 O O . HIS B 1 309 ? 8.43 2.682 -4.789 1 92.81 309 HIS B O 1
ATOM 5615 N N . MET B 1 310 ? 6.648 2.172 -3.705 1 81.19 310 MET B N 1
ATOM 5616 C CA . MET B 1 310 ? 5.707 2.588 -4.738 1 81.19 310 MET B CA 1
ATOM 5617 C C . MET B 1 310 ? 5.574 4.105 -4.777 1 81.19 310 MET B C 1
ATOM 5619 O O . MET B 1 310 ? 5.652 4.715 -5.844 1 81.19 310 MET B O 1
ATOM 5623 N N . ALA B 1 311 ? 5.191 4.703 -3.6 1 62.47 311 ALA B N 1
ATOM 5624 C CA . ALA B 1 311 ? 4.66 6.059 -3.496 1 62.47 311 ALA B CA 1
ATOM 5625 C C . ALA B 1 311 ? 5.727 7.031 -3.008 1 62.47 311 ALA B C 1
ATOM 5627 O O . ALA B 1 311 ? 5.41 8.094 -2.473 1 62.47 311 ALA B O 1
ATOM 5628 N N . ALA B 1 312 ? 7.137 6.598 -3.199 1 52.97 312 ALA B N 1
ATOM 5629 C CA . ALA B 1 312 ? 8.047 7.574 -2.607 1 52.97 312 ALA B CA 1
ATOM 5630 C C . ALA B 1 312 ? 7.836 8.961 -3.217 1 52.97 312 ALA B C 1
ATOM 5632 O O . ALA B 1 312 ? 8.148 9.977 -2.59 1 52.97 312 ALA B O 1
ATOM 5633 N N . VAL B 1 313 ? 7.152 8.953 -4.332 1 47.47 313 VAL B N 1
ATOM 5634 C CA . VAL B 1 313 ? 6.953 10.273 -4.918 1 47.47 313 VAL B CA 1
ATOM 5635 C C . VAL B 1 313 ? 5.566 10.797 -4.555 1 47.47 313 VAL B C 1
ATOM 5637 O O . VAL B 1 313 ? 5.254 11.969 -4.793 1 47.47 313 VAL B O 1
ATOM 5640 N N . GLY B 1 314 ? 4.805 10.164 -3.869 1 51.91 314 GLY B N 1
ATOM 5641 C CA . GLY B 1 314 ? 3.461 10.586 -3.496 1 51.91 314 GLY B CA 1
ATOM 5642 C C . GLY B 1 314 ? 2.391 9.594 -3.916 1 51.91 314 GLY B C 1
ATOM 5643 O O . GLY B 1 314 ? 2.549 8.883 -4.914 1 51.91 314 GLY B O 1
ATOM 5644 N N . ILE B 1 315 ? 1.405 9.375 -3.039 1 47.94 315 ILE B N 1
ATOM 5645 C CA . ILE B 1 315 ? 0.332 8.398 -3.152 1 47.94 315 ILE B CA 1
ATOM 5646 C C . ILE B 1 315 ? -0.492 8.68 -4.41 1 47.94 315 ILE B C 1
ATOM 5648 O O . ILE B 1 315 ? -0.916 9.812 -4.641 1 47.94 315 ILE B O 1
ATOM 5652 N N . GLY B 1 316 ? -0.657 7.742 -5.359 1 49.69 316 GLY B N 1
ATOM 5653 C CA . GLY B 1 316 ? -1.519 7.773 -6.531 1 49.69 316 GLY B CA 1
ATOM 5654 C C . GLY B 1 316 ? -0.755 7.961 -7.828 1 49.69 316 GLY B C 1
ATOM 5655 O O . GLY B 1 316 ? -1.337 7.891 -8.914 1 49.69 316 GLY B O 1
ATOM 5656 N N . SER B 1 317 ? 0.495 8.438 -7.625 1 51.75 317 SER B N 1
ATOM 5657 C CA . SER B 1 317 ? 1.271 8.523 -8.859 1 51.75 317 SER B CA 1
ATOM 5658 C C . SER B 1 317 ? 2.326 7.426 -8.93 1 51.75 317 SER B C 1
ATOM 5660 O O . SER B 1 317 ? 3.227 7.371 -8.086 1 51.75 317 SER B O 1
ATOM 5662 N N . PHE B 1 318 ? 1.897 6.348 -9.477 1 54.75 318 PHE B N 1
ATOM 5663 C CA . PHE B 1 318 ? 2.977 5.418 -9.781 1 54.75 318 PHE B CA 1
ATOM 5664 C C . PHE B 1 318 ? 4.039 6.086 -10.648 1 54.75 318 PHE B C 1
ATOM 5666 O O . PHE B 1 318 ? 3.719 6.727 -11.648 1 54.75 318 PHE B O 1
ATOM 5673 N N . VAL B 1 319 ? 5.262 6.352 -9.984 1 55.81 319 VAL B N 1
ATOM 5674 C CA . VAL B 1 319 ? 6.332 7.094 -10.641 1 55.81 319 VAL B CA 1
ATOM 5675 C C . VAL B 1 319 ? 6.848 6.312 -11.844 1 55.81 319 VAL B C 1
ATOM 5677 O O . VAL B 1 319 ? 7.18 5.129 -11.734 1 55.81 319 VAL B O 1
ATOM 5680 N N . LYS B 1 320 ? 6.559 6.93 -12.945 1 67.31 320 LYS B N 1
ATOM 5681 C CA . LYS B 1 320 ? 7.125 6.395 -14.18 1 67.31 320 LYS B CA 1
ATOM 5682 C C . LYS B 1 320 ? 8.57 6.848 -14.359 1 67.31 320 LYS B C 1
ATOM 5684 O O . LYS B 1 320 ? 9.25 6.414 -15.297 1 67.31 320 LYS B O 1
ATOM 5689 N N . ARG B 1 321 ? 9.047 7.609 -13.312 1 85 321 ARG B N 1
ATOM 5690 C CA . ARG B 1 321 ? 10.422 8.086 -13.422 1 85 321 ARG B CA 1
ATOM 5691 C C . ARG B 1 321 ? 11.305 7.484 -12.328 1 85 321 ARG B C 1
ATOM 5693 O O . ARG B 1 321 ? 10.82 7.172 -11.242 1 85 321 ARG B O 1
ATOM 5700 N N . ASN B 1 322 ? 12.547 7.445 -12.664 1 91.69 322 ASN B N 1
ATOM 5701 C CA . ASN B 1 322 ? 13.484 6.762 -11.781 1 91.69 322 ASN B CA 1
ATOM 5702 C C . ASN B 1 322 ? 13.961 7.676 -10.656 1 91.69 322 ASN B C 1
ATOM 5704 O O . ASN B 1 322 ? 14.438 8.781 -10.914 1 91.69 322 ASN B O 1
ATOM 5708 N N . PHE B 1 323 ? 13.789 7.27 -9.406 1 92.44 323 PHE B N 1
ATOM 5709 C CA . PHE B 1 323 ? 14.547 7.883 -8.32 1 92.44 323 PHE B CA 1
ATOM 5710 C C . PHE B 1 323 ? 16.047 7.715 -8.547 1 92.44 323 PHE B C 1
ATOM 5712 O O 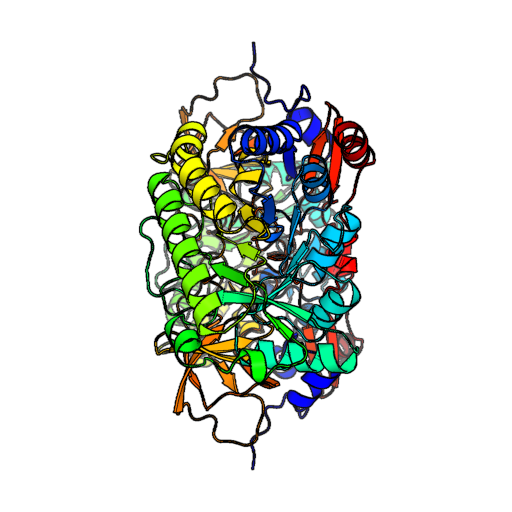. PHE B 1 323 ? 16.469 6.805 -9.25 1 92.44 323 PHE B O 1
ATOM 5719 N N . PRO B 1 324 ? 16.844 8.664 -7.926 1 93 324 PRO B N 1
ATOM 5720 C CA . PRO B 1 324 ? 18.281 8.383 -7.965 1 93 324 PRO B CA 1
ATOM 5721 C C . PRO B 1 324 ? 18.641 7.059 -7.305 1 93 324 PRO B C 1
ATOM 5723 O O . PRO B 1 324 ? 18.141 6.75 -6.215 1 93 324 PRO B O 1
ATOM 5726 N N . MET B 1 325 ? 19.375 6.273 -8.031 1 94.38 325 MET B N 1
ATOM 5727 C CA . MET B 1 325 ? 19.766 4.949 -7.57 1 94.38 325 MET B CA 1
ATOM 5728 C C . MET B 1 325 ? 21.266 4.719 -7.809 1 94.38 325 MET B C 1
ATOM 5730 O O . MET B 1 325 ? 21.812 5.176 -8.812 1 94.38 325 MET B O 1
ATOM 5734 N N . ARG B 1 326 ? 21.922 4.016 -6.906 1 93.69 326 ARG B N 1
ATOM 5735 C CA . ARG B 1 326 ? 23.359 3.768 -7.07 1 93.69 326 ARG B CA 1
ATOM 5736 C C . ARG B 1 326 ? 23.75 2.402 -6.508 1 93.69 326 ARG B C 1
ATOM 5738 O O . ARG B 1 326 ? 23.031 1.847 -5.672 1 93.69 326 ARG B O 1
ATOM 5745 N N . LEU B 1 327 ? 24.844 1.841 -7.023 1 95.56 327 LEU B N 1
ATOM 5746 C CA . LEU B 1 327 ? 25.484 0.66 -6.449 1 95.56 327 LEU B CA 1
ATOM 5747 C C . LEU B 1 327 ? 26.188 1.005 -5.145 1 95.56 327 LEU B C 1
ATOM 5749 O O . LEU B 1 327 ? 26.984 1.943 -5.094 1 95.56 327 LEU B O 1
ATOM 5753 N N . LEU B 1 328 ? 25.812 0.327 -4.082 1 94.75 328 LEU B N 1
ATOM 5754 C CA . LEU B 1 328 ? 26.344 0.632 -2.76 1 94.75 328 LEU B CA 1
ATOM 5755 C C . LEU B 1 328 ? 27.531 -0.269 -2.438 1 94.75 328 LEU B C 1
ATOM 5757 O O . LEU B 1 328 ? 28.328 0.042 -1.549 1 94.75 328 LEU B O 1
ATOM 5761 N N . SER B 1 329 ? 27.438 -1.456 -3.072 1 87.44 329 SER B N 1
ATOM 5762 C CA . SER B 1 329 ? 28.516 -2.414 -2.797 1 87.44 329 SER B CA 1
ATOM 5763 C C . SER B 1 329 ? 29.625 -2.318 -3.838 1 87.44 329 SER B C 1
ATOM 5765 O O . SER B 1 329 ? 29.375 -1.956 -4.988 1 87.44 329 SER B O 1
ATOM 5767 N N . GLY B 1 330 ? 30.922 -2.668 -3.467 1 72.88 330 GLY B N 1
ATOM 5768 C CA . GLY B 1 330 ? 32.062 -2.748 -4.352 1 72.88 330 GLY B CA 1
ATOM 5769 C C . GLY B 1 330 ? 32.781 -1.424 -4.512 1 72.88 330 GLY B C 1
ATOM 5770 O O . GLY B 1 330 ? 32.312 -0.386 -4.059 1 72.88 330 GLY B O 1
ATOM 5771 N N . ALA B 1 331 ? 34.062 -1.438 -4.754 1 58.06 331 ALA B N 1
ATOM 5772 C CA . ALA B 1 331 ? 35 -0.309 -4.82 1 58.06 331 ALA B CA 1
ATOM 5773 C C . ALA B 1 331 ? 34.844 0.453 -6.133 1 58.06 331 ALA B C 1
ATOM 5775 O O . ALA B 1 331 ? 35.469 1.481 -6.34 1 58.06 331 ALA B O 1
ATOM 5776 N N . GLY B 1 332 ? 34.062 -0.113 -7.043 1 54.5 332 GLY B N 1
ATOM 5777 C CA . GLY B 1 332 ? 34.312 0.371 -8.391 1 54.5 332 GLY B CA 1
ATOM 5778 C C . GLY B 1 332 ? 33.562 1.648 -8.719 1 54.5 332 GLY B C 1
ATOM 5779 O O . GLY B 1 332 ? 32.812 2.162 -7.891 1 54.5 332 GLY B O 1
ATOM 5780 N N . GLU B 1 333 ? 33.938 2.223 -9.898 1 56.31 333 GLU B N 1
ATOM 5781 C CA . GLU B 1 333 ? 33.406 3.438 -10.492 1 56.31 333 GLU B CA 1
ATOM 5782 C C . GLU B 1 333 ? 31.891 3.354 -10.617 1 56.31 333 GLU B C 1
ATOM 5784 O O . GLU B 1 333 ? 31.344 2.32 -11.023 1 56.31 333 GLU B O 1
ATOM 5789 N N . GLU B 1 334 ? 31.078 4.191 -9.883 1 61.91 334 GLU B N 1
ATOM 5790 C CA . GLU B 1 334 ? 29.641 4.398 -9.945 1 61.91 334 GLU B CA 1
ATOM 5791 C C . GLU B 1 334 ? 29.188 4.742 -11.367 1 61.91 334 GLU B C 1
ATOM 5793 O O . GLU B 1 334 ? 28 4.938 -11.617 1 61.91 334 GLU B O 1
ATOM 5798 N N . THR B 1 335 ? 30.109 4.605 -12.297 1 65.94 335 THR B N 1
ATOM 5799 C CA . THR B 1 335 ? 29.672 5.102 -13.602 1 65.94 335 THR B CA 1
ATOM 5800 C C . THR B 1 335 ? 28.781 4.082 -14.289 1 65.94 335 THR B C 1
ATOM 5802 O O . THR B 1 335 ? 29.078 2.887 -14.305 1 65.94 335 THR B O 1
ATOM 5805 N N . GLY B 1 336 ? 27.594 4.496 -14.609 1 74.31 336 GLY B N 1
ATOM 5806 C CA . GLY B 1 336 ? 26.594 3.723 -15.328 1 74.31 336 GLY B CA 1
ATOM 5807 C C . GLY B 1 336 ? 27.047 3.301 -16.719 1 74.31 336 GLY B C 1
ATOM 5808 O O . GLY B 1 336 ? 27.125 4.125 -17.625 1 74.31 336 GLY B O 1
ATOM 5809 N N . THR B 1 337 ? 27.469 2.07 -16.891 1 82.19 337 THR B N 1
ATOM 5810 C CA . THR B 1 337 ? 27.969 1.583 -18.172 1 82.19 337 THR B CA 1
ATOM 5811 C C . THR B 1 337 ? 26.969 0.618 -18.812 1 82.19 337 THR B C 1
ATOM 5813 O O . THR B 1 337 ? 27.125 0.248 -19.969 1 82.19 337 THR B O 1
ATOM 5816 N N . GLU B 1 338 ? 25.969 0.255 -18.047 1 94.06 338 GLU B N 1
ATOM 5817 C CA . GLU B 1 338 ? 24.984 -0.689 -18.531 1 94.06 338 GLU B CA 1
ATOM 5818 C C . GLU B 1 338 ? 23.562 -0.215 -18.234 1 94.06 338 GLU B C 1
ATOM 5820 O O . GLU B 1 338 ? 23.328 0.455 -17.219 1 94.06 338 GLU B O 1
ATOM 5825 N N . THR B 1 339 ? 22.656 -0.576 -19.109 1 97.12 339 THR B N 1
ATOM 5826 C CA . THR B 1 339 ? 21.25 -0.262 -18.922 1 97.12 339 THR B CA 1
ATOM 5827 C C . THR B 1 339 ? 20.531 -1.403 -18.203 1 97.12 339 THR B C 1
ATOM 5829 O O . THR B 1 339 ? 20.609 -2.557 -18.641 1 97.12 339 THR B O 1
ATOM 5832 N N . TRP B 1 340 ? 19.891 -1.09 -17.125 1 97.5 340 TRP B N 1
ATOM 5833 C CA . TRP B 1 340 ? 19.25 -2.113 -16.312 1 97.5 340 TRP B CA 1
ATOM 5834 C C . TRP B 1 340 ? 17.781 -1.766 -16.062 1 97.5 340 TRP B C 1
ATOM 5836 O O . TRP B 1 340 ? 17.438 -0.592 -15.914 1 97.5 340 TRP B O 1
ATOM 5846 N N . ASN B 1 341 ? 16.922 -2.766 -16.062 1 97.62 341 ASN B N 1
ATOM 5847 C CA . ASN B 1 341 ? 15.656 -2.727 -15.352 1 97.62 341 ASN B CA 1
ATOM 5848 C C . ASN B 1 341 ? 15.773 -3.355 -13.961 1 97.62 341 ASN B C 1
ATOM 5850 O O . ASN B 1 341 ? 16.031 -4.555 -13.844 1 97.62 341 ASN B O 1
ATOM 5854 N N . VAL B 1 342 ? 15.594 -2.531 -12.914 1 97.5 342 VAL B N 1
ATOM 5855 C CA . VAL B 1 342 ? 15.688 -3.045 -11.547 1 97.5 342 VAL B CA 1
ATOM 5856 C C . VAL B 1 342 ? 14.297 -3.402 -11.039 1 97.5 342 VAL B C 1
ATOM 5858 O O . VAL B 1 342 ? 13.414 -2.543 -10.969 1 97.5 342 VAL B O 1
ATOM 5861 N N . THR B 1 343 ? 14.117 -4.664 -10.688 1 96.88 343 THR B N 1
ATOM 5862 C CA . THR B 1 343 ? 12.797 -5.172 -10.336 1 96.88 343 THR B CA 1
ATOM 5863 C C . THR B 1 343 ? 12.828 -5.887 -8.992 1 96.88 343 THR B C 1
ATOM 5865 O O . THR B 1 343 ? 13.906 -6.137 -8.445 1 96.88 343 THR B O 1
ATOM 5868 N N . GLY B 1 344 ? 11.602 -6.07 -8.453 1 96.88 344 GLY B N 1
ATOM 5869 C CA . GLY B 1 344 ? 11.5 -6.727 -7.152 1 96.88 344 GLY B CA 1
ATOM 5870 C C . GLY B 1 344 ? 11 -8.156 -7.242 1 96.88 344 GLY B C 1
ATOM 5871 O O . GLY B 1 344 ? 11.023 -8.766 -8.312 1 96.88 344 GLY B O 1
ATOM 5872 N N . PRO B 1 345 ? 10.648 -8.695 -6.133 1 97.12 345 PRO B N 1
ATOM 5873 C CA . PRO B 1 345 ? 10.281 -10.117 -6.051 1 97.12 345 PRO B CA 1
ATOM 5874 C C . PRO B 1 345 ? 8.789 -10.352 -6.234 1 97.12 345 PRO B C 1
ATOM 5876 O O . PRO B 1 345 ? 8.312 -11.477 -6.066 1 97.12 345 PRO B O 1
ATOM 5879 N N . LEU B 1 346 ? 8 -9.32 -6.57 1 95.25 346 LEU B N 1
ATOM 5880 C CA . LEU B 1 346 ? 6.559 -9.484 -6.695 1 95.25 346 LEU B CA 1
ATOM 5881 C C . LEU B 1 346 ? 6.199 -10.109 -8.039 1 95.25 346 LEU B C 1
ATOM 5883 O O . LEU B 1 346 ? 6.793 -9.766 -9.07 1 95.25 346 LEU B O 1
ATOM 5887 N N . CYS B 1 347 ? 5.262 -10.984 -7.984 1 93.12 347 CYS B N 1
ATOM 5888 C CA . CYS B 1 347 ? 4.805 -11.641 -9.203 1 93.12 347 CYS B CA 1
ATOM 5889 C C . CYS B 1 347 ? 3.859 -10.742 -9.992 1 93.12 347 CYS B C 1
ATOM 5891 O O . CYS B 1 347 ? 2.711 -11.117 -10.242 1 93.12 347 CYS B O 1
ATOM 5893 N N . THR B 1 348 ? 4.258 -9.609 -10.352 1 91 348 THR B N 1
ATOM 5894 C CA . THR B 1 348 ? 3.592 -8.641 -11.219 1 91 348 THR B CA 1
ATOM 5895 C C . THR B 1 348 ? 4.609 -7.863 -12.047 1 91 348 THR B C 1
ATOM 5897 O O . THR B 1 348 ? 5.676 -7.5 -11.547 1 91 348 THR B O 1
ATOM 5900 N N . PRO B 1 349 ? 4.324 -7.633 -13.305 1 88.81 349 PRO B N 1
ATOM 5901 C CA . PRO B 1 349 ? 5.273 -6.91 -14.156 1 88.81 349 PRO B CA 1
ATOM 5902 C C . PRO B 1 349 ? 5.469 -5.461 -13.719 1 88.81 349 PRO B C 1
ATOM 5904 O O . PRO B 1 349 ? 6.426 -4.805 -14.141 1 88.81 349 PRO B O 1
ATOM 5907 N N . ASN B 1 350 ? 4.586 -5.008 -12.844 1 87.56 350 ASN B N 1
ATOM 5908 C CA . ASN B 1 350 ? 4.668 -3.629 -12.375 1 87.56 350 ASN B CA 1
ATOM 5909 C C . ASN B 1 350 ? 5.66 -3.482 -11.227 1 87.56 350 ASN B C 1
ATOM 5911 O O . ASN B 1 350 ? 5.934 -2.369 -10.773 1 87.56 350 ASN B O 1
ATOM 5915 N N . ASP B 1 351 ? 6.199 -4.527 -10.789 1 92.19 351 ASP B N 1
ATOM 5916 C CA . ASP B 1 351 ? 7.195 -4.457 -9.727 1 92.19 351 ASP B CA 1
ATOM 5917 C C . ASP B 1 351 ? 8.547 -3.998 -10.273 1 92.19 351 ASP B C 1
ATOM 5919 O O . ASP B 1 351 ? 9.531 -4.742 -10.219 1 92.19 351 ASP B O 1
ATOM 5923 N N . THR B 1 352 ? 8.602 -2.752 -10.727 1 93.5 352 THR B N 1
ATOM 5924 C CA . THR B 1 352 ? 9.805 -2.139 -11.281 1 93.5 352 THR B CA 1
ATOM 5925 C C . THR B 1 352 ? 10.219 -0.917 -10.461 1 93.5 352 THR B C 1
ATOM 5927 O O . THR B 1 352 ? 9.469 0.055 -10.367 1 93.5 352 THR B O 1
ATOM 5930 N N . LEU B 1 353 ? 11.367 -0.959 -9.891 1 94.06 353 LEU B N 1
ATOM 5931 C CA . LEU B 1 353 ? 11.891 0.152 -9.102 1 94.06 353 LEU B CA 1
ATOM 5932 C C . LEU B 1 353 ? 12.555 1.188 -10 1 94.06 353 LEU B C 1
ATOM 5934 O O . LEU B 1 353 ? 12.539 2.383 -9.695 1 94.06 353 LEU B O 1
ATOM 5938 N N . ALA B 1 354 ? 13.203 0.732 -11.016 1 94.56 354 ALA B N 1
ATOM 5939 C CA . ALA B 1 354 ? 13.844 1.602 -12 1 94.56 354 ALA B CA 1
ATOM 5940 C C . ALA B 1 354 ? 13.781 0.998 -13.398 1 94.56 354 ALA B C 1
ATOM 5942 O O . ALA B 1 354 ? 13.969 -0.208 -13.57 1 94.56 354 ALA B O 1
ATOM 5943 N N . LYS B 1 355 ? 13.516 1.812 -14.336 1 94.38 355 LYS B N 1
ATOM 5944 C CA . LYS B 1 355 ? 13.398 1.399 -15.727 1 94.38 355 LYS B CA 1
ATOM 5945 C C . LYS B 1 355 ? 14.539 1.959 -16.562 1 94.38 355 LYS B C 1
ATOM 5947 O O . LYS B 1 355 ? 14.789 3.166 -16.562 1 94.38 355 LYS B O 1
ATOM 5952 N N . LYS B 1 356 ? 15.266 1.065 -17.234 1 95.44 356 LYS B N 1
ATOM 5953 C CA . LYS B 1 356 ? 16.328 1.424 -18.156 1 95.44 356 LYS B CA 1
ATOM 5954 C C . LYS B 1 356 ? 17.297 2.416 -17.516 1 95.44 356 LYS B C 1
ATOM 5956 O O . LYS B 1 356 ? 17.641 3.436 -18.125 1 95.44 356 LYS B O 1
ATOM 5961 N N . ILE B 1 357 ? 17.625 2.18 -16.359 1 94.81 357 ILE B N 1
ATOM 5962 C CA . ILE B 1 357 ? 18.547 3.039 -15.625 1 94.81 357 ILE B CA 1
ATOM 5963 C C . ILE B 1 357 ? 19.984 2.668 -15.977 1 94.81 357 ILE B C 1
ATOM 5965 O O . ILE B 1 357 ? 20.281 1.503 -16.25 1 94.81 357 ILE B O 1
ATOM 5969 N N . GLN B 1 358 ? 20.844 3.652 -15.953 1 95.19 358 GLN B N 1
ATOM 5970 C CA . GLN B 1 358 ? 22.266 3.398 -16.156 1 95.19 358 GLN B CA 1
ATOM 5971 C C . GLN B 1 358 ? 22.953 3.066 -14.836 1 95.19 358 GLN B C 1
ATOM 5973 O O . GLN B 1 358 ? 22.969 3.883 -13.906 1 95.19 358 GLN B O 1
ATOM 5978 N N . LEU B 1 359 ? 23.469 1.851 -14.703 1 95.06 359 LEU B N 1
ATOM 5979 C CA . LEU B 1 359 ? 24.234 1.371 -13.555 1 95.06 359 LEU B CA 1
ATOM 5980 C C . LEU B 1 359 ? 25.453 0.579 -14.016 1 95.06 359 LEU B C 1
ATOM 5982 O O . LEU B 1 359 ? 25.562 0.207 -15.188 1 95.06 359 LEU B O 1
ATOM 5986 N N . PRO B 1 360 ? 26.5 0.432 -13.133 1 94 360 PRO B N 1
ATOM 5987 C CA . PRO B 1 360 ? 27.578 -0.51 -13.469 1 94 360 PRO B CA 1
ATOM 5988 C C . PRO B 1 360 ? 27.062 -1.942 -13.633 1 94 360 PRO B C 1
ATOM 5990 O O . PRO B 1 360 ? 25.906 -2.229 -13.336 1 94 360 PRO B O 1
ATOM 5993 N N . PRO B 1 361 ? 27.953 -2.801 -14.188 1 94.75 361 PRO B N 1
ATOM 5994 C CA . PRO B 1 361 ? 27.547 -4.207 -14.203 1 94.75 361 PRO B CA 1
ATOM 5995 C C . PRO B 1 361 ? 27.125 -4.711 -12.82 1 94.75 361 PRO B C 1
ATOM 5997 O O . PRO B 1 361 ? 27.734 -4.355 -11.812 1 94.75 361 PRO B O 1
ATOM 6000 N N . LEU B 1 362 ? 26.047 -5.438 -12.805 1 96.25 362 LEU B N 1
ATOM 6001 C CA . LEU B 1 362 ? 25.5 -5.945 -11.547 1 96.25 362 LEU B CA 1
ATOM 6002 C C . LEU B 1 362 ? 25.609 -7.465 -11.477 1 96.25 362 LEU B C 1
ATOM 6004 O O . LEU B 1 362 ? 25.625 -8.141 -12.508 1 96.25 362 LEU B O 1
ATOM 6008 N N . ALA B 1 363 ? 25.75 -7.945 -10.328 1 96.12 363 ALA B N 1
ATOM 6009 C CA . ALA B 1 363 ? 25.828 -9.375 -10.055 1 96.12 363 ALA B CA 1
ATOM 6010 C C . ALA B 1 363 ? 25.062 -9.734 -8.781 1 96.12 363 ALA B C 1
ATOM 6012 O O . ALA B 1 363 ? 24.75 -8.867 -7.969 1 96.12 363 ALA B O 1
ATOM 6013 N N . PRO B 1 364 ? 24.719 -11.055 -8.633 1 97.25 364 PRO B N 1
ATOM 6014 C CA . PRO B 1 364 ? 24.078 -11.469 -7.383 1 97.25 364 PRO B CA 1
ATOM 6015 C C . PRO B 1 364 ? 24.859 -11.047 -6.145 1 97.25 364 PRO B C 1
ATOM 6017 O O . PRO B 1 364 ? 26.094 -11.148 -6.121 1 97.25 364 PRO B O 1
ATOM 6020 N N . GLY B 1 365 ? 24.109 -10.516 -5.145 1 96.69 365 GLY B N 1
ATOM 6021 C CA . GLY B 1 365 ? 24.75 -10.109 -3.902 1 96.69 365 GLY B CA 1
ATOM 6022 C C . GLY B 1 365 ? 25.016 -8.625 -3.832 1 96.69 365 GLY B C 1
ATOM 6023 O O . GLY B 1 365 ? 25.219 -8.078 -2.748 1 96.69 365 GLY B O 1
ATOM 6024 N N . ASP B 1 366 ? 25.094 -7.949 -4.992 1 96.62 366 ASP B N 1
ATOM 6025 C CA . ASP B 1 366 ? 25.312 -6.512 -5.012 1 96.62 366 ASP B CA 1
ATOM 6026 C C . ASP B 1 366 ? 24.234 -5.77 -4.227 1 96.62 366 ASP B C 1
ATOM 6028 O O . ASP B 1 366 ? 23.078 -6.16 -4.242 1 96.62 366 ASP B O 1
ATOM 6032 N N . LEU B 1 367 ? 24.672 -4.73 -3.508 1 97.81 367 LEU B N 1
ATOM 6033 C CA . LEU B 1 367 ? 23.75 -3.852 -2.793 1 97.81 367 LEU B CA 1
ATOM 6034 C C . LEU B 1 367 ? 23.422 -2.611 -3.621 1 97.81 367 LEU B C 1
ATOM 6036 O O . LEU B 1 367 ? 24.328 -1.978 -4.172 1 97.81 367 LEU B O 1
ATOM 6040 N N . LEU B 1 368 ? 22.156 -2.299 -3.764 1 97.12 368 LEU B N 1
ATOM 6041 C CA . LEU B 1 368 ? 21.688 -1.078 -4.41 1 97.12 368 LEU B CA 1
ATOM 6042 C C . LEU B 1 368 ? 21 -0.164 -3.402 1 97.12 368 LEU B C 1
ATOM 6044 O O . LEU B 1 368 ? 20.438 -0.636 -2.406 1 97.12 368 LEU B O 1
ATOM 6048 N N . GLY B 1 369 ? 21.109 1.109 -3.652 1 96.75 369 GLY B N 1
ATOM 6049 C CA . GLY B 1 369 ? 20.422 2.102 -2.84 1 96.75 369 GLY B CA 1
ATOM 6050 C C . GLY B 1 369 ? 19.562 3.045 -3.654 1 96.75 369 GLY B C 1
ATOM 6051 O O . GLY B 1 369 ? 19.984 3.562 -4.684 1 96.75 369 GLY B O 1
ATOM 6052 N N . VAL B 1 370 ? 18.328 3.178 -3.289 1 95.94 370 VAL B N 1
ATOM 6053 C CA . VAL B 1 370 ? 17.484 4.25 -3.807 1 95.94 370 VAL B CA 1
ATOM 6054 C C . VAL B 1 370 ? 17.594 5.477 -2.9 1 95.94 370 VAL B C 1
ATOM 6056 O O . VAL B 1 370 ? 17.156 5.441 -1.747 1 95.94 370 VAL B O 1
ATOM 6059 N N . ASP B 1 371 ? 18.062 6.547 -3.447 1 95.31 371 ASP B N 1
ATOM 6060 C CA . ASP B 1 371 ? 18.312 7.75 -2.654 1 95.31 371 ASP B CA 1
ATOM 6061 C C . ASP B 1 371 ? 17.031 8.57 -2.488 1 95.31 371 ASP B C 1
ATOM 6063 O O . ASP B 1 371 ? 16.031 8.312 -3.166 1 95.31 371 ASP B O 1
ATOM 6067 N N . ARG B 1 372 ? 17.047 9.5 -1.475 1 95.12 372 ARG B N 1
ATOM 6068 C CA . ARG B 1 372 ? 15.961 10.438 -1.187 1 95.12 372 ARG B CA 1
ATOM 6069 C C . ARG B 1 372 ? 14.656 9.703 -0.885 1 95.12 372 ARG B C 1
ATOM 6071 O O . ARG B 1 372 ? 13.602 10.062 -1.402 1 95.12 372 ARG B O 1
ATOM 6078 N N . SER B 1 373 ? 14.844 8.609 -0.146 1 95.81 373 SER B N 1
ATOM 6079 C CA . SER B 1 373 ? 13.727 7.715 0.154 1 95.81 373 SER B CA 1
ATOM 6080 C C . SER B 1 373 ? 13.305 7.836 1.615 1 95.81 373 SER B C 1
ATOM 6082 O O . SER B 1 373 ? 12.703 6.914 2.168 1 95.81 373 SER B O 1
ATOM 6084 N N . GLY B 1 374 ? 13.594 8.977 2.207 1 96.94 374 GLY B N 1
ATOM 6085 C CA . GLY B 1 374 ? 13.258 9.141 3.611 1 96.94 374 GLY B CA 1
ATOM 6086 C C . GLY B 1 374 ? 11.797 9.469 3.842 1 96.94 374 GLY B C 1
ATOM 6087 O O . GLY B 1 374 ? 11.312 9.406 4.973 1 96.94 374 GLY B O 1
ATOM 6088 N N . ALA B 1 375 ? 11.078 9.781 2.801 1 95.56 375 ALA B N 1
ATOM 6089 C CA . ALA B 1 375 ? 9.664 10.141 2.904 1 95.56 375 ALA B CA 1
ATOM 6090 C C . ALA B 1 375 ? 8.789 9.156 2.143 1 95.56 375 ALA B C 1
ATOM 6092 O O . ALA B 1 375 ? 9.102 8.781 1.009 1 95.56 375 ALA B O 1
ATOM 6093 N N . TYR B 1 376 ? 7.691 8.719 2.814 1 92.81 376 TYR B N 1
ATOM 6094 C CA . TYR B 1 376 ? 6.566 7.984 2.248 1 92.81 376 TYR B CA 1
ATOM 6095 C C . TYR B 1 376 ? 6.973 6.562 1.877 1 92.81 376 TYR B C 1
ATOM 6097 O O . TYR B 1 376 ? 6.152 5.781 1.386 1 92.81 376 TYR B O 1
ATOM 6105 N N . GLY B 1 377 ? 8.156 6.082 2.021 1 91.5 377 GLY B N 1
ATOM 6106 C CA . GLY B 1 377 ? 8.664 4.754 1.716 1 91.5 377 GLY B CA 1
ATOM 6107 C C . GLY B 1 377 ? 7.648 3.654 1.965 1 91.5 377 GLY B C 1
ATOM 6108 O O . GLY B 1 377 ? 6.594 3.617 1.326 1 91.5 377 GLY B O 1
ATOM 6109 N N . PRO B 1 378 ? 7.891 2.814 2.902 1 90.88 378 PRO B N 1
ATOM 6110 C CA . PRO B 1 378 ? 6.988 1.676 3.084 1 90.88 378 PRO B CA 1
ATOM 6111 C C . PRO B 1 378 ? 5.609 2.092 3.592 1 90.88 378 PRO B C 1
ATOM 6113 O O . PRO B 1 378 ? 4.629 1.372 3.387 1 90.88 378 PRO B O 1
ATOM 6116 N N . THR B 1 379 ? 5.418 3.244 4.184 1 92.06 379 THR B N 1
ATOM 6117 C CA . THR B 1 379 ? 4.137 3.627 4.766 1 92.06 379 THR B CA 1
ATOM 6118 C C . THR B 1 379 ? 3.127 3.963 3.676 1 92.06 379 THR B C 1
ATOM 6120 O O . THR B 1 379 ? 1.921 3.791 3.865 1 92.06 379 THR B O 1
ATOM 6123 N N . ALA B 1 380 ? 3.611 4.449 2.541 1 92.12 380 ALA B N 1
ATOM 6124 C CA . ALA B 1 380 ? 2.742 4.758 1.409 1 92.12 380 ALA B CA 1
ATOM 6125 C C . ALA B 1 380 ? 2.836 3.682 0.333 1 92.12 380 ALA B C 1
ATOM 6127 O O . ALA B 1 380 ? 2.602 3.953 -0.848 1 92.12 380 ALA B O 1
ATOM 6128 N N . SER B 1 381 ? 3.254 2.51 0.685 1 92.62 381 SER B N 1
ATOM 6129 C CA . SER B 1 381 ? 3.402 1.378 -0.223 1 92.62 381 SER B CA 1
ATOM 6130 C C . SER B 1 381 ? 2.611 0.169 0.267 1 92.62 381 SER B C 1
ATOM 6132 O O . SER B 1 381 ? 2.322 0.052 1.46 1 92.62 381 SER B O 1
ATOM 6134 N N . PRO B 1 382 ? 2.203 -0.694 -0.674 1 92.69 382 PRO B N 1
ATOM 6135 C CA . PRO B 1 382 ? 1.445 -1.884 -0.279 1 92.69 382 PRO B CA 1
ATOM 6136 C C . PRO B 1 382 ? 2.33 -2.971 0.327 1 92.69 382 PRO B C 1
ATOM 6138 O O . PRO B 1 382 ? 2.516 -4.031 -0.28 1 92.69 382 PRO B O 1
ATOM 6141 N N . VAL B 1 383 ? 2.744 -2.828 1.534 1 94.81 383 VAL B N 1
ATOM 6142 C CA . VAL B 1 383 ? 3.762 -3.654 2.178 1 94.81 383 VAL B CA 1
ATOM 6143 C C . VAL B 1 383 ? 3.234 -5.074 2.359 1 94.81 383 VAL B C 1
ATOM 6145 O O . VAL B 1 383 ? 4.012 -6.016 2.543 1 94.81 383 VAL B O 1
ATOM 6148 N N . ASN B 1 384 ? 1.918 -5.246 2.326 1 94.81 384 ASN B N 1
ATOM 6149 C CA . ASN B 1 384 ? 1.34 -6.566 2.562 1 94.81 384 ASN B CA 1
ATOM 6150 C C . ASN B 1 384 ? 1.113 -7.32 1.257 1 94.81 384 ASN B C 1
ATOM 6152 O O . ASN B 1 384 ? 0.666 -8.469 1.269 1 94.81 384 ASN B O 1
ATOM 6156 N N . PHE B 1 385 ? 1.428 -6.723 0.147 1 94.5 385 PHE B N 1
ATOM 6157 C CA . PHE B 1 385 ? 1.224 -7.383 -1.138 1 94.5 385 PHE B CA 1
ATOM 6158 C C . PHE B 1 385 ? 2.127 -8.602 -1.269 1 94.5 385 PHE B C 1
ATOM 6160 O O . PHE B 1 385 ? 3.309 -8.547 -0.919 1 94.5 385 PHE B O 1
ATOM 6167 N N . LEU B 1 386 ? 1.518 -9.703 -1.69 1 96.44 386 LEU B N 1
ATOM 6168 C CA . LEU B 1 386 ? 2.107 -11.031 -1.799 1 96.44 386 LEU B CA 1
ATOM 6169 C C . LEU B 1 386 ? 2.672 -11.484 -0.457 1 96.44 386 LEU B C 1
ATOM 6171 O O . LEU B 1 386 ? 3.547 -12.352 -0.409 1 96.44 386 LEU B O 1
ATOM 6175 N N . SER B 1 387 ? 2.314 -10.781 0.637 1 97.12 387 SER B N 1
ATOM 6176 C CA . SER B 1 387 ? 2.572 -11.172 2.02 1 97.12 387 SER B CA 1
ATOM 6177 C C . SER B 1 387 ? 4.062 -11.102 2.344 1 97.12 387 SER B C 1
ATOM 6179 O O . SER B 1 387 ? 4.582 -11.953 3.07 1 97.12 387 SER B O 1
ATOM 6181 N N . HIS B 1 388 ? 4.789 -10.188 1.798 1 96.31 388 HIS B N 1
ATOM 6182 C CA . HIS B 1 388 ? 6.211 -10.055 2.086 1 96.31 388 HIS B CA 1
ATOM 6183 C C . HIS B 1 388 ? 6.438 -9.305 3.395 1 96.31 388 HIS B C 1
ATOM 6185 O O . HIS B 1 388 ? 7.414 -9.562 4.105 1 96.31 388 HIS B O 1
ATOM 6191 N N . GLY B 1 389 ? 5.531 -8.312 3.707 1 96.06 389 GLY B N 1
ATOM 6192 C CA . GLY B 1 389 ? 5.59 -7.625 4.988 1 96.06 389 GLY B CA 1
ATOM 6193 C C . GLY B 1 389 ? 6.441 -6.371 4.953 1 96.06 389 GLY B C 1
ATOM 6194 O O . GLY B 1 389 ? 7.098 -6.09 3.949 1 96.06 389 GLY B O 1
ATOM 6195 N N . TYR B 1 390 ? 6.461 -5.605 6 1 97.44 390 TYR B N 1
ATOM 6196 C CA . TYR B 1 390 ? 7.168 -4.344 6.199 1 97.44 390 TYR B CA 1
ATOM 6197 C C . TYR B 1 390 ? 8.656 -4.582 6.422 1 97.44 390 TYR B C 1
ATOM 6199 O O . TYR B 1 390 ? 9.047 -5.516 7.125 1 97.44 390 TYR B O 1
ATOM 6207 N N . PRO B 1 391 ? 9.578 -3.824 5.793 1 98 391 PRO B N 1
ATOM 6208 C CA . PRO B 1 391 ? 11.016 -4.012 5.977 1 98 391 PRO B CA 1
ATOM 6209 C C . PRO B 1 391 ? 11.539 -3.373 7.262 1 98 391 PRO B C 1
ATOM 6211 O O . PRO B 1 391 ? 10.805 -2.637 7.93 1 98 391 PRO B O 1
ATOM 6214 N N . ALA B 1 392 ? 12.773 -3.643 7.59 1 98.62 392 ALA B N 1
ATOM 6215 C CA . ALA B 1 392 ? 13.43 -3 8.727 1 98.62 392 ALA B CA 1
ATOM 6216 C C . ALA B 1 392 ? 13.711 -1.528 8.438 1 98.62 392 ALA B C 1
ATOM 6218 O O . ALA B 1 392 ? 13.844 -1.132 7.277 1 98.62 392 ALA B O 1
ATOM 6219 N N . GLU B 1 393 ? 13.695 -0.71 9.445 1 98.75 393 GLU B N 1
ATOM 6220 C CA . GLU B 1 393 ? 14.188 0.664 9.406 1 98.75 393 GLU B CA 1
ATOM 6221 C C . GLU B 1 393 ? 15.32 0.875 10.414 1 98.75 393 GLU B C 1
ATOM 6223 O O . GLU B 1 393 ? 15.227 0.439 11.562 1 98.75 393 GLU B O 1
ATOM 6228 N N . VAL B 1 394 ? 16.359 1.451 9.93 1 98.88 394 VAL B N 1
ATOM 6229 C CA . VAL B 1 394 ? 17.562 1.684 10.734 1 98.88 394 VAL B CA 1
ATOM 6230 C C . VAL B 1 394 ? 17.891 3.174 10.742 1 98.88 394 VAL B C 1
ATOM 6232 O O . VAL B 1 394 ? 17.859 3.832 9.703 1 98.88 394 VAL B O 1
ATOM 6235 N N . LEU B 1 395 ? 18.109 3.729 11.883 1 98.69 395 LEU B N 1
ATOM 6236 C CA . LEU B 1 395 ? 18.5 5.125 12.062 1 98.69 395 LEU B CA 1
ATOM 6237 C C . LEU B 1 395 ? 19.906 5.23 12.648 1 98.69 395 LEU B C 1
ATOM 6239 O O . LEU B 1 395 ? 20.219 4.578 13.648 1 98.69 395 LEU B O 1
ATOM 6243 N N . VAL B 1 396 ? 20.75 5.949 11.992 1 98.31 396 VAL B N 1
ATOM 6244 C CA . VAL B 1 396 ? 22.094 6.18 12.523 1 98.31 396 VAL B CA 1
ATOM 6245 C C . VAL B 1 396 ? 22.141 7.527 13.242 1 98.31 396 VAL B C 1
ATOM 6247 O O . VAL B 1 396 ? 21.797 8.562 12.656 1 98.31 396 VAL B O 1
ATOM 6250 N N . VAL B 1 397 ? 22.484 7.531 14.484 1 96.94 397 VAL B N 1
ATOM 6251 C CA . VAL B 1 397 ? 22.641 8.727 15.312 1 96.94 397 VAL B CA 1
ATOM 6252 C C . VAL B 1 397 ? 24 8.703 16 1 96.94 397 VAL B C 1
ATOM 6254 O O . VAL B 1 397 ? 24.359 7.711 16.641 1 96.94 397 VAL B O 1
ATOM 6257 N N . ASP B 1 398 ? 24.766 9.742 15.852 1 94.94 398 ASP B N 1
ATOM 6258 C CA . ASP B 1 398 ? 26.078 9.891 16.484 1 94.94 398 ASP B CA 1
ATOM 6259 C C . ASP B 1 398 ? 26.969 8.688 16.188 1 94.94 398 ASP B C 1
ATOM 6261 O O . ASP B 1 398 ? 27.578 8.125 17.109 1 94.94 398 ASP B O 1
ATOM 6265 N N . GLY B 1 399 ? 26.953 8.25 15.008 1 95.88 399 GLY B N 1
ATOM 6266 C CA . GLY B 1 399 ? 27.844 7.199 14.547 1 95.88 399 GLY B CA 1
ATOM 6267 C C . GLY B 1 399 ? 27.391 5.812 14.977 1 95.88 399 GLY B C 1
ATOM 6268 O O . GLY B 1 399 ? 28.156 4.844 14.844 1 95.88 399 GLY B O 1
ATOM 6269 N N . ARG B 1 400 ? 26.234 5.727 15.555 1 97.12 400 ARG B N 1
ATOM 6270 C CA . ARG B 1 400 ? 25.719 4.438 15.984 1 97.12 400 ARG B CA 1
ATOM 6271 C C . ARG B 1 400 ? 24.406 4.109 15.281 1 97.12 400 ARG B C 1
ATOM 6273 O O . ARG B 1 400 ? 23.531 4.973 15.156 1 97.12 400 ARG B O 1
ATOM 6280 N N . ALA B 1 401 ? 24.312 2.83 14.805 1 98.06 401 ALA B N 1
ATOM 6281 C CA . ALA B 1 401 ? 23.109 2.377 14.117 1 98.06 401 ALA B CA 1
ATOM 6282 C C . ALA B 1 401 ? 22.109 1.771 15.094 1 98.06 401 ALA B C 1
ATOM 6284 O O . ALA B 1 401 ? 22.5 1.032 16 1 98.06 401 ALA B O 1
ATOM 6285 N N . HIS B 1 402 ? 20.891 2.146 14.938 1 98.38 402 HIS B N 1
ATOM 6286 C CA . HIS B 1 402 ? 19.797 1.642 15.781 1 98.38 402 HIS B CA 1
ATOM 6287 C C . HIS B 1 402 ? 18.656 1.101 14.938 1 98.38 402 HIS B C 1
ATOM 6289 O O . HIS B 1 402 ? 18.188 1.77 14.008 1 98.38 402 HIS B O 1
ATOM 6295 N N . LEU B 1 403 ? 18.234 -0.166 15.242 1 98.5 403 LEU B N 1
ATOM 6296 C CA . LEU B 1 403 ? 16.984 -0.667 14.672 1 98.5 403 LEU B CA 1
ATOM 6297 C C . LEU B 1 403 ? 15.781 0.099 15.227 1 98.5 403 LEU B C 1
ATOM 6299 O O . LEU B 1 403 ? 15.5 0.043 16.422 1 98.5 403 LEU B O 1
ATOM 6303 N N . VAL B 1 404 ? 15.086 0.816 14.359 1 98.69 404 VAL B N 1
ATOM 6304 C CA . VAL B 1 404 ? 14.023 1.672 14.875 1 98.69 404 VAL B CA 1
ATOM 6305 C C . VAL B 1 404 ? 12.664 1.133 14.422 1 98.69 404 VAL B C 1
ATOM 6307 O O . VAL B 1 404 ? 11.617 1.613 14.875 1 98.69 404 VAL B O 1
ATOM 6310 N N . ARG B 1 405 ? 12.633 0.207 13.586 1 98.56 405 ARG B N 1
ATOM 6311 C CA . ARG B 1 405 ? 11.461 -0.604 13.289 1 98.56 405 ARG B CA 1
ATOM 6312 C C . ARG B 1 405 ? 11.859 -2.021 12.898 1 98.56 405 ARG B C 1
ATOM 6314 O O . ARG B 1 405 ? 12.633 -2.217 11.961 1 98.56 405 ARG B O 1
ATOM 6321 N N . GLU B 1 406 ? 11.383 -3.018 13.562 1 98.19 406 GLU B N 1
ATOM 6322 C CA . GLU B 1 406 ? 11.625 -4.418 13.234 1 98.19 406 GLU B CA 1
ATOM 6323 C C . GLU B 1 406 ? 10.93 -4.809 11.93 1 98.19 406 GLU B C 1
ATOM 6325 O O . GLU B 1 406 ? 9.812 -4.359 11.656 1 98.19 406 GLU B O 1
ATOM 6330 N N . PRO B 1 407 ? 11.594 -5.594 11.094 1 98.06 407 PRO B N 1
ATOM 6331 C CA . PRO B 1 407 ? 10.883 -6.125 9.93 1 98.06 407 PRO B CA 1
ATOM 6332 C C . PRO B 1 407 ? 9.758 -7.082 10.312 1 98.06 407 PRO B C 1
ATOM 6334 O O . PRO B 1 407 ? 9.805 -7.699 11.383 1 98.06 407 PRO B O 1
ATOM 6337 N N . ASP B 1 408 ? 8.742 -7.16 9.445 1 97.44 408 ASP B N 1
ATOM 6338 C CA . ASP B 1 408 ? 7.695 -8.148 9.672 1 97.44 408 ASP B CA 1
ATOM 6339 C C . ASP B 1 408 ? 8.211 -9.562 9.414 1 97.44 408 ASP B C 1
ATOM 6341 O O . ASP B 1 408 ? 8.945 -9.797 8.445 1 97.44 408 ASP B O 1
ATOM 6345 N N . ARG B 1 409 ? 7.883 -10.469 10.32 1 96.31 409 ARG B N 1
ATOM 6346 C CA . ARG B 1 409 ? 8.055 -11.898 10.109 1 96.31 409 ARG B CA 1
ATOM 6347 C C . ARG B 1 409 ? 6.738 -12.547 9.688 1 96.31 409 ARG B C 1
ATOM 6349 O O . ARG B 1 409 ? 5.66 -11.992 9.914 1 96.31 409 ARG B O 1
ATOM 6356 N N . PRO B 1 410 ? 6.828 -13.742 9 1 96.88 410 PRO B N 1
ATOM 6357 C CA . PRO B 1 410 ? 5.598 -14.422 8.594 1 96.88 410 PRO B CA 1
ATOM 6358 C C . PRO B 1 410 ? 4.594 -14.562 9.734 1 96.88 410 PRO B C 1
ATOM 6360 O O . PRO B 1 410 ? 3.393 -14.344 9.531 1 96.88 410 PRO B O 1
ATOM 6363 N N . ALA B 1 411 ? 5.051 -14.805 10.93 1 96.5 411 ALA B N 1
ATOM 6364 C CA . ALA B 1 411 ? 4.18 -14.977 12.086 1 96.5 411 ALA B CA 1
ATOM 6365 C C . ALA B 1 411 ? 3.424 -13.688 12.398 1 96.5 411 ALA B C 1
ATOM 6367 O O . ALA B 1 411 ? 2.277 -13.727 12.852 1 96.5 411 ALA B O 1
ATOM 6368 N N . ASP B 1 412 ? 4.039 -12.531 12.195 1 96.12 412 ASP B N 1
ATOM 6369 C CA . ASP B 1 412 ? 3.387 -11.25 12.43 1 96.12 412 ASP B CA 1
ATOM 6370 C C . ASP B 1 412 ? 2.205 -11.055 11.484 1 96.12 412 ASP B C 1
ATOM 6372 O O . ASP B 1 412 ? 1.147 -10.57 11.891 1 96.12 412 ASP B O 1
ATOM 6376 N N . LEU B 1 413 ? 2.371 -11.477 10.211 1 95.88 413 LEU B N 1
ATOM 6377 C CA . LEU B 1 413 ? 1.33 -11.312 9.203 1 95.88 413 LEU B CA 1
ATOM 6378 C C . LEU B 1 413 ? 0.179 -12.281 9.445 1 95.88 413 LEU B C 1
ATOM 6380 O O . LEU B 1 413 ? -0.978 -11.969 9.164 1 95.88 413 LEU B O 1
ATOM 6384 N N . LEU B 1 414 ? 0.498 -13.461 10 1 96.94 414 LEU B N 1
ATOM 6385 C CA . LEU B 1 414 ? -0.51 -14.492 10.203 1 96.94 414 LEU B CA 1
ATOM 6386 C C . LEU B 1 414 ? -1.224 -14.312 11.539 1 96.94 414 LEU B C 1
ATOM 6388 O O . LEU B 1 414 ? -2.367 -14.742 11.703 1 96.94 414 LEU B O 1
ATOM 6392 N N . SER B 1 415 ? -0.58 -13.609 12.469 1 95.38 415 SER B N 1
ATOM 6393 C CA . SER B 1 415 ? -1.052 -13.57 13.852 1 95.38 415 SER B CA 1
ATOM 6394 C C . SER B 1 415 ? -2.404 -12.875 13.961 1 95.38 415 SER B C 1
ATOM 6396 O O . SER B 1 415 ? -3.172 -13.133 14.891 1 95.38 415 SER B O 1
ATOM 6398 N N . LYS B 1 416 ? -2.771 -12.023 13.047 1 95.81 416 LYS B N 1
ATOM 6399 C CA . LYS B 1 416 ? -4.02 -11.273 13.117 1 95.81 416 LYS B CA 1
ATOM 6400 C C . LYS B 1 416 ? -5.148 -12.016 12.406 1 95.81 416 LYS B C 1
ATOM 6402 O O . LYS B 1 416 ? -6.309 -11.602 12.469 1 95.81 416 LYS B O 1
ATOM 6407 N N . GLN B 1 417 ? -4.824 -13.094 11.695 1 97.69 417 GLN B N 1
ATOM 6408 C CA . GLN B 1 417 ? -5.812 -13.867 10.953 1 97.69 417 GLN B CA 1
ATOM 6409 C C . GLN B 1 417 ? -6.383 -15 11.797 1 97.69 417 GLN B C 1
ATOM 6411 O O . GLN B 1 417 ? -5.719 -15.5 12.711 1 97.69 417 GLN B O 1
ATOM 6416 N N . ARG B 1 418 ? -7.656 -15.289 11.547 1 97.25 418 ARG B N 1
ATOM 6417 C CA . ARG B 1 418 ? -8.375 -16.328 12.273 1 97.25 418 ARG B CA 1
ATOM 6418 C C . ARG B 1 418 ? -8.938 -17.375 11.305 1 97.25 418 ARG B C 1
ATOM 6420 O O . ARG B 1 418 ? -9.422 -17.031 10.227 1 97.25 418 ARG B O 1
ATOM 6427 N N . LEU B 1 419 ? -8.828 -18.578 11.695 1 96.56 419 LEU B N 1
ATOM 6428 C CA . LEU B 1 419 ? -9.43 -19.688 10.969 1 96.56 419 LEU B CA 1
ATOM 6429 C C . LEU B 1 419 ? -10.555 -20.328 11.773 1 96.56 419 LEU B C 1
ATOM 6431 O O . LEU B 1 419 ? -10.32 -21.266 12.539 1 96.56 419 LEU B O 1
ATOM 6435 N N . PRO B 1 420 ? -11.742 -19.828 11.531 1 93.44 420 PRO B N 1
ATOM 6436 C CA . PRO B 1 420 ? -12.867 -20.391 12.297 1 93.44 420 PRO B CA 1
ATOM 6437 C C . PRO B 1 420 ? -13.094 -21.875 12.031 1 93.44 420 PRO B C 1
ATOM 6439 O O . PRO B 1 420 ? -12.914 -22.328 10.898 1 93.44 420 PRO B O 1
ATOM 6442 N N . GLN B 1 421 ? -13.586 -22.609 13.023 1 88.38 421 GLN B N 1
ATOM 6443 C CA . GLN B 1 421 ? -13.844 -24.031 12.93 1 88.38 421 GLN B CA 1
ATOM 6444 C C . GLN B 1 421 ? -14.859 -24.344 11.836 1 88.38 421 GLN B C 1
ATOM 6446 O O . GLN B 1 421 ? -14.758 -25.359 11.156 1 88.38 421 GLN B O 1
ATOM 6451 N N . ALA B 1 422 ? -15.75 -23.453 11.688 1 83.06 422 ALA B N 1
ATOM 6452 C CA . ALA B 1 422 ? -16.797 -23.625 10.688 1 83.06 422 ALA B CA 1
ATOM 6453 C C . ALA B 1 422 ? -16.203 -23.75 9.281 1 83.06 422 ALA B C 1
ATOM 6455 O O . ALA B 1 422 ? -16.766 -24.422 8.422 1 83.06 422 ALA B O 1
ATOM 6456 N N . VAL B 1 423 ? -15.109 -23.078 9.039 1 84.06 423 VAL B N 1
ATOM 6457 C CA . VAL B 1 423 ? -14.43 -23.109 7.75 1 84.06 423 VAL B CA 1
ATOM 6458 C C . VAL B 1 423 ? -13.703 -24.438 7.578 1 84.06 423 VAL B C 1
ATOM 6460 O O . VAL B 1 423 ? -13.664 -25 6.477 1 84.06 423 VAL B O 1
ATOM 6463 N N . LEU B 1 424 ? -13.25 -24.938 8.695 1 77.69 424 LEU B N 1
ATOM 6464 C CA . LEU B 1 424 ? -12.508 -26.188 8.688 1 77.69 424 LEU B CA 1
ATOM 6465 C C . LEU B 1 424 ? -13.445 -27.375 8.461 1 77.69 424 LEU B C 1
ATOM 6467 O O . LEU B 1 424 ? -13.086 -28.344 7.785 1 77.69 424 LEU B O 1
ATOM 6471 N N . HIS B 1 425 ? -14.625 -27.297 9.062 1 69.5 425 HIS B N 1
ATOM 6472 C CA . HIS B 1 425 ? -15.586 -28.406 8.938 1 69.5 425 HIS B CA 1
ATOM 6473 C C . HIS B 1 425 ? -16.156 -28.484 7.527 1 69.5 425 HIS B C 1
ATOM 6475 O O . HIS B 1 425 ? -16.562 -29.562 7.078 1 69.5 425 HIS B O 1
ATOM 6481 N N . ALA B 1 426 ? -16.25 -27.438 6.852 1 56.19 426 ALA B N 1
ATOM 6482 C CA . ALA B 1 426 ? -16.641 -27.531 5.449 1 56.19 426 ALA B CA 1
ATOM 6483 C C . ALA B 1 426 ? -15.703 -28.453 4.672 1 56.19 426 ALA B C 1
ATOM 6485 O O . ALA B 1 426 ? -16.125 -29.078 3.695 1 56.19 426 ALA B O 1
ATOM 6486 N N . ARG B 1 427 ? -14.492 -28.547 4.992 1 53.41 427 ARG B N 1
ATOM 6487 C CA . ARG B 1 427 ? -13.477 -29.453 4.473 1 53.41 427 ARG B CA 1
ATOM 6488 C C . ARG B 1 427 ? -13.938 -30.906 4.539 1 53.41 427 ARG B C 1
ATOM 6490 O O . ARG B 1 427 ? -13.695 -31.672 3.613 1 53.41 427 ARG B O 1
ATOM 6497 N N . ALA B 1 428 ? -14.562 -31.344 5.699 1 48.03 428 ALA B N 1
ATOM 6498 C CA . ALA B 1 428 ? -14.844 -32.719 6.055 1 48.03 428 ALA B CA 1
ATOM 6499 C C . ALA B 1 428 ? -16.062 -33.25 5.309 1 48.03 428 ALA B C 1
ATOM 6501 O O . ALA B 1 428 ? -16.109 -34.406 4.914 1 48.03 428 ALA B O 1
ATOM 6502 N N . THR B 1 429 ? -16.984 -32.375 5.047 1 44.41 429 THR B N 1
ATOM 6503 C CA . THR B 1 429 ? -18.156 -32.969 4.41 1 44.41 429 THR B CA 1
ATOM 6504 C C . THR B 1 429 ? -17.938 -33.094 2.904 1 44.41 429 THR B C 1
ATOM 6506 O O . THR B 1 429 ? -18.609 -33.906 2.242 1 44.41 429 THR B O 1
ATOM 6509 N N . ALA B 1 430 ? -17.109 -32.344 2.311 1 43.75 430 ALA B N 1
ATOM 6510 C CA . ALA B 1 430 ? -16.906 -32.469 0.87 1 43.75 430 ALA B CA 1
ATOM 6511 C C . ALA B 1 430 ? -16 -33.656 0.537 1 43.75 430 ALA B C 1
ATOM 6513 O O . ALA B 1 430 ? -15.891 -34.031 -0.626 1 43.75 430 ALA B O 1
ATOM 6514 N N . ALA B 1 431 ? -14.992 -34.094 1.364 1 39.88 431 ALA B N 1
ATOM 6515 C CA . ALA B 1 431 ? -14.117 -35.281 1.189 1 39.88 431 ALA B CA 1
ATOM 6516 C C . ALA B 1 431 ? -14.891 -36.562 1.356 1 39.88 431 ALA B C 1
ATOM 6518 O O . ALA B 1 431 ? -14.383 -37.656 1.021 1 39.88 431 ALA B O 1
ATOM 6519 N N . ASN B 1 432 ? -16.078 -36.531 1.959 1 33.44 432 ASN B N 1
ATOM 6520 C CA . ASN B 1 432 ? -16.812 -37.812 1.923 1 33.44 432 ASN B CA 1
ATOM 6521 C C . ASN B 1 432 ? -17.75 -37.875 0.71 1 33.44 432 ASN B C 1
ATOM 6523 O O . ASN B 1 432 ? -18.484 -36.938 0.425 1 33.44 432 ASN B O 1
#